Protein 3P5M (pdb70)

Nearest PDB structures (foldseek):
  3p5m-assembly1_F  TM=1.000E+00  e=1.923E-49  Mycobacterium avium 104
  3p5m-assembly1_D  TM=1.001E+00  e=2.045E-49  Mycobacterium avium 104
  3p5m-assembly1_B  TM=1.002E+00  e=8.155E-48  Mycobacterium avium 104
  3p5m-assembly1_E  TM=9.977E-01  e=7.002E-47  Mycobacterium avium 104
  4lk5-assembly1_C  TM=9.796E-01  e=8.839E-30  Mycobacterium avium subsp. paratuberculosis K-10

Structure (mmCIF, N/CA/C/O backbone):
data_3P5M
#
_entry.id   3P5M
#
_cell.length_a   102.730
_cell.length_b   105.180
_cell.length_c   130.980
_cell.angle_alpha   90.000
_cell.angle_beta   90.000
_cell.angle_gamma   90.000
#
_symmetry.space_group_name_H-M   'P 21 21 21'
#
loop_
_entity.id
_entity.type
_entity.pdbx_description
1 polymer 'Enoyl-CoA hydratase/isomerase'
2 non-polymer 1,2-ETHANEDIOL
3 water water
#
loop_
_atom_site.group_PDB
_atom_site.id
_atom_site.type_symbol
_atom_site.label_atom_id
_atom_site.label_alt_id
_atom_site.label_comp_id
_atom_site.label_asym_id
_atom_site.label_entity_id
_atom_site.label_seq_id
_atom_site.pdbx_PDB_ins_code
_atom_site.Cartn_x
_atom_site.Cartn_y
_atom_site.Cartn_z
_atom_site.occupancy
_atom_site.B_iso_or_equiv
_atom_site.auth_seq_id
_atom_site.auth_comp_id
_atom_site.auth_asym_id
_atom_site.auth_atom_id
_atom_site.pdbx_PDB_model_num
ATOM 1 N N . GLY A 1 3 ? -2.940 10.487 44.275 1.00 31.25 -1 GLY A N 1
ATOM 2 C CA . GLY A 1 3 ? -1.552 10.994 44.446 1.00 31.85 -1 GLY A CA 1
ATOM 3 C C . GLY A 1 3 ? -1.122 11.827 43.233 1.00 31.45 -1 GLY A C 1
ATOM 4 O O . GLY A 1 3 ? 0.082 12.028 42.991 1.00 32.47 -1 GLY A O 1
ATOM 5 N N . SER A 1 4 ? -2.092 12.295 42.442 1.00 29.60 0 SER A N 1
ATOM 6 C CA . SER A 1 4 ? -1.740 13.110 41.294 1.00 26.90 0 SER A CA 1
ATOM 7 C C . SER A 1 4 ? -1.412 14.551 41.751 1.00 24.38 0 SER A C 1
ATOM 8 O O . SER A 1 4 ? -1.858 15.001 42.800 1.00 25.09 0 SER A O 1
ATOM 11 N N . MET A 1 5 ? -0.602 15.246 40.975 1.00 21.40 1 MET A N 1
ATOM 12 C CA A MET A 1 5 ? -0.283 16.633 41.249 0.50 20.06 1 MET A CA 1
ATOM 13 C CA B MET A 1 5 ? -0.275 16.631 41.243 0.50 20.11 1 MET A CA 1
ATOM 14 C C . MET A 1 5 ? -0.553 17.411 39.982 1.00 18.45 1 MET A C 1
ATOM 15 O O . MET A 1 5 ? -0.213 16.957 38.877 1.00 16.78 1 MET A O 1
ATOM 24 N N . ASN A 1 6 ? -1.178 18.571 40.147 1.00 16.96 2 ASN A N 1
ATOM 25 C CA . ASN A 1 6 ? -1.584 19.428 39.038 1.00 15.71 2 ASN A CA 1
ATOM 26 C C . ASN A 1 6 ? -2.246 18.661 37.902 1.00 14.03 2 ASN A C 1
ATOM 27 O O . ASN A 1 6 ? -1.966 18.945 36.749 1.00 15.22 2 ASN A O 1
ATOM 32 N N . GLY A 1 7 ? -3.074 17.675 38.227 1.00 13.07 3 GLY A N 1
ATOM 33 C CA . GLY A 1 7 ? -3.811 16.886 37.232 1.00 12.77 3 GLY A CA 1
ATOM 34 C C . GLY A 1 7 ? -3.052 15.769 36.497 1.00 12.30 3 GLY A C 1
ATOM 35 O O . GLY A 1 7 ? -3.536 15.244 35.496 1.00 12.11 3 GLY A O 1
ATOM 36 N N . ILE A 1 8 ? -1.874 15.410 36.983 1.00 11.25 4 ILE A N 1
ATOM 37 C CA . ILE A 1 8 ? -1.065 14.360 36.375 1.00 11.16 4 ILE A CA 1
ATOM 38 C C . ILE A 1 8 ? -0.745 13.283 37.400 1.00 11.93 4 ILE A C 1
ATOM 39 O O . ILE A 1 8 ? -0.175 13.586 38.469 1.00 11.59 4 ILE A O 1
ATOM 44 N N . SER A 1 9 ? -1.093 12.025 37.114 1.00 13.18 5 SER A N 1
ATOM 45 C CA . SER A 1 9 ? -0.542 10.926 37.942 1.00 14.69 5 SER A CA 1
ATOM 46 C C . SER A 1 9 ? 0.558 10.174 37.254 1.00 14.60 5 SER A C 1
ATOM 47 O O . SER A 1 9 ? 0.549 9.990 36.043 1.00 14.76 5 SER A O 1
ATOM 50 N N . VAL A 1 10 ? 1.500 9.710 38.049 1.00 14.42 6 VAL A N 1
ATOM 51 C CA . VAL A 1 10 ? 2.666 9.054 37.527 1.00 15.61 6 VAL A CA 1
ATOM 52 C C . VAL A 1 10 ? 2.945 7.841 38.407 1.00 16.40 6 VAL A C 1
ATOM 53 O O . VAL A 1 10 ? 2.822 7.912 39.636 1.00 15.63 6 VAL A O 1
ATOM 57 N N . GLU A 1 11 ? 3.277 6.711 37.788 1.00 17.09 7 GLU A N 1
ATOM 58 C CA . GLU A 1 11 ? 3.869 5.607 38.552 1.00 17.04 7 GLU A CA 1
ATOM 59 C C . GLU A 1 11 ? 4.881 4.858 37.722 1.00 17.05 7 GLU A C 1
ATOM 60 O O . GLU A 1 11 ? 4.850 4.929 36.490 1.00 16.10 7 GLU A O 1
ATOM 66 N N . HIS A 1 12 ? 5.781 4.153 38.406 1.00 16.69 8 HIS A N 1
ATOM 67 C CA . HIS A 1 12 ? 6.656 3.208 37.748 1.00 17.94 8 HIS A CA 1
ATOM 68 C C . HIS A 1 12 ? 6.041 1.790 37.740 1.00 18.53 8 HIS A C 1
ATOM 69 O O . HIS A 1 12 ? 5.481 1.316 38.730 1.00 19.12 8 HIS A O 1
ATOM 76 N N . ASP A 1 13 ? 6.071 1.162 36.578 1.00 18.27 9 ASP A N 1
ATOM 77 C CA . ASP A 1 13 ? 5.722 -0.235 36.472 1.00 18.47 9 ASP A CA 1
ATOM 78 C C . ASP A 1 13 ? 6.895 -0.913 35.811 1.00 18.13 9 ASP A C 1
ATOM 79 O O . ASP A 1 13 ? 6.958 -0.984 34.576 1.00 16.60 9 ASP A O 1
ATOM 84 N N . GLY A 1 14 ? 7.822 -1.429 36.624 1.00 18.11 10 GLY A N 1
ATOM 85 C CA . GLY A 1 14 ? 9.094 -1.934 36.093 1.00 18.32 10 GLY A CA 1
ATOM 86 C C . GLY A 1 14 ? 9.843 -0.830 35.354 1.00 17.57 10 GLY A C 1
ATOM 87 O O . GLY A 1 14 ? 10.069 0.244 35.914 1.00 17.58 10 GLY A O 1
ATOM 88 N N . ALA A 1 15 ? 10.186 -1.082 34.085 1.00 17.39 11 ALA A N 1
ATOM 89 C CA . ALA A 1 15 ? 10.889 -0.110 33.232 1.00 15.91 11 ALA A CA 1
ATOM 90 C C . ALA A 1 15 ? 10.003 0.941 32.527 1.00 15.07 11 ALA A C 1
ATOM 91 O O . ALA A 1 15 ? 10.498 1.702 31.701 1.00 13.93 11 ALA A O 1
ATOM 93 N N . VAL A 1 16 ? 8.709 0.972 32.842 1.00 14.34 12 VAL A N 1
ATOM 94 C CA . VAL A 1 16 ? 7.797 1.933 32.230 1.00 13.29 12 VAL A CA 1
ATOM 95 C C . VAL A 1 16 ? 7.428 3.067 33.196 1.00 12.88 12 VAL A C 1
ATOM 96 O O . VAL A 1 16 ? 7.041 2.818 34.345 1.00 14.41 12 VAL A O 1
ATOM 100 N N . LEU A 1 17 ? 7.599 4.303 32.751 1.00 11.91 13 LEU A N 1
ATOM 101 C CA . LEU A 1 17 ? 7.036 5.438 33.453 1.00 11.39 13 LEU A CA 1
ATOM 102 C C . LEU A 1 17 ? 5.630 5.650 32.898 1.00 11.10 13 LEU A C 1
ATOM 103 O O . LEU A 1 17 ? 5.479 5.940 31.710 1.00 10.14 13 LEU A O 1
ATOM 108 N N . ARG A 1 18 ? 4.612 5.457 33.742 1.00 10.77 14 ARG A N 1
ATOM 109 C CA . ARG A 1 18 ? 3.215 5.632 33.331 1.00 11.82 14 ARG A CA 1
ATOM 110 C C . ARG A 1 18 ? 2.732 7.022 33.675 1.00 11.79 14 ARG A C 1
ATOM 111 O O . ARG A 1 18 ? 2.562 7.342 34.868 1.00 11.51 14 ARG A O 1
ATOM 119 N N . ILE A 1 19 ? 2.493 7.838 32.652 1.00 10.91 15 ILE A N 1
ATOM 120 C CA . ILE A 1 19 ? 2.082 9.217 32.893 1.00 10.81 15 ILE A CA 1
ATOM 121 C C . ILE A 1 19 ? 0.632 9.283 32.491 1.00 11.40 15 ILE A C 1
ATOM 122 O O . ILE A 1 19 ? 0.276 8.910 31.369 1.00 11.90 15 ILE A O 1
ATOM 127 N N . ARG A 1 20 ? -0.213 9.714 33.422 1.00 11.32 16 ARG A N 1
ATOM 128 C CA . ARG A 1 20 ? -1.630 9.638 33.187 1.00 12.00 16 ARG A CA 1
ATOM 129 C C . ARG A 1 20 ? -2.289 10.994 33.450 1.00 10.77 16 ARG A C 1
ATOM 130 O O . ARG A 1 20 ? -2.137 11.585 34.534 1.00 11.00 16 ARG A O 1
ATOM 138 N N . LEU A 1 21 ? -2.993 11.504 32.458 1.00 9.37 17 LEU A N 1
ATOM 139 C CA . LEU A 1 21 ? -3.766 12.732 32.651 1.00 9.16 17 LEU A CA 1
ATOM 140 C C . LEU A 1 21 ? -4.957 12.361 33.541 1.00 8.53 17 LEU A C 1
ATOM 141 O O . LEU A 1 21 ? -5.668 11.403 33.263 1.00 8.35 17 LEU A O 1
ATOM 146 N N . ASP A 1 22 ? -5.122 13.109 34.625 1.00 9.22 18 ASP A N 1
ATOM 147 C CA . ASP A 1 22 ? -5.962 12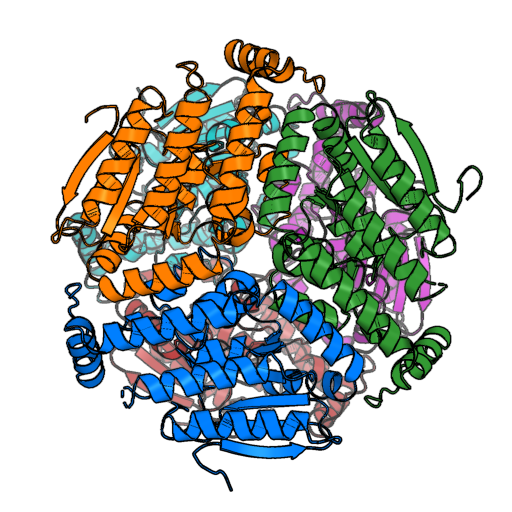.683 35.735 1.00 9.54 18 ASP A CA 1
ATOM 148 C C . ASP A 1 22 ? -6.994 13.760 36.104 1.00 10.32 18 ASP A C 1
ATOM 149 O O . ASP A 1 22 ? -7.229 14.006 37.293 1.00 10.57 18 ASP A O 1
ATOM 154 N N . ARG A 1 23 ? -7.604 14.377 35.081 1.00 8.78 19 ARG A N 1
ATOM 155 C CA . ARG A 1 23 ? -8.798 15.228 35.260 1.00 9.89 19 ARG A CA 1
ATOM 156 C C . ARG A 1 23 ? -9.999 14.656 34.468 1.00 9.49 19 ARG A C 1
ATOM 157 O O . ARG A 1 23 ? -10.586 15.328 33.599 1.00 10.27 19 ARG A O 1
ATOM 165 N N . PRO A 1 24 ? -10.387 13.404 34.768 1.00 9.62 20 PRO A N 1
ATOM 166 C CA . PRO A 1 24 ? -11.569 12.922 34.015 1.00 10.29 20 PRO A CA 1
ATOM 167 C C . PRO A 1 24 ? -12.818 13.783 34.320 1.00 10.52 20 PRO A C 1
ATOM 168 O O . PRO A 1 24 ? -13.687 13.949 33.462 1.00 10.81 20 PRO A O 1
ATOM 172 N N . GLU A 1 25 ? -12.879 14.368 35.508 1.00 11.31 21 GLU A N 1
ATOM 173 C CA . GLU A 1 25 ? -13.995 15.269 35.845 1.00 12.51 21 GLU A CA 1
ATOM 174 C C . GLU A 1 25 ? -14.132 16.457 34.878 1.00 12.12 21 GLU A C 1
ATOM 175 O O . GLU A 1 25 ? -15.188 17.079 34.835 1.00 12.96 21 GLU A O 1
ATOM 181 N N . LYS A 1 26 ? -13.096 16.709 34.070 1.00 11.43 22 LYS A N 1
ATOM 182 C CA . LYS A 1 26 ? -13.129 17.730 33.018 1.00 12.65 22 LYS A CA 1
ATOM 183 C C . LYS A 1 26 ? -12.746 17.163 31.656 1.00 12.11 22 LYS A C 1
ATOM 184 O O . LYS A 1 26 ? -12.262 17.892 30.788 1.00 12.71 22 LYS A O 1
ATOM 190 N N . LEU A 1 27 ? -12.944 15.865 31.468 1.00 11.60 23 LEU A N 1
ATOM 191 C CA . LEU A 1 27 ? -12.561 15.192 30.256 1.00 12.20 23 LEU A CA 1
ATOM 192 C C . LEU A 1 27 ? -11.114 15.421 29.856 1.00 10.51 23 LEU A C 1
ATOM 193 O O . LEU A 1 27 ? -10.799 15.567 28.685 1.00 10.03 23 LEU A O 1
ATOM 198 N N . ASN A 1 28 ? -10.240 15.472 30.842 1.00 9.84 24 ASN A N 1
ATOM 199 C CA . ASN A 1 28 ? -8.805 15.713 30.608 1.00 9.38 24 ASN A CA 1
ATOM 200 C C . ASN A 1 28 ? -8.490 16.873 29.703 1.00 8.96 24 ASN A C 1
ATOM 201 O O . ASN A 1 28 ? -7.536 16.822 28.920 1.00 9.92 24 ASN A O 1
ATOM 206 N N . ALA A 1 29 ? -9.293 17.923 29.835 1.00 9.31 25 ALA A N 1
ATOM 207 C CA . ALA A 1 29 ? -8.893 19.269 29.409 1.00 9.64 25 ALA A CA 1
ATOM 208 C C . ALA A 1 29 ? -7.685 19.681 30.242 1.00 10.13 25 ALA A C 1
ATOM 209 O O . ALA A 1 29 ? -7.598 19.325 31.442 1.00 10.99 25 ALA A O 1
ATOM 211 N N . VAL A 1 30 ? -6.806 20.474 29.639 1.00 10.16 26 VAL A N 1
ATOM 212 C CA . VAL A 1 30 ? -5.554 20.889 30.285 1.00 9.44 26 VAL A CA 1
ATOM 213 C C . VAL A 1 30 ? -5.518 22.408 30.533 1.00 11.28 26 VAL A C 1
ATOM 214 O O . VAL A 1 30 ? -6.026 23.200 29.752 1.00 10.67 26 VAL A O 1
ATOM 218 N N . ASP A 1 31 ? -4.902 22.805 31.632 1.00 12.30 27 ASP A N 1
ATOM 219 C CA . ASP A 1 31 ? -4.535 24.199 31.808 1.00 12.84 27 ASP A CA 1
ATOM 220 C C . ASP A 1 31 ? -3.020 24.282 31.943 1.00 13.00 27 ASP A C 1
ATOM 221 O O . ASP A 1 31 ? -2.301 23.265 31.833 1.00 12.46 27 ASP A O 1
ATOM 226 N N . THR A 1 32 ? -2.532 25.482 32.224 1.00 13.05 28 THR A N 1
ATOM 227 C CA . THR A 1 32 ? -1.096 25.701 32.249 1.00 13.54 28 THR A CA 1
ATOM 228 C C . THR A 1 32 ? -0.357 24.872 33.288 1.00 13.02 28 THR A C 1
ATOM 229 O O . THR A 1 32 ? 0.599 24.178 32.919 1.00 12.95 28 THR A O 1
ATOM 233 N N . PRO A 1 33 ? -0.800 24.910 34.571 1.00 12.79 29 PRO A N 1
ATOM 234 C CA . PRO A 1 33 ? -0.130 24.058 35.558 1.00 12.59 29 PRO A CA 1
ATOM 235 C C . PRO A 1 33 ? -0.041 22.598 35.118 1.00 11.69 29 PRO A C 1
ATOM 236 O O . PRO A 1 33 ? 1.007 21.976 35.293 1.00 12.09 29 PRO A O 1
ATOM 240 N N . MET A 1 34 ? -1.115 22.069 34.530 1.00 10.90 30 MET A N 1
ATOM 241 C CA . MET A 1 34 ? -1.155 20.656 34.111 1.00 10.74 30 MET A CA 1
ATOM 242 C C . MET A 1 34 ? -0.142 20.377 32.989 1.00 10.65 30 MET A C 1
ATOM 243 O O . MET A 1 34 ? 0.565 19.358 33.011 1.00 8.86 30 MET A O 1
ATOM 248 N N . LEU A 1 35 ? -0.056 21.313 32.037 1.00 9.47 31 LEU A N 1
ATOM 249 C CA . LEU A 1 35 ? 0.879 21.202 30.921 1.00 8.84 31 LEU A CA 1
ATOM 250 C C . LEU A 1 35 ? 2.329 21.318 31.402 1.00 9.12 31 LEU A C 1
ATOM 251 O O . LEU A 1 35 ? 3.191 20.568 30.953 1.00 9.17 31 LEU A O 1
ATOM 256 N N . GLU A 1 36 ? 2.579 22.227 32.339 1.00 9.17 32 GLU A N 1
ATOM 257 C CA . GLU A 1 36 ? 3.885 22.343 32.970 1.00 9.48 32 GLU A CA 1
ATOM 258 C C . GLU A 1 36 ? 4.268 21.095 33.759 1.00 9.67 32 GLU A C 1
ATOM 259 O O . GLU A 1 36 ? 5.441 20.664 33.735 1.00 9.09 32 GLU A O 1
ATOM 265 N N . GLU A 1 37 ? 3.289 20.529 34.463 1.00 10.00 33 GLU A N 1
ATOM 266 C CA . GLU A 1 37 ? 3.498 19.308 35.213 1.00 10.63 33 GLU A CA 1
ATOM 267 C C . GLU A 1 37 ? 3.935 18.161 34.294 1.00 11.45 33 GLU A C 1
ATOM 268 O O . GLU A 1 37 ? 4.864 17.433 34.637 1.00 10.55 33 GLU A O 1
ATOM 274 N N . LEU A 1 38 ? 3.286 18.012 33.130 1.00 11.46 34 LEU A N 1
ATOM 275 C CA . LEU A 1 38 ? 3.631 16.936 32.181 1.00 12.53 34 LEU A CA 1
ATOM 276 C C . LEU A 1 38 ? 5.130 16.940 31.821 1.00 11.91 34 LEU A C 1
ATOM 277 O O . LEU A 1 38 ? 5.793 15.902 31.849 1.00 11.41 34 LEU A O 1
ATOM 282 N N . SER A 1 39 ? 5.645 18.113 31.468 1.00 11.29 35 SER A N 1
ATOM 283 C CA . SER A 1 39 ? 7.035 18.240 31.031 1.00 10.77 35 SER A CA 1
ATOM 284 C C . SER A 1 39 ? 8.017 17.857 32.124 1.00 9.75 35 SER A C 1
ATOM 285 O O . SER A 1 39 ? 9.076 17.338 31.828 1.00 9.56 35 SER A O 1
ATOM 288 N N . VAL A 1 40 ? 7.670 18.137 33.376 1.00 9.76 36 VAL A N 1
ATOM 289 C CA . VAL A 1 40 ? 8.493 17.688 34.507 1.00 10.26 36 VAL A CA 1
ATOM 290 C C . VAL A 1 40 ? 8.773 16.186 34.454 1.00 9.80 36 VAL A C 1
ATOM 291 O O . VAL A 1 40 ? 9.927 15.768 34.623 1.00 9.67 36 VAL A O 1
ATOM 295 N N . HIS A 1 41 ? 7.718 15.392 34.213 1.00 9.92 37 HIS A N 1
ATOM 296 C CA . HIS A 1 41 ? 7.841 13.923 34.195 1.00 10.77 37 HIS A CA 1
ATOM 297 C C . HIS A 1 41 ? 8.529 13.337 32.947 1.00 10.63 37 HIS A C 1
ATOM 298 O O . HIS A 1 41 ? 9.135 12.264 33.009 1.00 8.94 37 HIS A O 1
ATOM 305 N N . ILE A 1 42 ? 8.405 14.045 31.819 1.00 10.62 38 ILE A N 1
ATOM 306 C CA . ILE A 1 42 ? 9.217 13.756 30.627 1.00 11.30 38 ILE A CA 1
ATOM 307 C C . ILE A 1 42 ? 10.684 14.011 30.981 1.00 10.43 38 ILE A C 1
ATOM 308 O O . ILE A 1 42 ? 11.563 13.201 30.709 1.00 10.87 38 ILE A O 1
ATOM 313 N N . ARG A 1 43 ? 10.957 15.125 31.633 1.00 11.51 39 ARG A N 1
ATOM 314 C CA . ARG A 1 43 ? 12.348 15.344 32.081 1.00 12.66 39 ARG A CA 1
ATOM 315 C C . ARG A 1 43 ? 12.822 14.288 33.106 1.00 11.99 39 ARG A C 1
ATOM 316 O O . ARG A 1 43 ? 13.964 13.832 33.034 1.00 13.09 39 ARG A O 1
ATOM 324 N N . ASP A 1 44 ? 11.962 13.872 34.030 1.00 12.02 40 ASP A N 1
ATOM 325 C CA . ASP A 1 44 ? 12.344 12.754 34.922 1.00 11.95 40 ASP A CA 1
ATOM 326 C C . ASP A 1 44 ? 12.722 11.498 34.120 1.00 12.61 40 ASP A C 1
ATOM 327 O O . ASP A 1 44 ? 13.718 10.805 34.457 1.00 11.73 40 ASP A O 1
ATOM 332 N N . ALA A 1 45 ? 11.883 11.179 33.112 1.00 11.66 41 ALA A N 1
ATOM 333 C CA . ALA A 1 45 ? 12.113 10.014 32.219 1.00 12.12 41 ALA A CA 1
ATOM 334 C C . ALA A 1 45 ? 13.519 9.994 31.620 1.00 12.39 41 ALA A C 1
ATOM 335 O O . ALA A 1 45 ? 14.149 8.935 31.530 1.00 12.02 41 ALA A O 1
ATOM 337 N N . GLU A 1 46 ? 14.010 11.165 31.207 1.00 13.65 42 GLU A N 1
ATOM 338 C CA . GLU A 1 46 ? 15.339 11.221 30.600 1.00 14.55 42 GLU A CA 1
ATOM 339 C C . GLU A 1 46 ? 16.428 10.889 31.620 1.00 15.65 42 GLU A C 1
ATOM 340 O O . GLU A 1 46 ? 17.399 10.187 31.286 1.00 16.20 42 GLU A O 1
ATOM 346 N N . ALA A 1 47 ? 16.234 11.356 32.860 1.00 15.74 43 ALA A N 1
ATOM 347 C CA . ALA A 1 47 ? 17.233 11.274 33.930 1.00 16.97 43 ALA A CA 1
ATOM 348 C C . ALA A 1 47 ? 17.171 9.932 34.657 1.00 17.11 43 ALA A C 1
ATOM 349 O O . ALA A 1 47 ? 18.083 9.568 35.388 1.00 17.77 43 ALA A O 1
ATOM 351 N N . ASP A 1 48 ? 16.080 9.207 34.487 1.00 16.63 44 ASP A N 1
ATOM 352 C CA . ASP A 1 48 ? 15.864 8.037 35.316 1.00 16.28 44 ASP A CA 1
ATOM 353 C C . ASP A 1 48 ? 16.360 6.790 34.583 1.00 16.35 44 ASP A C 1
ATOM 354 O O . ASP A 1 48 ? 15.742 6.300 33.640 1.00 15.43 44 ASP A O 1
ATOM 359 N N . GLU A 1 49 ? 17.504 6.286 35.030 1.00 16.92 45 GLU A N 1
ATOM 360 C CA . GLU A 1 49 ? 18.150 5.145 34.369 1.00 17.45 45 GLU A CA 1
ATOM 361 C C . GLU A 1 49 ? 17.267 3.887 34.322 1.00 17.46 45 GLU A C 1
ATOM 362 O O . GLU A 1 49 ? 17.453 3.039 33.446 1.00 18.26 45 GLU A O 1
ATOM 364 N N . SER A 1 50 ? 16.297 3.766 35.229 1.00 17.37 46 SER A N 1
ATOM 365 C CA . SER A 1 50 ? 15.421 2.598 35.216 1.00 16.93 46 SER A CA 1
ATOM 366 C C . SER A 1 50 ? 14.294 2.703 34.173 1.00 16.56 46 SER A C 1
ATOM 367 O O . SER A 1 50 ? 13.665 1.690 33.853 1.00 17.22 46 SER A O 1
ATOM 370 N N . VAL A 1 51 ? 14.023 3.920 33.679 1.00 14.16 47 VAL A N 1
ATOM 371 C CA . VAL A 1 51 ? 12.950 4.149 32.712 1.00 12.55 47 VAL A CA 1
ATOM 372 C C . VAL A 1 51 ? 13.442 3.811 31.307 1.00 12.04 47 VAL A C 1
ATOM 373 O O . VAL A 1 51 ? 14.423 4.396 30.835 1.00 10.95 47 VAL A O 1
ATOM 377 N N . ARG A 1 52 ? 12.768 2.844 30.681 1.00 11.23 48 ARG A N 1
ATOM 378 C CA . ARG A 1 52 ? 13.031 2.461 29.301 1.00 11.17 48 ARG A CA 1
ATOM 379 C C . ARG A 1 52 ? 11.925 2.808 28.306 1.00 9.99 48 ARG A C 1
ATOM 380 O O . ARG A 1 52 ? 12.112 2.650 27.095 1.00 8.98 48 ARG A O 1
ATOM 388 N N . ALA A 1 53 ? 10.768 3.245 28.808 1.00 9.61 49 ALA A N 1
ATOM 389 C CA . ALA A 1 53 ? 9.659 3.705 27.946 1.00 9.07 49 ALA A CA 1
ATOM 390 C C . ALA A 1 53 ? 8.689 4.511 28.764 1.00 9.14 49 ALA A C 1
ATOM 391 O O . ALA A 1 53 ? 8.568 4.302 29.976 1.00 8.59 49 ALA A O 1
ATOM 393 N N . VAL A 1 54 ? 7.948 5.381 28.088 1.00 9.05 50 VAL A N 1
ATOM 394 C CA . VAL A 1 54 ? 6.952 6.206 28.759 1.00 8.33 50 VAL A CA 1
ATOM 395 C C . VAL A 1 54 ? 5.605 5.852 28.179 1.00 8.97 50 VAL A C 1
ATOM 396 O O . VAL A 1 54 ? 5.458 5.767 26.953 1.00 7.75 50 VAL A O 1
ATOM 400 N N . LEU A 1 55 ? 4.637 5.590 29.050 1.00 7.89 51 LEU A N 1
ATOM 401 C CA . LEU A 1 55 ? 3.260 5.398 28.620 1.00 8.27 51 LEU A CA 1
ATOM 402 C C . LEU A 1 55 ? 2.531 6.709 28.927 1.00 7.88 51 LEU A C 1
ATOM 403 O O . LEU A 1 55 ? 2.635 7.212 30.054 1.00 9.25 51 LEU A O 1
ATOM 408 N N . LEU A 1 56 ? 1.858 7.285 27.932 1.00 7.65 52 LEU A N 1
ATOM 409 C CA . LEU A 1 56 ? 1.014 8.463 28.143 1.00 8.18 52 LEU A CA 1
ATOM 410 C C . LEU A 1 56 ? -0.428 8.128 27.836 1.00 7.71 52 LEU A C 1
ATOM 411 O O . LEU A 1 56 ? -0.725 7.735 26.703 1.00 8.00 52 LEU A O 1
ATOM 416 N N . THR A 1 57 ? -1.311 8.244 28.833 1.00 8.21 53 THR A N 1
ATOM 417 C CA . THR A 1 57 ? -2.767 8.008 28.642 1.00 8.80 53 THR A CA 1
ATOM 418 C C . THR A 1 57 ? -3.570 9.059 29.423 1.00 9.09 53 THR A C 1
ATOM 419 O O . THR A 1 57 ? -3.007 9.760 30.260 1.00 10.14 53 THR A O 1
ATOM 423 N N . GLY A 1 58 ? -4.885 9.131 29.188 1.00 9.22 54 GLY A N 1
ATOM 424 C CA . GLY A 1 58 ? -5.800 9.867 30.081 1.00 10.30 54 GLY A CA 1
ATOM 425 C C . GLY A 1 58 ? -6.639 8.886 30.870 1.00 11.18 54 GLY A C 1
ATOM 426 O O . GLY A 1 58 ? -7.037 7.864 30.345 1.00 12.33 54 GLY A O 1
ATOM 427 N N . ALA A 1 59 ? -6.895 9.199 32.136 1.00 11.94 55 ALA A N 1
ATOM 428 C CA . ALA A 1 59 ? -7.812 8.434 32.958 1.00 12.53 55 ALA A CA 1
ATOM 429 C C . ALA A 1 59 ? -9.217 8.748 32.503 1.00 13.17 55 ALA A C 1
ATOM 430 O O . ALA A 1 59 ? -9.556 9.925 32.235 1.00 11.63 55 ALA A O 1
ATOM 432 N N . GLY A 1 60 ? -10.018 7.696 32.359 1.00 13.64 56 GLY A N 1
ATOM 433 C CA . GLY A 1 60 ? -11.434 7.881 32.059 1.00 15.35 56 GLY A CA 1
ATOM 434 C C . GLY A 1 60 ? -11.776 7.838 30.577 1.00 15.53 56 GLY A C 1
ATOM 435 O O . GLY A 1 60 ? -11.133 7.120 29.801 1.00 15.93 56 GLY A O 1
ATOM 436 N N . ARG A 1 61 ? -12.771 8.622 30.180 1.00 15.49 57 ARG A N 1
ATOM 437 C CA . ARG A 1 61 ? -13.311 8.515 28.809 1.00 15.96 57 ARG A CA 1
ATOM 438 C C . ARG A 1 61 ? -12.479 9.159 27.709 1.00 14.83 57 ARG A C 1
ATOM 439 O O . ARG A 1 61 ? -12.576 8.754 26.548 1.00 16.73 57 ARG A O 1
ATOM 447 N N . ALA A 1 62 ? -11.688 10.177 28.051 1.00 13.68 58 ALA A N 1
ATOM 448 C CA . ALA A 1 62 ? -10.934 10.921 27.028 1.00 11.57 58 ALA A CA 1
ATOM 449 C C . ALA A 1 62 ? -9.474 10.804 27.266 1.00 10.31 58 ALA A C 1
ATOM 450 O O . ALA A 1 62 ? -9.010 10.820 28.414 1.00 10.93 58 ALA A O 1
ATOM 452 N N . PHE A 1 63 ? -8.716 10.694 26.181 1.00 9.57 59 PHE A N 1
ATOM 453 C CA . PHE A 1 63 ? -7.281 10.843 26.295 1.00 8.20 59 PHE A CA 1
ATOM 454 C C . PHE A 1 63 ? -6.949 12.289 26.739 1.00 8.13 59 PHE A C 1
ATOM 455 O O . PHE A 1 63 ? -6.233 12.495 27.711 1.00 7.82 59 PHE A O 1
ATOM 463 N N . CYS A 1 64 ? -7.438 13.281 26.002 1.00 7.92 60 CYS A N 1
ATOM 464 C CA . CYS A 1 64 ? -7.090 14.705 26.281 1.00 7.85 60 CYS A CA 1
ATOM 465 C C . CYS A 1 64 ? -8.002 15.577 25.432 1.00 8.14 60 CYS A C 1
ATOM 466 O O . CYS A 1 64 ? -7.986 15.473 24.222 1.00 8.01 60 CYS A O 1
ATOM 469 N N . SER A 1 65 ? -8.810 16.436 26.045 1.00 8.71 61 SER A N 1
ATOM 470 C CA A SER A 1 65 ? -9.747 17.223 25.239 0.50 9.81 61 SER A CA 1
ATOM 471 C CA B SER A 1 65 ? -9.760 17.241 25.281 0.50 9.29 61 SER A CA 1
ATOM 472 C C . SER A 1 65 ? -9.247 18.638 24.932 1.00 10.03 61 SER A C 1
ATOM 473 O O . SER A 1 65 ? -10.010 19.503 24.511 1.00 11.13 61 SER A O 1
ATOM 478 N N . GLY A 1 66 ? -7.952 18.847 25.101 1.00 10.21 62 GLY A N 1
ATOM 479 C CA . GLY A 1 66 ? -7.322 20.100 24.752 1.00 13.13 62 GLY A CA 1
ATOM 480 C C . GLY A 1 66 ? -7.487 21.198 25.789 1.00 14.77 62 GLY A C 1
ATOM 481 O O . GLY A 1 66 ? -7.836 20.925 26.948 1.00 14.97 62 GLY A O 1
ATOM 482 N N . GLY A 1 67 ? -7.216 22.426 25.360 1.00 19.73 63 GLY A N 1
ATOM 483 C CA . GLY A 1 67 ? -7.167 23.587 26.234 1.00 22.61 63 GLY A CA 1
ATOM 484 C C . GLY A 1 67 ? -8.530 23.902 26.824 1.00 26.22 63 GLY A C 1
ATOM 485 O O . GLY A 1 67 ? -9.538 23.901 26.115 1.00 26.19 63 GLY A O 1
ATOM 486 N N . ASP A 1 68 ? -8.559 24.098 28.143 1.00 29.47 64 ASP A N 1
ATOM 487 C CA . ASP A 1 68 ? -9.690 24.708 28.832 1.00 33.12 64 ASP A CA 1
ATOM 488 C C . ASP A 1 68 ? -9.777 26.104 28.189 1.00 34.58 64 ASP A C 1
ATOM 489 O O . ASP A 1 68 ? -8.735 26.697 27.872 1.00 35.29 64 ASP A O 1
ATOM 491 N N . LEU A 1 69 ? -10.968 26.623 27.926 1.00 36.89 65 LEU A N 1
ATOM 492 C CA . LEU A 1 69 ? -11.009 27.862 27.142 1.00 37.72 65 LEU A CA 1
ATOM 493 C C . LEU A 1 69 ? -11.713 28.998 27.864 1.00 39.55 65 LEU A C 1
ATOM 494 O O . LEU A 1 69 ? -12.643 29.604 27.322 1.00 41.09 65 LEU A O 1
ATOM 496 N N . ASP A 1 73 ? -4.570 32.822 30.086 1.00 31.26 69 ASP A N 1
ATOM 497 C CA . ASP A 1 73 ? -3.131 32.978 30.006 1.00 30.84 69 ASP A CA 1
ATOM 498 C C . ASP A 1 73 ? -2.665 32.338 28.692 1.00 29.24 69 ASP A C 1
ATOM 499 O O . ASP A 1 73 ? -2.113 31.224 28.664 1.00 28.94 69 ASP A O 1
ATOM 504 N N . THR A 1 74 ? -2.942 33.051 27.596 1.00 27.68 70 THR A N 1
ATOM 505 C CA . THR A 1 74 ? -2.752 32.504 26.250 1.00 25.50 70 THR A CA 1
ATOM 506 C C . THR A 1 74 ? -1.286 32.137 25.988 1.00 24.28 70 THR A C 1
ATOM 507 O O . THR A 1 74 ? -1.006 30.990 25.639 1.00 22.19 70 THR A O 1
ATOM 511 N N . ALA A 1 75 ? -0.380 33.109 26.199 1.00 23.50 71 ALA A N 1
ATOM 512 C CA . ALA A 1 75 ? 1.063 32.918 25.949 1.00 22.71 71 ALA A CA 1
ATOM 513 C C . ALA A 1 75 ? 1.683 31.817 26.816 1.00 21.74 71 ALA A C 1
ATOM 514 O O . ALA A 1 75 ? 2.541 31.082 26.344 1.00 20.40 71 ALA A O 1
ATOM 516 N N . GLY A 1 76 ? 1.248 31.735 28.077 1.00 21.77 72 GLY A N 1
ATOM 517 C CA . GLY A 1 76 ? 1.779 30.755 29.037 1.00 20.74 72 GLY A CA 1
ATOM 518 C C . GLY A 1 76 ? 1.342 29.333 28.694 1.00 19.35 72 GLY A C 1
ATOM 519 O O . GLY A 1 76 ? 2.148 28.411 28.751 1.00 18.90 72 GLY A O 1
ATOM 520 N N . ALA A 1 77 ? 0.050 29.171 28.376 1.00 17.76 73 ALA A N 1
ATOM 521 C CA . ALA A 1 77 ? -0.513 27.920 27.919 1.00 16.78 73 ALA A CA 1
ATOM 522 C C . ALA A 1 77 ? 0.179 27.500 26.622 1.00 15.85 73 ALA A C 1
ATOM 523 O O . ALA A 1 77 ? 0.625 26.355 26.506 1.00 14.80 73 ALA A O 1
ATOM 525 N N . ALA A 1 78 ? 0.299 28.439 25.680 1.00 15.15 74 ALA A N 1
ATOM 526 C CA . ALA A 1 78 ? 0.946 28.175 24.397 1.00 15.60 74 ALA A CA 1
ATOM 527 C C . ALA A 1 78 ? 2.394 27.642 24.579 1.00 15.87 74 ALA A C 1
ATOM 528 O O . ALA A 1 78 ? 2.769 26.612 24.012 1.00 14.95 74 ALA A O 1
ATOM 530 N N . ASP A 1 79 ? 3.184 28.353 25.380 1.00 15.77 75 ASP A N 1
ATOM 531 C CA . ASP A 1 79 ? 4.549 27.963 25.656 1.00 15.71 75 ASP A CA 1
ATOM 532 C C . ASP A 1 79 ? 4.601 26.575 26.308 1.00 15.05 75 ASP A C 1
ATOM 533 O O . ASP A 1 79 ? 5.415 25.738 25.904 1.00 15.02 75 ASP A O 1
ATOM 538 N N . ALA A 1 80 ? 3.733 26.328 27.304 1.00 13.86 76 ALA A N 1
ATOM 539 C CA . ALA A 1 80 ? 3.669 25.010 27.998 1.00 12.59 76 ALA A CA 1
ATOM 540 C C . ALA A 1 80 ? 3.288 23.857 27.069 1.00 11.05 76 ALA A C 1
ATOM 541 O O . ALA A 1 80 ? 3.905 22.752 27.084 1.00 10.32 76 ALA A O 1
ATOM 543 N N . ALA A 1 81 ? 2.290 24.110 26.238 1.00 10.43 77 ALA A N 1
ATOM 544 C CA . ALA A 1 81 ? 1.896 23.136 25.219 1.00 10.28 77 ALA A CA 1
ATOM 545 C C . ALA A 1 81 ? 3.080 22.877 24.252 1.00 10.17 77 ALA A C 1
ATOM 546 O O . ALA A 1 81 ? 3.447 21.717 24.014 1.00 9.24 77 ALA A O 1
ATOM 548 N N . ASN A 1 82 ? 3.687 23.934 23.736 1.00 9.31 78 ASN A N 1
ATOM 549 C CA . ASN A 1 82 ? 4.846 23.753 22.836 1.00 10.37 78 ASN A CA 1
ATOM 550 C C . ASN A 1 82 ? 5.995 22.969 23.483 1.00 9.40 78 ASN A C 1
ATOM 551 O O . ASN A 1 82 ? 6.592 22.106 22.847 1.00 9.63 78 ASN A O 1
ATOM 556 N N . ARG A 1 83 ? 6.269 23.265 24.743 1.00 9.83 79 ARG A N 1
ATOM 557 C CA . ARG A 1 83 ? 7.338 22.594 25.485 1.00 11.06 79 ARG A CA 1
ATOM 558 C C . ARG A 1 83 ? 7.062 21.112 25.771 1.00 10.66 79 ARG A C 1
ATOM 559 O O . ARG A 1 83 ? 7.973 20.308 25.664 1.00 10.30 79 ARG A O 1
ATOM 567 N N . VAL A 1 84 ? 5.824 20.749 26.113 1.00 10.29 80 VAL A N 1
ATOM 568 C CA . VAL A 1 84 ? 5.472 19.333 26.246 1.00 10.87 80 VAL A CA 1
ATOM 569 C C . VAL A 1 84 ? 5.817 18.549 24.967 1.00 10.40 80 VAL A C 1
ATOM 570 O O . VAL A 1 84 ? 6.435 17.488 25.047 1.00 10.08 80 VAL A O 1
ATOM 574 N N . VAL A 1 85 ? 5.395 19.069 23.811 1.00 9.34 81 VAL A N 1
ATOM 575 C CA . VAL A 1 85 ? 5.652 18.408 22.525 1.00 9.28 81 VAL A CA 1
ATOM 576 C C . VAL A 1 85 ? 7.164 18.341 22.222 1.00 9.57 81 VAL A C 1
ATOM 577 O O . VAL A 1 85 ? 7.667 17.326 21.719 1.00 10.46 81 VAL A O 1
ATOM 581 N N . ARG A 1 86 ? 7.885 19.410 22.536 1.00 10.23 82 ARG A N 1
ATOM 582 C CA . ARG A 1 86 ? 9.336 19.416 22.322 1.00 11.84 82 ARG A CA 1
ATOM 583 C C . ARG A 1 86 ? 10.056 18.429 23.248 1.00 10.64 82 ARG A C 1
ATOM 584 O O . ARG A 1 86 ? 10.971 17.784 22.822 1.00 10.26 82 ARG A O 1
ATOM 592 N N . ALA A 1 87 ? 9.597 18.328 24.496 1.00 8.51 83 ALA A N 1
ATOM 593 C CA . ALA A 1 87 ? 10.127 17.385 25.491 1.00 8.82 83 ALA A CA 1
ATOM 594 C C . ALA A 1 87 ? 9.945 15.931 25.033 1.00 8.44 83 ALA A C 1
ATOM 595 O O . ALA A 1 87 ? 10.862 15.122 25.110 1.00 8.45 83 ALA A O 1
ATOM 597 N N . ILE A 1 88 ? 8.741 15.624 24.551 1.00 8.38 84 ILE A N 1
ATOM 598 C CA . ILE A 1 88 ? 8.393 14.249 24.136 1.00 8.46 84 ILE A CA 1
ATOM 599 C C . ILE A 1 88 ? 9.226 13.828 22.939 1.00 8.52 84 ILE A C 1
ATOM 600 O O . ILE A 1 88 ? 9.797 12.715 22.938 1.00 8.54 84 ILE A O 1
ATOM 605 N N . THR A 1 89 ? 9.351 14.728 21.956 1.00 8.88 85 THR A N 1
ATOM 606 C CA . THR A 1 89 ? 9.996 14.357 20.707 1.00 9.48 85 THR A CA 1
ATOM 607 C C . THR A 1 89 ? 11.512 14.304 20.840 1.00 10.07 85 THR A C 1
ATOM 608 O O . THR A 1 89 ? 12.161 13.580 20.083 1.00 10.39 85 THR A O 1
ATOM 612 N N . SER A 1 90 ? 12.055 15.039 21.825 1.00 9.97 86 SER A N 1
ATOM 613 C CA A SER A 1 90 ? 13.500 15.054 22.087 0.70 10.10 86 SER A CA 1
ATOM 614 C CA B SER A 1 90 ? 13.498 15.057 22.099 0.30 9.76 86 SER A CA 1
ATOM 615 C C . SER A 1 90 ? 13.926 14.000 23.135 1.00 10.37 86 SER A C 1
ATOM 616 O O . SER A 1 90 ? 15.101 13.734 23.300 1.00 10.47 86 SER A O 1
ATOM 621 N N . LEU A 1 91 ? 12.964 13.404 23.852 1.00 10.73 87 LEU A N 1
ATOM 622 C CA . LEU A 1 91 ? 13.301 12.372 24.839 1.00 10.10 87 LEU A CA 1
ATOM 623 C C . LEU A 1 91 ? 13.885 11.154 24.106 1.00 10.55 87 LEU A C 1
ATOM 624 O O . LEU A 1 91 ? 13.188 10.569 23.293 1.00 10.01 87 LEU A O 1
ATOM 629 N N . PRO A 1 92 ? 15.142 10.746 24.418 1.00 9.44 88 PRO A N 1
ATOM 630 C CA . PRO A 1 92 ? 15.768 9.616 23.679 1.00 9.70 88 PRO A CA 1
ATOM 631 C C . PRO A 1 92 ? 15.328 8.246 24.142 1.00 9.10 88 PRO A C 1
ATOM 632 O O . PRO A 1 92 ? 16.150 7.318 24.246 1.00 9.32 88 PRO A O 1
ATOM 636 N N . LYS A 1 93 ? 14.036 8.117 24.408 1.00 8.55 89 LYS A N 1
ATOM 637 C CA . LYS A 1 93 ? 13.426 6.880 24.881 1.00 8.55 89 LYS A CA 1
ATOM 638 C C . LYS A 1 93 ? 12.048 6.898 24.267 1.00 8.47 89 LYS A C 1
ATOM 639 O O . LYS A 1 93 ? 11.477 7.973 24.118 1.00 8.42 89 LYS A O 1
ATOM 645 N N . PRO A 1 94 ? 11.497 5.719 23.909 1.00 8.51 90 PRO A N 1
ATOM 646 C CA . PRO A 1 94 ? 10.187 5.738 23.247 1.00 8.49 90 PRO A CA 1
ATOM 647 C C . PRO A 1 94 ? 9.045 6.115 24.197 1.00 8.42 90 PRO A C 1
ATOM 648 O O . PRO A 1 94 ? 9.035 5.727 25.370 1.00 8.44 90 PRO A O 1
ATOM 652 N N . VAL A 1 95 ? 8.111 6.895 23.657 1.00 8.75 91 VAL A N 1
ATOM 653 C CA . VAL A 1 95 ? 6.946 7.337 24.362 1.00 8.32 91 VAL A CA 1
ATOM 654 C C . VAL A 1 95 ? 5.715 6.767 23.599 1.00 8.30 91 VAL A C 1
ATOM 655 O O . VAL A 1 95 ? 5.566 6.994 22.395 1.00 8.97 91 VAL A O 1
ATOM 659 N N . ILE A 1 96 ? 4.865 6.022 24.277 1.00 8.34 92 ILE A N 1
ATOM 660 C CA . ILE A 1 96 ? 3.704 5.420 23.616 1.00 8.34 92 ILE A CA 1
ATOM 661 C C . ILE A 1 96 ? 2.469 6.113 24.181 1.00 8.34 92 ILE A C 1
ATOM 662 O O . ILE A 1 96 ? 2.314 6.262 25.407 1.00 8.39 92 ILE A O 1
ATOM 667 N N . ALA A 1 97 ? 1.617 6.587 23.285 1.00 8.30 93 ALA A N 1
ATOM 668 C CA . ALA A 1 97 ? 0.331 7.180 23.687 1.00 8.32 93 ALA A CA 1
ATOM 669 C C . ALA A 1 97 ? -0.726 6.067 23.591 1.00 8.38 93 ALA A C 1
ATOM 670 O O . ALA A 1 97 ? -0.844 5.395 22.554 1.00 8.37 93 ALA A O 1
ATOM 672 N N . GLY A 1 98 ? -1.408 5.788 24.692 1.00 8.46 94 GLY A N 1
ATOM 673 C CA . GLY A 1 98 ? -2.559 4.878 24.625 1.00 8.54 94 GLY A CA 1
ATOM 674 C C . GLY A 1 98 ? -3.745 5.801 24.464 1.00 8.74 94 GLY A C 1
ATOM 675 O O . GLY A 1 98 ? -4.088 6.469 25.418 1.00 8.58 94 GLY A O 1
ATOM 676 N N . VAL A 1 99 ? -4.307 5.897 23.245 1.00 8.86 95 VAL A N 1
ATOM 677 C CA . VAL A 1 99 ? -5.420 6.817 22.989 1.00 10.13 95 VAL A CA 1
ATOM 678 C C . VAL A 1 99 ? -6.779 6.139 23.034 1.00 12.41 95 VAL A C 1
ATOM 679 O O . VAL A 1 99 ? -7.099 5.292 22.184 1.00 13.05 95 VAL A O 1
ATOM 683 N N . HIS A 1 100 ? -7.562 6.544 24.035 1.00 13.46 96 HIS A N 1
ATOM 684 C CA . HIS A 1 100 ? -8.935 6.089 24.239 1.00 16.40 96 HIS A CA 1
ATOM 685 C C . HIS A 1 100 ? -9.805 7.343 24.139 1.00 15.94 96 HIS A C 1
ATOM 686 O O . HIS A 1 100 ? -9.450 8.387 24.661 1.00 18.12 96 HIS A O 1
ATOM 693 N N . GLY A 1 101 ? -10.934 7.270 23.459 1.00 15.25 97 GLY A N 1
ATOM 694 C CA . GLY A 1 101 ? -11.821 8.415 23.393 1.00 13.06 97 GLY A CA 1
ATOM 695 C C . GLY A 1 101 ? -11.197 9.622 22.696 1.00 11.59 97 GLY A C 1
ATOM 696 O O . GLY A 1 101 ? -10.373 9.466 21.795 1.00 12.42 97 GLY A O 1
ATOM 697 N N . ALA A 1 102 ? -11.563 10.818 23.155 1.00 9.00 98 ALA A N 1
ATOM 698 C CA . ALA A 1 102 ? -11.262 12.061 22.483 1.00 8.73 98 ALA A CA 1
ATOM 699 C C . ALA A 1 102 ? -9.772 12.444 22.558 1.00 8.62 98 ALA A C 1
ATOM 700 O O . ALA A 1 102 ? -9.183 12.429 23.632 1.00 8.64 98 ALA A O 1
ATOM 702 N N . ALA A 1 103 ? -9.180 12.762 21.412 1.00 8.52 99 ALA A N 1
ATOM 703 C CA . ALA A 1 103 ? -7.895 13.465 21.373 1.00 8.44 99 ALA A CA 1
ATOM 704 C C . ALA A 1 103 ? -8.186 14.698 20.536 1.00 8.43 99 ALA A C 1
ATOM 705 O O . ALA A 1 103 ? -8.095 14.670 19.283 1.00 8.38 99 ALA A O 1
ATOM 707 N N . VAL A 1 104 ? -8.435 15.790 21.242 1.00 8.49 100 VAL A N 1
ATOM 708 C CA . VAL A 1 104 ? -9.044 16.956 20.674 1.00 8.53 100 VAL A CA 1
ATOM 709 C C . VAL A 1 104 ? -8.186 18.174 20.952 1.00 8.53 100 VAL A C 1
ATOM 710 O O . VAL A 1 104 ? -7.688 18.341 22.063 1.00 8.56 100 VAL A O 1
ATOM 714 N N . GLY A 1 105 ? -8.026 19.015 19.934 1.00 8.51 101 GLY A N 1
ATOM 715 C CA . GLY A 1 105 ? -7.228 20.228 20.006 1.00 8.53 101 GLY A CA 1
ATOM 716 C C . GLY A 1 105 ? -5.800 19.874 20.358 1.00 8.46 101 GLY A C 1
ATOM 717 O O . GLY A 1 105 ? -5.194 19.024 19.706 1.00 8.38 101 GLY A O 1
ATOM 718 N N . PHE A 1 106 ? -5.247 20.501 21.398 1.00 8.51 102 PHE A N 1
ATOM 719 C CA . PHE A 1 106 ? -3.902 20.093 21.881 1.00 8.47 102 PHE A CA 1
ATOM 720 C C . PHE A 1 106 ? -3.825 18.580 22.244 1.00 8.41 102 PHE A C 1
ATOM 721 O O . PHE A 1 106 ? -2.754 17.926 22.126 1.00 8.35 102 PHE A O 1
ATOM 729 N N . GLY A 1 107 ? -4.951 18.004 22.656 1.00 8.45 103 GLY A N 1
ATOM 730 C CA . GLY A 1 107 ? -5.029 16.535 22.809 1.00 8.41 103 GLY A CA 1
ATOM 731 C C . GLY A 1 107 ? -4.525 15.752 21.594 1.00 8.32 103 GLY A C 1
ATOM 732 O O . GLY A 1 107 ? -3.796 14.763 21.716 1.00 8.28 103 GLY A O 1
ATOM 733 N N . CYS A 1 108 ? -4.942 16.190 20.417 1.00 8.30 104 CYS A N 1
ATOM 734 C CA . CYS A 1 108 ? -4.440 15.621 19.150 1.00 8.24 104 CYS A CA 1
ATOM 735 C C . CYS A 1 108 ? -2.893 15.810 18.980 1.00 8.20 104 CYS A C 1
ATOM 736 O O . CYS A 1 108 ? -2.145 14.825 18.761 1.00 8.16 104 CYS A O 1
ATOM 739 N N . SER A 1 109 ? -2.408 17.046 19.111 1.00 8.22 105 SER A N 1
ATOM 740 C CA . SER A 1 109 ? -0.949 17.312 19.062 1.00 8.21 105 SER A CA 1
ATOM 741 C C . SER A 1 109 ? -0.163 16.485 20.102 1.00 8.19 105 SER A C 1
ATOM 742 O O . SER A 1 109 ? 0.910 15.955 19.786 1.00 8.17 105 SER A O 1
ATOM 745 N N . LEU A 1 110 ? -0.687 16.395 21.330 1.00 8.23 106 LEU A N 1
ATOM 746 C CA . LEU A 1 110 ? -0.110 15.538 22.363 1.00 8.23 106 LEU A CA 1
ATOM 747 C C . LEU A 1 110 ? 0.033 14.060 21.928 1.00 8.19 106 LEU A C 1
ATOM 748 O O . LEU A 1 110 ? 1.117 13.441 22.081 1.00 8.18 106 LEU A O 1
ATOM 753 N N . ALA A 1 111 ? -1.036 13.446 21.419 1.00 8.19 107 ALA A N 1
ATOM 754 C CA . ALA A 1 111 ? -0.895 12.061 20.987 1.00 8.17 107 ALA A CA 1
ATOM 755 C C . ALA A 1 111 ? 0.137 11.975 19.877 1.00 8.13 107 ALA A C 1
ATOM 756 O O . ALA A 1 111 ? 1.022 11.123 19.915 1.00 8.13 107 ALA A O 1
ATOM 758 N N . LEU A 1 112 ? 0.033 12.872 18.894 1.00 8.12 108 LEU A N 1
ATOM 759 C CA . LEU A 1 112 ? 0.849 12.758 17.659 1.00 8.55 108 LEU A CA 1
ATOM 760 C C . LEU A 1 112 ? 2.308 13.092 17.915 1.00 8.74 108 LEU A C 1
ATOM 761 O O . LEU A 1 112 ? 3.175 12.758 17.090 1.00 9.29 108 LEU A O 1
ATOM 766 N N . ALA A 1 113 ? 2.597 13.734 19.060 1.00 8.68 109 ALA A N 1
ATOM 767 C CA . ALA A 1 113 ? 4.006 13.953 19.461 1.00 8.14 109 ALA A CA 1
ATOM 768 C C . ALA A 1 113 ? 4.721 12.627 19.767 1.00 8.40 109 ALA A C 1
ATOM 769 O O . ALA A 1 113 ? 5.949 12.538 19.630 1.00 8.28 109 ALA A O 1
ATOM 771 N N . CYS A 1 114 ? 3.959 11.622 20.221 1.00 8.13 110 CYS A N 1
ATOM 772 C CA . CYS A 1 114 ? 4.528 10.369 20.699 1.00 8.15 110 CYS A CA 1
ATOM 773 C C . CYS A 1 114 ? 5.088 9.503 19.553 1.00 8.16 110 CYS A C 1
ATOM 774 O O . CYS A 1 114 ? 4.744 9.692 18.389 1.00 8.15 110 CYS A O 1
ATOM 777 N N . ASP A 1 115 ? 5.959 8.568 19.890 1.00 8.19 111 ASP A N 1
ATOM 778 C CA . ASP A 1 115 ? 6.622 7.765 18.899 1.00 8.22 111 ASP A CA 1
ATOM 779 C C . ASP A 1 115 ? 5.679 6.706 18.325 1.00 8.24 111 ASP A C 1
ATOM 780 O O . ASP A 1 115 ? 5.778 6.363 17.152 1.00 8.26 111 ASP A O 1
ATOM 785 N N . LEU A 1 116 ? 4.795 6.181 19.168 1.00 8.24 112 LEU A N 1
ATOM 786 C CA . LEU A 1 116 ? 3.778 5.245 18.718 1.00 8.27 112 LEU A CA 1
ATOM 787 C C . LEU A 1 116 ? 2.482 5.694 19.416 1.00 8.25 112 LEU A C 1
ATOM 788 O O . LEU A 1 116 ? 2.519 6.253 20.517 1.00 8.24 112 LEU A O 1
ATOM 793 N N . VAL A 1 117 ? 1.360 5.465 18.750 1.00 8.26 113 VAL A N 1
ATOM 794 C CA . VAL A 1 117 ? 0.043 5.744 19.298 1.00 8.26 113 VAL A CA 1
ATOM 795 C C . VAL A 1 117 ? -0.749 4.459 19.096 1.00 8.34 113 VAL A C 1
ATOM 796 O O . VAL A 1 117 ? -0.805 3.923 17.981 1.00 8.36 113 VAL A O 1
ATOM 800 N N . VAL A 1 118 ? -1.324 3.952 20.174 1.00 8.40 114 VAL A N 1
ATOM 801 C CA . VAL A 1 118 ? -2.154 2.767 20.091 1.00 8.49 114 VAL A CA 1
ATOM 802 C C . VAL A 1 118 ? -3.553 3.292 20.369 1.00 8.59 114 VAL A C 1
ATOM 803 O O . VAL A 1 118 ? -3.846 3.721 21.498 1.00 8.53 114 VAL A O 1
ATOM 807 N N . ALA A 1 119 ? -4.407 3.284 19.344 1.00 8.78 115 ALA A N 1
ATOM 808 C CA . ALA A 1 119 ? -5.722 3.912 19.448 1.00 8.54 115 ALA A CA 1
ATOM 809 C C . ALA A 1 119 ? -6.840 2.874 19.679 1.00 9.24 115 ALA A C 1
ATOM 810 O O . ALA A 1 119 ? -6.895 1.841 19.010 1.00 10.13 115 ALA A O 1
ATOM 812 N N . ALA A 1 120 ? -7.743 3.166 20.611 1.00 9.44 116 ALA A N 1
ATOM 813 C CA . ALA A 1 120 ? -8.874 2.288 20.876 1.00 8.94 116 ALA A CA 1
ATOM 814 C C . ALA A 1 120 ? -9.943 2.495 19.756 1.00 8.89 116 ALA A C 1
ATOM 815 O O . ALA A 1 120 ? -9.966 3.560 19.159 1.00 8.80 116 ALA A O 1
ATOM 817 N N . PRO A 1 121 ? -10.807 1.474 19.473 1.00 9.23 117 PRO A N 1
ATOM 818 C CA . PRO A 1 121 ? -11.715 1.594 18.320 1.00 9.55 117 PRO A CA 1
ATOM 819 C C . PRO A 1 121 ? -12.601 2.851 18.349 1.00 9.44 117 PRO A C 1
ATOM 820 O O . PRO A 1 121 ? -12.942 3.359 17.291 1.00 10.34 117 PRO A O 1
ATOM 824 N N . ALA A 1 122 ? -12.959 3.358 19.526 1.00 9.07 118 ALA A N 1
ATOM 825 C CA . ALA A 1 122 ? -13.902 4.501 19.591 1.00 9.57 118 ALA A CA 1
ATOM 826 C C . ALA A 1 122 ? -13.160 5.830 19.766 1.00 9.85 118 ALA A C 1
ATOM 827 O O . ALA A 1 122 ? -13.789 6.857 19.911 1.00 10.39 118 ALA A O 1
ATOM 829 N N . SER A 1 123 ? -11.830 5.809 19.714 1.00 9.65 119 SER A N 1
ATOM 830 C CA . SER A 1 123 ? -11.074 7.033 19.858 1.00 9.89 119 SER A CA 1
ATOM 831 C C . SER A 1 123 ? -11.218 7.839 18.583 1.00 10.02 119 SER A C 1
ATOM 832 O O . SER A 1 123 ? -11.680 7.321 17.553 1.00 9.82 119 SER A O 1
ATOM 835 N N . TYR A 1 124 ? -10.935 9.132 18.698 1.00 10.49 120 TYR A N 1
ATOM 836 C CA . TYR A 1 124 ? -10.950 10.025 17.575 1.00 9.74 120 TYR A CA 1
ATOM 837 C C . TYR A 1 124 ? -9.967 11.164 17.799 1.00 10.42 120 TYR A C 1
ATOM 838 O O . TYR A 1 124 ? -9.539 11.428 18.951 1.00 10.31 120 TYR A O 1
ATOM 847 N N . PHE A 1 125 ? -9.647 11.830 16.685 1.00 8.87 121 PHE A N 1
ATOM 848 C CA . PHE A 1 125 ? -8.638 12.859 16.598 1.00 9.19 121 PHE A CA 1
ATOM 849 C C . PHE A 1 125 ? -9.231 14.056 15.904 1.00 9.63 121 PHE A C 1
ATOM 850 O O . PHE A 1 125 ? -9.849 13.926 14.811 1.00 9.32 121 PHE A O 1
ATOM 858 N N . GLN A 1 126 ? -9.107 15.218 16.546 1.00 9.01 122 GLN A N 1
ATOM 859 C CA . GLN A 1 126 ? -9.837 16.379 16.044 1.00 9.49 122 GLN A CA 1
ATOM 860 C C . GLN A 1 126 ? -9.165 17.685 16.393 1.00 10.57 122 GLN A C 1
ATOM 861 O O . GLN A 1 126 ? -8.784 17.909 17.546 1.00 10.23 122 GLN A O 1
ATOM 867 N N . LEU A 1 127 ? -9.064 18.553 15.389 1.00 10.06 123 LEU A N 1
ATOM 868 C CA . LEU A 1 127 ? -8.606 19.915 15.590 1.00 11.61 123 LEU A CA 1
ATOM 869 C C . LEU A 1 127 ? -9.842 20.778 15.717 1.00 12.69 123 LEU A C 1
ATOM 870 O O . LEU A 1 127 ? -10.275 21.361 14.733 1.00 13.24 123 LEU A O 1
ATOM 875 N N . ALA A 1 128 ? -10.437 20.841 16.916 1.00 14.19 124 ALA A N 1
ATOM 876 C CA . ALA A 1 128 ? -11.708 21.575 17.103 1.00 15.42 124 ALA A CA 1
ATOM 877 C C . ALA A 1 128 ? -11.498 23.100 17.192 1.00 16.21 124 ALA A C 1
ATOM 878 O O . ALA A 1 128 ? -12.458 23.830 17.402 1.00 16.09 124 ALA A O 1
ATOM 880 N N . PHE A 1 129 ? -10.249 23.546 17.011 1.00 15.99 125 PHE A N 1
ATOM 881 C CA . PHE A 1 129 ? -9.835 24.936 17.274 1.00 17.37 125 PHE A CA 1
ATOM 882 C C . PHE A 1 129 ? -10.695 25.976 16.586 1.00 16.62 125 PHE A C 1
ATOM 883 O O . PHE A 1 129 ? -11.093 26.940 17.213 1.00 16.22 125 PHE A O 1
ATOM 891 N N . THR A 1 130 ? -10.962 25.773 15.297 1.00 17.40 126 THR A N 1
ATOM 892 C CA . THR A 1 130 ? -11.688 26.750 14.511 1.00 18.16 126 THR A CA 1
ATOM 893 C C . THR A 1 130 ? -13.180 26.823 14.860 1.00 19.07 126 THR A C 1
ATOM 894 O O . THR A 1 130 ? -13.855 27.767 14.451 1.00 18.63 126 THR A O 1
ATOM 898 N N . ARG A 1 131 ? -13.694 25.857 15.628 1.00 20.30 127 ARG A N 1
ATOM 899 C CA . ARG A 1 131 ? -15.076 25.947 16.129 1.00 22.12 127 ARG A CA 1
ATOM 900 C C . ARG A 1 131 ? -15.253 27.132 17.083 1.00 22.02 127 ARG A C 1
ATOM 901 O O . ARG A 1 131 ? -16.347 27.679 17.205 1.00 23.47 127 ARG A O 1
ATOM 909 N N . VAL A 1 132 ? -14.168 27.529 17.744 1.00 21.94 128 VAL A N 1
ATOM 910 C CA . VAL A 1 132 ? -14.203 28.641 18.689 1.00 21.10 128 VAL A CA 1
ATOM 911 C C . VAL A 1 132 ? -13.432 29.848 18.119 1.00 20.22 128 VAL A C 1
ATOM 912 O O . VAL A 1 132 ? -13.209 30.825 18.819 1.00 21.10 128 VAL A O 1
ATOM 916 N N . GLY A 1 133 ? -13.017 29.774 16.854 1.00 18.53 129 GLY A N 1
ATOM 917 C CA . GLY A 1 133 ? -12.310 30.877 16.199 1.00 16.39 129 GLY A CA 1
ATOM 918 C C . GLY A 1 133 ? -10.815 30.917 16.492 1.00 16.20 129 GLY A C 1
ATOM 919 O O . GLY A 1 133 ? -10.175 31.970 16.331 1.00 15.77 129 GLY A O 1
ATOM 920 N N . LEU A 1 134 ? -10.263 29.770 16.906 1.00 15.43 130 LEU A N 1
ATOM 921 C CA . LEU A 1 134 ? -8.821 29.625 17.201 1.00 15.08 130 LEU A CA 1
ATOM 922 C C . LEU A 1 134 ? -8.102 28.769 16.153 1.00 14.47 130 LEU A C 1
ATOM 923 O O . LEU A 1 134 ? -8.744 28.223 15.284 1.00 14.34 130 LEU A O 1
ATOM 928 N N . MET A 1 135 ? -6.767 28.669 16.235 1.00 13.71 131 MET A N 1
ATOM 929 C CA . MET A 1 135 ? -5.985 27.970 15.242 1.00 12.67 131 MET A CA 1
ATOM 930 C C . MET A 1 135 ? -5.298 26.771 15.909 1.00 11.98 131 MET A C 1
ATOM 931 O O . MET A 1 135 ? -5.186 26.742 17.109 1.00 11.52 131 MET A O 1
ATOM 936 N N . PRO A 1 136 ? -4.815 25.768 15.122 1.00 12.49 132 PRO A N 1
ATOM 937 C CA . PRO A 1 136 ? -4.118 24.606 15.754 1.00 11.51 132 PRO A CA 1
ATOM 938 C C . PRO A 1 136 ? -2.956 25.050 16.621 1.00 11.18 132 PRO A C 1
ATOM 939 O O . PRO A 1 136 ? -2.352 26.087 16.340 1.00 10.65 132 PRO A O 1
ATOM 943 N N . ASP A 1 137 ? -2.652 24.296 17.681 1.00 11.00 133 ASP A N 1
ATOM 944 C CA . ASP A 1 137 ? -1.494 24.626 18.523 1.00 10.75 133 ASP A CA 1
ATOM 945 C C . ASP A 1 137 ? -0.603 23.433 18.846 1.00 11.09 133 ASP A C 1
ATOM 946 O O . ASP A 1 137 ? -0.784 22.321 18.245 1.00 11.03 133 ASP A O 1
ATOM 951 N N . GLY A 1 138 ? 0.353 23.648 19.770 1.00 9.89 134 GLY A N 1
ATOM 952 C CA . GLY A 1 138 ? 1.328 22.591 20.142 1.00 9.49 134 GLY A CA 1
ATOM 953 C C . GLY A 1 138 ? 2.318 22.119 19.052 1.00 9.47 134 GLY A C 1
ATOM 954 O O . GLY A 1 138 ? 3.143 21.212 19.301 1.00 10.27 134 GLY A O 1
ATOM 955 N N . GLY A 1 139 ? 2.277 22.744 17.871 1.00 8.48 135 GLY A N 1
ATOM 956 C CA . GLY A 1 139 ? 2.997 22.252 16.664 1.00 8.46 135 GLY A CA 1
ATOM 957 C C . GLY A 1 139 ? 2.182 21.316 15.743 1.00 8.39 135 GLY A C 1
ATOM 958 O O . GLY A 1 139 ? 2.738 20.700 14.827 1.00 8.56 135 GLY A O 1
ATOM 959 N N . ALA A 1 140 ? 0.872 21.188 15.973 1.00 8.37 136 ALA A N 1
ATOM 960 C CA . ALA A 1 140 ? 0.010 20.337 15.124 1.00 8.32 136 ALA A CA 1
ATOM 961 C C . ALA A 1 140 ? 0.216 20.633 13.628 1.00 8.36 136 ALA A C 1
ATOM 962 O O . ALA A 1 140 ? 0.161 19.716 12.793 1.00 8.33 136 ALA A O 1
ATOM 964 N N . SER A 1 141 ? 0.436 21.908 13.293 1.00 8.44 137 SER A N 1
ATOM 965 C CA . SER A 1 141 ? 0.538 22.331 11.887 1.00 8.51 137 SER A CA 1
ATOM 966 C C . SER A 1 141 ? 1.788 21.782 11.265 1.00 8.52 137 SER A C 1
ATOM 967 O O . SER A 1 141 ? 1.858 21.622 10.067 1.00 8.72 137 SER A O 1
ATOM 970 N N . ALA A 1 142 ? 2.796 21.513 12.092 1.00 8.50 138 ALA A N 1
ATOM 971 C CA . ALA A 1 142 ? 4.015 20.903 11.646 1.00 8.51 138 ALA A CA 1
ATOM 972 C C . ALA A 1 142 ? 3.964 19.353 11.698 1.00 8.43 138 ALA A C 1
ATOM 973 O O . ALA A 1 142 ? 4.509 18.678 10.808 1.00 8.45 138 ALA A O 1
ATOM 975 N N . LEU A 1 143 ? 3.328 18.802 12.734 1.00 8.35 139 LEU A N 1
ATOM 976 C CA . LEU A 1 143 ? 3.245 17.351 12.928 1.00 8.28 139 LEU A CA 1
ATOM 977 C C . LEU A 1 143 ? 2.298 16.699 11.911 1.00 8.27 139 LEU A C 1
ATOM 978 O O . LEU A 1 143 ? 2.659 15.706 11.287 1.00 8.55 139 LEU A O 1
ATOM 983 N N . LEU A 1 144 ? 1.090 17.248 11.740 1.00 8.27 140 LEU A N 1
ATOM 984 C CA . LEU A 1 144 ? 0.137 16.570 10.839 1.00 8.28 140 LEU A CA 1
ATOM 985 C C . LEU A 1 144 ? 0.595 16.377 9.374 1.00 8.34 140 LEU A C 1
ATOM 986 O O . LEU A 1 144 ? 0.420 15.292 8.839 1.00 8.34 140 LEU A O 1
ATOM 991 N N . PRO A 1 145 ? 1.203 17.405 8.727 1.00 8.41 141 PRO A N 1
ATOM 992 C CA . PRO A 1 145 ? 1.509 17.154 7.309 1.00 8.59 141 PRO A CA 1
ATOM 993 C C . PRO A 1 145 ? 2.462 15.986 7.040 1.00 8.59 141 PRO A C 1
ATOM 994 O O . PRO A 1 145 ? 2.286 15.308 6.030 1.00 8.56 141 PRO A O 1
ATOM 998 N N . LEU A 1 146 ? 3.419 15.752 7.942 1.00 8.54 142 LEU A N 1
ATOM 999 C CA . LEU A 1 146 ? 4.384 14.649 7.783 1.00 10.29 142 LEU A CA 1
ATOM 1000 C C . LEU A 1 146 ? 3.795 13.308 8.251 1.00 9.47 142 LEU A C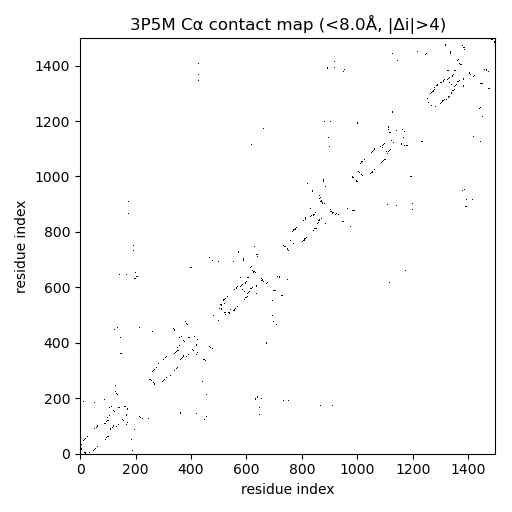 1
ATOM 1001 O O . LEU A 1 146 ? 4.490 12.290 8.269 1.00 9.87 142 LEU A O 1
ATOM 1006 N N . LEU A 1 147 ? 2.550 13.356 8.694 1.00 9.09 143 LEU A N 1
ATOM 1007 C CA . LEU A 1 147 ? 1.750 12.147 8.933 1.00 9.13 143 LEU A CA 1
ATOM 1008 C C . LEU A 1 147 ? 0.826 11.860 7.767 1.00 8.95 143 LEU A C 1
ATOM 1009 O O . LEU A 1 147 ? 0.889 10.796 7.174 1.00 8.63 143 LEU A O 1
ATOM 1014 N N . ILE A 1 148 ? -0.025 12.824 7.436 1.00 8.48 144 ILE A N 1
ATOM 1015 C CA . ILE A 1 148 ? -1.165 12.543 6.602 1.00 8.67 144 ILE A CA 1
ATOM 1016 C C . ILE A 1 148 ? -1.209 13.393 5.356 1.00 8.80 144 ILE A C 1
ATOM 1017 O O . ILE A 1 148 ? -2.138 13.261 4.574 1.00 9.66 144 ILE A O 1
ATOM 1022 N N . GLY A 1 149 ? -0.226 14.273 5.199 1.00 8.80 145 GLY A N 1
ATOM 1023 C CA . GLY A 1 149 ? -0.087 15.158 4.019 1.00 8.65 145 GLY A CA 1
ATOM 1024 C C . GLY A 1 149 ? -0.772 16.496 4.266 1.00 8.64 145 GLY A C 1
ATOM 1025 O O . GLY A 1 149 ? -1.616 16.598 5.138 1.00 8.56 145 GLY A O 1
ATOM 1026 N N . ARG A 1 150 ? -0.446 17.495 3.455 1.00 8.74 146 ARG A N 1
ATOM 1027 C CA . ARG A 1 150 ? -0.984 18.835 3.585 1.00 9.08 146 ARG A CA 1
ATOM 1028 C C . ARG A 1 150 ? -2.509 18.940 3.360 1.00 9.50 146 ARG A C 1
ATOM 1029 O O . ARG A 1 150 ? -3.211 19.670 4.092 1.00 9.42 146 ARG A O 1
ATOM 1037 N N . ALA A 1 151 ? -3.034 18.218 2.378 1.00 9.85 147 ALA A N 1
ATOM 1038 C CA . ALA A 1 151 ? -4.468 18.355 2.044 1.00 10.19 147 ALA A CA 1
ATOM 1039 C C . ALA A 1 151 ? -5.383 17.886 3.180 1.00 10.31 147 ALA A C 1
ATOM 1040 O O . ALA A 1 151 ? -6.312 18.610 3.578 1.00 11.51 147 ALA A O 1
ATOM 1042 N N . ARG A 1 152 ? -5.122 16.704 3.730 1.00 10.34 148 ARG A N 1
ATOM 1043 C CA . ARG A 1 152 ? -5.908 16.244 4.868 1.00 9.94 148 ARG A CA 1
ATOM 1044 C C . ARG A 1 152 ? -5.688 17.075 6.117 1.00 10.22 148 ARG A C 1
ATOM 1045 O O . ARG A 1 152 ? -6.590 17.212 6.961 1.00 8.49 148 ARG A O 1
ATOM 1053 N N . THR A 1 153 ? -4.493 17.660 6.231 1.00 9.86 149 THR A N 1
ATOM 1054 C CA . THR A 1 153 ? -4.253 18.535 7.379 1.00 9.57 149 THR A CA 1
ATOM 1055 C C . THR A 1 153 ? -5.101 19.813 7.237 1.00 9.71 149 THR A C 1
ATOM 1056 O O . THR A 1 153 ? -5.751 20.248 8.204 1.00 9.97 149 THR A O 1
ATOM 1060 N N . SER A 1 154 ? -5.091 20.412 6.042 1.00 9.36 150 SER A N 1
ATOM 1061 C CA A SER A 1 154 ? -5.919 21.586 5.768 0.70 9.88 150 SER A CA 1
ATOM 1062 C CA B SER A 1 154 ? -5.899 21.577 5.775 0.30 8.93 150 SER A CA 1
ATOM 1063 C C . SER A 1 154 ? -7.373 21.302 6.073 1.00 9.96 150 SER A C 1
ATOM 1064 O O . SER A 1 154 ? -8.043 22.119 6.712 1.00 9.59 150 SER A O 1
ATOM 1069 N N . ARG A 1 155 ? -7.884 20.154 5.591 1.00 9.85 151 ARG A N 1
ATOM 1070 C CA . ARG A 1 155 ? -9.252 19.820 5.885 1.00 10.14 151 ARG A CA 1
ATOM 1071 C C . ARG A 1 155 ? -9.544 19.639 7.397 1.00 10.12 151 ARG A C 1
ATOM 1072 O O . ARG A 1 155 ? -10.515 20.200 7.891 1.00 10.35 151 ARG A O 1
ATOM 1080 N N . MET A 1 156 ? -8.743 18.847 8.118 1.00 9.23 152 MET A N 1
ATOM 1081 C CA . MET A 1 156 ? -8.917 18.732 9.588 1.00 9.09 152 MET A CA 1
ATOM 1082 C C . MET A 1 156 ? -9.005 20.084 10.281 1.00 9.11 152 MET A C 1
ATOM 1083 O O . MET A 1 156 ? -9.892 20.297 11.127 1.00 8.61 152 MET A O 1
ATOM 1088 N N . ALA A 1 157 ? -8.057 20.962 9.947 1.00 8.55 153 ALA A N 1
ATOM 1089 C CA . ALA A 1 157 ? -7.941 22.261 10.630 1.00 9.88 153 ALA A CA 1
ATOM 1090 C C . ALA A 1 157 ? -9.081 23.205 10.246 1.00 10.30 153 ALA A C 1
ATOM 1091 O O . ALA A 1 157 ? -9.592 23.921 11.092 1.00 10.08 153 ALA A O 1
ATOM 1093 N N . MET A 1 158 ? -9.479 23.189 8.979 1.00 10.16 154 MET A N 1
ATOM 1094 C CA . MET A 1 158 ? -10.479 24.134 8.536 1.00 13.08 154 MET A CA 1
ATOM 1095 C C . MET A 1 158 ? -11.926 23.686 8.793 1.00 13.08 154 MET A C 1
ATOM 1096 O O . MET A 1 158 ? -12.794 24.528 9.004 1.00 14.92 154 MET A O 1
ATOM 1101 N N . THR A 1 159 ? -12.186 22.384 8.800 1.00 13.28 155 THR A N 1
ATOM 1102 C CA . THR A 1 159 ? -13.553 21.901 9.007 1.00 14.36 155 THR A CA 1
ATOM 1103 C C . THR A 1 159 ? -13.780 21.417 10.434 1.00 14.28 155 THR A C 1
ATOM 1104 O O . THR A 1 159 ? -14.932 21.217 10.841 1.00 14.29 155 THR A O 1
ATOM 1108 N N . ALA A 1 160 ? -12.683 21.203 11.165 1.00 13.43 156 ALA A N 1
ATOM 1109 C CA . ALA A 1 160 ? -12.730 20.730 12.554 1.00 13.24 156 ALA A CA 1
ATOM 1110 C C . ALA A 1 160 ? -13.521 19.412 12.731 1.00 12.47 156 ALA A C 1
ATOM 1111 O O . ALA A 1 160 ? -14.182 19.215 13.728 1.00 12.61 156 ALA A O 1
ATOM 1113 N N . GLU A 1 161 ? -13.406 18.503 11.773 1.00 12.44 157 GLU A N 1
ATOM 1114 C CA . GLU A 1 161 ? -14.125 17.228 11.802 1.00 12.84 157 GLU A CA 1
ATOM 1115 C C . GLU A 1 161 ? -13.429 16.195 12.680 1.00 11.87 157 GLU A C 1
ATOM 1116 O O . GLU A 1 161 ? -12.185 16.198 12.812 1.00 11.69 157 GLU A O 1
ATOM 1122 N N . LYS A 1 162 ? -14.217 15.325 13.293 1.00 10.22 158 LYS A N 1
ATOM 1123 C CA . LYS A 1 162 ? -13.645 14.235 14.074 1.00 11.39 158 LYS A CA 1
ATOM 1124 C C . LYS A 1 162 ? -13.081 13.210 13.090 1.00 10.70 158 LYS A C 1
ATOM 1125 O O . LYS A 1 162 ? -13.738 12.818 12.125 1.00 10.99 158 LYS A O 1
ATOM 1131 N N . ILE A 1 163 ? -11.847 12.816 13.298 1.00 10.17 159 ILE A N 1
ATOM 1132 C CA . ILE A 1 163 ? -11.295 11.734 12.501 1.00 8.48 159 ILE A CA 1
ATOM 1133 C C . ILE A 1 163 ? -11.304 10.491 13.395 1.00 8.50 159 ILE A C 1
ATOM 1134 O O . ILE A 1 163 ? -10.713 10.505 14.466 1.00 8.47 159 ILE A O 1
ATOM 1139 N N . SER A 1 164 ? -11.993 9.436 12.967 1.00 8.58 160 SER A N 1
ATOM 1140 C CA . SER A 1 164 ? -12.061 8.189 13.710 1.00 8.62 160 SER A CA 1
ATOM 1141 C C . SER A 1 164 ? -10.684 7.523 13.801 1.00 8.56 160 SER A C 1
ATOM 1142 O O . SER A 1 164 ? -9.799 7.766 12.975 1.00 8.50 160 SER A O 1
ATOM 1145 N N . ALA A 1 165 ? -10.514 6.674 14.807 1.00 8.59 161 ALA A N 1
ATOM 1146 C CA . ALA A 1 165 ? -9.306 5.830 14.919 1.00 8.56 161 ALA A CA 1
ATOM 1147 C C . ALA A 1 165 ? -9.049 5.067 13.636 1.00 8.59 161 ALA A C 1
ATOM 1148 O O . ALA A 1 165 ? -7.934 5.045 13.155 1.00 8.67 161 ALA A O 1
ATOM 1150 N N . ALA A 1 166 ? -10.078 4.450 13.059 1.00 9.54 162 ALA A N 1
ATOM 1151 C CA . ALA A 1 166 ? -9.893 3.658 11.830 1.00 9.49 162 ALA A CA 1
ATOM 1152 C C . ALA A 1 166 ? -9.368 4.475 10.658 1.00 10.45 162 ALA A C 1
ATOM 1153 O O . ALA A 1 166 ? -8.469 4.036 9.919 1.00 10.06 162 ALA A O 1
ATOM 1155 N N . THR A 1 167 ? -9.946 5.652 10.474 1.00 9.89 163 THR A N 1
ATOM 1156 C CA . THR A 1 167 ? -9.522 6.544 9.407 1.00 9.96 163 THR A CA 1
ATOM 1157 C C . THR A 1 167 ? -8.096 7.077 9.659 1.00 8.95 163 THR A C 1
ATOM 1158 O O . THR A 1 167 ? -7.252 7.105 8.750 1.00 9.80 163 THR A O 1
ATOM 1162 N N . ALA A 1 168 ? -7.849 7.535 10.877 1.00 8.46 164 ALA A N 1
ATOM 1163 C CA . ALA A 1 168 ? -6.536 8.030 11.257 1.00 8.38 164 ALA A CA 1
ATOM 1164 C C . ALA A 1 168 ? -5.466 6.951 10.988 1.00 8.40 164 ALA A C 1
ATOM 1165 O O . ALA A 1 168 ? -4.377 7.241 10.455 1.00 8.38 164 ALA A O 1
ATOM 1167 N N . PHE A 1 169 ? -5.759 5.711 11.357 1.00 8.45 165 PHE A N 1
ATOM 1168 C CA . PHE A 1 169 ? -4.885 4.587 11.010 1.00 8.50 165 PHE A CA 1
ATOM 1169 C C . PHE A 1 169 ? -4.659 4.414 9.499 1.00 8.56 165 PHE A C 1
ATOM 1170 O O . PHE A 1 169 ? -3.508 4.213 9.035 1.00 8.57 165 PHE A O 1
ATOM 1178 N N . GLU A 1 170 ? -5.769 4.432 8.738 1.00 8.62 166 GLU A N 1
ATOM 1179 C CA . GLU A 1 170 ? -5.683 4.258 7.261 1.00 8.70 166 GLU A CA 1
ATOM 1180 C C . GLU A 1 170 ? -4.878 5.380 6.586 1.00 8.65 166 GLU A C 1
ATOM 1181 O O . GLU A 1 170 ? -4.168 5.161 5.581 1.00 8.72 166 GLU A O 1
ATOM 1183 N N . TRP A 1 171 ? -4.944 6.574 7.161 1.00 8.56 167 TRP A N 1
ATOM 1184 C CA . TRP A 1 171 ? -4.242 7.735 6.606 1.00 8.53 167 TRP A CA 1
ATOM 1185 C C . TRP A 1 171 ? -2.746 7.791 6.953 1.00 8.94 167 TRP A C 1
ATOM 1186 O O . TRP A 1 171 ? -2.028 8.638 6.458 1.00 9.59 167 TRP A O 1
ATOM 1197 N N . GLY A 1 172 ? -2.305 6.977 7.891 1.00 8.99 168 GLY A N 1
ATOM 1198 C CA . GLY A 1 172 ? -0.919 7.054 8.345 1.00 8.45 168 GLY A CA 1
ATOM 1199 C C . GLY A 1 172 ? -0.716 7.991 9.519 1.00 8.36 168 GLY A C 1
ATOM 1200 O O . GLY A 1 172 ? 0.419 8.345 9.805 1.00 8.34 168 GLY A O 1
ATOM 1201 N N . MET A 1 173 ? -1.800 8.409 10.190 1.00 8.31 169 MET A N 1
ATOM 1202 C CA . MET A 1 173 ? -1.710 9.398 11.284 1.00 8.25 169 MET A CA 1
ATOM 1203 C C . MET A 1 173 ? -1.122 8.797 12.548 1.00 8.22 169 MET A C 1
ATOM 1204 O O . MET A 1 173 ? -0.421 9.471 13.314 1.00 8.18 169 MET A O 1
ATOM 1209 N N . ILE A 1 174 ? -1.385 7.507 12.728 1.00 8.26 170 ILE A N 1
ATOM 1210 C CA . ILE A 1 174 ? -1.090 6.800 13.960 1.00 8.25 170 ILE A CA 1
ATOM 1211 C C . ILE A 1 174 ? -0.547 5.383 13.646 1.00 8.32 170 ILE A C 1
ATOM 1212 O O . ILE A 1 174 ? -0.922 4.757 12.637 1.00 8.38 170 ILE A O 1
ATOM 1217 N N . SER A 1 175 ? 0.339 4.885 14.511 1.00 8.32 171 SER A N 1
ATOM 1218 C CA . SER A 1 175 ? 1.034 3.641 14.242 1.00 8.39 171 SER A CA 1
ATOM 1219 C C . SER A 1 175 ? 0.211 2.399 14.416 1.00 8.47 171 SER A C 1
ATOM 1220 O O . SER A 1 175 ? 0.458 1.397 13.719 1.00 8.61 171 SER A O 1
ATOM 1223 N N . HIS A 1 176 ? -0.725 2.433 15.367 1.00 8.46 172 HIS A N 1
ATOM 1224 C CA . HIS A 1 176 ? -1.466 1.232 15.764 1.00 8.60 172 HIS A CA 1
ATOM 1225 C C . HIS A 1 176 ? -2.950 1.492 15.986 1.00 8.84 172 HIS A C 1
ATOM 1226 O O . HIS A 1 176 ? -3.362 2.523 16.576 1.00 8.60 172 HIS A O 1
ATOM 1233 N N . ILE A 1 177 ? -3.735 0.507 15.583 1.00 9.57 173 ILE A N 1
ATOM 1234 C CA . ILE A 1 177 ? -5.161 0.523 15.852 1.00 10.00 173 ILE A CA 1
ATOM 1235 C C . ILE A 1 177 ? -5.577 -0.763 16.557 1.00 10.42 173 ILE A C 1
ATOM 1236 O O . ILE A 1 177 ? -4.972 -1.791 16.363 1.00 10.91 173 ILE A O 1
ATOM 1241 N N . THR A 1 178 ? -6.606 -0.697 17.389 1.00 12.02 174 THR A N 1
ATOM 1242 C CA . THR A 1 178 ? -7.076 -1.895 18.092 1.00 12.24 174 THR A CA 1
ATOM 1243 C C . THR A 1 178 ? -8.537 -2.119 17.752 1.00 13.15 174 THR A C 1
ATOM 1244 O O . THR A 1 178 ? -9.258 -1.183 17.340 1.00 13.18 174 THR A O 1
ATOM 1248 N N . SER A 1 179 ? -8.996 -3.355 17.868 1.00 13.79 175 SER A N 1
ATOM 1249 C CA . SER A 1 179 ? -10.425 -3.578 17.596 1.00 14.47 175 SER A CA 1
ATOM 1250 C C . SER A 1 179 ? -11.095 -4.412 18.650 1.00 14.06 175 SER A C 1
ATOM 1251 O O . SER A 1 179 ? -10.419 -4.900 19.559 1.00 13.80 175 SER A O 1
ATOM 1254 N N . ALA A 1 180 ? -12.421 -4.539 18.548 1.00 13.79 176 ALA A N 1
ATOM 1255 C CA . ALA A 1 180 ? -13.221 -5.296 19.500 1.00 14.03 176 ALA A CA 1
ATOM 1256 C C . ALA A 1 180 ? -12.889 -4.806 20.906 1.00 13.96 176 ALA A C 1
ATOM 1257 O O . ALA A 1 180 ? -12.787 -3.619 21.108 1.00 13.75 176 ALA A O 1
ATOM 1259 N N . ASP A 1 181 ? -12.701 -5.740 21.842 1.00 14.44 177 ASP A N 1
ATOM 1260 C CA . ASP A 1 181 ? -12.357 -5.464 23.229 1.00 15.38 177 ASP A CA 1
ATOM 1261 C C . ASP A 1 181 ? -10.861 -5.639 23.558 1.00 15.41 177 ASP A C 1
ATOM 1262 O O . ASP A 1 181 ? -10.496 -5.937 24.695 1.00 15.91 177 ASP A O 1
ATOM 1267 N N . GLU A 1 182 ? -10.009 -5.460 22.556 1.00 15.29 178 GLU A N 1
ATOM 1268 C CA . GLU A 1 182 ? -8.577 -5.773 22.654 1.00 15.78 178 GLU A CA 1
ATOM 1269 C C . GLU A 1 182 ? -7.654 -4.597 22.981 1.00 14.78 178 GLU A C 1
ATOM 1270 O O . GLU A 1 182 ? -6.454 -4.785 23.176 1.00 15.89 178 GLU A O 1
ATOM 1276 N N . TYR A 1 183 ? -8.203 -3.395 23.031 1.00 13.29 179 TYR A N 1
ATOM 1277 C CA . TYR A 1 183 ? -7.395 -2.190 23.252 1.00 12.95 179 TYR A CA 1
ATOM 1278 C C . TYR A 1 183 ? -6.339 -2.330 24.373 1.00 12.63 179 TYR A C 1
ATOM 1279 O O . TYR A 1 183 ? -5.163 -2.155 24.128 1.00 10.70 179 TYR A O 1
ATOM 1288 N N . GLU A 1 184 ? -6.785 -2.646 25.588 1.00 13.81 180 GLU A N 1
ATOM 1289 C CA . GLU A 1 184 ? -5.860 -2.817 26.751 1.00 15.39 180 GLU A CA 1
ATOM 1290 C C . GLU A 1 184 ? -4.777 -3.870 26.548 1.00 15.13 180 GLU A C 1
ATOM 1291 O O . GLU A 1 184 ? -3.645 -3.658 26.935 1.00 14.30 180 GLU A O 1
ATOM 1297 N N . SER A 1 185 ? -5.137 -5.007 25.960 1.00 15.68 181 SER A N 1
ATOM 1298 C CA . SER A 1 185 ? -4.182 -6.079 25.757 1.00 17.18 181 SER A CA 1
ATOM 1299 C C . SER A 1 185 ? -3.119 -5.768 24.731 1.00 16.99 181 SER A C 1
ATOM 1300 O O . SER A 1 185 ? -1.970 -6.139 24.917 1.00 17.24 181 SER A O 1
ATOM 1303 N N . VAL A 1 186 ? -3.507 -5.121 23.633 1.00 16.32 182 VAL A N 1
ATOM 1304 C CA . VAL A 1 186 ? -2.538 -4.717 22.611 1.00 15.10 182 VAL A CA 1
ATOM 1305 C C . VAL A 1 186 ? -1.641 -3.623 23.200 1.00 14.41 182 VAL A C 1
ATOM 1306 O O . VAL A 1 186 ? -0.397 -3.674 23.103 1.00 14.84 182 VAL A O 1
ATOM 1310 N N . LEU A 1 187 ? -2.241 -2.654 23.833 1.00 12.73 183 LEU A N 1
ATOM 1311 C CA . LEU A 1 187 ? -1.450 -1.613 24.465 1.00 12.84 183 LEU A CA 1
ATOM 1312 C C . LEU A 1 187 ? -0.404 -2.233 25.426 1.00 12.14 183 LEU A C 1
ATOM 1313 O O . LEU A 1 187 ? 0.775 -1.877 25.390 1.00 10.82 183 LEU A O 1
ATOM 1318 N N . THR A 1 188 ? -0.871 -3.181 26.238 1.00 12.74 184 THR A N 1
ATOM 1319 C CA . THR A 1 188 ? 0.020 -3.900 27.156 1.00 14.04 184 THR A CA 1
ATOM 1320 C C . THR A 1 188 ? 1.114 -4.618 26.389 1.00 13.98 184 THR A C 1
ATOM 1321 O O . THR A 1 188 ? 2.282 -4.517 26.750 1.00 15.80 184 THR A O 1
ATOM 1325 N N . ASP A 1 189 ? 0.756 -5.286 25.304 1.00 14.56 185 ASP A N 1
ATOM 1326 C CA A ASP A 1 189 ? 1.733 -6.006 24.477 0.50 14.96 185 ASP A CA 1
ATOM 1327 C CA B ASP A 1 189 ? 1.749 -6.013 24.489 0.50 14.51 185 ASP A CA 1
ATOM 1328 C C . ASP A 1 189 ? 2.796 -5.074 23.877 1.00 14.60 185 ASP A C 1
ATOM 1329 O O . ASP A 1 189 ? 4.005 -5.383 23.876 1.00 14.02 185 ASP A O 1
ATOM 1338 N N . VAL A 1 190 ? 2.346 -3.949 23.325 1.00 13.41 186 VAL A N 1
ATOM 1339 C CA . VAL A 1 190 ? 3.282 -3.003 22.683 1.00 12.79 186 VAL A CA 1
ATOM 1340 C C . VAL A 1 190 ? 4.231 -2.437 23.733 1.00 12.70 186 VAL A C 1
ATOM 1341 O O . VAL A 1 190 ? 5.425 -2.349 23.497 1.00 14.75 186 VAL A O 1
ATOM 1345 N N . LEU A 1 191 ? 3.700 -2.130 24.913 1.00 12.81 187 LEU A N 1
ATOM 1346 C CA A LEU A 1 191 ? 4.482 -1.581 26.033 0.50 12.49 187 LEU A CA 1
ATOM 1347 C CA B LEU A 1 191 ? 4.487 -1.559 25.997 0.50 12.58 187 LEU A CA 1
ATOM 1348 C C . LEU A 1 191 ? 5.561 -2.518 26.514 1.00 12.90 187 LEU A C 1
ATOM 1349 O O . LEU A 1 191 ? 6.714 -2.105 26.688 1.00 13.42 187 LEU A O 1
ATOM 1358 N N . ARG A 1 192 ? 5.176 -3.784 26.739 1.00 13.57 188 ARG A N 1
ATOM 1359 C CA . ARG A 1 192 ? 6.079 -4.836 27.209 1.00 14.21 188 ARG A CA 1
ATOM 1360 C C . ARG A 1 192 ? 7.210 -5.035 26.194 1.00 14.09 188 ARG A C 1
ATOM 1361 O O . ARG A 1 192 ? 8.378 -5.089 26.548 1.00 14.19 188 ARG A O 1
ATOM 1363 N N . SER A 1 193 ? 6.843 -5.106 24.927 1.00 13.85 189 SER A N 1
ATOM 1364 C CA . SER A 1 193 ? 7.809 -5.258 23.857 1.00 13.58 189 SER A CA 1
ATOM 1365 C C . SER A 1 193 ? 8.811 -4.084 23.748 1.00 12.89 189 SER A C 1
ATOM 1366 O O . SER A 1 193 ? 10.049 -4.290 23.770 1.00 13.41 189 SER A O 1
ATOM 1369 N N . VAL A 1 194 ? 8.301 -2.861 23.668 1.00 11.68 190 VAL A N 1
ATOM 1370 C CA . VAL A 1 194 ? 9.183 -1.708 23.510 1.00 10.78 190 VAL A CA 1
ATOM 1371 C C . VAL A 1 194 ? 10.045 -1.450 24.786 1.00 10.82 190 VAL A C 1
ATOM 1372 O O . VAL A 1 194 ? 11.259 -1.174 24.674 1.00 10.79 190 VAL A O 1
ATOM 1376 N N . SER A 1 195 ? 9.446 -1.618 25.973 1.00 9.20 191 SER A N 1
ATOM 1377 C CA . SER A 1 195 ? 10.193 -1.419 27.224 1.00 9.24 191 SER A CA 1
ATOM 1378 C C . SER A 1 195 ? 11.245 -2.514 27.523 1.00 10.13 191 SER A C 1
ATOM 1379 O O . SER A 1 195 ? 12.131 -2.287 28.355 1.00 10.85 191 SER A O 1
ATOM 1382 N N . GLY A 1 196 ? 11.158 -3.673 26.862 1.00 9.71 192 GLY A N 1
ATOM 1383 C CA . GLY A 1 196 ? 12.215 -4.709 26.960 1.00 10.07 192 GLY A CA 1
ATOM 1384 C C . GLY A 1 196 ? 13.142 -4.680 25.752 1.00 11.73 192 GLY A C 1
ATOM 1385 O O . GLY A 1 196 ? 14.037 -5.545 25.615 1.00 11.89 192 GLY A O 1
ATOM 1386 N N . GLY A 1 197 ? 12.942 -3.662 24.892 1.00 11.41 193 GLY A N 1
ATOM 1387 C CA . GLY A 1 197 ? 13.692 -3.501 23.667 1.00 10.82 193 GLY A CA 1
ATOM 1388 C C . GLY A 1 197 ? 15.018 -2.773 23.868 1.00 10.44 193 GLY A C 1
ATOM 1389 O O . GLY A 1 197 ? 15.366 -2.424 25.005 1.00 12.14 193 GLY A O 1
ATOM 1390 N N . PRO A 1 198 ? 15.758 -2.535 22.774 1.00 9.93 194 PRO A N 1
ATOM 1391 C CA . PRO A 1 198 ? 17.084 -1.915 22.754 1.00 10.08 194 PRO A CA 1
ATOM 1392 C C . PRO A 1 198 ? 16.986 -0.386 22.867 1.00 10.19 194 PRO A C 1
ATOM 1393 O O . PRO A 1 198 ? 17.166 0.353 21.869 1.00 9.60 194 PRO A O 1
ATOM 1397 N N . THR A 1 199 ? 16.704 0.056 24.091 1.00 9.33 195 THR A N 1
ATOM 1398 C CA . THR A 1 199 ? 16.458 1.449 24.402 1.00 9.52 195 THR A CA 1
ATOM 1399 C C . THR A 1 199 ? 17.433 2.447 23.761 1.00 10.34 195 THR A C 1
ATOM 1400 O O . THR A 1 199 ? 17.010 3.479 23.232 1.00 10.28 195 THR A O 1
ATOM 1404 N N . LEU A 1 200 ? 18.721 2.136 23.764 1.00 10.38 196 LEU A N 1
ATOM 1405 C CA . LEU A 1 200 ? 19.674 3.068 23.150 1.00 10.58 196 LEU A CA 1
ATOM 1406 C C . LEU A 1 200 ? 19.477 3.112 21.653 1.00 10.66 196 LEU A C 1
ATOM 1407 O O . LEU A 1 200 ? 19.588 4.185 21.074 1.00 9.69 196 LEU A O 1
ATOM 1412 N N . ALA A 1 201 ? 19.173 1.969 21.024 1.00 9.75 197 ALA A N 1
ATOM 1413 C CA . ALA A 1 201 ? 18.954 1.998 19.566 1.00 9.51 197 ALA A CA 1
ATOM 1414 C C . ALA A 1 201 ? 17.678 2.801 19.272 1.00 9.38 197 ALA A C 1
ATOM 1415 O O . ALA A 1 201 ? 17.623 3.508 18.274 1.00 9.92 197 ALA A O 1
ATOM 1417 N N . PHE A 1 202 ? 16.686 2.736 20.169 1.00 8.90 198 PHE A N 1
ATOM 1418 C CA . PHE A 1 202 ? 15.449 3.517 20.018 1.00 8.77 198 PHE A CA 1
ATOM 1419 C C . PHE A 1 202 ? 15.745 5.012 20.147 1.00 8.73 198 PHE A C 1
ATOM 1420 O O . PHE A 1 202 ? 15.213 5.827 19.410 1.00 9.22 198 PHE A O 1
ATOM 1428 N N . GLY A 1 203 ? 16.579 5.404 21.090 1.00 9.35 199 GLY A N 1
ATOM 1429 C CA . GLY A 1 203 ? 16.912 6.836 21.199 1.00 9.22 199 GLY A CA 1
ATOM 1430 C C . GLY A 1 203 ? 17.575 7.450 19.972 1.00 9.35 199 GLY A C 1
ATOM 1431 O O . GLY A 1 203 ? 17.278 8.585 19.582 1.00 8.76 199 GLY A O 1
ATOM 1432 N N . TRP A 1 204 ? 18.527 6.712 19.396 1.00 10.29 200 TRP A N 1
ATOM 1433 C CA . TRP A 1 204 ? 19.198 7.093 18.143 1.00 9.52 200 TRP A CA 1
ATOM 1434 C C . TRP A 1 204 ? 18.244 7.136 16.943 1.00 9.36 200 TRP A C 1
ATOM 1435 O O . TRP A 1 204 ? 18.194 8.142 16.187 1.00 9.72 200 TRP A O 1
ATOM 1446 N N . THR A 1 205 ? 17.468 6.068 16.776 1.00 9.68 201 THR A N 1
ATOM 1447 C CA . THR A 1 205 ? 16.409 6.060 15.780 1.00 9.58 201 THR A CA 1
ATOM 1448 C C . THR A 1 205 ? 15.552 7.363 15.861 1.00 9.56 201 THR A C 1
ATOM 1449 O O . THR A 1 205 ? 15.315 8.028 14.839 1.00 8.77 201 THR A O 1
ATOM 1453 N N . LYS A 1 206 ? 15.101 7.711 17.074 1.00 9.38 202 LYS A N 1
ATOM 1454 C CA . LYS A 1 206 ? 14.228 8.891 17.292 1.00 10.12 202 LYS A CA 1
ATOM 1455 C C . LYS A 1 206 ? 14.939 10.152 16.851 1.00 10.26 202 LYS A C 1
ATOM 1456 O O . LYS A 1 206 ? 14.342 11.071 16.281 1.00 10.28 202 LYS A O 1
ATOM 1462 N N . ARG A 1 207 ? 16.225 10.213 17.184 1.00 11.03 203 ARG A N 1
ATOM 1463 C CA . ARG A 1 207 ? 17.038 11.354 16.842 1.00 11.57 203 ARG A CA 1
ATOM 1464 C C . ARG A 1 207 ? 17.158 11.529 15.318 1.00 10.94 203 ARG A C 1
ATOM 1465 O O . ARG A 1 207 ? 17.020 12.663 14.788 1.00 10.90 203 ARG A O 1
ATOM 1473 N N . ALA A 1 208 ? 17.390 10.421 14.613 1.00 9.90 204 ALA A N 1
ATOM 1474 C CA . ALA A 1 208 ? 17.508 10.458 13.150 1.00 10.32 204 ALA A CA 1
ATOM 1475 C C . ALA A 1 208 ? 16.182 10.865 12.545 1.00 10.13 204 ALA A C 1
ATOM 1476 O O . ALA A 1 208 ? 16.132 11.697 11.650 1.00 9.69 204 ALA A O 1
ATOM 1478 N N . LEU A 1 209 ? 15.100 10.275 13.057 1.00 10.19 205 LEU A N 1
ATOM 1479 C CA . LEU A 1 209 ? 13.748 10.566 12.557 1.00 10.36 205 LEU A CA 1
ATOM 1480 C C . LEU A 1 209 ? 13.328 12.009 12.893 1.00 9.69 205 LEU A C 1
ATOM 1481 O O . LEU A 1 209 ? 12.645 12.680 12.101 1.00 9.99 205 LEU A O 1
ATOM 1486 N N . ALA A 1 210 ? 13.751 12.510 14.056 1.00 9.55 206 ALA A N 1
ATOM 1487 C CA . ALA A 1 210 ? 13.415 13.875 14.449 1.00 8.98 206 ALA A CA 1
ATOM 1488 C C . ALA A 1 210 ? 14.056 14.864 13.468 1.00 8.96 206 ALA A C 1
ATOM 1489 O O . ALA A 1 210 ? 13.409 15.798 13.038 1.00 8.34 206 ALA A O 1
ATOM 1491 N N . ALA A 1 211 ? 15.322 14.635 13.112 1.00 9.90 207 ALA A N 1
ATOM 1492 C CA . ALA A 1 211 ? 16.039 15.481 12.150 1.00 10.72 207 ALA A CA 1
ATOM 1493 C C . ALA A 1 211 ? 15.396 15.407 10.763 1.00 10.72 207 ALA A C 1
ATOM 1494 O O . ALA A 1 211 ? 15.369 16.395 10.023 1.00 10.22 207 ALA A O 1
ATOM 1496 N N . ALA A 1 212 ? 14.820 14.255 10.435 1.00 10.26 208 ALA A N 1
ATOM 1497 C CA . ALA A 1 212 ? 14.192 14.067 9.119 1.00 10.17 208 ALA A CA 1
ATOM 1498 C C . ALA A 1 212 ? 12.830 14.751 9.019 1.00 10.44 208 ALA A C 1
ATOM 1499 O O . ALA A 1 212 ? 12.406 15.120 7.918 1.00 11.46 208 ALA A O 1
ATOM 1501 N N . THR A 1 213 ? 12.145 14.913 10.153 1.00 8.55 209 THR A N 1
ATOM 1502 C CA . THR A 1 213 ? 10.738 15.284 10.134 1.00 8.77 209 THR A CA 1
ATOM 1503 C C . THR A 1 213 ? 10.387 16.528 10.941 1.00 9.72 209 THR A C 1
ATOM 1504 O O . THR A 1 213 ? 9.366 17.154 10.676 1.00 9.74 209 THR A O 1
ATOM 1508 N N . LEU A 1 214 ? 11.231 16.908 11.902 1.00 9.95 210 LEU A N 1
ATOM 1509 C CA . LEU A 1 214 ? 10.799 17.958 12.820 1.00 10.72 210 LEU A CA 1
ATOM 1510 C C . LEU A 1 214 ? 11.566 19.273 12.673 1.00 10.97 210 LEU A C 1
ATOM 1511 O O . LEU A 1 214 ? 11.459 20.133 13.546 1.00 9.62 210 LEU A O 1
ATOM 1516 N N . ALA A 1 215 ? 12.272 19.453 11.557 1.00 11.51 211 ALA A N 1
ATOM 1517 C CA . ALA A 1 215 ? 13.058 20.672 11.376 1.00 12.44 211 ALA A CA 1
ATOM 1518 C C . ALA A 1 215 ? 12.196 21.947 11.501 1.00 12.74 211 ALA A C 1
ATOM 1519 O O . ALA A 1 215 ? 12.676 22.975 11.965 1.00 12.60 211 ALA A O 1
ATOM 1521 N N . GLU A 1 216 ? 10.920 21.884 11.109 1.00 12.65 212 GLU A N 1
ATOM 1522 C CA . GLU A 1 216 ? 10.070 23.070 11.151 1.00 13.18 212 GLU A CA 1
ATOM 1523 C C . GLU A 1 216 ? 9.210 23.158 12.428 1.00 13.40 212 GLU A C 1
ATOM 1524 O O . GLU A 1 216 ? 8.378 24.078 12.558 1.00 14.31 212 GLU A O 1
ATOM 1530 N N . LEU A 1 217 ? 9.373 22.203 13.351 1.00 12.48 213 LEU A N 1
ATOM 1531 C CA . LEU A 1 217 ? 8.485 22.115 14.524 1.00 12.74 213 LEU A CA 1
ATOM 1532 C C . LEU A 1 217 ? 8.518 23.406 15.369 1.00 11.49 213 LEU A C 1
ATOM 1533 O O . LEU A 1 217 ? 7.505 23.993 15.660 1.00 9.83 213 LEU A O 1
ATOM 1538 N N . GLU A 1 218 ? 9.712 23.807 15.766 1.00 12.68 214 GLU A N 1
ATOM 1539 C CA . GLU A 1 218 ? 9.922 25.022 16.541 1.00 14.82 214 GLU A CA 1
ATOM 1540 C C . GLU A 1 218 ? 9.486 26.329 15.819 1.00 13.47 214 GLU A C 1
ATOM 1541 O O . GLU A 1 218 ? 8.791 27.126 16.406 1.00 13.57 214 GLU A O 1
ATOM 1547 N N . PRO A 1 219 ? 9.939 26.563 14.569 1.00 14.13 215 PRO A N 1
ATOM 1548 C CA . PRO A 1 219 ? 9.498 27.768 13.840 1.00 13.71 215 PRO A CA 1
ATOM 1549 C C . PRO A 1 219 ? 7.969 27.817 13.723 1.00 11.89 215 PRO A C 1
ATOM 1550 O O . PRO A 1 219 ? 7.370 28.863 13.879 1.00 12.52 215 PRO A O 1
ATOM 1554 N N . VAL A 1 220 ? 7.350 26.678 13.427 1.00 10.19 216 VAL A N 1
ATOM 1555 C CA . VAL A 1 220 ? 5.895 26.573 13.305 1.00 7.61 216 VAL A CA 1
ATOM 1556 C C . VAL A 1 220 ? 5.188 26.822 14.632 1.00 7.56 216 VAL A C 1
ATOM 1557 O O . VAL A 1 220 ? 4.143 27.504 14.687 1.00 7.48 216 VAL A O 1
ATOM 1561 N N . GLN A 1 221 ? 5.750 26.288 15.710 1.00 7.92 217 GLN A N 1
ATOM 1562 C CA . GLN A 1 221 ? 5.170 26.494 17.057 1.00 7.74 217 GLN A CA 1
ATOM 1563 C C . GLN A 1 221 ? 5.218 27.994 17.403 1.00 8.17 217 GLN A C 1
ATOM 1564 O O . GLN A 1 221 ? 4.295 28.499 18.035 1.00 9.30 217 GLN A O 1
ATOM 1570 N N . ALA A 1 222 ? 6.305 28.690 17.027 1.00 9.00 218 ALA A N 1
ATOM 1571 C CA . ALA A 1 222 ? 6.389 30.142 17.245 1.00 9.52 218 ALA A CA 1
ATOM 1572 C C . ALA A 1 222 ? 5.255 30.881 16.481 1.00 10.08 218 ALA A C 1
ATOM 1573 O O . ALA A 1 222 ? 4.552 31.723 17.070 1.00 11.05 218 ALA A O 1
ATOM 1575 N N . ILE A 1 223 ? 5.057 30.552 15.194 1.00 8.95 219 ILE A N 1
ATOM 1576 C CA . ILE A 1 223 ? 3.926 31.108 14.426 1.00 8.30 219 ILE A CA 1
ATOM 1577 C C . ILE A 1 223 ? 2.569 30.857 15.069 1.00 8.48 219 ILE A C 1
ATOM 1578 O O . ILE A 1 223 ? 1.738 31.776 15.156 1.00 9.59 219 ILE A O 1
ATOM 1583 N N . GLU A 1 224 ? 2.338 29.638 15.543 1.00 7.78 220 GLU A N 1
ATOM 1584 C CA . GLU A 1 224 ? 1.063 29.283 16.206 1.00 7.89 220 GLU A CA 1
ATOM 1585 C C . GLU A 1 224 ? 0.839 30.053 17.489 1.00 8.54 220 GLU A C 1
ATOM 1586 O O . GLU A 1 224 ? -0.281 30.508 17.741 1.00 10.14 220 GLU A O 1
ATOM 1592 N N . ALA A 1 225 ? 1.880 30.217 18.306 1.00 9.34 221 ALA A N 1
ATOM 1593 C CA . ALA A 1 225 ? 1.728 30.983 19.566 1.00 10.15 221 ALA A CA 1
ATOM 1594 C C . ALA A 1 225 ? 1.417 32.438 19.231 1.00 11.21 221 ALA A C 1
ATOM 1595 O O . ALA A 1 225 ? 0.515 33.034 19.837 1.00 10.77 221 ALA A O 1
ATOM 1597 N N . GLU A 1 226 ? 2.135 32.988 18.247 1.00 11.43 222 GLU A N 1
ATOM 1598 C CA . GLU A 1 226 ? 1.874 34.370 17.812 1.00 13.41 222 GLU A CA 1
ATOM 1599 C C . GLU A 1 226 ? 0.436 34.522 17.296 1.00 13.22 222 GLU A C 1
ATOM 1600 O O . GLU A 1 226 ? -0.271 35.477 17.655 1.00 13.28 222 GLU A O 1
ATOM 1606 N N . GLY A 1 227 ? -0.013 33.581 16.466 1.00 12.28 223 GLY A N 1
ATOM 1607 C CA . GLY A 1 227 ? -1.403 33.639 15.961 1.00 12.10 223 GLY A CA 1
ATOM 1608 C C . GLY A 1 227 ? -2.500 33.488 16.996 1.00 12.04 223 GLY A C 1
ATOM 1609 O O . GLY A 1 227 ? -3.507 34.210 16.976 1.00 12.65 223 GLY A O 1
ATOM 1610 N N . GLN A 1 228 ? -2.332 32.531 17.897 1.00 12.51 224 GLN A N 1
ATOM 1611 C CA . GLN A 1 228 ? -3.281 32.370 18.973 1.00 12.98 224 GLN A CA 1
ATOM 1612 C C . GLN A 1 228 ? -3.399 33.644 19.799 1.00 13.77 224 GLN A C 1
ATOM 1613 O O . GLN A 1 228 ? -4.484 34.018 20.250 1.00 13.60 224 GLN A O 1
ATOM 1619 N N . LEU A 1 229 ? -2.269 34.302 20.009 1.00 15.39 225 LEU A N 1
ATOM 1620 C CA . LEU A 1 229 ? -2.283 35.563 20.728 1.00 17.46 225 LEU A CA 1
ATOM 1621 C C . LEU A 1 229 ? -3.057 36.629 19.928 1.00 17.59 225 LEU A C 1
ATOM 1622 O O . LEU A 1 229 ? -3.872 37.342 20.504 1.00 17.78 225 LEU A O 1
ATOM 1627 N N . ALA A 1 230 ? -2.835 36.697 18.607 1.00 16.88 226 ALA A N 1
ATOM 1628 C CA . ALA A 1 230 ? -3.668 37.556 17.746 1.00 16.80 226 ALA A CA 1
ATOM 1629 C C . ALA A 1 230 ? -5.138 37.153 17.839 1.00 16.34 226 ALA A C 1
ATOM 1630 O O . ALA A 1 230 ? -5.999 37.989 18.067 1.00 16.83 226 ALA A O 1
ATOM 1632 N N . LEU A 1 231 ? -5.426 35.862 17.728 1.00 15.48 227 LEU A N 1
ATOM 1633 C CA . LEU A 1 231 ? -6.806 35.421 17.555 1.00 15.07 227 LEU A CA 1
ATOM 1634 C C . LEU A 1 231 ? -7.682 35.544 18.819 1.00 15.91 227 LEU A C 1
ATOM 1635 O O . LEU A 1 231 ? -8.902 35.716 18.721 1.00 15.57 227 LEU A O 1
ATOM 1640 N N . VAL A 1 232 ? -7.083 35.453 19.999 1.00 16.51 228 VAL A N 1
ATOM 1641 C CA . VAL A 1 232 ? -7.891 35.649 21.209 1.00 18.34 228 VAL A CA 1
ATOM 1642 C C . VAL A 1 232 ? -8.359 37.101 21.316 1.00 19.20 228 VAL A C 1
ATOM 1643 O O . VAL A 1 232 ? -9.188 37.392 22.145 1.00 20.37 228 VAL A O 1
ATOM 1647 N N . GLU A 1 233 ? -7.827 37.996 20.480 1.00 19.41 229 GLU A N 1
ATOM 1648 C CA . GLU A 1 233 ? -8.188 39.406 20.538 1.00 20.07 229 GLU A CA 1
ATOM 1649 C C . GLU A 1 233 ? -9.343 39.705 19.603 1.00 20.04 229 GLU A C 1
ATOM 1650 O O . GLU A 1 233 ? -9.841 40.844 19.596 1.00 19.78 229 GLU A O 1
ATOM 1656 N N . THR A 1 234 ? -9.748 38.707 18.799 1.00 18.80 230 THR A N 1
ATOM 1657 C CA . THR A 1 234 ? -10.701 38.954 17.718 1.00 18.13 230 THR A CA 1
ATOM 1658 C C . THR A 1 234 ? -12.129 38.772 18.186 1.00 18.91 230 THR A C 1
ATOM 1659 O O . THR A 1 234 ? -12.409 38.055 19.157 1.00 18.81 230 THR A O 1
ATOM 1663 N N . ALA A 1 235 ? -13.039 39.393 17.448 1.00 19.66 231 ALA A N 1
ATOM 1664 C CA . ALA A 1 235 ? -14.449 39.314 17.773 1.00 20.18 231 ALA A CA 1
ATOM 1665 C C . ALA A 1 235 ? -14.962 37.900 17.449 1.00 19.67 231 ALA A C 1
ATOM 1666 O O . ALA A 1 235 ? -15.904 37.391 18.065 1.00 20.33 231 ALA A O 1
ATOM 1668 N N . ASP A 1 236 ? -14.337 37.260 16.470 1.00 19.24 232 ASP A N 1
ATOM 1669 C CA . ASP A 1 236 ? -14.698 35.907 16.172 1.00 18.93 232 ASP A CA 1
ATOM 1670 C C . ASP A 1 236 ? -14.402 34.983 17.345 1.00 18.54 232 ASP A C 1
ATOM 1671 O O . ASP A 1 236 ? -15.195 34.096 17.603 1.00 17.95 232 ASP A O 1
ATOM 1676 N N . PHE A 1 237 ? -13.270 35.164 18.042 1.00 18.71 233 PHE A N 1
ATOM 1677 C CA . PHE A 1 237 ? -12.970 34.319 19.221 1.00 20.47 233 PHE A CA 1
ATOM 1678 C C . PHE A 1 237 ? -14.022 34.559 20.306 1.00 21.43 233 PHE A C 1
ATOM 1679 O O . PHE A 1 237 ? -14.500 33.614 20.904 1.00 21.47 233 PHE A O 1
ATOM 1687 N N . ARG A 1 238 ? -14.357 35.830 20.536 1.00 22.88 234 ARG A N 1
ATOM 1688 C CA . ARG A 1 238 ? -15.382 36.234 21.501 1.00 24.95 234 ARG A CA 1
ATOM 1689 C C . ARG A 1 238 ? -16.724 35.544 21.219 1.00 24.94 234 ARG A C 1
ATOM 1690 O O . ARG A 1 238 ? -17.307 34.925 22.095 1.00 25.11 234 ARG A O 1
ATOM 1698 N N . GLU A 1 239 ? -17.200 35.655 19.990 1.00 24.51 235 GLU A N 1
ATOM 1699 C CA . GLU A 1 239 ? -18.367 34.905 19.567 1.00 24.13 235 GLU A CA 1
ATOM 1700 C C . GLU A 1 239 ? -18.163 33.386 19.732 1.00 24.22 235 GLU A C 1
ATOM 1701 O O . GLU A 1 239 ? -19.024 32.702 20.265 1.00 24.61 235 GLU A O 1
ATOM 1707 N N . GLY A 1 240 ? -17.018 32.864 19.302 1.00 24.45 236 GLY A N 1
ATOM 1708 C CA . GLY A 1 240 ? -16.731 31.422 19.407 1.00 25.74 236 GLY A CA 1
ATOM 1709 C C . GLY A 1 240 ? -16.844 30.873 20.829 1.00 27.39 236 GLY A C 1
ATOM 1710 O O . GLY A 1 240 ? -17.569 29.896 21.083 1.00 27.59 236 GLY A O 1
ATOM 1711 N N . ALA A 1 241 ? -16.135 31.509 21.756 1.00 28.69 237 ALA A N 1
ATOM 1712 C CA . ALA A 1 241 ? -16.205 31.151 23.172 1.00 30.69 237 ALA A CA 1
ATOM 1713 C C . ALA A 1 241 ? -17.629 31.311 23.712 1.00 32.38 237 ALA A C 1
ATOM 1714 O O . ALA A 1 241 ? -18.139 30.433 24.412 1.00 32.88 237 ALA A O 1
ATOM 1716 N N . ARG A 1 242 ? -18.263 32.441 23.392 1.00 33.46 238 ARG A N 1
ATOM 1717 C CA . ARG A 1 242 ? -19.641 32.695 23.826 1.00 35.60 238 ARG A CA 1
ATOM 1718 C C . ARG A 1 242 ? -20.587 31.615 23.277 1.00 35.92 238 ARG A C 1
ATOM 1719 O O . ARG A 1 242 ? -21.363 31.034 24.035 1.00 36.28 238 ARG A O 1
ATOM 1727 N N . ALA A 1 243 ? -20.486 31.337 21.974 1.00 35.98 239 ALA A N 1
ATOM 1728 C CA . ALA A 1 243 ? -21.329 30.340 21.314 1.00 36.98 239 ALA A CA 1
ATOM 1729 C C . ALA A 1 243 ? -21.148 28.937 21.881 1.00 37.81 239 ALA A C 1
ATOM 1730 O O . ALA A 1 243 ? -22.114 28.168 21.923 1.00 38.35 239 ALA A O 1
ATOM 1732 N N . PHE A 1 244 ? -19.912 28.632 22.309 1.00 38.37 240 PHE A N 1
ATOM 1733 C CA . PHE A 1 244 ? -19.530 27.347 22.928 1.00 39.10 240 PHE A CA 1
ATOM 1734 C C . PHE A 1 244 ? -20.258 27.198 24.254 1.00 40.43 240 PHE A C 1
ATOM 1735 O O . PHE A 1 244 ? -20.942 26.199 24.477 1.00 40.79 240 PHE A O 1
ATOM 1743 N N . ARG A 1 245 ? -20.121 28.207 25.115 1.00 41.53 241 ARG A N 1
ATOM 1744 C CA . ARG A 1 245 ? -20.758 28.195 26.450 1.00 43.14 241 ARG A CA 1
ATOM 1745 C C . ARG A 1 245 ? -22.287 28.223 26.401 1.00 43.43 241 ARG A C 1
ATOM 1746 O O . ARG A 1 245 ? -22.943 27.603 27.224 1.00 44.08 241 ARG A O 1
ATOM 1754 N N . GLU A 1 246 ? -22.839 28.929 25.418 1.00 42.95 242 GLU A N 1
ATOM 1755 C CA . GLU A 1 246 ? -24.285 29.039 25.257 1.00 42.85 242 GLU A CA 1
ATOM 1756 C C . GLU A 1 246 ? -24.876 27.849 24.476 1.00 42.32 242 GLU A C 1
ATOM 1757 O O . GLU A 1 246 ? -26.060 27.838 24.149 1.00 42.83 242 GLU A O 1
ATOM 1763 N N . ARG A 1 247 ? -24.045 26.835 24.224 1.00 41.41 243 ARG A N 1
ATOM 1764 C CA . ARG A 1 247 ? -24.435 25.624 23.494 1.00 40.43 243 ARG A CA 1
ATOM 1765 C C . ARG A 1 247 ? -25.229 25.982 22.230 1.00 39.92 243 ARG A C 1
ATOM 1766 O O . ARG A 1 247 ? -26.417 25.653 22.109 1.00 40.53 243 ARG A O 1
ATOM 1768 N N . ARG A 1 248 ? -24.566 26.687 21.310 1.00 37.77 244 ARG A N 1
ATOM 1769 C CA . ARG A 1 248 ? -25.171 27.116 20.040 1.00 36.10 244 ARG A CA 1
ATOM 1770 C C . ARG A 1 248 ? -24.109 27.237 18.935 1.00 34.78 244 ARG A C 1
ATOM 1771 O O . ARG A 1 248 ? -22.920 26.985 19.151 1.00 33.47 244 ARG A O 1
ATOM 1779 N N . THR A 1 249 ? -24.554 27.632 17.747 1.00 33.72 245 THR A N 1
ATOM 1780 C CA . THR A 1 249 ? -23.665 27.744 16.615 1.00 32.35 245 THR A CA 1
ATOM 1781 C C . THR A 1 249 ? -23.086 29.142 16.568 1.00 30.80 245 THR A C 1
ATOM 1782 O O . THR A 1 249 ? -23.834 30.116 16.617 1.00 31.22 245 THR A O 1
ATOM 1786 N N . PRO A 1 250 ? -21.748 29.248 16.460 1.00 29.52 246 PRO A N 1
ATOM 1787 C CA . PRO A 1 250 ? -21.151 30.578 16.346 1.00 27.71 246 PRO A CA 1
ATOM 1788 C C . PRO A 1 250 ? -21.586 31.244 15.053 1.00 26.84 246 PRO A C 1
ATOM 1789 O O . PRO A 1 250 ? -21.919 30.539 14.088 1.00 26.74 246 PRO A O 1
ATOM 1793 N N . ASN A 1 251 ? -21.611 32.581 15.045 1.00 25.73 247 ASN A N 1
ATOM 1794 C CA . ASN A 1 251 ? -21.825 33.372 13.817 1.00 24.89 247 ASN A CA 1
ATOM 1795 C C . ASN A 1 251 ? -20.562 34.175 13.514 1.00 23.30 247 ASN A C 1
ATOM 1796 O O . ASN A 1 251 ? -20.451 35.336 13.895 1.00 23.38 247 ASN A O 1
ATOM 1798 N N . PHE A 1 252 ? -19.606 33.541 12.835 1.00 21.46 248 PHE A N 1
ATOM 1799 C CA . PHE A 1 252 ? -18.312 34.175 12.597 1.00 19.88 248 PHE A CA 1
ATOM 1800 C C . PHE A 1 252 ? -18.436 35.209 11.481 1.00 20.18 248 PHE A C 1
ATOM 1801 O O . PHE A 1 252 ? -19.264 35.062 10.587 1.00 20.02 248 PHE A O 1
ATOM 1809 N N . ARG A 1 253 ? -17.596 36.239 11.530 1.00 20.34 249 ARG A N 1
ATOM 1810 C CA . ARG A 1 253 ? -17.642 37.340 10.566 1.00 19.64 249 ARG A CA 1
ATOM 1811 C C . ARG A 1 253 ? -16.269 37.613 9.948 1.00 19.24 249 ARG A C 1
ATOM 1812 O O . ARG A 1 253 ? -16.142 38.447 9.041 1.00 19.84 249 ARG A O 1
ATOM 1814 N N . GLY A 1 254 ? -15.237 36.904 10.412 1.00 18.44 250 GLY A N 1
ATOM 1815 C CA . GLY A 1 254 ? -13.898 37.127 9.909 1.00 17.71 250 GLY A CA 1
ATOM 1816 C C . GLY A 1 254 ? -13.283 38.416 10.448 1.00 18.77 250 GLY A C 1
ATOM 1817 O O . GLY A 1 254 ? -12.559 39.104 9.733 1.00 17.63 250 GLY A O 1
ATOM 1818 N N . HIS A 1 255 ? -13.568 38.743 11.711 1.00 19.79 251 HIS A N 1
ATOM 1819 C CA . HIS A 1 255 ? -12.927 39.878 12.394 1.00 21.08 251 HIS A CA 1
ATOM 1820 C C . HIS A 1 255 ? -12.851 39.589 13.877 1.00 21.11 251 HIS A C 1
ATOM 1821 O O . HIS A 1 255 ? -13.324 38.530 14.290 1.00 20.18 251 HIS A O 1
ATOM 1829 N N . SER B 1 4 ? -15.307 38.125 -19.168 1.00 50.12 0 SER B N 1
ATOM 1830 C CA . SER B 1 4 ? -13.925 37.645 -18.861 1.00 46.76 0 SER B CA 1
ATOM 1831 C C . SER B 1 4 ? -12.861 38.538 -19.512 1.00 47.39 0 SER B C 1
ATOM 1832 O O . SER B 1 4 ? -13.071 39.049 -20.610 1.00 50.94 0 SER B O 1
ATOM 1835 N N . MET B 1 5 ? -11.739 38.743 -18.823 1.00 44.60 1 MET B N 1
ATOM 1836 C CA . MET B 1 5 ? -10.596 39.429 -19.413 1.00 44.96 1 MET B CA 1
ATOM 1837 C C . MET B 1 5 ? -9.389 38.500 -19.370 1.00 40.90 1 MET B C 1
ATOM 1838 O O . MET B 1 5 ? -9.050 37.969 -18.311 1.00 38.30 1 MET B O 1
ATOM 1840 N N . ASN B 1 6 ? -8.749 38.326 -20.527 1.00 40.63 2 ASN B N 1
ATOM 1841 C CA . ASN B 1 6 ? -7.597 37.412 -20.700 1.00 37.36 2 ASN B CA 1
ATOM 1842 C C . ASN B 1 6 ? -7.908 35.964 -20.294 1.00 34.19 2 ASN B C 1
ATOM 1843 O O . ASN B 1 6 ? -7.062 35.273 -19.712 1.00 31.98 2 ASN B O 1
ATOM 1848 N N . GLY B 1 7 ? -9.128 35.522 -20.604 1.00 34.34 3 GLY B N 1
ATOM 1849 C CA . GLY B 1 7 ? -9.581 34.178 -20.288 1.00 32.77 3 GLY B CA 1
ATOM 1850 C C . GLY B 1 7 ? -9.929 33.896 -18.830 1.00 31.84 3 GLY B C 1
ATOM 1851 O O . GLY B 1 7 ? -9.972 32.734 -18.425 1.00 31.26 3 GLY B O 1
ATOM 1852 N N . ILE B 1 8 ? -10.174 34.937 -18.035 1.00 32.79 4 ILE B N 1
ATOM 1853 C CA . ILE B 1 8 ? -10.576 34.778 -16.632 1.00 32.17 4 ILE B CA 1
ATOM 1854 C C . ILE B 1 8 ? -11.891 35.524 -16.301 1.00 34.61 4 ILE B C 1
ATOM 1855 O O . ILE B 1 8 ? -11.977 36.746 -16.484 1.00 36.85 4 ILE B O 1
ATOM 1860 N N . SER B 1 9 ? -12.903 34.795 -15.818 1.00 34.30 5 SER B N 1
ATOM 1861 C CA . SER B 1 9 ? -14.137 35.409 -15.311 1.00 36.84 5 SER B CA 1
ATOM 1862 C C . SER B 1 9 ? -14.034 35.567 -13.815 1.00 35.41 5 SER B C 1
ATOM 1863 O O . SER B 1 9 ? -13.503 34.711 -13.123 1.00 33.45 5 SER B O 1
ATOM 1866 N N . VAL B 1 10 ? -14.550 36.673 -13.319 1.00 37.28 6 VAL B N 1
ATOM 1867 C CA . VAL B 1 10 ? -14.479 36.976 -11.913 1.00 36.84 6 VAL B CA 1
ATOM 1868 C C . VAL B 1 10 ? -15.824 37.551 -11.514 1.00 38.92 6 VAL B C 1
ATOM 1869 O O . VAL B 1 10 ? -16.305 38.515 -12.127 1.00 40.86 6 VAL B O 1
ATOM 1873 N N . GLU B 1 11 ? -16.425 36.937 -10.497 1.00 37.65 7 GLU B N 1
ATOM 1874 C CA . GLU B 1 11 ? -17.738 37.325 -9.996 1.00 39.48 7 GLU B CA 1
ATOM 1875 C C . GLU B 1 11 ? -17.790 37.279 -8.460 1.00 37.57 7 GLU B C 1
ATOM 1876 O O . GLU B 1 11 ? -17.232 36.373 -7.843 1.00 34.92 7 GLU B O 1
ATOM 1882 N N . HIS B 1 12 ? -18.452 38.266 -7.854 1.00 39.00 8 HIS B N 1
ATOM 1883 C CA . HIS B 1 12 ? -18.760 38.223 -6.423 1.00 38.05 8 HIS B CA 1
ATOM 1884 C C . HIS B 1 12 ? -20.105 37.581 -6.190 1.00 38.94 8 HIS B C 1
ATOM 1885 O O . HIS B 1 12 ? -21.078 37.867 -6.915 1.00 42.21 8 HIS B O 1
ATOM 1892 N N . ASP B 1 13 ? -20.136 36.714 -5.179 1.00 36.47 9 ASP B N 1
ATOM 1893 C CA . ASP B 1 13 ? -21.290 35.911 -4.797 1.00 37.06 9 ASP B CA 1
ATOM 1894 C C . ASP B 1 13 ? -21.262 35.873 -3.271 1.00 34.87 9 ASP B C 1
ATOM 1895 O O . ASP B 1 13 ? -20.785 34.914 -2.685 1.00 33.97 9 ASP B O 1
ATOM 1900 N N . GLY B 1 14 ? -21.758 36.929 -2.636 1.00 35.07 10 GLY B N 1
ATOM 1901 C CA . GLY B 1 14 ? -21.778 37.035 -1.177 1.00 33.12 10 GLY B CA 1
ATOM 1902 C C . GLY B 1 14 ? -20.355 37.226 -0.682 1.00 30.67 10 GLY B C 1
ATOM 1903 O O . GLY B 1 14 ? -19.629 38.084 -1.174 1.00 30.62 10 GLY B O 1
ATOM 1904 N N . ALA B 1 15 ? -19.937 36.392 0.258 1.00 28.24 11 ALA B N 1
ATOM 1905 C CA . ALA B 1 15 ? -18.578 36.478 0.768 1.00 26.19 11 ALA B CA 1
ATOM 1906 C C . ALA B 1 15 ? -17.568 35.653 -0.035 1.00 23.66 11 ALA B C 1
ATOM 1907 O O . ALA B 1 15 ? -16.401 35.539 0.353 1.00 23.85 11 ALA B O 1
ATOM 1909 N N . VAL B 1 16 ? -17.995 35.111 -1.171 1.00 20.65 12 VAL B N 1
ATOM 1910 C CA . VAL B 1 16 ? -17.117 34.296 -2.009 1.00 18.25 12 VAL B CA 1
ATOM 1911 C C . VAL B 1 16 ? -16.699 35.040 -3.269 1.00 19.13 12 VAL B C 1
ATOM 1912 O O . VAL B 1 16 ? -17.558 35.605 -3.969 1.00 20.26 12 VAL B O 1
ATOM 1916 N N . LEU B 1 17 ? -15.394 35.021 -3.571 1.00 16.92 13 LEU B N 1
ATOM 1917 C CA . LEU B 1 17 ? -14.906 35.506 -4.856 1.00 17.18 13 LEU B CA 1
ATOM 1918 C C . LEU B 1 17 ? -14.824 34.298 -5.782 1.00 16.29 13 LEU B C 1
ATOM 1919 O O . LEU B 1 17 ? -14.035 33.383 -5.520 1.00 14.79 13 LEU B O 1
ATOM 1924 N N . ARG B 1 18 ? -15.613 34.305 -6.856 1.00 15.69 14 ARG B N 1
ATOM 1925 C CA . ARG B 1 18 ? -15.544 33.222 -7.851 1.00 16.23 14 ARG B CA 1
ATOM 1926 C C . ARG B 1 18 ? -14.642 33.586 -9.030 1.00 16.12 14 ARG B C 1
ATOM 1927 O O . ARG B 1 18 ? -14.914 34.520 -9.783 1.00 16.56 14 ARG B O 1
ATOM 1935 N N . ILE B 1 19 ? -13.581 32.815 -9.188 1.00 15.45 15 ILE B N 1
ATOM 1936 C CA . ILE B 1 19 ? -12.671 32.991 -10.289 1.00 15.99 15 ILE B CA 1
ATOM 1937 C C . ILE B 1 19 ? -12.868 31.754 -11.163 1.00 16.26 15 ILE B C 1
ATOM 1938 O O . ILE B 1 19 ? -12.636 30.631 -10.706 1.00 15.53 15 ILE B O 1
ATOM 1943 N N . ARG B 1 20 ? -13.342 31.972 -12.389 1.00 17.07 16 ARG B N 1
ATOM 1944 C CA . ARG B 1 20 ? -13.535 30.904 -13.358 1.00 17.78 16 ARG B CA 1
ATOM 1945 C C . ARG B 1 20 ? -12.537 31.076 -14.484 1.00 18.89 16 ARG B C 1
ATOM 1946 O O . ARG B 1 20 ? -12.446 32.155 -15.082 1.00 19.51 16 ARG B O 1
ATOM 1948 N N . LEU B 1 21 ? -11.764 30.017 -14.738 1.00 19.26 17 LEU B N 1
ATOM 1949 C CA . LEU B 1 21 ? -10.915 29.947 -15.932 1.00 20.60 17 LEU B CA 1
ATOM 1950 C C . LEU B 1 21 ? -11.905 29.837 -17.078 1.00 21.58 17 LEU B C 1
ATOM 1951 O O . LEU B 1 21 ? -12.848 29.056 -17.006 1.00 21.27 17 LEU B O 1
ATOM 1956 N N . ASP B 1 22 ? -11.735 30.664 -18.104 1.00 23.55 18 ASP B N 1
ATOM 1957 C CA . ASP B 1 22 ? -12.810 30.855 -19.100 1.00 25.26 18 ASP B CA 1
ATOM 1958 C C . ASP B 1 22 ? -12.255 30.828 -20.541 1.00 25.72 18 ASP B C 1
ATOM 1959 O O . ASP B 1 22 ? -12.527 31.721 -21.341 1.00 26.74 18 ASP B O 1
ATOM 1964 N N . ARG B 1 23 ? -11.450 29.823 -20.850 1.00 24.70 19 ARG B N 1
ATOM 1965 C CA . ARG B 1 23 ? -11.136 29.542 -22.222 1.00 25.15 19 ARG B CA 1
ATOM 1966 C C . ARG B 1 23 ? -11.612 28.124 -22.522 1.00 25.50 19 ARG B C 1
ATOM 1967 O O . ARG B 1 23 ? -10.800 27.264 -22.822 1.00 25.30 19 ARG B O 1
ATOM 1969 N N . PRO B 1 24 ? -12.940 27.876 -22.458 1.00 26.56 20 PRO B N 1
ATOM 1970 C CA . PRO B 1 24 ? -13.429 26.493 -22.614 1.00 27.60 20 PRO B CA 1
ATOM 1971 C C . PRO B 1 24 ? -13.157 25.869 -24.000 1.00 29.30 20 PRO B C 1
ATOM 1972 O O . PRO B 1 24 ? -13.068 24.634 -24.123 1.00 29.63 20 PRO B O 1
ATOM 1976 N N . GLU B 1 25 ? -12.983 26.715 -25.014 1.00 30.64 21 GLU B N 1
ATOM 1977 C CA . GLU B 1 25 ? -12.645 26.271 -26.362 1.00 32.07 21 GLU B CA 1
ATOM 1978 C C . GLU B 1 25 ? -11.249 25.663 -26.466 1.00 31.02 21 GLU B C 1
ATOM 1979 O O . GLU B 1 25 ? -10.970 24.962 -27.437 1.00 32.15 21 GLU B O 1
ATOM 1985 N N . LYS B 1 26 ? -10.362 25.956 -25.510 1.00 29.16 22 LYS B N 1
ATOM 1986 C CA . LYS B 1 26 ? -9.072 25.242 -25.441 1.00 27.48 22 LYS B CA 1
ATOM 1987 C C . LYS B 1 26 ? -8.927 24.437 -24.144 1.00 26.34 22 LYS B C 1
ATOM 1988 O O . LYS B 1 26 ? -7.815 24.140 -23.698 1.00 25.36 22 LYS B O 1
ATOM 1990 N N . LEU B 1 27 ? -10.059 24.059 -23.559 1.00 25.36 23 LEU B N 1
ATOM 1991 C CA . LEU B 1 27 ? -10.078 23.306 -22.298 1.00 24.85 23 LEU B CA 1
ATOM 1992 C C . LEU B 1 27 ? -9.291 24.055 -21.221 1.00 23.66 23 LEU B C 1
ATOM 1993 O O . LEU B 1 27 ? -8.609 23.454 -20.390 1.00 22.67 23 LEU B O 1
ATOM 1998 N N . ASN B 1 28 ? -9.396 25.379 -21.254 1.00 23.20 24 ASN B N 1
ATOM 1999 C CA . ASN B 1 28 ? -8.734 26.221 -20.268 1.00 22.70 24 ASN B CA 1
ATOM 2000 C C . ASN B 1 28 ? -7.228 26.021 -20.197 1.00 22.75 24 ASN B C 1
ATOM 2001 O O . ASN B 1 28 ? -6.622 26.255 -19.142 1.00 23.31 24 ASN B O 1
ATOM 2006 N N . ALA B 1 29 ? -6.635 25.571 -21.301 1.00 23.19 25 ALA B N 1
ATOM 2007 C CA . ALA B 1 29 ? -5.185 25.612 -21.466 1.00 22.88 25 ALA B CA 1
ATOM 2008 C C . ALA B 1 29 ? -4.797 27.067 -21.244 1.00 23.07 25 ALA B C 1
ATOM 2009 O O . ALA B 1 29 ? -5.533 27.964 -21.649 1.00 23.59 25 ALA B O 1
ATOM 2011 N N . VAL B 1 30 ? -3.682 27.291 -20.552 1.00 22.93 26 VAL B N 1
ATOM 2012 C CA . VAL B 1 30 ? -3.290 28.623 -20.105 1.00 23.49 26 VAL B CA 1
ATOM 2013 C C . VAL B 1 30 ? -2.069 29.209 -20.861 1.00 25.43 26 VAL B C 1
ATOM 2014 O O . VAL B 1 30 ? -1.146 28.478 -21.318 1.00 26.43 26 VAL B O 1
ATOM 2018 N N . ASP B 1 31 ? -2.079 30.529 -20.982 1.00 26.23 27 ASP B N 1
ATOM 2019 C CA . ASP B 1 31 ? -0.920 31.275 -21.457 1.00 27.81 27 ASP B CA 1
ATOM 2020 C C . ASP B 1 31 ? -0.565 32.388 -20.480 1.00 28.21 27 ASP B C 1
ATOM 2021 O O . ASP B 1 31 ? -1.236 32.573 -19.471 1.00 27.89 27 ASP B O 1
ATOM 2026 N N . THR B 1 32 ? 0.497 33.124 -20.776 1.00 29.27 28 THR B N 1
ATOM 2027 C CA . THR B 1 32 ? 0.989 34.135 -19.842 1.00 29.74 28 THR B CA 1
ATOM 2028 C C . THR B 1 32 ? -0.027 35.219 -19.484 1.00 30.01 28 THR B C 1
ATOM 2029 O O . THR B 1 32 ? -0.222 35.458 -18.306 1.00 29.94 28 THR B O 1
ATOM 2033 N N . PRO B 1 33 ? -0.652 35.889 -20.486 1.00 31.04 29 PRO B N 1
ATOM 2034 C CA . PRO B 1 33 ? -1.698 36.857 -20.113 1.00 31.09 29 PRO B CA 1
ATOM 2035 C C . PRO B 1 33 ? -2.701 36.253 -19.130 1.00 29.48 29 PRO B C 1
ATOM 2036 O O . PRO B 1 33 ? -3.013 36.865 -18.112 1.00 29.57 29 PRO B O 1
ATOM 2040 N N . MET B 1 34 ? -3.185 35.051 -19.435 1.00 28.23 30 MET B N 1
ATOM 2041 C CA . MET B 1 34 ? -4.206 34.400 -18.616 1.00 26.98 30 MET B CA 1
ATOM 2042 C C . MET B 1 34 ? -3.726 34.181 -17.184 1.00 26.58 30 MET B C 1
ATOM 2043 O O . MET B 1 34 ? -4.474 34.429 -16.223 1.00 25.98 30 MET B O 1
ATOM 2048 N N . LEU B 1 35 ? -2.473 33.741 -17.048 1.00 26.44 31 LEU B N 1
ATOM 2049 C CA . LEU B 1 35 ? -1.893 33.486 -15.720 1.00 26.49 31 LEU B CA 1
ATOM 2050 C C . LEU B 1 35 ? -1.714 34.763 -14.908 1.00 27.73 31 LEU B C 1
ATOM 2051 O O . LEU B 1 35 ? -2.072 34.803 -13.729 1.00 27.15 31 LEU B O 1
ATOM 2056 N N . GLU B 1 36 ? -1.159 35.792 -15.546 1.00 29.44 32 GLU B N 1
ATOM 2057 C CA . GLU B 1 36 ? -0.962 37.097 -14.903 1.00 31.88 32 GLU B CA 1
ATOM 2058 C C . GLU B 1 36 ? -2.273 37.702 -14.438 1.00 31.25 32 GLU B C 1
ATOM 2059 O O . GLU B 1 36 ? -2.355 38.236 -13.340 1.00 31.43 32 GLU B O 1
ATOM 2065 N N . GLU B 1 37 ? -3.288 37.608 -15.287 1.00 31.38 33 GLU B N 1
ATOM 2066 C CA . GLU B 1 37 ? -4.639 38.010 -14.937 1.00 31.97 33 GLU B CA 1
ATOM 2067 C C . GLU B 1 37 ? -5.155 37.291 -13.680 1.00 30.80 33 GLU B C 1
ATOM 2068 O O . GLU B 1 37 ? -5.620 37.925 -12.732 1.00 31.25 33 GLU B O 1
ATOM 2074 N N . LEU B 1 38 ? -5.057 35.967 -13.692 1.00 29.45 34 LEU B N 1
ATOM 2075 C CA . LEU B 1 38 ? -5.475 35.143 -12.584 1.00 28.21 34 LEU B CA 1
ATOM 2076 C C . LEU B 1 38 ? -4.826 35.607 -11.270 1.00 28.60 34 LEU B C 1
ATOM 2077 O O . LEU B 1 38 ? -5.484 35.743 -10.235 1.00 26.87 34 LEU B O 1
ATOM 2082 N N . SER B 1 39 ? -3.518 35.831 -11.338 1.00 30.05 35 SER B N 1
ATOM 2083 C CA . SER B 1 39 ? -2.692 36.110 -10.168 1.00 31.07 35 SER B CA 1
ATOM 2084 C C . SER B 1 39 ? -3.094 37.406 -9.409 1.00 32.75 35 SER B C 1
ATOM 2085 O O . SER B 1 39 ? -3.017 37.441 -8.165 1.00 32.14 35 SER B O 1
ATOM 2088 N N . VAL B 1 40 ? -3.518 38.445 -10.138 1.00 33.63 36 VAL B N 1
ATOM 2089 C CA . VAL B 1 40 ? -3.853 39.711 -9.489 1.00 36.44 36 VAL B CA 1
ATOM 2090 C C . VAL B 1 40 ? -5.213 39.609 -8.805 1.00 36.63 36 VAL B C 1
ATOM 2091 O O . VAL B 1 40 ? -5.393 40.131 -7.693 1.00 37.71 36 VAL B O 1
ATOM 2095 N N . HIS B 1 41 ? -6.151 38.934 -9.475 1.00 35.58 37 HIS B N 1
ATOM 2096 C CA . HIS B 1 41 ? -7.444 38.643 -8.892 1.00 34.88 37 HIS B CA 1
ATOM 2097 C C . HIS B 1 41 ? -7.322 37.838 -7.615 1.00 32.77 37 HIS B C 1
ATOM 2098 O O . HIS B 1 41 ? -8.133 38.001 -6.720 1.00 31.85 37 HIS B O 1
ATOM 2105 N N . ILE B 1 42 ? -6.292 37.003 -7.510 1.00 32.10 38 ILE B N 1
ATOM 2106 C CA . ILE B 1 42 ? -6.056 36.270 -6.261 1.00 31.52 38 ILE B CA 1
ATOM 2107 C C . ILE B 1 42 ? -5.536 37.175 -5.137 1.00 32.61 38 ILE B C 1
ATOM 2108 O O . ILE B 1 42 ? -6.042 37.143 -4.011 1.00 32.62 38 ILE B O 1
ATOM 2113 N N . ARG B 1 43 ? -4.519 37.971 -5.427 1.00 33.62 39 ARG B N 1
ATOM 2114 C CA . ARG B 1 43 ? -3.927 38.781 -4.368 1.00 34.45 39 ARG B CA 1
ATOM 2115 C C . ARG B 1 43 ? -4.858 39.922 -3.966 1.00 35.02 39 ARG B C 1
ATOM 2116 O O . ARG B 1 43 ? -4.933 40.253 -2.780 1.00 35.59 39 ARG B O 1
ATOM 2124 N N . ASP B 1 44 ? -5.570 40.488 -4.949 1.00 34.52 40 ASP B N 1
ATOM 2125 C CA . ASP B 1 44 ? -6.669 41.431 -4.728 1.00 34.54 40 ASP B CA 1
ATOM 2126 C C . ASP B 1 44 ? -7.854 40.943 -3.847 1.00 32.76 40 ASP B C 1
ATOM 2127 O O . ASP B 1 44 ? -8.758 41.734 -3.513 1.00 33.25 40 ASP B O 1
ATOM 2132 N N . ALA B 1 45 ? -7.887 39.654 -3.508 1.00 29.71 41 ALA B N 1
ATOM 2133 C CA . ALA B 1 45 ? -8.904 39.150 -2.592 1.00 28.34 41 ALA B CA 1
ATOM 2134 C C . ALA B 1 45 ? -8.463 39.429 -1.159 1.00 28.46 41 ALA B C 1
ATOM 2135 O O . ALA B 1 45 ? -9.295 39.513 -0.250 1.00 27.18 41 ALA B O 1
ATOM 2137 N N . GLU B 1 46 ? -7.145 39.602 -0.964 1.00 29.33 42 GLU B N 1
ATOM 2138 C CA . GLU B 1 46 ? -6.588 39.934 0.360 1.00 30.20 42 GLU B CA 1
ATOM 2139 C C . GLU B 1 46 ? -7.159 41.264 0.801 1.00 31.85 42 GLU B C 1
ATOM 2140 O O . GLU B 1 46 ? -7.669 41.382 1.922 1.00 32.99 42 GLU B O 1
ATOM 2142 N N . ALA B 1 47 ? -7.094 42.229 -0.121 1.00 33.16 43 ALA B N 1
ATOM 2143 C CA . ALA B 1 47 ? -7.584 43.614 0.026 1.00 35.15 43 ALA B CA 1
ATOM 2144 C C . ALA B 1 47 ? -9.091 43.748 0.285 1.00 34.04 43 ALA B C 1
ATOM 2145 O O . ALA B 1 47 ? -9.526 44.710 0.941 1.00 34.32 43 ALA B O 1
ATOM 2147 N N . ASP B 1 48 ? -9.864 42.789 -0.233 1.00 31.56 44 ASP B N 1
ATOM 2148 C CA . ASP B 1 48 ? -11.296 42.933 -0.325 1.00 30.63 44 ASP B CA 1
ATOM 2149 C C . ASP B 1 48 ? -11.971 42.411 0.920 1.00 29.68 44 ASP B C 1
ATOM 2150 O O . ASP B 1 48 ? -12.092 41.204 1.118 1.00 27.43 44 ASP B O 1
ATOM 2155 N N . GLU B 1 49 ? -12.435 43.334 1.753 1.00 30.64 45 GLU B N 1
ATOM 2156 C CA . GLU B 1 49 ? -13.067 42.959 3.013 1.00 29.83 45 GLU B CA 1
ATOM 2157 C C . GLU B 1 49 ? -14.343 42.126 2.837 1.00 28.86 45 GLU B C 1
ATOM 2158 O O . GLU B 1 49 ? -14.771 41.435 3.775 1.00 28.84 45 GLU B O 1
ATOM 2160 N N . SER B 1 50 ? -14.967 42.191 1.660 1.00 24.24 46 SER B N 1
ATOM 2161 C CA . SER B 1 50 ? -16.203 41.411 1.423 1.00 23.52 46 SER B CA 1
ATOM 2162 C C . SER B 1 50 ? -15.881 39.929 1.127 1.00 22.42 46 SER B C 1
ATOM 2163 O O . SER B 1 50 ? -16.731 39.059 1.304 1.00 22.27 46 SER B O 1
ATOM 2166 N N . VAL B 1 51 ? -14.647 39.670 0.689 1.00 20.88 47 VAL B N 1
ATOM 2167 C CA . VAL B 1 51 ? -14.212 38.335 0.271 1.00 19.47 47 VAL B CA 1
ATOM 2168 C C . VAL B 1 51 ? -13.666 37.557 1.473 1.00 18.61 47 VAL B C 1
ATOM 2169 O O . VAL B 1 51 ? -12.651 37.940 2.086 1.00 18.04 47 VAL B O 1
ATOM 2173 N N . ARG B 1 52 ? -14.372 36.492 1.821 1.00 17.38 48 ARG B N 1
ATOM 2174 C CA . ARG B 1 52 ? -13.930 35.588 2.884 1.00 17.18 48 ARG B CA 1
ATOM 2175 C C . ARG B 1 52 ? -13.430 34.216 2.383 1.00 16.02 48 ARG B C 1
ATOM 2176 O O . ARG B 1 52 ? -12.943 33.408 3.160 1.00 16.94 48 ARG B O 1
ATOM 2184 N N . ALA B 1 53 ? -13.614 33.932 1.105 1.00 15.64 49 ALA B N 1
ATOM 2185 C CA . ALA B 1 53 ? -13.147 32.679 0.506 1.00 14.73 49 ALA B CA 1
ATOM 2186 C C . ALA B 1 53 ? -13.088 32.880 -0.986 1.00 14.39 49 ALA B C 1
ATOM 2187 O O . ALA B 1 53 ? -13.834 33.670 -1.529 1.00 14.19 49 ALA B O 1
ATOM 2189 N N . VAL B 1 54 ? -12.177 32.168 -1.642 1.00 14.39 50 VAL B N 1
ATOM 2190 C CA . VAL B 1 54 ? -12.040 32.233 -3.084 1.00 14.29 50 VAL B CA 1
ATOM 2191 C C . VAL B 1 54 ? -12.405 30.853 -3.649 1.00 14.85 50 VAL B C 1
ATOM 2192 O O . VAL B 1 54 ? -11.959 29.843 -3.117 1.00 13.42 50 VAL B O 1
ATOM 2196 N N . LEU B 1 55 ? -13.235 30.827 -4.702 1.00 15.06 51 LEU B N 1
ATOM 2197 C CA . LEU B 1 55 ? -13.571 29.590 -5.397 1.00 14.41 51 LEU B CA 1
ATOM 2198 C C . LEU B 1 55 ? -12.917 29.643 -6.746 1.00 14.91 51 LEU B C 1
ATOM 2199 O O . LEU B 1 55 ? -13.069 30.631 -7.475 1.00 16.51 51 LEU B O 1
ATOM 2204 N N . LEU B 1 56 ? -12.191 28.584 -7.075 1.00 14.22 52 LEU B N 1
ATOM 2205 C CA . LEU B 1 56 ? -11.529 28.425 -8.354 1.00 14.23 52 LEU B CA 1
ATOM 2206 C C . LEU B 1 56 ? -12.152 27.289 -9.152 1.00 13.60 52 LEU B C 1
ATOM 2207 O O . LEU B 1 56 ? -12.167 26.155 -8.707 1.00 12.97 52 LEU B O 1
ATOM 2212 N N . THR B 1 57 ? -12.668 27.595 -10.335 1.00 14.30 53 THR B N 1
ATOM 2213 C CA . THR B 1 57 ? -13.286 26.578 -11.181 1.00 15.39 53 THR B CA 1
ATOM 2214 C C . THR B 1 57 ? -12.938 26.845 -12.643 1.00 15.88 53 THR B C 1
ATOM 2215 O O . THR B 1 57 ? -12.343 27.880 -12.972 1.00 17.07 53 THR B O 1
ATOM 2219 N N . GLY B 1 58 ? -13.369 25.938 -13.510 1.00 14.31 54 GLY B N 1
ATOM 2220 C CA . GLY B 1 58 ? -13.168 26.094 -14.926 1.00 15.53 54 GLY B CA 1
ATOM 2221 C C . GLY B 1 58 ? -14.440 25.939 -15.730 1.00 16.34 54 GLY B C 1
ATOM 2222 O O . GLY B 1 58 ? -15.202 24.957 -15.541 1.00 15.57 54 GLY B O 1
ATOM 2223 N N . ALA B 1 59 ? -14.658 26.882 -16.644 1.00 17.19 55 ALA B N 1
ATOM 2224 C CA . ALA B 1 59 ? -15.798 26.794 -17.579 1.00 18.88 55 ALA B CA 1
ATOM 2225 C C . ALA B 1 59 ? -15.609 25.636 -18.588 1.00 19.13 55 ALA B C 1
ATOM 2226 O O . ALA B 1 59 ? -14.472 25.268 -18.912 1.00 19.53 55 ALA B O 1
ATOM 2228 N N . GLY B 1 60 ? -16.697 25.021 -19.044 1.00 19.49 56 GLY B N 1
ATOM 2229 C CA . GLY B 1 60 ? -16.589 23.983 -20.098 1.00 19.27 56 GLY B CA 1
ATOM 2230 C C . GLY B 1 60 ? -16.277 22.576 -19.598 1.00 18.98 56 GLY B C 1
ATOM 2231 O O . GLY B 1 60 ? -16.592 22.233 -18.470 1.00 19.93 56 GLY B O 1
ATOM 2232 N N . ARG B 1 61 ? -15.622 21.762 -20.418 1.00 18.83 57 ARG B N 1
ATOM 2233 C CA . ARG B 1 61 ? -15.440 20.334 -20.108 1.00 18.11 57 ARG B CA 1
ATOM 2234 C C . ARG B 1 61 ? -14.316 20.000 -19.096 1.00 17.98 57 ARG B C 1
ATOM 2235 O O . ARG B 1 61 ? -14.323 18.937 -18.482 1.00 17.84 57 ARG B O 1
ATOM 2237 N N . ALA B 1 62 ? -13.356 20.910 -18.936 1.00 17.51 58 ALA B N 1
ATOM 2238 C CA . ALA B 1 62 ? -12.162 20.634 -18.152 1.00 16.57 58 ALA B CA 1
ATOM 2239 C C . ALA B 1 62 ? -11.892 21.742 -17.141 1.00 15.76 58 ALA B C 1
ATOM 2240 O O . ALA B 1 62 ? -12.149 22.906 -17.422 1.00 16.46 58 ALA B O 1
ATOM 2242 N N . PHE B 1 63 ? -11.369 21.380 -15.967 1.00 14.55 59 PHE B N 1
ATOM 2243 C CA . PHE B 1 63 ? -10.883 22.363 -15.007 1.00 13.96 59 PHE B CA 1
ATOM 2244 C C . PHE B 1 63 ? -9.767 23.203 -15.677 1.00 13.59 59 PHE B C 1
ATOM 2245 O O . PHE B 1 63 ? -9.889 24.430 -15.807 1.00 13.45 59 PHE B O 1
ATOM 2253 N N . CYS B 1 64 ? -8.694 22.531 -16.101 1.00 13.29 60 CYS B N 1
ATOM 2254 C CA . CYS B 1 64 ? -7.550 23.191 -16.726 1.00 13.04 60 CYS B CA 1
ATOM 2255 C C . CYS B 1 64 ? -6.655 22.132 -17.335 1.00 14.47 60 CYS B C 1
ATOM 2256 O O . CYS B 1 64 ? -6.156 21.228 -16.634 1.00 14.09 60 CYS B O 1
ATOM 2259 N N . SER B 1 65 ? -6.446 22.234 -18.640 1.00 15.57 61 SER B N 1
ATOM 2260 C CA . SER B 1 65 ? -5.562 21.314 -19.338 1.00 18.02 61 SER B CA 1
ATOM 2261 C C . SER B 1 65 ? -4.066 21.746 -19.278 1.00 17.69 61 SER B C 1
ATOM 2262 O O . SER B 1 65 ? -3.196 21.102 -19.858 1.00 17.71 61 SER B O 1
ATOM 2265 N N . GLY B 1 66 ? -3.769 22.809 -18.534 1.00 17.84 62 GLY B N 1
ATOM 2266 C CA . GLY B 1 66 ? -2.375 23.258 -18.356 1.00 19.19 62 GLY B CA 1
ATOM 2267 C C . GLY B 1 66 ? -1.813 24.210 -19.397 1.00 20.07 62 GLY B C 1
ATOM 2268 O O . GLY B 1 66 ? -2.546 24.857 -20.122 1.00 19.78 62 GLY B O 1
ATOM 2269 N N . GLY B 1 67 ? -0.493 24.303 -19.439 1.00 21.91 63 GLY B N 1
ATOM 2270 C CA . GLY B 1 67 ? 0.212 25.172 -20.375 1.00 24.24 63 GLY B CA 1
ATOM 2271 C C . GLY B 1 67 ? -0.191 24.948 -21.821 1.00 26.30 63 GLY B C 1
ATOM 2272 O O . GLY B 1 67 ? -0.206 23.819 -22.320 1.00 25.82 63 GLY B O 1
ATOM 2273 N N . ASP B 1 68 ? -0.540 26.052 -22.466 1.00 28.64 64 ASP B N 1
ATOM 2274 C CA . ASP B 1 68 ? -0.937 26.123 -23.875 1.00 31.73 64 ASP B CA 1
ATOM 2275 C C . ASP B 1 68 ? 0.015 25.455 -24.906 1.00 32.58 64 ASP B C 1
ATOM 2276 O O . ASP B 1 68 ? -0.444 24.857 -25.877 1.00 33.58 64 ASP B O 1
ATOM 2281 N N . LEU B 1 69 ? 1.322 25.587 -24.690 1.00 33.10 65 LEU B N 1
ATOM 2282 C CA . LEU B 1 69 ? 2.357 25.216 -25.675 1.00 34.40 65 LEU B CA 1
ATOM 2283 C C . LEU B 1 69 ? 2.400 26.141 -26.937 1.00 35.12 65 LEU B C 1
ATOM 2284 O O . LEU B 1 69 ? 3.054 25.838 -27.948 1.00 34.51 65 LEU B O 1
ATOM 2289 N N . THR B 1 70 ? 1.722 27.280 -26.829 1.00 35.75 66 THR B N 1
ATOM 2290 C CA . THR B 1 70 ? 1.797 28.377 -27.797 1.00 36.83 66 THR B CA 1
ATOM 2291 C C . THR B 1 70 ? 2.579 29.549 -27.177 1.00 37.13 66 THR B C 1
ATOM 2292 O O . THR B 1 70 ? 2.952 29.504 -26.021 1.00 37.64 66 THR B O 1
ATOM 2296 N N . GLY B 1 71 ? 2.842 30.600 -27.935 1.00 38.14 67 GLY B N 1
ATOM 2297 C CA . GLY B 1 71 ? 3.406 31.813 -27.335 1.00 38.09 67 GLY B CA 1
ATOM 2298 C C . GLY B 1 71 ? 4.915 31.918 -27.301 1.00 38.06 67 GLY B C 1
ATOM 2299 O O . GLY B 1 71 ? 5.447 33.038 -27.396 1.00 38.54 67 GLY B O 1
ATOM 2300 N N . GLY B 1 72 ? 5.607 30.779 -27.154 1.00 37.61 68 GLY B N 1
ATOM 2301 C CA . GLY B 1 72 ? 7.088 30.753 -27.112 1.00 36.97 68 GLY B CA 1
ATOM 2302 C C . GLY B 1 72 ? 7.708 31.534 -25.958 1.00 36.39 68 GLY B C 1
ATOM 2303 O O . GLY B 1 72 ? 8.911 31.808 -25.934 1.00 36.64 68 GLY B O 1
ATOM 2304 N N . ASP B 1 73 ? 6.871 31.863 -24.986 1.00 35.30 69 ASP B N 1
ATOM 2305 C CA . ASP B 1 73 ? 7.259 32.672 -23.850 1.00 34.77 69 ASP B CA 1
ATOM 2306 C C . ASP B 1 73 ? 7.621 31.739 -22.661 1.00 32.94 69 ASP B C 1
ATOM 2307 O O . ASP B 1 73 ? 6.918 31.742 -21.647 1.00 33.01 69 ASP B O 1
ATOM 2312 N N . THR B 1 74 ? 8.684 30.934 -22.779 1.00 30.69 70 THR B N 1
ATOM 2313 C CA . THR B 1 74 ? 8.881 29.815 -21.825 1.00 28.45 70 THR B CA 1
ATOM 2314 C C . THR B 1 74 ? 9.180 30.281 -20.412 1.00 26.79 70 THR B C 1
ATOM 2315 O O . THR B 1 74 ? 8.543 29.813 -19.460 1.00 26.05 70 THR B O 1
ATOM 2319 N N . ALA B 1 75 ? 10.139 31.199 -20.282 1.00 25.14 71 ALA B N 1
ATOM 2320 C CA . ALA B 1 75 ? 10.546 31.714 -18.968 1.00 23.59 71 ALA B CA 1
ATOM 2321 C C . ALA B 1 75 ? 9.430 32.554 -18.401 1.00 22.83 71 ALA B C 1
ATOM 2322 O O . ALA B 1 75 ? 9.149 32.491 -17.203 1.00 22.03 71 ALA B O 1
ATOM 2324 N N . GLY B 1 76 ? 8.792 33.335 -19.281 1.00 22.35 72 GLY B N 1
ATOM 2325 C CA . GLY B 1 76 ? 7.624 34.156 -18.927 1.00 21.51 72 GLY B CA 1
ATOM 2326 C C . GLY B 1 76 ? 6.453 33.367 -18.352 1.00 20.78 72 GLY B C 1
ATOM 2327 O O . GLY B 1 76 ? 5.893 33.738 -17.336 1.00 20.06 72 GLY B O 1
ATOM 2328 N N . ALA B 1 77 ? 6.074 32.290 -19.031 1.00 20.43 73 ALA B N 1
ATOM 2329 C CA . ALA B 1 77 ? 4.958 31.439 -18.614 1.00 20.25 73 ALA B CA 1
ATOM 2330 C C . ALA B 1 77 ? 5.293 30.754 -17.291 1.00 19.39 73 ALA B C 1
ATOM 2331 O O . ALA B 1 77 ? 4.464 30.692 -16.394 1.00 20.51 73 ALA B O 1
ATOM 2333 N N . ALA B 1 78 ? 6.523 30.263 -17.188 1.00 18.50 74 ALA B N 1
ATOM 2334 C CA . ALA B 1 78 ? 6.990 29.513 -16.034 1.00 18.18 74 ALA B CA 1
ATOM 2335 C C . ALA B 1 78 ? 6.926 30.417 -14.812 1.00 17.20 74 ALA B C 1
ATOM 2336 O O . ALA B 1 78 ? 6.397 30.023 -13.754 1.00 16.36 74 ALA B O 1
ATOM 2338 N N . ASP B 1 79 ? 7.431 31.644 -14.976 1.00 17.45 75 ASP B N 1
ATOM 2339 C CA . ASP B 1 79 ? 7.364 32.670 -13.910 1.00 17.59 75 ASP B CA 1
ATOM 2340 C C . ASP B 1 79 ? 5.926 33.013 -13.492 1.00 17.06 75 ASP B C 1
ATOM 2341 O O . ASP B 1 79 ? 5.612 33.070 -12.288 1.00 16.41 75 ASP B O 1
ATOM 2346 N N . ALA B 1 80 ? 5.058 33.261 -14.469 1.00 16.44 76 ALA B N 1
ATOM 2347 C CA . ALA B 1 80 ? 3.664 33.610 -14.143 1.00 15.88 76 ALA B CA 1
ATOM 2348 C C . ALA B 1 80 ? 2.937 32.458 -13.402 1.00 15.75 76 ALA B C 1
ATOM 2349 O O . ALA B 1 80 ? 2.254 32.679 -12.355 1.00 15.60 76 ALA B O 1
ATOM 2351 N N . ALA B 1 81 ? 3.110 31.235 -13.922 1.00 15.19 77 ALA B N 1
ATOM 2352 C CA . ALA B 1 81 ? 2.556 30.000 -13.312 1.00 14.76 77 ALA B CA 1
ATOM 2353 C C . ALA B 1 81 ? 3.063 29.804 -11.894 1.00 14.51 77 ALA B C 1
ATOM 2354 O O . ALA B 1 81 ? 2.292 29.484 -10.983 1.00 14.33 77 ALA B O 1
ATOM 2356 N N . ASN B 1 82 ? 4.360 30.028 -11.701 1.00 13.99 78 ASN B N 1
ATOM 2357 C CA . ASN B 1 82 ? 4.936 30.017 -10.362 1.00 13.91 78 ASN B CA 1
ATOM 2358 C C . ASN B 1 82 ? 4.289 31.026 -9.425 1.00 14.12 78 ASN B C 1
ATOM 2359 O O . ASN B 1 82 ? 3.959 30.698 -8.265 1.00 13.59 78 ASN B O 1
ATOM 2364 N N . ARG B 1 83 ? 4.067 32.247 -9.921 1.00 14.68 79 ARG B N 1
ATOM 2365 C CA . ARG B 1 83 ? 3.495 33.288 -9.067 1.00 15.08 79 ARG B CA 1
ATOM 2366 C C . ARG B 1 83 ? 2.026 33.034 -8.745 1.00 14.48 79 ARG B C 1
ATOM 2367 O O . ARG B 1 83 ? 1.571 33.424 -7.680 1.00 14.38 79 ARG B O 1
ATOM 2375 N N . VAL B 1 84 ? 1.284 32.369 -9.643 1.00 13.94 80 VAL B N 1
ATOM 2376 C CA . VAL B 1 84 ? -0.119 32.006 -9.352 1.00 13.44 80 VAL B CA 1
ATOM 2377 C C . VAL B 1 84 ? -0.147 31.090 -8.136 1.00 13.47 80 VAL B C 1
ATOM 2378 O O . VAL B 1 84 ? -0.879 31.322 -7.177 1.00 13.43 80 VAL B O 1
ATOM 2382 N N . VAL B 1 85 ? 0.704 30.072 -8.163 1.00 13.44 81 VAL B N 1
ATOM 2383 C CA . VAL B 1 85 ? 0.748 29.091 -7.078 1.00 13.48 81 VAL B CA 1
ATOM 2384 C C . VAL B 1 85 ? 1.163 29.753 -5.751 1.00 13.46 81 VAL B C 1
ATOM 2385 O O . VAL B 1 85 ? 0.569 29.497 -4.712 1.00 14.83 81 VAL B O 1
ATOM 2389 N N . ARG B 1 86 ? 2.180 30.594 -5.799 1.00 13.70 82 ARG B N 1
ATOM 2390 C CA . ARG B 1 86 ? 2.610 31.301 -4.606 1.00 14.64 82 ARG B CA 1
ATOM 2391 C C . ARG B 1 86 ? 1.519 32.212 -4.041 1.00 13.50 82 ARG B C 1
ATOM 2392 O O . ARG B 1 86 ? 1.295 32.191 -2.847 1.00 14.57 82 ARG B O 1
ATOM 2400 N N . ALA B 1 87 ? 0.843 32.969 -4.898 1.00 12.95 83 ALA B N 1
ATOM 2401 C CA . ALA B 1 87 ? -0.289 33.820 -4.484 1.00 12.39 83 ALA B CA 1
ATOM 2402 C C . ALA B 1 87 ? -1.446 33.071 -3.798 1.00 12.34 83 ALA B C 1
ATOM 2403 O O . ALA B 1 87 ? -2.021 33.550 -2.796 1.00 13.16 83 ALA B O 1
ATOM 2405 N N . ILE B 1 88 ? -1.818 31.910 -4.330 1.00 11.36 84 ILE B N 1
ATOM 2406 C CA . ILE B 1 88 ? -2.847 31.102 -3.672 1.00 11.94 84 ILE B CA 1
ATOM 2407 C C . ILE B 1 88 ? -2.360 30.612 -2.290 1.00 11.21 84 ILE B C 1
ATOM 2408 O O . ILE B 1 88 ? -3.071 30.731 -1.308 1.00 10.42 84 ILE B O 1
ATOM 2413 N N . THR B 1 89 ? -1.160 30.061 -2.211 1.00 10.92 85 THR B N 1
ATOM 2414 C CA . THR B 1 89 ? -0.686 29.532 -0.915 1.00 12.77 85 THR B CA 1
ATOM 2415 C C . THR B 1 89 ? -0.463 30.655 0.125 1.00 12.94 85 THR B C 1
ATOM 2416 O O . THR B 1 89 ? -0.522 30.417 1.347 1.00 13.42 85 THR B O 1
ATOM 2420 N N . SER B 1 90 ? -0.245 31.874 -0.370 1.00 12.94 86 SER B N 1
ATOM 2421 C CA . SER B 1 90 ? 0.113 32.991 0.472 1.00 13.33 86 SER B CA 1
ATOM 2422 C C . SER B 1 90 ? -1.081 33.882 0.831 1.00 13.64 86 SER B C 1
ATOM 2423 O O . SER B 1 90 ? -1.018 34.580 1.841 1.00 13.88 86 SER B O 1
ATOM 2426 N N . LEU B 1 91 ? -2.163 33.855 0.033 1.00 12.88 87 LEU B N 1
ATOM 2427 C CA . LEU B 1 91 ? -3.395 34.573 0.403 1.00 12.21 87 LEU B CA 1
ATOM 2428 C C . LEU B 1 91 ? -3.865 34.153 1.784 1.00 12.41 87 LEU B C 1
ATOM 2429 O O . LEU B 1 91 ? -4.073 32.950 2.001 1.00 10.91 87 LEU B O 1
ATOM 2434 N N . PRO B 1 92 ? -4.080 35.135 2.711 1.00 12.97 88 PRO B N 1
ATOM 2435 C CA . PRO B 1 92 ? -4.532 34.737 4.065 1.00 13.26 88 PRO B CA 1
ATOM 2436 C C . PRO B 1 92 ? -6.045 34.462 4.144 1.00 13.11 88 PRO B C 1
ATOM 2437 O O . PRO B 1 92 ? -6.719 34.781 5.146 1.00 13.42 88 PRO B O 1
ATOM 2441 N N . LYS B 1 93 ? -6.547 33.814 3.106 1.00 12.68 89 LYS B N 1
ATOM 2442 C CA . LYS B 1 93 ? -7.952 33.444 3.008 1.00 12.68 89 LYS B CA 1
ATOM 2443 C C . LYS B 1 93 ? -8.073 32.111 2.300 1.00 11.72 89 LYS B C 1
ATOM 2444 O O . LYS B 1 93 ? -7.249 31.786 1.424 1.00 12.34 89 LYS B O 1
ATOM 2450 N N . PRO B 1 94 ? -9.060 31.308 2.693 1.00 11.10 90 PRO B N 1
ATOM 2451 C CA . PRO B 1 94 ? -9.181 29.984 2.093 1.00 11.04 90 PRO B CA 1
ATOM 2452 C C . PRO B 1 94 ? -9.519 30.033 0.595 1.00 11.08 90 PRO B C 1
ATOM 2453 O O . PRO B 1 94 ? -10.322 30.867 0.161 1.00 10.87 90 PRO B O 1
ATOM 2457 N N . VAL B 1 95 ? -8.857 29.168 -0.176 1.00 10.48 91 VAL B N 1
ATOM 2458 C CA . VAL B 1 95 ? -9.027 29.098 -1.637 1.00 10.45 91 VAL B CA 1
ATOM 2459 C C . VAL B 1 95 ? -9.475 27.661 -1.910 1.00 10.85 91 VAL B C 1
ATOM 2460 O O . VAL B 1 95 ? -8.775 26.707 -1.511 1.00 9.13 91 VAL B O 1
ATOM 2464 N N . ILE B 1 96 ? -10.638 27.518 -2.552 1.00 11.16 92 ILE B N 1
ATOM 2465 C CA . ILE B 1 96 ? -11.182 26.210 -2.880 1.00 11.75 92 ILE B CA 1
ATOM 2466 C C . ILE B 1 96 ? -11.191 25.970 -4.375 1.00 11.86 92 ILE B C 1
ATOM 2467 O O . ILE B 1 96 ? -11.724 26.776 -5.139 1.00 12.29 92 ILE B O 1
ATOM 2472 N N . ALA B 1 97 ? -10.588 24.853 -4.789 1.00 11.03 93 ALA B N 1
ATOM 2473 C CA . ALA B 1 97 ? -10.701 24.396 -6.166 1.00 10.56 93 ALA B CA 1
ATOM 2474 C C . ALA B 1 97 ? -11.899 23.434 -6.314 1.00 10.54 93 ALA B C 1
ATOM 2475 O O . ALA B 1 97 ? -11.961 22.420 -5.651 1.00 9.49 93 ALA B O 1
ATOM 2477 N N . GLY B 1 98 ? -12.870 23.774 -7.160 1.00 9.67 94 GLY B N 1
ATOM 2478 C CA . GLY B 1 98 ? -13.889 22.806 -7.522 1.00 10.07 94 GLY B CA 1
ATOM 2479 C C . GLY B 1 98 ? -13.413 22.245 -8.840 1.00 10.33 94 GLY B C 1
ATOM 2480 O O . GLY B 1 98 ? -13.395 22.940 -9.842 1.00 10.88 94 GLY B O 1
ATOM 2481 N N . VAL B 1 99 ? -12.976 21.004 -8.841 1.00 10.45 95 VAL B N 1
ATOM 2482 C CA . VAL B 1 99 ? -12.358 20.411 -10.032 1.00 10.90 95 VAL B CA 1
ATOM 2483 C C . VAL B 1 99 ? -13.297 19.386 -10.693 1.00 11.97 95 VAL B C 1
ATOM 2484 O O . VAL B 1 99 ? -13.606 18.323 -10.121 1.00 10.42 95 VAL B O 1
ATOM 2488 N N . HIS B 1 100 ? -13.733 19.696 -11.908 1.00 11.90 96 HIS B N 1
ATOM 2489 C CA . HIS B 1 100 ? -14.464 18.703 -12.699 1.00 13.33 96 HIS B CA 1
ATOM 2490 C C . HIS B 1 100 ? -13.571 18.432 -13.914 1.00 13.52 96 HIS B C 1
ATOM 2491 O O . HIS B 1 100 ? -12.730 19.257 -14.274 1.00 15.38 96 HIS B O 1
ATOM 2498 N N . GLY B 1 101 ? -13.705 17.275 -14.542 1.00 13.05 97 GLY B N 1
ATOM 2499 C CA . GLY B 1 101 ? -12.879 16.974 -15.703 1.00 12.50 97 GLY B CA 1
ATOM 2500 C C . GLY B 1 101 ? -11.376 17.045 -15.477 1.00 12.32 97 GLY B C 1
ATOM 2501 O O . GLY B 1 101 ? -10.876 16.857 -14.340 1.00 11.89 97 GLY B O 1
ATOM 2502 N N . ALA B 1 102 ? -10.656 17.351 -16.560 1.00 12.03 98 ALA B N 1
ATOM 2503 C CA . ALA B 1 102 ? -9.188 17.296 -16.566 1.00 10.74 98 ALA B CA 1
ATOM 2504 C C . ALA B 1 102 ? -8.544 18.423 -15.761 1.00 10.26 98 ALA B C 1
ATOM 2505 O O . ALA B 1 102 ? -8.908 19.592 -15.923 1.00 11.10 98 ALA B O 1
ATOM 2507 N N . ALA B 1 103 ? -7.601 18.051 -14.894 1.00 9.20 99 ALA B N 1
ATOM 2508 C CA . ALA B 1 103 ? -6.625 18.990 -14.255 1.00 8.56 99 ALA B CA 1
ATOM 2509 C C . ALA B 1 103 ? -5.259 18.433 -14.616 1.00 8.55 99 ALA B C 1
ATOM 2510 O O . ALA B 1 103 ? -4.803 17.515 -13.985 1.00 8.45 99 ALA B O 1
ATOM 2512 N N . VAL B 1 104 ? -4.644 18.978 -15.665 1.00 8.70 100 VAL B N 1
ATOM 2513 C CA . VAL B 1 104 ? -3.505 18.390 -16.356 1.00 10.02 100 VAL B CA 1
ATOM 2514 C C . VAL B 1 104 ? -2.364 19.400 -16.395 1.00 10.98 100 VAL B C 1
ATOM 2515 O O . VAL B 1 104 ? -2.580 20.599 -16.628 1.00 9.80 100 VAL B O 1
ATOM 2519 N N . GLY B 1 105 ? -1.149 18.898 -16.193 1.00 11.32 101 GLY B N 1
ATOM 2520 C CA . GLY B 1 105 ? 0.026 19.760 -16.226 1.00 12.32 101 GLY B CA 1
ATOM 2521 C C . GLY B 1 105 ? -0.083 20.814 -15.154 1.00 11.53 101 GLY B C 1
ATOM 2522 O O . GLY B 1 105 ? -0.359 20.480 -13.999 1.00 12.40 101 GLY B O 1
ATOM 2523 N N . PHE B 1 106 ? 0.113 22.077 -15.524 1.00 10.96 102 PHE B N 1
ATOM 2524 C CA . PHE B 1 106 ? -0.131 23.183 -14.573 1.00 10.44 102 PHE B CA 1
ATOM 2525 C C . PHE B 1 106 ? -1.558 23.220 -13.977 1.00 9.80 102 PHE B C 1
ATOM 2526 O O . PHE B 1 106 ? -1.762 23.775 -12.900 1.00 9.31 102 PHE B O 1
ATOM 2534 N N . GLY B 1 107 ? -2.544 22.668 -14.677 1.00 9.79 103 GLY B N 1
ATOM 2535 C CA . GLY B 1 107 ? -3.903 22.535 -14.103 1.00 9.39 103 GLY B CA 1
ATOM 2536 C C . GLY B 1 107 ? -3.932 21.699 -12.832 1.00 8.80 103 GLY B C 1
ATOM 2537 O O . GLY B 1 107 ? -4.740 21.935 -11.927 1.00 8.44 103 GLY B O 1
ATOM 2538 N N . CYS B 1 108 ? -3.058 20.710 -12.765 1.00 9.25 104 CYS B N 1
ATOM 2539 C CA . CYS B 1 108 ? -2.901 19.934 -11.555 1.00 9.57 104 CYS B CA 1
ATOM 2540 C C . CYS B 1 108 ? -2.232 20.780 -10.463 1.00 10.03 104 CYS B C 1
ATOM 2541 O O . CYS B 1 108 ? -2.739 20.898 -9.330 1.00 9.14 104 CYS B O 1
ATOM 2544 N N . SER B 1 109 ? -1.087 21.374 -10.796 1.00 9.68 105 SER B N 1
ATOM 2545 C CA . SER B 1 109 ? -0.388 22.253 -9.874 1.00 9.87 105 SER B CA 1
ATOM 2546 C C . SER B 1 109 ? -1.360 23.288 -9.258 1.00 10.48 105 SER B C 1
ATOM 2547 O O . SER B 1 109 ? -1.344 23.509 -8.039 1.00 8.79 105 SER B O 1
ATOM 2550 N N . LEU B 1 110 ? -2.196 23.901 -10.111 1.00 9.66 106 LEU B N 1
ATOM 2551 C CA . LEU B 1 110 ? -3.154 24.946 -9.716 1.00 10.18 106 LEU B CA 1
ATOM 2552 C C . LEU B 1 110 ? -4.162 24.468 -8.643 1.00 10.05 106 LEU B C 1
ATOM 2553 O O . LEU B 1 110 ? -4.368 25.127 -7.596 1.00 9.93 106 LEU B O 1
ATOM 2558 N N . ALA B 1 111 ? -4.826 23.359 -8.944 1.00 9.63 107 ALA B N 1
ATOM 2559 C CA . ALA B 1 111 ? -5.818 22.772 -8.039 1.00 9.88 107 ALA B CA 1
ATOM 2560 C C . ALA B 1 111 ? -5.114 22.462 -6.719 1.00 10.42 107 ALA B C 1
ATOM 2561 O O . ALA B 1 111 ? -5.595 22.815 -5.645 1.00 10.56 107 ALA B O 1
ATOM 2563 N N . LEU B 1 112 ? -3.943 21.846 -6.797 1.00 10.79 108 LEU B N 1
ATOM 2564 C CA . LEU B 1 112 ? -3.252 21.377 -5.573 1.00 12.21 108 LEU B CA 1
ATOM 2565 C C . LEU B 1 112 ? -2.603 22.480 -4.732 1.00 12.11 108 LEU B C 1
ATOM 2566 O O . LEU B 1 112 ? -2.326 22.295 -3.540 1.00 15.05 108 LEU B O 1
ATOM 2571 N N . ALA B 1 113 ? -2.406 23.652 -5.303 1.00 11.30 109 ALA B N 1
ATOM 2572 C CA . ALA B 1 113 ? -1.994 24.803 -4.508 1.00 10.29 109 ALA B CA 1
ATOM 2573 C C . ALA B 1 113 ? -3.117 25.286 -3.558 1.00 10.12 109 ALA B C 1
ATOM 2574 O O . ALA B 1 113 ? -2.847 25.912 -2.524 1.00 8.71 109 ALA B O 1
ATOM 2576 N N . CYS B 1 114 ? -4.366 24.962 -3.884 1.00 9.74 110 CYS B N 1
ATOM 2577 C CA . CYS B 1 114 ? -5.499 25.439 -3.088 1.00 10.57 110 CYS B CA 1
ATOM 2578 C C . CYS B 1 114 ? -5.574 24.753 -1.725 1.00 10.42 110 CYS B C 1
ATOM 2579 O O . CYS B 1 114 ? -5.043 23.662 -1.532 1.00 8.51 110 CYS B O 1
ATOM 2582 N N . ASP B 1 115 ? -6.235 25.404 -0.784 1.00 9.59 111 ASP B N 1
ATOM 2583 C CA . ASP B 1 115 ? -6.423 24.828 0.552 1.00 10.09 111 ASP B CA 1
ATOM 2584 C C . ASP B 1 115 ? -7.325 23.609 0.625 1.00 9.66 111 ASP B C 1
ATOM 2585 O O . ASP B 1 115 ? -7.068 22.713 1.390 1.00 10.57 111 ASP B O 1
ATOM 2590 N N . LEU B 1 116 ? -8.378 23.587 -0.171 1.00 9.41 112 LEU B N 1
ATOM 2591 C CA . LEU B 1 116 ? -9.287 22.453 -0.231 1.00 8.71 112 LEU B CA 1
ATOM 2592 C C . LEU B 1 116 ? -9.558 22.244 -1.692 1.00 8.63 112 LEU B C 1
ATOM 2593 O O . LEU B 1 116 ? -9.571 23.213 -2.446 1.00 10.26 112 LEU B O 1
ATOM 2598 N N . VAL B 1 117 ? -9.727 20.992 -2.106 1.00 8.72 113 VAL B N 1
ATOM 2599 C CA . VAL B 1 117 ? -10.088 20.659 -3.500 1.00 8.17 113 VAL B CA 1
ATOM 2600 C C . VAL B 1 117 ? -11.309 19.762 -3.423 1.00 8.21 113 VAL B C 1
ATOM 2601 O O . VAL B 1 117 ? -11.300 18.772 -2.687 1.00 9.17 113 VAL B O 1
ATOM 2605 N N . VAL B 1 118 ? -12.357 20.128 -4.154 1.00 8.29 114 VAL B N 1
ATOM 2606 C CA . VAL B 1 118 ? -13.591 19.338 -4.228 1.00 8.36 114 VAL B CA 1
ATOM 2607 C C . VAL B 1 118 ? -13.673 18.787 -5.650 1.00 8.37 114 VAL B C 1
ATOM 2608 O O . VAL B 1 118 ? -13.852 19.536 -6.629 1.00 8.44 114 VAL B O 1
ATOM 2612 N N . ALA B 1 119 ? -13.480 17.488 -5.762 1.00 8.33 115 ALA B N 1
ATOM 2613 C CA . ALA B 1 119 ? -13.302 16.858 -7.059 1.00 8.34 115 ALA B CA 1
ATOM 2614 C C . ALA B 1 119 ? -14.577 16.131 -7.474 1.00 8.43 115 ALA B C 1
ATOM 2615 O O . ALA B 1 119 ? -15.158 15.383 -6.675 1.00 8.44 115 ALA B O 1
ATOM 2617 N N . ALA B 1 120 ? -15.005 16.382 -8.718 1.00 8.52 116 ALA B N 1
ATOM 2618 C CA . ALA B 1 120 ? -16.126 15.667 -9.335 1.00 8.63 116 ALA B CA 1
ATOM 2619 C C . ALA B 1 120 ? -15.697 14.238 -9.614 1.00 8.59 116 ALA B C 1
ATOM 2620 O O . ALA B 1 120 ? -14.478 14.001 -9.864 1.00 9.86 116 ALA B O 1
ATOM 2622 N N . PRO B 1 121 ? -16.657 13.288 -9.613 1.00 8.66 117 PRO B N 1
ATOM 2623 C CA . PRO B 1 121 ? -16.373 11.828 -9.776 1.00 8.64 117 PRO B CA 1
ATOM 2624 C C . PRO B 1 121 ? -15.575 11.469 -11.016 1.00 8.91 117 PRO B C 1
ATOM 2625 O O . PRO B 1 121 ? -14.651 10.614 -10.947 1.00 8.93 117 PRO B O 1
ATOM 2629 N N . ALA B 1 122 ? -15.890 12.122 -12.128 1.00 9.27 118 ALA B N 1
ATOM 2630 C CA . ALA B 1 122 ? -15.170 11.861 -13.379 1.00 9.82 118 ALA B CA 1
ATOM 2631 C C . ALA B 1 122 ? -13.923 12.749 -13.535 1.00 10.03 118 ALA B C 1
ATOM 2632 O O . ALA B 1 122 ? -13.294 12.776 -14.615 1.00 10.41 118 ALA B O 1
ATOM 2634 N N . SER B 1 123 ? -13.549 13.470 -12.480 1.00 9.85 119 SER B N 1
ATOM 2635 C CA . SER B 1 123 ? -12.365 14.368 -12.590 1.00 9.32 119 SER B CA 1
ATOM 2636 C C . SER B 1 123 ? -11.071 13.560 -12.453 1.00 9.00 119 SER B C 1
ATOM 2637 O O . SER B 1 123 ? -11.123 12.405 -12.043 1.00 8.86 119 SER B O 1
ATOM 2640 N N . TYR B 1 124 ? -9.953 14.108 -12.939 1.00 8.45 120 TYR B N 1
ATOM 2641 C CA . TYR B 1 124 ? -8.641 13.458 -12.786 1.00 8.77 120 TYR B CA 1
ATOM 2642 C C . TYR B 1 124 ? -7.477 14.447 -12.805 1.00 9.10 120 TYR B C 1
ATOM 2643 O O . TYR B 1 124 ? -7.606 15.597 -13.272 1.00 8.82 120 TYR B O 1
ATOM 2652 N N . PHE B 1 125 ? -6.335 13.955 -12.329 1.00 10.09 121 PHE B N 1
ATOM 2653 C CA . PHE B 1 125 ? -5.140 14.759 -12.061 1.00 10.27 121 PHE B CA 1
ATOM 2654 C C . PHE B 1 125 ? -4.012 14.053 -12.775 1.00 11.21 121 PHE B C 1
ATOM 2655 O O . PHE B 1 125 ? -3.856 12.824 -12.670 1.00 11.78 121 PHE B O 1
ATOM 2663 N N . GLN B 1 126 ? -3.239 14.802 -13.555 1.00 10.66 122 GLN B N 1
ATOM 2664 C CA . GLN B 1 126 ? -2.287 14.149 -14.413 1.00 10.90 122 GLN B CA 1
ATOM 2665 C C . GLN B 1 126 ? -1.135 15.091 -14.760 1.00 10.96 122 GLN B C 1
ATOM 2666 O O . GLN B 1 126 ? -1.359 16.228 -15.154 1.00 11.33 122 GLN B O 1
ATOM 2672 N N . LEU B 1 127 ? 0.083 14.585 -14.617 1.00 10.85 123 LEU B N 1
ATOM 2673 C CA . LEU B 1 127 ? 1.289 15.316 -15.050 1.00 11.87 123 LEU B CA 1
ATOM 2674 C C . LEU B 1 127 ? 1.634 14.811 -16.455 1.00 12.90 123 LEU B C 1
ATOM 2675 O O . LEU B 1 127 ? 2.501 13.941 -16.639 1.00 12.11 123 LEU B O 1
ATOM 2680 N N . ALA B 1 128 ? 0.907 15.314 -17.447 1.00 14.04 124 ALA B N 1
ATOM 2681 C CA . ALA B 1 128 ? 1.122 14.834 -18.811 1.00 16.80 124 ALA B CA 1
ATOM 2682 C C . ALA B 1 128 ? 2.356 15.446 -19.474 1.00 18.40 124 ALA B C 1
ATOM 2683 O O . ALA B 1 128 ? 2.623 15.157 -20.628 1.00 21.01 124 ALA B O 1
ATOM 2685 N N . PHE B 1 129 ? 3.125 16.256 -18.760 1.00 19.45 125 PHE B N 1
ATOM 2686 C CA . PHE B 1 129 ? 4.197 16.997 -19.414 1.00 20.97 125 PHE B CA 1
ATOM 2687 C C . PHE B 1 129 ? 5.159 16.072 -20.159 1.00 20.48 125 PHE B C 1
ATOM 2688 O O . PHE B 1 129 ? 5.534 16.362 -21.296 1.00 20.25 125 PHE B O 1
ATOM 2696 N N . THR B 1 130 ? 5.562 14.961 -19.524 1.00 20.52 126 THR B N 1
ATOM 2697 C CA . THR B 1 130 ? 6.589 14.086 -20.106 1.00 19.96 126 THR B CA 1
ATOM 2698 C C . THR B 1 130 ? 6.191 13.485 -21.428 1.00 20.07 126 THR B C 1
ATOM 2699 O O . THR B 1 130 ? 7.065 13.033 -22.178 1.00 20.83 126 THR B O 1
ATOM 2703 N N . ARG B 1 131 ? 4.897 13.489 -21.757 1.00 19.90 127 ARG B N 1
ATOM 2704 C CA . ARG B 1 131 ? 4.471 12.911 -23.050 1.00 20.11 127 ARG B CA 1
ATOM 2705 C C . ARG B 1 131 ? 4.874 13.793 -24.240 1.00 19.75 127 ARG B C 1
ATOM 2706 O O . ARG B 1 131 ? 4.826 13.359 -25.397 1.00 20.89 127 ARG B O 1
ATOM 2708 N N . VAL B 1 132 ? 5.269 15.030 -23.958 1.00 18.13 128 VAL B N 1
ATOM 2709 C CA . VAL B 1 132 ? 5.888 15.890 -24.977 1.00 17.97 128 VAL B CA 1
ATOM 2710 C C . VAL B 1 132 ? 7.340 16.200 -24.640 1.00 16.79 128 VAL B C 1
ATOM 2711 O O . VAL B 1 132 ? 7.946 17.040 -25.294 1.00 16.89 128 VAL B O 1
ATOM 2715 N N . GLY B 1 133 ? 7.876 15.546 -23.603 1.00 15.75 129 GLY B N 1
ATOM 2716 C CA . GLY B 1 133 ? 9.286 15.683 -23.243 1.00 15.23 129 GLY B CA 1
ATOM 2717 C C . GLY B 1 133 ? 9.604 16.841 -22.315 1.00 15.02 129 GLY B C 1
ATOM 2718 O O . GLY B 1 133 ? 10.762 17.269 -22.225 1.00 14.21 129 GLY B O 1
ATOM 2719 N N . LEU B 1 134 ? 8.578 17.339 -21.626 1.00 14.56 130 LEU B N 1
ATOM 2720 C CA . LEU B 1 134 ? 8.726 18.424 -20.662 1.00 14.96 130 LEU B CA 1
ATOM 2721 C C . LEU B 1 134 ? 8.522 17.886 -19.241 1.00 14.81 130 LEU B C 1
ATOM 2722 O O . LEU B 1 134 ? 8.102 16.754 -19.063 1.00 15.49 130 LEU B O 1
ATOM 2727 N N . MET B 1 135 ? 8.816 18.712 -18.246 1.00 14.04 131 MET B N 1
ATOM 2728 C CA . MET B 1 135 ? 8.834 18.303 -16.847 1.00 13.27 131 MET B CA 1
ATOM 2729 C C . MET B 1 135 ? 7.731 19.058 -16.097 1.00 12.68 131 MET B C 1
ATOM 2730 O O . MET B 1 135 ? 7.139 19.997 -16.664 1.00 13.09 131 MET B O 1
ATOM 2735 N N . PRO B 1 136 ? 7.433 18.650 -14.833 1.00 12.62 132 PRO B N 1
ATOM 2736 C CA . PRO B 1 136 ? 6.351 19.301 -14.078 1.00 12.93 132 PRO B CA 1
ATOM 2737 C C . PRO B 1 136 ? 6.699 20.769 -13.845 1.00 14.00 132 PRO B C 1
ATOM 2738 O O . PRO B 1 136 ? 7.879 21.114 -13.841 1.00 12.25 132 PRO B O 1
ATOM 2742 N N . ASP B 1 137 ? 5.677 21.617 -13.703 1.00 13.99 133 ASP B N 1
ATOM 2743 C CA . ASP B 1 137 ? 5.873 23.056 -13.413 1.00 14.36 133 ASP B CA 1
ATOM 2744 C C . ASP B 1 137 ? 4.898 23.579 -12.339 1.00 13.77 133 ASP B C 1
ATOM 2745 O O . ASP B 1 137 ? 4.125 22.804 -11.744 1.00 13.81 133 ASP B O 1
ATOM 2750 N N . GLY B 1 138 ? 4.929 24.895 -12.104 1.00 12.68 134 GLY B N 1
ATOM 2751 C CA . GLY B 1 138 ? 4.081 25.510 -11.094 1.00 9.76 134 GLY B CA 1
ATOM 2752 C C . GLY B 1 138 ? 4.614 25.298 -9.699 1.00 9.17 134 GLY B C 1
ATOM 2753 O O . GLY B 1 138 ? 4.141 25.930 -8.765 1.00 9.83 134 GLY B O 1
ATOM 2754 N N . GLY B 1 139 ? 5.611 24.430 -9.554 1.00 8.49 135 GLY B N 1
ATOM 2755 C CA . GLY B 1 139 ? 6.064 23.964 -8.259 1.00 8.40 135 GLY B CA 1
ATOM 2756 C C . GLY B 1 139 ? 5.326 22.671 -7.862 1.00 8.29 135 GLY B C 1
ATOM 2757 O O . GLY B 1 139 ? 5.362 22.282 -6.700 1.00 8.22 135 GLY B O 1
ATOM 2758 N N . ALA B 1 140 ? 4.674 22.001 -8.818 1.00 8.29 136 ALA B N 1
ATOM 2759 C CA . ALA B 1 140 ? 4.156 20.634 -8.600 1.00 8.92 136 ALA B CA 1
ATOM 2760 C C . ALA B 1 140 ? 5.164 19.692 -7.886 1.00 9.70 136 ALA B C 1
ATOM 2761 O O . ALA B 1 140 ? 4.774 18.857 -7.043 1.00 8.43 136 ALA B O 1
ATOM 2763 N N . SER B 1 141 ? 6.458 19.827 -8.197 1.00 9.72 137 SER B N 1
ATOM 2764 C CA . SER B 1 141 ? 7.441 18.858 -7.653 1.00 10.85 137 SER B CA 1
ATOM 2765 C C . SER B 1 141 ? 7.591 19.007 -6.142 1.00 10.99 137 SER B C 1
ATOM 2766 O O . SER B 1 141 ? 7.924 18.055 -5.467 1.00 12.17 137 SER B O 1
ATOM 2769 N N . ALA B 1 142 ? 7.349 20.207 -5.625 1.00 11.14 138 ALA B N 1
ATOM 2770 C CA . ALA B 1 142 ? 7.361 20.442 -4.171 1.00 10.76 138 ALA B CA 1
ATOM 2771 C C . ALA B 1 142 ? 6.004 20.202 -3.553 1.00 10.42 138 ALA B C 1
ATOM 2772 O O . ALA B 1 142 ? 5.945 19.739 -2.414 1.00 11.09 138 ALA B O 1
ATOM 2774 N N . LEU B 1 143 ? 4.917 20.490 -4.275 1.00 9.51 139 LEU B N 1
ATOM 2775 C CA . LEU B 1 143 ? 3.564 20.305 -3.712 1.00 8.99 139 LEU B CA 1
ATOM 2776 C C . LEU B 1 143 ? 3.207 18.837 -3.536 1.00 8.30 139 LEU B C 1
ATOM 2777 O O . LEU B 1 143 ? 2.849 18.409 -2.452 1.00 8.21 139 LEU B O 1
ATOM 2782 N N . LEU B 1 144 ? 3.317 18.073 -4.605 1.00 7.99 140 LEU B N 1
ATOM 2783 C CA . LEU B 1 144 ? 2.929 16.660 -4.587 1.00 8.16 140 LEU B CA 1
ATOM 2784 C C . LEU B 1 144 ? 3.550 15.746 -3.486 1.00 8.04 140 LEU B C 1
ATOM 2785 O O . LEU B 1 144 ? 2.821 14.982 -2.830 1.00 8.64 140 LEU B O 1
ATOM 2790 N N . PRO B 1 145 ? 4.867 15.819 -3.241 1.00 8.52 141 PRO B N 1
ATOM 2791 C CA . PRO B 1 145 ? 5.376 14.886 -2.215 1.00 8.07 141 PRO B CA 1
ATOM 2792 C C . PRO B 1 145 ? 4.791 15.079 -0.798 1.00 8.71 141 PRO B C 1
ATOM 2793 O O . PRO B 1 145 ? 4.673 14.103 -0.039 1.00 8.65 141 PRO B O 1
ATOM 2797 N N . LEU B 1 146 ? 4.425 16.313 -0.447 1.00 9.11 142 LEU B N 1
ATOM 2798 C CA . LEU B 1 146 ? 3.816 16.588 0.863 1.00 10.62 142 LEU B CA 1
ATOM 2799 C C . LEU B 1 146 ? 2.324 16.260 0.834 1.00 10.16 142 LEU B C 1
ATOM 2800 O O . LEU B 1 146 ? 1.616 16.490 1.798 1.00 10.11 142 LEU B O 1
ATOM 2805 N N . LEU B 1 147 ? 1.837 15.756 -0.295 1.00 9.91 143 LEU B N 1
ATOM 2806 C CA . LEU B 1 147 ? 0.437 15.322 -0.393 1.00 9.18 143 LEU B CA 1
ATOM 2807 C C . LEU B 1 147 ? 0.340 13.802 -0.421 1.00 9.98 143 LEU B C 1
ATOM 2808 O O . LEU B 1 147 ? -0.442 13.214 0.353 1.00 10.78 143 LEU B O 1
ATOM 2813 N N . ILE B 1 148 ? 1.156 13.175 -1.288 1.00 8.65 144 ILE B N 1
ATOM 2814 C CA . ILE B 1 148 ? 1.070 11.746 -1.631 1.00 8.02 144 ILE B CA 1
ATOM 2815 C C . ILE B 1 148 ? 2.401 10.979 -1.429 1.00 8.09 144 ILE B C 1
ATOM 2816 O O . ILE B 1 148 ? 2.462 9.789 -1.704 1.00 8.14 144 ILE B O 1
ATOM 2821 N N . GLY B 1 149 ? 3.458 11.653 -0.964 1.00 8.10 145 GLY B N 1
ATOM 2822 C CA . GLY B 1 149 ? 4.759 10.993 -0.802 1.00 8.19 145 GLY B CA 1
ATOM 2823 C C . GLY B 1 149 ? 5.552 10.981 -2.109 1.00 8.90 145 GLY B C 1
ATOM 2824 O O . GLY B 1 149 ? 5.011 11.200 -3.226 1.00 8.16 145 GLY B O 1
ATOM 2825 N N . ARG B 1 150 ? 6.854 10.781 -1.979 1.00 9.68 146 ARG B N 1
ATOM 2826 C CA . ARG B 1 150 ? 7.752 10.857 -3.149 1.00 10.58 146 ARG B CA 1
ATOM 2827 C C . ARG B 1 150 ? 7.537 9.751 -4.200 1.00 10.48 146 ARG B C 1
ATOM 2828 O O . ARG B 1 150 ? 7.725 9.994 -5.394 1.00 10.25 146 ARG B O 1
ATOM 2836 N N . ALA B 1 151 ? 7.160 8.534 -3.773 1.00 10.50 147 ALA B N 1
ATOM 2837 C CA . ALA B 1 151 ? 7.066 7.423 -4.736 1.00 8.84 147 ALA B CA 1
ATOM 2838 C C . ALA B 1 151 ? 5.910 7.612 -5.702 1.00 8.80 147 ALA B C 1
ATOM 2839 O O . ALA B 1 151 ? 6.052 7.370 -6.911 1.00 8.45 147 ALA B O 1
ATOM 2841 N N . ARG B 1 152 ? 4.764 8.039 -5.174 1.00 8.30 148 ARG B N 1
ATOM 2842 C CA . ARG B 1 152 ? 3.595 8.214 -6.017 1.00 8.25 148 ARG B CA 1
ATOM 2843 C C . ARG B 1 152 ? 3.788 9.446 -6.905 1.00 8.49 148 ARG B C 1
ATOM 2844 O O . ARG B 1 152 ? 3.282 9.483 -8.009 1.00 8.55 148 ARG B O 1
ATOM 2852 N N . THR B 1 153 ? 4.539 10.446 -6.418 1.00 8.86 149 THR B N 1
ATOM 2853 C CA . THR B 1 153 ? 4.946 11.591 -7.251 1.00 8.20 149 THR B CA 1
ATOM 2854 C C . THR B 1 153 ? 5.827 11.231 -8.440 1.00 8.30 149 THR B C 1
ATOM 2855 O O . THR B 1 153 ? 5.525 11.639 -9.543 1.00 8.49 149 THR B O 1
ATOM 2859 N N . SER B 1 154 ? 6.920 10.499 -8.197 1.00 8.38 150 SER B N 1
ATOM 2860 C CA A SER B 1 154 ? 7.818 10.018 -9.261 0.70 8.50 150 SER B CA 1
ATOM 2861 C CA B SER B 1 154 ? 7.819 10.010 -9.230 0.30 8.50 150 SER B CA 1
ATOM 2862 C C . SER B 1 154 ? 7.034 9.283 -10.317 1.00 8.53 150 SER B C 1
ATOM 2863 O O . SER B 1 154 ? 7.258 9.495 -11.494 1.00 8.60 150 SER B O 1
ATOM 2868 N N . ARG B 1 155 ? 6.133 8.406 -9.892 1.00 8.49 151 ARG B N 1
ATOM 2869 C CA . ARG B 1 155 ? 5.290 7.706 -10.825 1.00 8.52 151 ARG B CA 1
ATOM 2870 C C . ARG B 1 155 ? 4.440 8.676 -11.661 1.00 8.67 151 ARG B C 1
ATOM 2871 O O . ARG B 1 155 ? 4.526 8.643 -12.893 1.00 8.90 151 ARG B O 1
ATOM 2879 N N . MET B 1 156 ? 3.665 9.552 -11.005 1.00 8.37 152 MET B N 1
ATOM 2880 C CA . MET B 1 156 ? 2.859 10.526 -11.742 1.00 9.35 152 MET B CA 1
ATOM 2881 C C . MET B 1 156 ? 3.697 11.238 -12.807 1.00 10.14 152 MET B C 1
ATOM 2882 O O . MET B 1 156 ? 3.272 11.366 -13.948 1.00 9.50 152 MET B O 1
ATOM 2887 N N . ALA B 1 157 ? 4.898 11.663 -12.417 1.00 11.05 153 ALA B N 1
ATOM 2888 C CA . ALA B 1 157 ? 5.716 12.501 -13.289 1.00 12.55 153 ALA B CA 1
ATOM 2889 C C . ALA B 1 157 ? 6.370 11.670 -14.378 1.00 13.09 153 ALA B C 1
ATOM 2890 O O . ALA B 1 157 ? 6.385 12.080 -15.515 1.00 13.76 153 ALA B O 1
ATOM 2892 N N . MET B 1 158 ? 6.884 10.503 -14.028 1.00 13.69 154 MET B N 1
ATOM 2893 C CA . MET B 1 158 ? 7.563 9.664 -15.001 1.00 14.82 154 MET B CA 1
ATOM 2894 C C . MET B 1 158 ? 6.657 8.861 -15.941 1.00 14.30 154 MET B C 1
ATOM 2895 O O . MET B 1 158 ? 7.060 8.597 -17.085 1.00 14.38 154 MET B O 1
ATOM 2900 N N . THR B 1 159 ? 5.455 8.492 -15.503 1.00 13.55 155 THR B N 1
ATOM 2901 C CA . THR B 1 159 ? 4.569 7.679 -16.374 1.00 13.67 155 THR B CA 1
ATOM 2902 C C . THR B 1 159 ? 3.473 8.485 -17.066 1.00 13.15 155 THR B C 1
ATOM 2903 O O . THR B 1 159 ? 2.806 7.997 -18.006 1.00 13.02 155 THR B O 1
ATOM 2907 N N . ALA B 1 160 ? 3.261 9.709 -16.591 1.00 12.89 156 ALA B N 1
ATOM 2908 C CA . ALA B 1 160 ? 2.186 10.569 -17.098 1.00 12.95 156 ALA B CA 1
ATOM 2909 C C . ALA B 1 160 ? 0.751 9.940 -17.002 1.00 12.95 156 ALA B C 1
ATOM 2910 O O . ALA B 1 160 ? -0.127 10.274 -17.791 1.00 12.94 156 ALA B O 1
ATOM 2912 N N . GLU B 1 161 ? 0.522 9.054 -16.028 1.00 12.41 157 GLU B N 1
ATOM 2913 C CA . GLU B 1 161 ? -0.782 8.374 -15.899 1.00 13.07 157 GLU B CA 1
ATOM 2914 C C . GLU B 1 161 ? -1.803 9.323 -15.325 1.00 12.06 157 GLU B C 1
ATOM 2915 O O . GLU B 1 161 ? -1.454 10.208 -14.526 1.00 11.35 157 GLU B O 1
ATOM 2921 N N . LYS B 1 162 ? -3.058 9.139 -15.730 1.00 10.94 158 LYS B N 1
ATOM 2922 C CA . LYS B 1 162 ? -4.182 9.859 -15.156 1.00 9.83 158 LYS B CA 1
ATOM 2923 C C . LYS B 1 162 ? -4.464 9.261 -13.783 1.00 9.76 158 LYS B C 1
ATOM 2924 O O . LYS B 1 162 ? -4.537 8.038 -13.637 1.00 8.53 158 LYS B O 1
ATOM 2930 N N . ILE B 1 163 ? -4.620 10.129 -12.778 1.00 8.32 159 ILE B N 1
ATOM 2931 C CA . ILE B 1 163 ? -5.057 9.683 -11.460 1.00 8.25 159 ILE B CA 1
ATOM 2932 C C . ILE B 1 163 ? -6.501 10.097 -11.246 1.00 8.25 159 ILE B C 1
ATOM 2933 O O . ILE B 1 163 ? -6.810 11.296 -11.228 1.00 8.23 159 ILE B O 1
ATOM 2938 N N . SER B 1 164 ? -7.374 9.120 -11.030 1.00 8.28 160 SER B N 1
ATOM 2939 C CA . SER B 1 164 ? -8.804 9.371 -10.873 1.00 8.47 160 SER B CA 1
ATOM 2940 C C . SER B 1 164 ? -9.068 10.217 -9.647 1.00 8.23 160 SER B C 1
ATOM 2941 O O . SER B 1 164 ? -8.246 10.257 -8.715 1.00 8.17 160 SER B O 1
ATOM 2944 N N . ALA B 1 165 ? -10.195 10.910 -9.642 1.00 8.26 161 ALA B N 1
ATOM 2945 C CA . ALA B 1 165 ? -10.582 11.626 -8.420 1.00 8.35 161 ALA B CA 1
ATOM 2946 C C . ALA B 1 165 ? -10.583 10.691 -7.211 1.00 8.20 161 ALA B C 1
ATOM 2947 O O . ALA B 1 165 ? -10.072 11.056 -6.188 1.00 8.67 161 ALA B O 1
ATOM 2949 N N . ALA B 1 166 ? -11.135 9.495 -7.354 1.00 8.26 162 ALA B N 1
ATOM 2950 C CA . ALA B 1 166 ? -11.231 8.511 -6.257 1.00 8.45 162 ALA B CA 1
ATOM 2951 C C . ALA B 1 166 ? -9.839 8.135 -5.706 1.00 9.35 162 ALA B C 1
ATOM 2952 O O . ALA B 1 166 ? -9.637 8.132 -4.511 1.00 9.88 162 ALA B O 1
ATOM 2954 N N . THR B 1 167 ? -8.902 7.816 -6.605 1.00 9.30 163 THR B N 1
ATOM 2955 C CA . THR B 1 167 ? -7.526 7.478 -6.245 1.00 9.23 163 THR B CA 1
ATOM 2956 C C . THR B 1 167 ? -6.803 8.658 -5.587 1.00 8.88 163 THR B C 1
ATOM 2957 O O . THR B 1 167 ? -6.161 8.467 -4.560 1.00 8.10 163 THR B O 1
ATOM 2961 N N . ALA B 1 168 ? -6.955 9.869 -6.159 1.00 8.17 164 ALA B N 1
ATOM 2962 C CA . ALA B 1 168 ? -6.387 11.078 -5.582 1.00 8.38 164 ALA B CA 1
ATOM 2963 C C . ALA B 1 168 ? -6.873 11.254 -4.162 1.00 8.69 164 ALA B C 1
ATOM 2964 O O . ALA B 1 168 ? -6.075 11.538 -3.273 1.00 8.27 164 ALA B O 1
ATOM 2966 N N . PHE B 1 169 ? -8.171 11.089 -3.939 1.00 9.33 165 PHE B N 1
ATOM 2967 C CA . PHE B 1 169 ? -8.676 11.142 -2.557 1.00 10.58 165 PHE B CA 1
ATOM 2968 C C . PHE B 1 169 ? -8.062 10.111 -1.570 1.00 10.95 165 PHE B C 1
ATOM 2969 O O . PHE B 1 169 ? -7.739 10.453 -0.393 1.00 11.09 165 PHE B O 1
ATOM 2977 N N . GLU B 1 170 ? -7.947 8.856 -2.013 1.00 10.85 166 GLU B N 1
ATOM 2978 C CA . GLU B 1 170 ? -7.404 7.784 -1.164 1.00 11.26 166 GLU B CA 1
ATOM 2979 C C . GLU B 1 170 ? -5.951 8.062 -0.747 1.00 10.42 166 GLU B C 1
ATOM 2980 O O . GLU B 1 170 ? -5.524 7.735 0.387 1.00 9.12 166 GLU B O 1
ATOM 2986 N N . TRP B 1 171 ? -5.209 8.633 -1.702 1.00 8.85 167 TRP B N 1
ATOM 2987 C CA . TRP B 1 171 ? -3.817 8.985 -1.566 1.00 8.09 167 TRP B CA 1
ATOM 2988 C C . TRP B 1 171 ? -3.611 10.191 -0.685 1.00 8.05 167 TRP B C 1
ATOM 2989 O O . TRP B 1 171 ? -2.489 10.436 -0.286 1.00 8.06 167 TRP B O 1
ATOM 3000 N N . GLY B 1 172 ? -4.656 10.995 -0.465 1.00 8.16 168 GLY B N 1
ATOM 3001 C CA . GLY B 1 172 ? -4.506 12.264 0.315 1.00 8.02 168 GLY B CA 1
ATOM 3002 C C . GLY B 1 172 ? -4.016 13.432 -0.529 1.00 9.44 168 GLY B C 1
ATOM 3003 O O . GLY B 1 172 ? -3.513 14.454 0.019 1.00 7.95 168 GLY B O 1
ATOM 3004 N N . MET B 1 173 ? -4.192 13.311 -1.872 1.00 9.04 169 MET B N 1
ATOM 3005 C CA . MET B 1 173 ? -3.833 14.395 -2.783 1.00 8.59 169 MET B CA 1
ATOM 3006 C C . MET B 1 173 ? -4.771 15.574 -2.638 1.00 8.34 169 MET B C 1
ATOM 3007 O O . MET B 1 173 ? -4.368 16.714 -2.755 1.00 8.41 169 MET B O 1
ATOM 3012 N N . ILE B 1 174 ? -6.042 15.272 -2.420 1.00 8.27 170 ILE B N 1
ATOM 3013 C CA . ILE B 1 174 ? -7.102 16.259 -2.415 1.00 7.96 170 ILE B CA 1
ATOM 3014 C C . ILE B 1 174 ? -7.929 16.114 -1.143 1.00 8.01 170 ILE B C 1
ATOM 3015 O O . ILE B 1 174 ? -8.057 15.003 -0.616 1.00 8.20 170 ILE B O 1
ATOM 3020 N N . SER B 1 175 ? -8.506 17.212 -0.666 1.00 8.04 171 SER B N 1
ATOM 3021 C CA . SER B 1 175 ? -9.248 17.177 0.593 1.00 8.10 171 SER B CA 1
ATOM 3022 C C . SER B 1 175 ? -10.649 16.544 0.489 1.00 8.17 171 SER B C 1
ATOM 3023 O O . SER B 1 175 ? -11.083 15.903 1.421 1.00 8.22 171 SER B O 1
ATOM 3026 N N . HIS B 1 176 ? -11.308 16.689 -0.664 1.00 8.17 172 HIS B N 1
ATOM 3027 C CA . HIS B 1 176 ? -12.725 16.270 -0.840 1.00 8.26 172 HIS B CA 1
ATOM 3028 C C . HIS B 1 176 ? -13.007 15.490 -2.086 1.00 8.48 172 HIS B C 1
ATOM 3029 O O . HIS B 1 176 ? -12.534 15.839 -3.200 1.00 8.32 172 HIS B O 1
ATOM 3036 N N . ILE B 1 177 ? -13.800 14.440 -1.897 1.00 8.31 173 ILE B N 1
ATOM 3037 C CA . ILE B 1 177 ? -14.319 13.697 -3.002 1.00 8.85 173 ILE B CA 1
ATOM 3038 C C . ILE B 1 177 ? -15.860 13.791 -3.033 1.00 9.82 173 ILE B C 1
ATOM 3039 O O . ILE B 1 177 ? -16.521 13.850 -1.980 1.00 9.32 173 ILE B O 1
ATOM 3044 N N . THR B 1 178 ? -16.426 13.829 -4.244 1.00 10.31 174 THR B N 1
ATOM 3045 C CA . THR B 1 178 ? -17.858 13.730 -4.413 1.00 9.78 174 THR B CA 1
ATOM 3046 C C . THR B 1 178 ? -18.195 12.530 -5.318 1.00 10.88 174 THR B C 1
ATOM 3047 O O . THR B 1 178 ? -17.327 12.006 -6.038 1.00 9.45 174 THR B O 1
ATOM 3051 N N . SER B 1 179 ? -19.455 12.085 -5.247 1.00 11.36 175 SER B N 1
ATOM 3052 C CA . SER B 1 179 ? -19.933 10.967 -6.052 1.00 13.06 175 SER B CA 1
ATOM 3053 C C . SER B 1 179 ? -21.383 11.129 -6.552 1.00 13.69 175 SER B C 1
ATOM 3054 O O . SER B 1 179 ? -22.108 12.058 -6.139 1.00 14.04 175 SER B O 1
ATOM 3057 N N . ALA B 1 180 ? -21.811 10.261 -7.471 1.00 13.82 176 ALA B N 1
ATOM 3058 C CA . ALA B 1 180 ? -23.153 10.377 -7.995 1.00 13.05 176 ALA B CA 1
ATOM 3059 C C . ALA B 1 180 ? -23.314 11.766 -8.633 1.00 12.56 176 ALA B C 1
ATOM 3060 O O . ALA B 1 180 ? -22.382 12.260 -9.247 1.00 11.77 176 ALA B O 1
ATOM 3062 N N . ASP B 1 181 ? -24.497 12.368 -8.509 1.00 13.05 177 ASP B N 1
ATOM 3063 C CA . ASP B 1 181 ? -24.767 13.675 -9.061 1.00 13.27 177 ASP B CA 1
ATOM 3064 C C . ASP B 1 181 ? -24.526 14.776 -8.027 1.00 14.04 177 ASP B C 1
ATOM 3065 O O . ASP B 1 181 ? -25.073 15.860 -8.154 1.00 13.69 177 ASP B O 1
ATOM 3070 N N . GLU B 1 182 ? -23.700 14.488 -7.016 1.00 14.40 178 GLU B N 1
ATOM 3071 C CA . GLU B 1 182 ? -23.605 15.347 -5.830 1.00 14.11 178 GLU B CA 1
ATOM 3072 C C . GLU B 1 182 ? -22.523 16.433 -5.820 1.00 13.88 178 GLU B C 1
ATOM 3073 O O . GLU B 1 182 ? -22.399 17.181 -4.829 1.00 13.52 178 GLU B O 1
ATOM 3079 N N . TYR B 1 183 ? -21.758 16.530 -6.906 1.00 13.40 179 TYR B N 1
ATOM 3080 C CA . TYR B 1 183 ? -20.583 17.381 -6.943 1.00 12.95 179 TYR B CA 1
ATOM 3081 C C . TYR B 1 183 ? -20.917 18.852 -6.627 1.00 13.27 179 TYR B C 1
ATOM 3082 O O . TYR B 1 183 ? -20.277 19.472 -5.758 1.00 11.26 179 TYR B O 1
ATOM 3091 N N . GLU B 1 184 ? -21.893 19.395 -7.362 1.00 13.19 180 GLU B N 1
ATOM 3092 C CA . GLU B 1 184 ? -22.281 20.796 -7.267 1.00 15.15 180 GLU B CA 1
ATOM 3093 C C . GLU B 1 184 ? -22.784 21.121 -5.864 1.00 15.21 180 GLU B C 1
ATOM 3094 O O . GLU B 1 184 ? -22.409 22.148 -5.279 1.00 14.81 180 GLU B O 1
ATOM 3100 N N . SER B 1 185 ? -23.623 20.232 -5.331 1.00 15.56 181 SER B N 1
ATOM 3101 C CA A SER B 1 185 ? -24.248 20.448 -4.032 0.70 16.29 181 SER B CA 1
ATOM 3102 C CA B SER B 1 185 ? -24.250 20.452 -4.032 0.30 15.74 181 SER B CA 1
ATOM 3103 C C . SER B 1 185 ? -23.210 20.394 -2.920 1.00 16.08 181 SER B C 1
ATOM 3104 O O . SER B 1 185 ? -23.244 21.222 -1.991 1.00 16.29 181 SER B O 1
ATOM 3109 N N . VAL B 1 186 ? -22.274 19.448 -3.033 1.00 14.34 182 VAL B N 1
ATOM 3110 C CA . VAL B 1 186 ? -21.186 19.328 -2.051 1.00 13.75 182 VAL B CA 1
ATOM 3111 C C . VAL B 1 186 ? -20.256 20.542 -2.102 1.00 13.76 182 VAL B C 1
ATOM 3112 O O . VAL B 1 186 ? -19.988 21.136 -1.082 1.00 13.90 182 VAL B O 1
ATOM 3116 N N . LEU B 1 187 ? -19.866 20.938 -3.299 1.00 12.98 183 LEU B N 1
ATOM 3117 C CA . LEU B 1 187 ? -19.116 22.137 -3.531 1.00 12.92 183 LEU B CA 1
ATOM 3118 C C . LEU B 1 187 ? -19.790 23.359 -2.866 1.00 12.40 183 LEU B C 1
ATOM 3119 O O . LEU B 1 187 ? -19.138 24.100 -2.115 1.00 10.71 183 LEU B O 1
ATOM 3124 N N . THR B 1 188 ? -21.103 23.503 -3.104 1.00 13.03 184 THR B N 1
ATOM 3125 C CA . THR B 1 188 ? -21.898 24.580 -2.489 1.00 13.56 184 THR B CA 1
ATOM 3126 C C . THR B 1 188 ? -21.826 24.474 -0.967 1.00 13.42 184 THR B C 1
ATOM 3127 O O . THR B 1 188 ? -21.587 25.483 -0.288 1.00 12.97 184 THR B O 1
ATOM 3131 N N . ASP B 1 189 ? -22.020 23.263 -0.438 1.00 13.57 185 ASP B N 1
ATOM 3132 C CA . ASP B 1 189 ? -21.989 23.074 1.013 1.00 13.56 185 ASP B CA 1
ATOM 3133 C C . ASP B 1 189 ? -20.668 23.531 1.585 1.00 13.20 185 ASP B C 1
ATOM 3134 O O . ASP B 1 189 ? -20.658 24.306 2.526 1.00 13.04 185 ASP B O 1
ATOM 3139 N N . VAL B 1 190 ? -19.557 23.064 1.002 1.00 12.11 186 VAL B N 1
ATOM 3140 C CA . VAL B 1 190 ? -18.212 23.409 1.495 1.00 11.87 186 VAL B CA 1
ATOM 3141 C C . VAL B 1 190 ? -17.934 24.933 1.346 1.00 12.35 186 VAL B C 1
ATOM 3142 O O . VAL B 1 190 ? -17.428 25.574 2.257 1.00 11.43 186 VAL B O 1
ATOM 3146 N N . LEU B 1 191 ? -18.268 25.509 0.195 1.00 12.31 187 LEU B N 1
ATOM 3147 C CA . LEU B 1 191 ? -18.057 26.930 0.000 1.00 13.93 187 LEU B CA 1
ATOM 3148 C C . LEU B 1 191 ? -18.884 27.745 1.020 1.00 14.99 187 LEU B C 1
ATOM 3149 O O . LEU B 1 191 ? -18.344 28.643 1.698 1.00 15.20 187 LEU B O 1
ATOM 3154 N N . ARG B 1 192 ? -20.168 27.428 1.160 1.00 14.06 188 ARG B N 1
ATOM 3155 C CA . ARG B 1 192 ? -20.970 28.101 2.177 1.00 15.61 188 ARG B CA 1
ATOM 3156 C C . ARG B 1 192 ? -20.299 28.051 3.557 1.00 14.82 188 ARG B C 1
ATOM 3157 O O . ARG B 1 192 ? -20.158 29.079 4.218 1.00 14.96 188 ARG B O 1
ATOM 3165 N N . SER B 1 193 ? -19.922 26.867 3.999 1.00 14.17 189 SER B N 1
ATOM 3166 C CA . SER B 1 193 ? -19.417 26.708 5.349 1.00 15.48 189 SER B CA 1
ATOM 3167 C C . SER B 1 193 ? -18.058 27.421 5.625 1.00 15.40 189 SER B C 1
ATOM 3168 O O . SER B 1 193 ? -17.883 28.115 6.640 1.00 14.99 189 SER B O 1
ATOM 3171 N N . VAL B 1 194 ? -17.116 27.238 4.714 1.00 15.37 190 VAL B N 1
ATOM 3172 C CA . VAL B 1 194 ? -15.817 27.916 4.734 1.00 16.04 190 VAL B CA 1
ATOM 3173 C C . VAL B 1 194 ? -15.927 29.475 4.679 1.00 16.23 190 VAL B C 1
ATOM 3174 O O . VAL B 1 194 ? -15.372 30.160 5.532 1.00 16.20 190 VAL B O 1
ATOM 3178 N N . SER B 1 195 ? -16.680 30.004 3.708 1.00 16.56 191 SER B N 1
ATOM 3179 C CA . SER B 1 195 ? -16.946 31.448 3.590 1.00 16.58 191 SER B CA 1
ATOM 3180 C C . SER B 1 195 ? -17.722 32.025 4.788 1.00 17.28 191 SER B C 1
ATOM 3181 O O . SER B 1 195 ? -17.751 33.230 4.961 1.00 17.58 191 SER B O 1
ATOM 3184 N N . GLY B 1 196 ? -18.333 31.163 5.611 1.00 16.89 192 GLY B N 1
ATOM 3185 C CA . GLY B 1 196 ? -18.991 31.598 6.842 1.00 17.14 192 GLY B CA 1
ATOM 3186 C C . GLY B 1 196 ? -18.154 31.322 8.092 1.00 17.52 192 GLY B C 1
ATOM 3187 O O . GLY B 1 196 ? -18.566 31.628 9.239 1.00 17.92 192 GLY B O 1
ATOM 3188 N N . GLY B 1 197 ? -16.968 30.763 7.867 1.00 16.79 193 GLY B N 1
ATOM 3189 C CA . GLY B 1 197 ? -16.020 30.444 8.932 1.00 16.45 193 GLY B CA 1
ATOM 3190 C C . GLY B 1 197 ? -15.149 31.572 9.483 1.00 15.89 193 GLY B C 1
ATOM 3191 O O . GLY B 1 197 ? -15.196 32.717 9.030 1.00 16.24 193 GLY B O 1
ATOM 3192 N N . PRO B 1 198 ? -14.372 31.257 10.517 1.00 15.80 194 PRO B N 1
ATOM 3193 C CA . PRO B 1 198 ? -13.476 32.212 11.163 1.00 15.43 194 PRO B CA 1
ATOM 3194 C C . PRO B 1 198 ? -12.269 32.591 10.291 1.00 14.25 194 PRO B C 1
ATOM 3195 O O . PRO B 1 198 ? -11.174 32.092 10.491 1.00 13.82 194 PRO B O 1
ATOM 3199 N N . THR B 1 199 ? -12.481 33.510 9.365 1.00 13.64 195 THR B N 1
ATOM 3200 C CA . THR B 1 199 ? -11.521 33.805 8.308 1.00 14.07 195 THR B CA 1
ATOM 3201 C C . THR B 1 199 ? -10.108 34.148 8.785 1.00 13.69 195 THR B C 1
ATOM 3202 O O . THR B 1 199 ? -9.132 33.755 8.148 1.00 12.94 195 THR B O 1
ATOM 3206 N N . LEU B 1 200 ? -10.009 34.861 9.907 1.00 12.97 196 LEU B N 1
ATOM 3207 C CA . LEU B 1 200 ? -8.714 35.244 10.453 1.00 13.32 196 LEU B CA 1
ATOM 3208 C C . LEU B 1 200 ? -7.985 34.019 10.986 1.00 12.06 196 LEU B C 1
ATOM 3209 O O . LEU B 1 200 ? -6.765 33.896 10.796 1.00 10.76 196 LEU B O 1
ATOM 3214 N N . ALA B 1 201 ? -8.740 33.138 11.647 1.00 10.50 197 ALA B N 1
ATOM 3215 C CA . ALA B 1 201 ? -8.211 31.850 12.094 1.00 11.58 197 ALA B CA 1
ATOM 3216 C C . ALA B 1 201 ? -7.704 30.987 10.951 1.00 11.03 197 ALA B C 1
ATOM 3217 O O . ALA B 1 201 ? -6.659 30.359 11.096 1.00 11.97 197 ALA B O 1
ATOM 3219 N N . PHE B 1 202 ? -8.470 30.949 9.848 1.00 11.23 198 PHE B N 1
ATOM 3220 C CA . PHE B 1 202 ? -8.085 30.267 8.619 1.00 10.92 198 PHE B CA 1
ATOM 3221 C C . PHE B 1 202 ? -6.784 30.833 8.059 1.00 11.17 198 PHE B C 1
ATOM 3222 O O . PHE B 1 202 ? -5.913 30.077 7.644 1.00 10.82 198 PHE B O 1
ATOM 3230 N N . GLY B 1 203 ? -6.650 32.162 8.045 1.00 11.63 199 GLY B N 1
ATOM 3231 C CA . GLY B 1 203 ? -5.422 32.796 7.549 1.00 11.60 199 GLY B CA 1
ATOM 3232 C C . GLY B 1 203 ? -4.189 32.470 8.395 1.00 11.82 199 GLY B C 1
ATOM 3233 O O . GLY B 1 203 ? -3.114 32.220 7.859 1.00 12.18 199 GLY B O 1
ATOM 3234 N N . TRP B 1 204 ? -4.335 32.487 9.714 1.00 11.67 200 TRP B N 1
ATOM 3235 C CA . TRP B 1 204 ? -3.255 32.045 10.595 1.00 11.88 200 TRP B CA 1
ATOM 3236 C C . TRP B 1 204 ? -2.902 30.564 10.463 1.00 11.59 200 TRP B C 1
ATOM 3237 O O . TRP B 1 204 ? -1.703 30.218 10.392 1.00 13.19 200 TRP B O 1
ATOM 3248 N N . THR B 1 205 ? -3.911 29.699 10.439 1.00 11.12 201 THR B N 1
ATOM 3249 C CA . THR B 1 205 ? -3.733 28.278 10.106 1.00 11.29 201 THR B CA 1
ATOM 3250 C C . THR B 1 205 ? -2.963 28.088 8.789 1.00 11.09 201 THR B C 1
ATOM 3251 O O . THR B 1 205 ? -2.026 27.286 8.739 1.00 11.03 201 THR B O 1
ATOM 3255 N N . LYS B 1 206 ? -3.336 28.822 7.728 1.00 11.42 202 LYS B N 1
ATOM 3256 C CA . LYS B 1 206 ? -2.578 28.723 6.457 1.00 11.22 202 LYS B CA 1
ATOM 3257 C C . LYS B 1 206 ? -1.119 29.140 6.590 1.00 11.32 202 LYS B C 1
ATOM 3258 O O . LYS B 1 206 ? -0.234 28.509 5.962 1.00 10.21 202 LYS B O 1
ATOM 3264 N N . ARG B 1 207 ? -0.855 30.216 7.354 1.00 10.85 203 ARG B N 1
ATOM 3265 C CA . ARG B 1 207 ? 0.539 30.624 7.534 1.00 11.60 203 ARG B CA 1
ATOM 3266 C C . ARG B 1 207 ? 1.355 29.552 8.253 1.00 11.13 203 ARG B C 1
ATOM 3267 O O . ARG B 1 207 ? 2.513 29.317 7.883 1.00 12.81 203 ARG B O 1
ATOM 3269 N N . ALA B 1 208 ? 0.785 28.920 9.276 1.00 10.49 204 ALA B N 1
ATOM 3270 C CA . ALA B 1 208 ? 1.524 27.894 10.019 1.00 11.04 204 ALA B CA 1
ATOM 3271 C C . ALA B 1 208 ? 1.771 26.688 9.125 1.00 10.33 204 ALA B C 1
ATOM 3272 O O . ALA B 1 208 ? 2.859 26.115 9.106 1.00 9.84 204 ALA B O 1
ATOM 3274 N N . LEU B 1 209 ? 0.744 26.319 8.369 1.00 11.10 205 LEU B N 1
ATOM 3275 C CA . LEU B 1 209 ? 0.811 25.179 7.488 1.00 11.29 205 LEU B CA 1
ATOM 3276 C C . LEU B 1 209 ? 1.773 25.390 6.294 1.00 10.51 205 LEU B C 1
ATOM 3277 O O . LEU B 1 209 ? 2.497 24.466 5.908 1.00 10.68 205 LEU B O 1
ATOM 3282 N N . ALA B 1 210 ? 1.810 26.606 5.742 1.00 10.22 206 ALA B N 1
ATOM 3283 C CA . ALA B 1 210 ? 2.799 26.953 4.711 1.00 10.10 206 ALA B CA 1
ATOM 3284 C C . ALA B 1 210 ? 4.228 26.876 5.240 1.00 10.49 206 ALA B C 1
ATOM 3285 O O . ALA B 1 210 ? 5.133 26.375 4.545 1.00 8.47 206 ALA B O 1
ATOM 3287 N N . ALA B 1 211 ? 4.441 27.384 6.468 1.00 10.19 207 ALA B N 1
ATOM 3288 C CA . ALA B 1 211 ? 5.770 27.288 7.099 1.00 10.40 207 ALA B CA 1
ATOM 3289 C C . ALA B 1 211 ? 6.226 25.837 7.265 1.00 10.08 207 ALA B C 1
ATOM 3290 O O . ALA B 1 211 ? 7.422 25.530 7.234 1.00 10.49 207 ALA B O 1
ATOM 3292 N N . ALA B 1 212 ? 5.268 24.954 7.484 1.00 9.95 208 ALA B N 1
ATOM 3293 C CA . ALA B 1 212 ? 5.579 23.552 7.719 1.00 10.89 208 ALA B CA 1
ATOM 3294 C C . ALA B 1 212 ? 5.798 22.775 6.421 1.00 10.87 208 ALA B C 1
ATOM 3295 O O . ALA B 1 212 ? 6.404 21.735 6.446 1.00 12.45 208 ALA B O 1
ATOM 3297 N N . THR B 1 213 ? 5.262 23.232 5.292 1.00 11.04 209 THR B N 1
ATOM 3298 C CA . THR B 1 213 ? 5.198 22.353 4.107 1.00 9.61 209 THR B CA 1
ATOM 3299 C C . THR B 1 213 ? 5.786 22.993 2.853 1.00 10.63 209 THR B C 1
ATOM 3300 O O . THR B 1 213 ? 6.077 22.292 1.884 1.00 9.20 209 THR B O 1
ATOM 3304 N N . LEU B 1 214 ? 5.934 24.324 2.858 1.00 11.47 210 LEU B N 1
ATOM 3305 C CA . LEU B 1 214 ? 6.386 25.000 1.651 1.00 12.58 210 LEU B CA 1
ATOM 3306 C C . LEU B 1 214 ? 7.809 25.551 1.691 1.00 12.99 210 LEU B C 1
ATOM 3307 O O . LEU B 1 214 ? 8.165 26.414 0.878 1.00 13.33 210 LEU B O 1
ATOM 3312 N N . ALA B 1 215 ? 8.654 25.034 2.578 1.00 13.67 211 ALA B N 1
ATOM 3313 C CA . ALA B 1 215 ? 9.996 25.593 2.667 1.00 14.91 211 ALA B CA 1
ATOM 3314 C C . ALA B 1 215 ? 10.745 25.465 1.328 1.00 15.38 211 ALA B C 1
ATOM 3315 O O . ALA B 1 215 ? 11.521 26.345 0.979 1.00 16.02 211 ALA B O 1
ATOM 3317 N N . GLU B 1 216 ? 10.488 24.403 0.565 1.00 14.74 212 GLU B N 1
ATOM 3318 C CA . GLU B 1 216 ? 11.208 24.224 -0.699 1.00 14.75 212 GLU B CA 1
ATOM 3319 C C . GLU B 1 216 ? 10.441 24.733 -1.923 1.00 14.37 212 GLU B C 1
ATOM 3320 O O . GLU B 1 216 ? 10.923 24.546 -3.041 1.00 13.94 212 GLU B O 1
ATOM 3326 N N . LEU B 1 217 ? 9.251 25.331 -1.745 1.00 12.93 213 LEU B N 1
ATOM 3327 C CA . LEU B 1 217 ? 8.477 25.760 -2.918 1.00 12.99 213 LEU B CA 1
ATOM 3328 C C . LEU B 1 217 ? 9.310 26.644 -3.851 1.00 13.33 213 LEU B C 1
ATOM 3329 O O . LEU B 1 217 ? 9.426 26.357 -5.029 1.00 14.27 213 LEU B O 1
ATOM 3334 N N . GLU B 1 218 ? 9.891 27.718 -3.327 1.00 14.20 214 GLU B N 1
ATOM 3335 C CA . GLU B 1 218 ? 10.664 28.627 -4.183 1.00 15.63 214 GLU B CA 1
ATOM 3336 C C . GLU B 1 218 ? 11.876 27.957 -4.869 1.00 14.71 214 GLU B C 1
ATOM 3337 O O . GLU B 1 218 ? 11.974 28.018 -6.104 1.00 14.45 214 GLU B O 1
ATOM 3343 N N . PRO B 1 219 ? 12.809 27.333 -4.091 1.00 14.41 215 PRO B N 1
ATOM 3344 C CA . PRO B 1 219 ? 13.946 26.703 -4.795 1.00 14.40 215 PRO B CA 1
ATOM 3345 C C . PRO B 1 219 ? 13.496 25.656 -5.846 1.00 13.32 215 PRO B C 1
ATOM 3346 O O . PRO B 1 219 ? 14.125 25.523 -6.908 1.00 13.41 215 PRO B O 1
ATOM 3350 N N . VAL B 1 220 ? 12.425 24.917 -5.552 1.00 11.98 216 VAL B N 1
ATOM 3351 C CA . VAL B 1 220 ? 11.954 23.905 -6.486 1.00 11.68 216 VAL B CA 1
ATOM 3352 C C . VAL B 1 220 ? 11.371 24.558 -7.749 1.00 11.55 216 VAL B C 1
ATOM 3353 O O . VAL B 1 220 ? 11.615 24.078 -8.847 1.00 10.84 216 VAL B O 1
ATOM 3357 N N . GLN B 1 221 ? 10.624 25.653 -7.579 1.00 12.49 217 GLN B N 1
ATOM 3358 C CA . GLN B 1 221 ? 10.072 26.395 -8.729 1.00 12.90 217 GLN B CA 1
ATOM 3359 C C . GLN B 1 221 ? 11.198 26.925 -9.639 1.00 13.05 217 GLN B C 1
ATOM 3360 O O . GLN B 1 221 ? 11.096 26.833 -10.848 1.00 13.24 217 GLN B O 1
ATOM 3366 N N . ALA B 1 222 ? 12.274 27.432 -9.041 1.00 13.38 218 ALA B N 1
ATOM 3367 C CA . ALA B 1 222 ? 13.457 27.864 -9.793 1.00 14.00 218 ALA B CA 1
ATOM 3368 C C . ALA B 1 222 ? 14.155 26.729 -10.568 1.00 13.73 218 ALA B C 1
ATOM 3369 O O . ALA B 1 222 ? 14.662 26.932 -11.666 1.00 13.29 218 ALA B O 1
ATOM 3371 N N . ILE B 1 223 ? 14.203 25.542 -9.978 1.00 13.91 219 ILE B N 1
ATOM 3372 C CA . ILE B 1 223 ? 14.729 24.390 -10.672 1.00 13.13 219 ILE B CA 1
ATOM 3373 C C . ILE B 1 223 ? 13.832 23.996 -11.838 1.00 13.21 219 ILE B C 1
ATOM 3374 O O . ILE B 1 223 ? 14.349 23.698 -12.905 1.00 13.72 219 ILE B O 1
ATOM 3379 N N . GLU B 1 224 ? 12.509 24.000 -11.638 1.00 12.66 220 GLU B N 1
ATOM 3380 C CA . GLU B 1 224 ? 11.569 23.632 -12.707 1.00 12.34 220 GLU B CA 1
ATOM 3381 C C . GLU B 1 224 ? 11.638 24.625 -13.862 1.00 12.67 220 GLU B C 1
ATOM 3382 O O . GLU B 1 224 ? 11.558 24.224 -15.007 1.00 12.78 220 GLU B O 1
ATOM 3388 N N . ALA B 1 225 ? 11.741 25.922 -13.539 1.00 12.81 221 ALA B N 1
ATOM 3389 C CA . ALA B 1 225 ? 11.858 26.979 -14.541 1.00 13.41 221 ALA B CA 1
ATOM 3390 C C . ALA B 1 225 ? 13.159 26.844 -15.338 1.00 14.02 221 ALA B C 1
ATOM 3391 O O . ALA B 1 225 ? 13.149 26.973 -16.561 1.00 13.93 221 ALA B O 1
ATOM 3393 N N . GLU B 1 226 ? 14.276 26.560 -14.668 1.00 14.62 222 GLU B N 1
ATOM 3394 C CA . GLU B 1 226 ? 15.534 26.298 -15.422 1.00 16.03 222 GLU B CA 1
ATOM 3395 C C . GLU B 1 226 ? 15.450 25.041 -16.299 1.00 16.02 222 GLU B C 1
ATOM 3396 O O . GLU B 1 226 ? 15.932 25.033 -17.443 1.00 15.03 222 GLU B O 1
ATOM 3402 N N . GLY B 1 227 ? 14.887 23.967 -15.726 1.00 15.15 223 GLY B N 1
ATOM 3403 C CA . GLY B 1 227 ? 14.700 22.724 -16.438 1.00 15.19 223 GLY B CA 1
ATOM 3404 C C . GLY B 1 227 ? 13.811 22.861 -17.667 1.00 15.53 223 GLY B C 1
ATOM 3405 O O . GLY B 1 227 ? 14.160 22.362 -18.741 1.00 16.09 223 GLY B O 1
ATOM 3406 N N . GLN B 1 228 ? 12.677 23.547 -17.529 1.00 15.13 224 GLN B N 1
ATOM 3407 C CA . GLN B 1 228 ? 11.790 23.727 -18.682 1.00 15.14 224 GLN B CA 1
ATOM 3408 C C . GLN B 1 228 ? 12.478 24.510 -19.800 1.00 14.82 224 GLN B C 1
ATOM 3409 O O . GLN B 1 228 ? 12.346 24.166 -20.956 1.00 13.50 224 GLN B O 1
ATOM 3415 N N . LEU B 1 229 ? 13.223 25.558 -19.434 1.00 16.01 225 LEU B N 1
ATOM 3416 C CA . LEU B 1 229 ? 14.065 26.296 -20.385 1.00 16.60 225 LEU B CA 1
ATOM 3417 C C . LEU B 1 229 ? 15.035 25.417 -21.149 1.00 15.83 225 LEU B C 1
ATOM 3418 O O . LEU B 1 229 ? 15.211 25.579 -22.350 1.00 15.69 225 LEU B O 1
ATOM 3423 N N . ALA B 1 230 ? 15.688 24.495 -20.452 1.00 15.20 226 ALA B N 1
ATOM 3424 C CA . ALA B 1 230 ? 16.600 23.580 -21.119 1.00 14.82 226 ALA B CA 1
ATOM 3425 C C . ALA B 1 230 ? 15.835 22.552 -21.961 1.00 14.39 226 ALA B C 1
ATOM 3426 O O . ALA B 1 230 ? 16.271 22.173 -23.055 1.00 14.20 226 ALA B O 1
ATOM 3428 N N . LEU B 1 231 ? 14.681 22.103 -21.455 1.00 13.81 227 LEU B N 1
ATOM 3429 C CA . LEU B 1 231 ? 13.934 21.015 -22.115 1.00 12.93 227 LEU B CA 1
ATOM 3430 C C . LEU B 1 231 ? 13.301 21.414 -23.442 1.00 12.94 227 LEU B C 1
ATOM 3431 O O . LEU B 1 231 ? 13.287 20.614 -24.365 1.00 11.96 227 LEU B O 1
ATOM 3436 N N . VAL B 1 232 ? 12.843 22.657 -23.569 1.00 13.90 228 VAL B N 1
ATOM 3437 C CA . VAL B 1 232 ? 12.300 23.125 -24.871 1.00 14.88 228 VAL B CA 1
ATOM 3438 C C . VAL B 1 232 ? 13.356 23.173 -26.028 1.00 16.14 228 VAL B C 1
ATOM 3439 O O . VAL B 1 232 ? 12.989 23.140 -27.213 1.00 16.87 228 VAL B O 1
ATOM 3443 N N . GLU B 1 233 ? 14.644 23.252 -25.686 1.00 16.12 229 GLU B N 1
ATOM 3444 C CA . GLU B 1 233 ? 15.709 23.202 -26.686 1.00 16.68 229 GLU B CA 1
ATOM 3445 C C . GLU B 1 233 ? 16.058 21.791 -27.170 1.00 16.07 229 GLU B C 1
ATOM 3446 O O . GLU B 1 233 ? 16.875 21.653 -28.083 1.00 15.67 229 GLU B O 1
ATOM 3452 N N . THR B 1 234 ? 15.480 20.755 -26.545 1.00 15.12 230 THR B N 1
ATOM 3453 C CA . THR B 1 234 ? 15.910 19.364 -26.764 1.00 14.45 230 THR B CA 1
ATOM 3454 C C . THR B 1 234 ? 15.276 18.755 -28.037 1.00 14.88 230 THR B C 1
ATOM 3455 O O . THR B 1 234 ? 14.208 19.205 -28.470 1.00 13.11 230 THR B O 1
ATOM 3459 N N . ALA B 1 235 ? 15.927 17.736 -28.609 1.00 14.04 231 ALA B N 1
ATOM 3460 C CA . ALA B 1 235 ? 15.335 16.997 -29.742 1.00 14.68 231 ALA B CA 1
ATOM 3461 C C . ALA B 1 235 ? 14.056 16.315 -29.301 1.00 14.29 231 ALA B C 1
ATOM 3462 O O . ALA B 1 235 ? 13.080 16.230 -30.080 1.00 13.75 231 ALA B O 1
ATOM 3464 N N . ASP B 1 236 ? 14.043 15.847 -28.048 1.00 13.75 232 ASP B N 1
ATOM 3465 C CA . ASP B 1 236 ? 12.860 15.170 -27.521 1.00 13.73 232 ASP B CA 1
ATOM 3466 C C . ASP B 1 236 ? 11.616 16.024 -27.462 1.00 14.47 232 ASP B C 1
ATOM 3467 O O . ASP B 1 236 ? 10.538 15.552 -27.779 1.00 15.09 232 ASP B O 1
ATOM 3472 N N . PHE B 1 237 ? 11.759 17.286 -27.085 1.00 15.15 233 PHE B N 1
ATOM 3473 C CA . PHE B 1 237 ? 10.640 18.199 -27.145 1.00 16.48 233 PHE B CA 1
ATOM 3474 C C . PHE B 1 237 ? 10.155 18.456 -28.588 1.00 17.48 233 PHE B C 1
ATOM 3475 O O . PHE B 1 237 ? 8.958 18.363 -28.878 1.00 15.86 233 PHE B O 1
ATOM 3483 N N . ARG B 1 238 ? 11.074 18.796 -29.491 1.00 18.94 234 ARG B N 1
ATOM 3484 C CA . ARG B 1 238 ? 10.681 18.954 -30.906 1.00 20.18 234 ARG B CA 1
ATOM 3485 C C . ARG B 1 238 ? 9.871 17.725 -31.349 1.00 20.47 234 ARG B C 1
ATOM 3486 O O . ARG B 1 238 ? 8.805 17.878 -31.938 1.00 20.99 234 ARG B O 1
ATOM 3488 N N . GLU B 1 239 ? 10.361 16.519 -31.038 1.00 20.35 235 GLU B N 1
ATOM 3489 C CA . GLU B 1 239 ? 9.667 15.270 -31.395 1.00 21.47 235 GLU B CA 1
ATOM 3490 C C . GLU B 1 239 ? 8.335 15.099 -30.617 1.00 22.15 235 GLU B C 1
ATOM 3491 O O . GLU B 1 239 ? 7.316 14.683 -31.192 1.00 21.67 235 GLU B O 1
ATOM 3497 N N . GLY B 1 240 ? 8.350 15.442 -29.332 1.00 21.91 236 GLY B N 1
ATOM 3498 C CA . GLY B 1 240 ? 7.147 15.370 -28.523 1.00 23.59 236 GLY B CA 1
ATOM 3499 C C . GLY B 1 240 ? 6.069 16.280 -29.079 1.00 24.79 236 GLY B C 1
ATOM 3500 O O . GLY B 1 240 ? 4.930 15.865 -29.281 1.00 25.02 236 GLY B O 1
ATOM 3501 N N . ALA B 1 241 ? 6.440 17.527 -29.339 1.00 26.34 237 ALA B N 1
ATOM 3502 C CA . ALA B 1 241 ? 5.502 18.500 -29.876 1.00 28.08 237 ALA B CA 1
ATOM 3503 C C . ALA B 1 241 ? 4.980 18.025 -31.233 1.00 29.81 237 ALA B C 1
ATOM 3504 O O . ALA B 1 241 ? 3.769 18.104 -31.483 1.00 30.58 237 ALA B O 1
ATOM 3506 N N . ARG B 1 242 ? 5.882 17.500 -32.077 1.00 30.65 238 ARG B N 1
ATOM 3507 C CA . ARG B 1 242 ? 5.523 17.046 -33.424 1.00 32.64 238 ARG B CA 1
ATOM 3508 C C . ARG B 1 242 ? 4.551 15.865 -33.324 1.00 34.04 238 ARG B C 1
ATOM 3509 O O . ARG B 1 242 ? 3.504 15.852 -34.007 1.00 34.57 238 ARG B O 1
ATOM 3511 N N . ALA B 1 243 ? 4.858 14.917 -32.429 1.00 34.50 239 ALA B N 1
ATOM 3512 C CA . ALA B 1 243 ? 3.972 13.765 -32.194 1.00 35.60 239 ALA B CA 1
ATOM 3513 C C . ALA B 1 243 ? 2.577 14.142 -31.656 1.00 36.52 239 ALA B C 1
ATOM 3514 O O . ALA B 1 243 ? 1.576 13.633 -32.136 1.00 37.30 239 ALA B O 1
ATOM 3516 N N . PHE B 1 244 ? 2.506 15.039 -30.680 1.00 37.10 240 PHE B N 1
ATOM 3517 C CA . PHE B 1 244 ? 1.216 15.538 -30.211 1.00 38.75 240 PHE B CA 1
ATOM 3518 C C . PHE B 1 244 ? 0.428 16.154 -31.375 1.00 39.79 240 PHE B C 1
ATOM 3519 O O . PHE B 1 244 ? -0.741 15.841 -31.553 1.00 40.74 240 PHE B O 1
ATOM 3527 N N . ARG B 1 245 ? 1.097 16.999 -32.164 1.00 40.05 241 ARG B N 1
ATOM 3528 C CA . ARG B 1 245 ? 0.537 17.661 -33.345 1.00 40.93 241 ARG B CA 1
ATOM 3529 C C . ARG B 1 245 ? -0.026 16.680 -34.364 1.00 41.55 241 ARG B C 1
ATOM 3530 O O . ARG B 1 245 ? -1.136 16.881 -34.888 1.00 42.75 241 ARG B O 1
ATOM 3538 N N . GLU B 1 246 ? 0.742 15.630 -34.639 1.00 40.97 242 GLU B N 1
ATOM 3539 C CA . GLU B 1 246 ? 0.380 14.620 -35.634 1.00 41.70 242 GLU B CA 1
ATOM 3540 C C . GLU B 1 246 ? -0.360 13.434 -35.022 1.00 42.11 242 GLU B C 1
ATOM 3541 O O . GLU B 1 246 ? -0.449 12.371 -35.647 1.00 42.51 242 GLU B O 1
ATOM 3547 N N . ARG B 1 247 ? -0.884 13.626 -33.807 1.00 41.78 243 ARG B N 1
ATOM 3548 C CA . ARG B 1 247 ? -1.562 12.570 -33.031 1.00 42.13 243 ARG B CA 1
ATOM 3549 C C . ARG B 1 247 ? -0.977 11.159 -33.260 1.00 41.59 243 ARG B C 1
ATOM 3550 O O . ARG B 1 247 ? -1.630 10.276 -33.814 1.00 43.21 243 ARG B O 1
ATOM 3552 N N . ARG B 1 248 ? 0.270 10.972 -32.846 1.00 40.07 244 ARG B N 1
ATOM 3553 C CA . ARG B 1 248 ? 0.946 9.675 -32.909 1.00 38.80 244 ARG B CA 1
ATOM 3554 C C . ARG B 1 248 ? 1.868 9.534 -31.694 1.00 37.33 244 ARG B C 1
ATOM 3555 O O . ARG B 1 248 ? 1.999 10.457 -30.884 1.00 36.93 244 ARG B O 1
ATOM 3563 N N . THR B 1 249 ? 2.533 8.389 -31.591 1.00 36.11 245 THR B N 1
ATOM 3564 C CA . THR B 1 249 ? 3.419 8.115 -30.470 1.00 33.92 245 THR B CA 1
ATOM 3565 C C . THR B 1 249 ? 4.817 8.723 -30.715 1.00 32.12 245 THR B C 1
ATOM 3566 O O . THR B 1 249 ? 5.423 8.478 -31.764 1.00 31.62 245 THR B O 1
ATOM 3570 N N . PRO B 1 250 ? 5.327 9.497 -29.731 1.00 29.69 246 PRO B N 1
ATOM 3571 C CA . PRO B 1 250 ? 6.665 10.048 -29.862 1.00 28.43 246 PRO B CA 1
ATOM 3572 C C . PRO B 1 250 ? 7.746 8.970 -29.755 1.00 27.15 246 PRO B C 1
ATOM 3573 O O . PRO B 1 250 ? 7.551 7.906 -29.199 1.00 27.65 246 PRO B O 1
ATOM 3577 N N . ASN B 1 251 ? 8.881 9.285 -30.321 1.00 26.38 247 ASN B N 1
ATOM 3578 C CA . ASN B 1 251 ? 10.007 8.403 -30.411 1.00 25.11 247 ASN B CA 1
ATOM 3579 C C . ASN B 1 251 ? 11.162 9.087 -29.665 1.00 22.80 247 ASN B C 1
ATOM 3580 O O . ASN B 1 251 ? 12.047 9.675 -30.295 1.00 20.96 247 ASN B O 1
ATOM 3585 N N . PHE B 1 252 ? 11.157 9.035 -28.336 1.00 19.84 248 PHE B N 1
ATOM 3586 C CA . PHE B 1 252 ? 12.169 9.791 -27.587 1.00 17.75 248 PHE B CA 1
ATOM 3587 C C . PHE B 1 252 ? 13.557 9.167 -27.701 1.00 17.36 248 PHE B C 1
ATOM 3588 O O . PHE B 1 252 ? 13.675 7.948 -27.836 1.00 17.82 248 PHE B O 1
ATOM 3596 N N . ARG B 1 253 ? 14.599 10.001 -27.647 1.00 17.29 249 ARG B N 1
ATOM 3597 C CA . ARG B 1 253 ? 15.977 9.540 -27.807 1.00 17.45 249 ARG B CA 1
ATOM 3598 C C . ARG B 1 253 ? 16.849 9.871 -26.606 1.00 17.87 249 ARG B C 1
ATOM 3599 O O . ARG B 1 253 ? 17.975 9.411 -26.512 1.00 18.19 249 ARG B O 1
ATOM 3601 N N . GLY B 1 254 ? 16.318 10.669 -25.682 1.00 17.63 250 GLY B N 1
ATOM 3602 C CA . GLY B 1 254 ? 17.088 11.163 -24.554 1.00 17.19 250 GLY B CA 1
ATOM 3603 C C . GLY B 1 254 ? 18.029 12.307 -24.922 1.00 17.53 250 GLY B C 1
ATOM 3604 O O . GLY B 1 254 ? 19.051 12.505 -24.246 1.00 16.11 250 GLY B O 1
ATOM 3605 N N . HIS B 1 255 ? 17.704 13.045 -25.991 1.00 17.06 251 HIS B N 1
ATOM 3606 C CA . HIS B 1 255 ? 18.525 14.193 -26.412 1.00 18.55 251 HIS B CA 1
ATOM 3607 C C . HIS B 1 255 ? 17.586 15.369 -26.730 1.00 18.15 251 HIS B C 1
ATOM 3608 O O . HIS B 1 255 ? 18.035 16.473 -27.117 1.00 18.22 251 HIS B O 1
ATOM 3616 N N . GLY C 1 1 ? 29.099 -14.030 -7.251 1.00 23.53 -3 GLY C N 1
ATOM 3617 C CA . GLY C 1 1 ? 28.883 -14.994 -8.383 1.00 23.77 -3 GLY C CA 1
ATOM 3618 C C . GLY C 1 1 ? 29.985 -14.943 -9.436 1.00 23.81 -3 GLY C C 1
ATOM 3619 O O . GLY C 1 1 ? 30.751 -13.987 -9.473 1.00 23.95 -3 GLY C O 1
ATOM 3620 N N . PRO C 1 2 ? 30.082 -15.983 -10.296 1.00 24.61 -2 PRO C N 1
ATOM 3621 C CA . PRO C 1 2 ? 31.090 -15.980 -11.382 1.00 26.12 -2 PRO C CA 1
ATOM 3622 C C . PRO C 1 2 ? 30.838 -14.844 -12.367 1.00 27.01 -2 PRO C C 1
ATOM 3623 O O . PRO C 1 2 ? 29.680 -14.598 -12.743 1.00 26.92 -2 PRO C O 1
ATOM 3627 N N . GLY C 1 3 ? 31.896 -14.120 -12.724 1.00 28.30 -1 GLY C N 1
ATOM 3628 C CA . GLY C 1 3 ? 31.797 -13.000 -13.680 1.00 30.15 -1 GLY C CA 1
ATOM 3629 C C . GLY C 1 3 ? 31.448 -11.654 -13.061 1.00 29.96 -1 GLY C C 1
ATOM 3630 O O . GLY C 1 3 ? 31.474 -10.606 -13.723 1.00 31.38 -1 GLY C O 1
ATOM 3631 N N . SER C 1 4 ? 31.096 -11.675 -11.791 1.00 29.51 0 SER C N 1
ATOM 3632 C CA A SER C 1 4 ? 30.775 -10.441 -11.111 0.70 29.45 0 SER C CA 1
ATOM 3633 C CA B SER C 1 4 ? 30.772 -10.456 -11.068 0.30 28.92 0 SER C CA 1
ATOM 3634 C C . SER C 1 4 ? 32.002 -9.968 -10.316 1.00 29.71 0 SER C C 1
ATOM 3635 O O . SER C 1 4 ? 32.796 -10.783 -9.795 1.00 30.50 0 SER C O 1
ATOM 3640 N N . MET C 1 5 ? 32.174 -8.654 -10.267 1.00 29.56 1 MET C N 1
ATOM 3641 C CA . MET C 1 5 ? 33.263 -8.057 -9.525 1.00 29.47 1 MET C CA 1
ATOM 3642 C C . MET C 1 5 ? 32.683 -7.517 -8.226 1.00 27.45 1 MET C C 1
ATOM 3643 O O . MET C 1 5 ? 31.729 -6.719 -8.251 1.00 27.09 1 MET C O 1
ATOM 3648 N N . ASN C 1 6 ? 33.250 -7.957 -7.106 1.00 25.53 2 ASN C N 1
ATOM 3649 C CA . ASN C 1 6 ? 32.829 -7.519 -5.783 1.00 24.53 2 ASN C CA 1
ATOM 3650 C C . ASN C 1 6 ? 31.306 -7.718 -5.596 1.00 23.56 2 ASN C C 1
ATOM 3651 O O . ASN C 1 6 ? 30.614 -6.830 -5.090 1.00 22.63 2 ASN C O 1
ATOM 3656 N N . GLY C 1 7 ? 30.794 -8.869 -6.041 1.00 22.91 3 GLY C N 1
ATOM 3657 C CA . GLY C 1 7 ? 29.390 -9.238 -5.828 1.00 21.95 3 GLY C CA 1
ATOM 3658 C C . GLY C 1 7 ? 28.362 -8.424 -6.604 1.00 21.18 3 GLY C C 1
ATOM 3659 O O . GLY C 1 7 ? 27.168 -8.463 -6.282 1.00 21.02 3 GLY C O 1
ATOM 3660 N N . ILE C 1 8 ? 28.811 -7.696 -7.626 1.00 20.51 4 ILE C N 1
ATOM 3661 C CA . ILE C 1 8 ? 27.895 -6.911 -8.448 1.00 19.44 4 ILE C CA 1
ATOM 3662 C C . ILE C 1 8 ? 28.047 -7.374 -9.892 1.00 20.56 4 ILE C C 1
ATOM 3663 O O . ILE C 1 8 ? 29.167 -7.461 -10.393 1.00 21.61 4 ILE C O 1
ATOM 3668 N N . SER C 1 9 ? 26.922 -7.688 -10.528 1.00 20.17 5 SER C N 1
ATOM 3669 C CA . SER C 1 9 ? 26.886 -8.031 -11.949 1.00 21.89 5 SER C CA 1
ATOM 3670 C C . SER C 1 9 ? 26.284 -6.900 -12.757 1.00 21.41 5 SER C C 1
ATOM 3671 O O . SER C 1 9 ? 25.212 -6.405 -12.432 1.00 20.81 5 SER C O 1
ATOM 3674 N N . VAL C 1 10 ? 26.972 -6.536 -13.830 1.00 22.27 6 VAL C N 1
ATOM 3675 C CA . VAL C 1 10 ? 26.600 -5.417 -14.662 1.00 23.63 6 VAL C CA 1
ATOM 3676 C C . VAL C 1 10 ? 26.578 -5.871 -16.129 1.00 25.40 6 VAL C C 1
ATOM 3677 O O . VAL C 1 10 ? 27.536 -6.476 -16.605 1.00 25.81 6 VAL C O 1
ATOM 3681 N N . GLU C 1 11 ? 25.488 -5.588 -16.835 1.00 25.81 7 GLU C N 1
ATOM 3682 C CA . GLU C 1 11 ? 25.466 -5.741 -18.293 1.00 27.55 7 GLU C CA 1
ATOM 3683 C C . GLU C 1 11 ? 24.595 -4.658 -18.909 1.00 26.64 7 GLU C C 1
ATOM 3684 O O . GLU C 1 11 ? 23.761 -4.049 -18.229 1.00 23.96 7 GLU C O 1
ATOM 3690 N N . HIS C 1 12 ? 24.839 -4.402 -20.191 1.00 27.22 8 HIS C N 1
ATOM 3691 C CA . HIS C 1 12 ? 24.014 -3.501 -20.987 1.00 27.41 8 HIS C CA 1
ATOM 3692 C C . HIS C 1 12 ? 23.003 -4.290 -21.811 1.00 28.05 8 HIS C C 1
ATOM 3693 O O . HIS C 1 12 ? 23.378 -5.194 -22.563 1.00 29.17 8 HIS C O 1
ATOM 3700 N N . ASP C 1 13 ? 21.729 -3.937 -21.686 1.00 26.75 9 ASP C N 1
ATOM 3701 C CA . ASP C 1 13 ? 20.688 -4.539 -22.508 1.00 26.79 9 ASP C CA 1
ATOM 3702 C C . ASP C 1 13 ? 20.035 -3.394 -23.282 1.00 25.94 9 ASP C C 1
ATOM 3703 O O . ASP C 1 13 ? 19.039 -2.829 -22.838 1.00 24.60 9 ASP C O 1
ATOM 3708 N N . GLY C 1 14 ? 20.626 -3.049 -24.432 1.00 26.16 10 GLY C N 1
ATOM 3709 C CA . GLY C 1 14 ? 20.213 -1.875 -25.219 1.00 24.71 10 GLY C CA 1
ATOM 3710 C C . GLY C 1 14 ? 20.412 -0.599 -24.413 1.00 22.68 10 GLY C C 1
ATOM 3711 O O . GLY C 1 14 ? 21.534 -0.307 -23.985 1.00 22.30 10 GLY C O 1
ATOM 3712 N N . ALA C 1 15 ? 19.328 0.139 -24.156 1.00 20.88 11 ALA C N 1
ATOM 3713 C CA . ALA C 1 15 ? 19.428 1.404 -23.409 1.00 19.08 11 ALA C CA 1
ATOM 3714 C C . ALA C 1 15 ? 19.410 1.229 -21.864 1.00 18.13 11 ALA C C 1
ATOM 3715 O O . ALA C 1 15 ? 19.329 2.215 -21.115 1.00 17.98 11 ALA C O 1
ATOM 3717 N N . VAL C 1 16 ? 19.472 -0.014 -21.395 1.00 17.52 12 VAL C N 1
ATOM 3718 C CA . VAL C 1 16 ? 19.330 -0.310 -19.965 1.00 16.45 12 VAL C CA 1
ATOM 3719 C C . VAL C 1 16 ? 20.652 -0.769 -19.374 1.00 16.90 12 VAL C C 1
ATOM 3720 O O . VAL C 1 16 ? 21.300 -1.669 -19.917 1.00 18.74 12 VAL C O 1
ATOM 3724 N N . LEU C 1 17 ? 21.093 -0.131 -18.295 1.00 16.03 13 LEU C N 1
ATOM 3725 C CA . LEU C 1 17 ? 22.211 -0.673 -17.518 1.00 15.27 13 LEU C CA 1
ATOM 3726 C C . LEU C 1 17 ? 21.575 -1.605 -16.509 1.00 14.41 13 LEU C C 1
ATOM 3727 O O . LEU C 1 17 ? 20.850 -1.138 -15.613 1.00 13.26 13 LEU C O 1
ATOM 3732 N N . ARG C 1 18 ? 21.812 -2.906 -16.664 1.00 13.47 14 ARG C N 1
ATOM 3733 C CA . ARG C 1 18 ? 21.280 -3.917 -15.726 1.00 13.80 14 ARG C CA 1
ATOM 3734 C C . ARG C 1 18 ? 22.297 -4.159 -14.635 1.00 13.45 14 ARG C C 1
ATOM 3735 O O . ARG C 1 18 ? 23.357 -4.770 -14.882 1.00 13.04 14 ARG C O 1
ATOM 3743 N N . ILE C 1 19 ? 21.984 -3.681 -13.433 1.00 12.74 15 ILE C N 1
ATOM 3744 C CA . ILE C 1 19 ? 22.862 -3.909 -12.287 1.00 12.40 15 ILE C CA 1
ATOM 3745 C C . ILE C 1 19 ? 22.182 -4.977 -11.389 1.00 12.59 15 ILE C C 1
ATOM 3746 O O . ILE C 1 19 ? 21.010 -4.808 -10.994 1.00 12.59 15 ILE C O 1
ATOM 3751 N N . ARG C 1 20 ? 22.874 -6.084 -11.117 1.00 12.42 16 ARG C N 1
ATOM 3752 C CA . ARG C 1 20 ? 22.269 -7.131 -10.291 1.00 13.06 16 ARG C CA 1
ATOM 3753 C C . ARG C 1 20 ? 23.118 -7.444 -9.051 1.00 12.82 16 ARG C C 1
ATOM 3754 O O . ARG C 1 20 ? 24.288 -7.791 -9.196 1.00 13.42 16 ARG C O 1
ATOM 3762 N N . LEU C 1 21 ? 22.550 -7.323 -7.851 1.00 11.56 17 LEU C N 1
ATOM 3763 C CA . LEU C 1 21 ? 23.275 -7.745 -6.655 1.00 11.90 17 LEU C CA 1
ATOM 3764 C C . LEU C 1 21 ? 23.500 -9.251 -6.799 1.00 12.55 17 LEU C C 1
ATOM 3765 O O . LEU C 1 21 ? 22.588 -9.988 -7.157 1.00 10.88 17 LEU C O 1
ATOM 3770 N N . ASP C 1 22 ? 24.729 -9.692 -6.574 1.00 13.56 18 ASP C N 1
ATOM 3771 C CA . ASP C 1 22 ? 25.081 -11.046 -6.969 1.00 14.61 18 ASP C CA 1
ATOM 3772 C C . ASP C 1 22 ? 25.910 -11.769 -5.892 1.00 15.27 18 ASP C C 1
ATOM 3773 O O . ASP C 1 22 ? 27.027 -12.230 -6.157 1.00 15.78 18 ASP C O 1
ATOM 3778 N N . ARG C 1 23 ? 25.365 -11.849 -4.679 1.00 15.18 19 ARG C N 1
ATOM 3779 C CA . ARG C 1 23 ? 25.827 -12.811 -3.666 1.00 17.13 19 ARG C CA 1
ATOM 3780 C C . ARG C 1 23 ? 24.611 -13.598 -3.163 1.00 16.71 19 ARG C C 1
ATOM 3781 O O . ARG C 1 23 ? 24.224 -13.488 -1.980 1.00 16.54 19 ARG C O 1
ATOM 3789 N N . PRO C 1 24 ? 23.952 -14.337 -4.084 1.00 16.39 20 PRO C N 1
ATOM 3790 C CA . PRO C 1 24 ? 22.735 -15.070 -3.691 1.00 16.35 20 PRO C CA 1
ATOM 3791 C C . PRO C 1 24 ? 22.907 -15.978 -2.460 1.00 17.21 20 PRO C C 1
ATOM 3792 O O . PRO C 1 24 ? 21.938 -16.236 -1.742 1.00 16.54 20 PRO C O 1
ATOM 3796 N N . GLU C 1 25 ? 24.131 -16.452 -2.229 1.00 17.29 21 GLU C N 1
ATOM 3797 C CA . GLU C 1 25 ? 24.377 -17.409 -1.155 1.00 18.89 21 GLU C CA 1
ATOM 3798 C C . GLU C 1 25 ? 24.276 -16.739 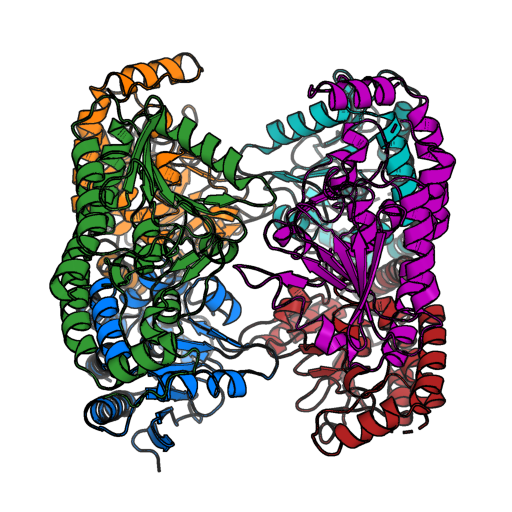0.219 1.00 18.73 21 GLU C C 1
ATOM 3799 O O . GLU C 1 25 ? 24.063 -17.424 1.206 1.00 19.79 21 GLU C O 1
ATOM 3805 N N . LYS C 1 26 ? 24.429 -15.407 0.258 1.00 17.86 22 LYS C N 1
ATOM 3806 C CA . LYS C 1 26 ? 24.273 -14.613 1.483 1.00 17.84 22 LYS C CA 1
ATOM 3807 C C . LYS C 1 26 ? 23.014 -13.716 1.385 1.00 18.12 22 LYS C C 1
ATOM 3808 O O . LYS C 1 26 ? 22.884 -12.705 2.096 1.00 17.52 22 LYS C O 1
ATOM 3810 N N . LEU C 1 27 ? 22.085 -14.114 0.504 1.00 17.45 23 LEU C N 1
ATOM 3811 C CA . LEU C 1 27 ? 20.855 -13.345 0.201 1.00 17.21 23 LEU C CA 1
ATOM 3812 C C . LEU C 1 27 ? 21.182 -11.902 -0.097 1.00 16.09 23 LEU C C 1
ATOM 3813 O O . LEU C 1 27 ? 20.456 -10.996 0.288 1.00 15.75 23 LEU C O 1
ATOM 3818 N N . ASN C 1 28 ? 22.303 -11.720 -0.791 1.00 15.68 24 ASN C N 1
ATOM 3819 C CA . ASN C 1 28 ? 22.766 -10.420 -1.249 1.00 15.84 24 ASN C CA 1
ATOM 3820 C C . ASN C 1 28 ? 23.082 -9.443 -0.120 1.00 16.96 24 ASN C C 1
ATOM 3821 O O . ASN C 1 28 ? 22.942 -8.226 -0.304 1.00 17.98 24 ASN C O 1
ATOM 3826 N N . ALA C 1 29 ? 23.510 -9.958 1.039 1.00 17.16 25 ALA C N 1
ATOM 3827 C CA . ALA C 1 29 ? 24.026 -9.093 2.102 1.00 17.70 25 ALA C CA 1
ATOM 3828 C C . ALA C 1 29 ? 25.196 -8.292 1.559 1.00 18.16 25 ALA C C 1
ATOM 3829 O O . ALA C 1 29 ? 25.985 -8.778 0.722 1.00 17.75 25 ALA C O 1
ATOM 3831 N N . VAL C 1 30 ? 25.321 -7.053 2.001 1.00 18.75 26 VAL C N 1
ATOM 3832 C CA . VAL C 1 30 ? 26.337 -6.196 1.415 1.00 18.85 26 VAL C CA 1
ATOM 3833 C C . VAL C 1 30 ? 27.562 -5.977 2.335 1.00 20.34 26 VAL C C 1
ATOM 3834 O O . VAL C 1 30 ? 27.440 -5.984 3.565 1.00 20.54 26 VAL C O 1
ATOM 3838 N N . ASP C 1 31 ? 28.734 -5.810 1.734 1.00 20.69 27 ASP C N 1
ATOM 3839 C CA . ASP C 1 31 ? 29.886 -5.301 2.482 1.00 22.50 27 ASP C CA 1
ATOM 3840 C C . ASP C 1 31 ? 30.453 -4.090 1.770 1.00 22.58 27 ASP C C 1
ATOM 3841 O O . ASP C 1 31 ? 29.928 -3.684 0.726 1.00 21.39 27 ASP C O 1
ATOM 3846 N N . THR C 1 32 ? 31.534 -3.535 2.318 1.00 23.53 28 THR C N 1
ATOM 3847 C CA . THR C 1 32 ? 32.075 -2.264 1.835 1.00 23.63 28 THR C CA 1
ATOM 3848 C C . THR C 1 32 ? 32.437 -2.295 0.347 1.00 23.27 28 THR C C 1
ATOM 3849 O O . THR C 1 32 ? 31.890 -1.513 -0.418 1.00 23.55 28 THR C O 1
ATOM 3853 N N . PRO C 1 33 ? 33.308 -3.220 -0.081 1.00 23.16 29 PRO C N 1
ATOM 3854 C CA . PRO C 1 33 ? 33.688 -3.221 -1.503 1.00 22.96 29 PRO C CA 1
ATOM 3855 C C . PRO C 1 33 ? 32.500 -3.437 -2.471 1.00 21.69 29 PRO C C 1
ATOM 3856 O O . PRO C 1 33 ? 32.511 -2.905 -3.575 1.00 22.29 29 PRO C O 1
ATOM 3860 N N . MET C 1 34 ? 31.499 -4.207 -2.061 1.00 19.77 30 MET C N 1
ATOM 3861 C CA . MET C 1 34 ? 30.295 -4.403 -2.880 1.00 19.01 30 MET C CA 1
ATOM 3862 C C . MET C 1 34 ? 29.495 -3.102 -3.059 1.00 18.75 30 MET C C 1
ATOM 3863 O O . MET C 1 34 ? 29.000 -2.795 -4.157 1.00 18.06 30 MET C O 1
ATOM 3868 N N . LEU C 1 35 ? 29.361 -2.363 -1.962 1.00 18.79 31 LEU C N 1
ATOM 3869 C CA . LEU C 1 35 ? 28.758 -1.061 -1.969 1.00 18.98 31 LEU C CA 1
ATOM 3870 C C . LEU C 1 35 ? 29.563 -0.098 -2.838 1.00 20.18 31 LEU C C 1
ATOM 3871 O O . LEU C 1 35 ? 28.988 0.589 -3.685 1.00 20.13 31 LEU C O 1
ATOM 3876 N N . GLU C 1 36 ? 30.888 -0.073 -2.678 1.00 21.31 32 GLU C N 1
ATOM 3877 C CA . GLU C 1 36 ? 31.723 0.834 -3.469 1.00 22.61 32 GLU C CA 1
ATOM 3878 C C . GLU C 1 36 ? 31.567 0.470 -4.947 1.00 21.72 32 GLU C C 1
ATOM 3879 O O . GLU C 1 36 ? 31.424 1.335 -5.796 1.00 21.72 32 GLU C O 1
ATOM 3885 N N . GLU C 1 37 ? 31.579 -0.826 -5.246 1.00 21.37 33 GLU C N 1
ATOM 3886 C CA . GLU C 1 37 ? 31.455 -1.296 -6.619 1.00 21.30 33 GLU C CA 1
ATOM 3887 C C . GLU C 1 37 ? 30.116 -0.842 -7.216 1.00 20.15 33 GLU C C 1
ATOM 3888 O O . GLU C 1 37 ? 30.059 -0.341 -8.348 1.00 19.62 33 GLU C O 1
ATOM 3894 N N . LEU C 1 38 ? 29.047 -0.998 -6.435 1.00 19.15 34 LEU C N 1
ATOM 3895 C CA . LEU C 1 38 ? 27.710 -0.589 -6.860 1.00 18.57 34 LEU C CA 1
ATOM 3896 C C . LEU C 1 38 ? 27.678 0.913 -7.223 1.00 19.00 34 LEU C C 1
ATOM 3897 O O . LEU C 1 38 ? 27.189 1.309 -8.282 1.00 19.35 34 LEU C O 1
ATOM 3902 N N . SER C 1 39 ? 28.215 1.754 -6.359 1.00 19.70 35 SER C N 1
ATOM 3903 C CA . SER C 1 39 ? 28.083 3.189 -6.585 1.00 20.75 35 SER C CA 1
ATOM 3904 C C . SER C 1 39 ? 28.889 3.664 -7.794 1.00 21.70 35 SER C C 1
ATOM 3905 O O . SER C 1 39 ? 28.466 4.593 -8.471 1.00 20.89 35 SER C O 1
ATOM 3908 N N . VAL C 1 40 ? 30.013 2.986 -8.087 1.00 22.89 36 VAL C N 1
ATOM 3909 C CA . VAL C 1 40 ? 30.799 3.275 -9.291 1.00 24.70 36 VAL C CA 1
ATOM 3910 C C . VAL C 1 40 ? 29.965 3.100 -10.550 1.00 23.91 36 VAL C C 1
ATOM 3911 O O . VAL C 1 40 ? 29.963 3.972 -11.427 1.00 24.46 36 VAL C O 1
ATOM 3915 N N . HIS C 1 41 ? 29.260 1.975 -10.638 1.00 22.66 37 HIS C N 1
ATOM 3916 C CA . HIS C 1 41 ? 28.441 1.698 -11.809 1.00 21.95 37 HIS C CA 1
ATOM 3917 C C . HIS C 1 41 ? 27.253 2.659 -11.885 1.00 21.20 37 HIS C C 1
ATOM 3918 O O . HIS C 1 41 ? 26.840 3.059 -12.985 1.00 20.72 37 HIS C O 1
ATOM 3925 N N . ILE C 1 42 ? 26.713 3.039 -10.722 1.00 20.12 38 ILE C N 1
ATOM 3926 C CA . ILE C 1 42 ? 25.631 3.994 -10.692 1.00 19.48 38 ILE C CA 1
ATOM 3927 C C . ILE C 1 42 ? 26.151 5.350 -11.168 1.00 20.61 38 ILE C C 1
ATOM 3928 O O . ILE C 1 42 ? 25.542 5.979 -12.020 1.00 19.59 38 ILE C O 1
ATOM 3933 N N . ARG C 1 43 ? 27.279 5.801 -10.620 1.00 21.37 39 ARG C N 1
ATOM 3934 C CA . ARG C 1 43 ? 27.817 7.091 -11.035 1.00 23.50 39 ARG C CA 1
ATOM 3935 C C . ARG C 1 43 ? 28.173 7.125 -12.524 1.00 23.64 39 ARG C C 1
ATOM 3936 O O . ARG C 1 43 ? 27.846 8.081 -13.227 1.00 24.12 39 ARG C O 1
ATOM 3944 N N . ASP C 1 44 ? 28.796 6.054 -12.998 1.00 24.27 40 ASP C N 1
ATOM 3945 C CA . ASP C 1 44 ? 29.301 5.967 -14.361 1.00 24.61 40 ASP C CA 1
ATOM 3946 C C . ASP C 1 44 ? 28.197 5.871 -15.432 1.00 23.96 40 ASP C C 1
ATOM 3947 O O . ASP C 1 44 ? 28.440 6.088 -16.622 1.00 24.39 40 ASP C O 1
ATOM 3952 N N . ALA C 1 45 ? 26.985 5.546 -14.997 1.00 21.82 41 ALA C N 1
ATOM 3953 C CA . ALA C 1 45 ? 25.804 5.587 -15.858 1.00 21.28 41 ALA C CA 1
ATOM 3954 C C . ALA C 1 45 ? 25.507 6.974 -16.417 1.00 21.11 41 ALA C C 1
ATOM 3955 O O . ALA C 1 45 ? 24.905 7.086 -17.490 1.00 20.20 41 ALA C O 1
ATOM 3957 N N . GLU C 1 46 ? 25.903 8.025 -15.696 1.00 21.91 42 GLU C N 1
ATOM 3958 C CA . GLU C 1 46 ? 25.566 9.386 -16.106 1.00 23.59 42 GLU C CA 1
ATOM 3959 C C . GLU C 1 46 ? 26.268 9.738 -17.423 1.00 24.94 42 GLU C C 1
ATOM 3960 O O . GLU C 1 46 ? 25.614 10.125 -18.402 1.00 25.13 42 GLU C O 1
ATOM 3966 N N . ALA C 1 47 ? 27.593 9.562 -17.441 1.00 26.31 43 ALA C N 1
ATOM 3967 C CA . ALA C 1 47 ? 28.433 9.879 -18.609 1.00 27.28 43 ALA C CA 1
ATOM 3968 C C . ALA C 1 47 ? 28.280 8.840 -19.746 1.00 27.47 43 ALA C C 1
ATOM 3969 O O . ALA C 1 47 ? 28.767 9.058 -20.855 1.00 28.79 43 ALA C O 1
ATOM 3971 N N . ASP C 1 48 ? 27.622 7.715 -19.467 1.00 25.62 44 ASP C N 1
ATOM 3972 C CA . ASP C 1 48 ? 27.440 6.678 -20.487 1.00 25.14 44 ASP C CA 1
ATOM 3973 C C . ASP C 1 48 ? 26.200 6.981 -21.329 1.00 24.52 44 ASP C C 1
ATOM 3974 O O . ASP C 1 48 ? 25.079 6.786 -20.889 1.00 21.61 44 ASP C O 1
ATOM 3979 N N . GLU C 1 49 ? 26.429 7.425 -22.560 1.00 24.94 45 GLU C N 1
ATOM 3980 C CA . GLU C 1 49 ? 25.354 7.959 -23.384 1.00 25.78 45 GLU C CA 1
ATOM 3981 C C . GLU C 1 49 ? 24.436 6.905 -23.987 1.00 24.20 45 GLU C C 1
ATOM 3982 O O . GLU C 1 49 ? 23.387 7.252 -24.531 1.00 24.67 45 GLU C O 1
ATOM 3988 N N . SER C 1 50 ? 24.831 5.640 -23.921 1.00 20.48 46 SER C N 1
ATOM 3989 C CA . SER C 1 50 ? 23.949 4.562 -24.335 1.00 19.06 46 SER C CA 1
ATOM 3990 C C . SER C 1 50 ? 22.947 4.217 -23.222 1.00 17.50 46 SER C C 1
ATOM 3991 O O . SER C 1 50 ? 21.960 3.529 -23.474 1.00 17.81 46 SER C O 1
ATOM 3994 N N . VAL C 1 51 ? 23.190 4.677 -21.997 1.00 16.17 47 VAL C N 1
ATOM 3995 C CA . VAL C 1 51 ? 22.319 4.296 -20.859 1.00 14.95 47 VAL C CA 1
ATOM 3996 C C . VAL C 1 51 ? 21.201 5.294 -20.698 1.00 15.07 47 VAL C C 1
ATOM 3997 O O . VAL C 1 51 ? 21.459 6.467 -20.451 1.00 16.24 47 VAL C O 1
ATOM 4001 N N . ARG C 1 52 ? 19.967 4.831 -20.836 1.00 14.74 48 ARG C N 1
ATOM 4002 C CA . ARG C 1 52 ? 18.791 5.679 -20.568 1.00 15.01 48 ARG C CA 1
ATOM 4003 C C . ARG C 1 52 ? 17.998 5.292 -19.322 1.00 13.91 48 ARG C C 1
ATOM 4004 O O . ARG C 1 52 ? 17.175 6.069 -18.845 1.00 13.04 48 ARG C O 1
ATOM 4012 N N . ALA C 1 53 ? 18.245 4.091 -18.822 1.00 12.97 49 ALA C N 1
ATOM 4013 C CA . ALA C 1 53 ? 17.678 3.681 -17.528 1.00 13.79 49 ALA C CA 1
ATOM 4014 C C . ALA C 1 53 ? 18.592 2.640 -16.871 1.00 13.20 49 ALA C C 1
ATOM 4015 O O . ALA C 1 53 ? 19.318 1.910 -17.550 1.00 13.18 49 ALA C O 1
ATOM 4017 N N . VAL C 1 54 ? 18.554 2.608 -15.547 1.00 13.09 50 VAL C N 1
ATOM 4018 C CA . VAL C 1 54 ? 19.269 1.627 -14.749 1.00 12.81 50 VAL C CA 1
ATOM 4019 C C . VAL C 1 54 ? 18.209 0.678 -14.156 1.00 12.73 50 VAL C C 1
ATOM 4020 O O . VAL C 1 54 ? 17.199 1.143 -13.616 1.00 12.32 50 VAL C O 1
ATOM 4024 N N . LEU C 1 55 ? 18.444 -0.632 -14.280 1.00 12.86 51 LEU C N 1
ATOM 4025 C CA . LEU C 1 55 ? 17.625 -1.634 -13.612 1.00 13.15 51 LEU C CA 1
ATOM 4026 C C . LEU C 1 55 ? 18.466 -2.218 -12.482 1.00 13.53 51 LEU C C 1
ATOM 4027 O O . LEU C 1 55 ? 19.553 -2.729 -12.722 1.00 15.48 51 LEU C O 1
ATOM 4032 N N . LEU C 1 56 ? 17.980 -2.091 -11.251 1.00 12.56 52 LEU C N 1
ATOM 4033 C CA . LEU C 1 56 ? 18.593 -2.730 -10.105 1.00 12.19 52 LEU C CA 1
ATOM 4034 C C . LEU C 1 56 ? 17.757 -3.926 -9.637 1.00 11.48 52 LEU C C 1
ATOM 4035 O O . LEU C 1 56 ? 16.588 -3.759 -9.308 1.00 12.35 52 LEU C O 1
ATOM 4040 N N . THR C 1 57 ? 18.350 -5.120 -9.596 1.00 11.10 53 THR C N 1
ATOM 4041 C CA . THR C 1 57 ? 17.671 -6.309 -9.024 1.00 11.06 53 THR C CA 1
ATOM 4042 C C . THR C 1 57 ? 18.697 -7.072 -8.168 1.00 12.04 53 THR C C 1
ATOM 4043 O O . THR C 1 57 ? 19.837 -6.605 -8.000 1.00 11.77 53 THR C O 1
ATOM 4047 N N . GLY C 1 58 ? 18.288 -8.221 -7.615 1.00 11.92 54 GLY C N 1
ATOM 4048 C CA . GLY C 1 58 ? 19.200 -9.092 -6.890 1.00 12.14 54 GLY C CA 1
ATOM 4049 C C . GLY C 1 58 ? 19.023 -10.529 -7.370 1.00 13.07 54 GLY C C 1
ATOM 4050 O O . GLY C 1 58 ? 17.891 -10.968 -7.654 1.00 11.71 54 GLY C O 1
ATOM 4051 N N . ALA C 1 59 ? 20.129 -11.266 -7.450 1.00 12.60 55 ALA C N 1
ATOM 4052 C CA . ALA C 1 59 ? 20.062 -12.688 -7.772 1.00 14.02 55 ALA C CA 1
ATOM 4053 C C . ALA C 1 59 ? 19.652 -13.516 -6.548 1.00 13.91 55 ALA C C 1
ATOM 4054 O O . ALA C 1 59 ? 19.815 -13.077 -5.400 1.00 14.12 55 ALA C O 1
ATOM 4056 N N . GLY C 1 60 ? 19.098 -14.705 -6.797 1.00 14.25 56 GLY C N 1
ATOM 4057 C CA . GLY C 1 60 ? 18.738 -15.634 -5.709 1.00 13.31 56 GLY C CA 1
ATOM 4058 C C . GLY C 1 60 ? 17.359 -15.331 -5.129 1.00 13.16 56 GLY C C 1
ATOM 4059 O O . GLY C 1 60 ? 16.488 -14.759 -5.794 1.00 10.79 56 GLY C O 1
ATOM 4060 N N . ARG C 1 61 ? 17.181 -15.709 -3.871 1.00 13.93 57 ARG C N 1
ATOM 4061 C CA . ARG C 1 61 ? 15.882 -15.679 -3.215 1.00 15.53 57 ARG C CA 1
ATOM 4062 C C . ARG C 1 61 ? 15.420 -14.282 -2.754 1.00 14.75 57 ARG C C 1
ATOM 4063 O O . ARG C 1 61 ? 14.264 -14.103 -2.409 1.00 14.47 57 ARG C O 1
ATOM 4071 N N . ALA C 1 62 ? 16.342 -13.317 -2.686 1.00 14.52 58 ALA C N 1
ATOM 4072 C CA . ALA C 1 62 ? 16.063 -12.007 -2.087 1.00 13.11 58 ALA C CA 1
ATOM 4073 C C . ALA C 1 62 ? 16.689 -10.863 -2.878 1.00 12.21 58 ALA C C 1
ATOM 4074 O O . ALA C 1 62 ? 17.799 -10.962 -3.387 1.00 12.52 58 ALA C O 1
ATOM 4076 N N . PHE C 1 63 ? 15.971 -9.755 -2.946 1.00 11.31 59 PHE C N 1
ATOM 4077 C CA . PHE C 1 63 ? 16.526 -8.518 -3.428 1.00 9.63 59 PHE C CA 1
ATOM 4078 C C . PHE C 1 63 ? 17.831 -8.200 -2.683 1.00 10.57 59 PHE C C 1
ATOM 4079 O O . PHE C 1 63 ? 18.888 -8.183 -3.295 1.00 10.45 59 PHE C O 1
ATOM 4087 N N . CYS C 1 64 ? 17.752 -8.001 -1.363 1.00 10.37 60 CYS C N 1
ATOM 4088 C CA . CYS C 1 64 ? 18.915 -7.592 -0.545 1.00 10.48 60 CYS C CA 1
ATOM 4089 C C . CYS C 1 64 ? 18.589 -7.677 0.948 1.00 11.51 60 CYS C C 1
ATOM 4090 O O . CYS C 1 64 ? 17.634 -7.064 1.430 1.00 10.45 60 CYS C O 1
ATOM 4093 N N . SER C 1 65 ? 19.377 -8.456 1.675 1.00 11.98 61 SER C N 1
ATOM 4094 C CA A SER C 1 65 ? 19.108 -8.693 3.092 0.70 12.79 61 SER C CA 1
ATOM 4095 C CA B SER C 1 65 ? 19.135 -8.714 3.091 0.30 12.42 61 SER C CA 1
ATOM 4096 C C . SER C 1 65 ? 19.775 -7.685 4.023 1.00 13.32 61 SER C C 1
ATOM 4097 O O . SER C 1 65 ? 19.587 -7.747 5.232 1.00 12.92 61 SER C O 1
ATOM 4102 N N . GLY C 1 66 ? 20.533 -6.742 3.454 1.00 13.26 62 GLY C N 1
ATOM 4103 C CA . GLY C 1 66 ? 21.124 -5.668 4.231 1.00 15.13 62 GLY C CA 1
ATOM 4104 C C . GLY C 1 66 ? 22.609 -5.839 4.513 1.00 16.45 62 GLY C C 1
ATOM 4105 O O . GLY C 1 66 ? 23.273 -6.575 3.828 1.00 16.60 62 GLY C O 1
ATOM 4106 N N . GLY C 1 67 ? 23.126 -5.115 5.503 1.00 18.56 63 GLY C N 1
ATOM 4107 C CA . GLY C 1 67 ? 24.552 -5.186 5.873 1.00 19.62 63 GLY C CA 1
ATOM 4108 C C . GLY C 1 67 ? 24.915 -6.491 6.567 1.00 20.71 63 GLY C C 1
ATOM 4109 O O . GLY C 1 67 ? 24.071 -7.129 7.171 1.00 20.26 63 GLY C O 1
ATOM 4110 N N . ASP C 1 68 ? 26.189 -6.874 6.460 1.00 23.05 64 ASP C N 1
ATOM 4111 C CA . ASP C 1 68 ? 26.776 -8.079 7.083 1.00 24.27 64 ASP C CA 1
ATOM 4112 C C . ASP C 1 68 ? 26.289 -8.388 8.507 1.00 24.83 64 ASP C C 1
ATOM 4113 O O . ASP C 1 68 ? 26.904 -7.970 9.491 1.00 26.05 64 ASP C O 1
ATOM 4115 N N . ASP C 1 73 ? 33.457 -3.446 10.071 1.00 36.43 69 ASP C N 1
ATOM 4116 C CA . ASP C 1 73 ? 33.837 -2.169 9.479 1.00 36.67 69 ASP C CA 1
ATOM 4117 C C . ASP C 1 73 ? 32.691 -1.137 9.502 1.00 35.60 69 ASP C C 1
ATOM 4118 O O . ASP C 1 73 ? 32.228 -0.690 8.443 1.00 35.07 69 ASP C O 1
ATOM 4123 N N . THR C 1 74 ? 32.236 -0.755 10.697 1.00 34.77 70 THR C N 1
ATOM 4124 C CA . THR C 1 74 ? 31.019 0.079 10.827 1.00 33.48 70 THR C CA 1
ATOM 4125 C C . THR C 1 74 ? 31.076 1.428 10.080 1.00 32.73 70 THR C C 1
ATOM 4126 O O . THR C 1 74 ? 30.249 1.664 9.191 1.00 31.48 70 THR C O 1
ATOM 4130 N N . ALA C 1 75 ? 32.037 2.286 10.447 1.00 31.38 71 ALA C N 1
ATOM 4131 C CA . ALA C 1 75 ? 32.258 3.564 9.772 1.00 30.21 71 ALA C CA 1
ATOM 4132 C C . ALA C 1 75 ? 32.334 3.382 8.233 1.00 29.12 71 ALA C C 1
ATOM 4133 O O . ALA C 1 75 ? 31.640 4.083 7.484 1.00 27.63 71 ALA C O 1
ATOM 4135 N N . GLY C 1 76 ? 33.185 2.447 7.786 1.00 27.95 72 GLY C N 1
ATOM 4136 C CA . GLY C 1 76 ? 33.387 2.185 6.343 1.00 26.20 72 GLY C CA 1
ATOM 4137 C C . GLY C 1 76 ? 32.113 1.799 5.577 1.00 24.50 72 GLY C C 1
ATOM 4138 O O . GLY C 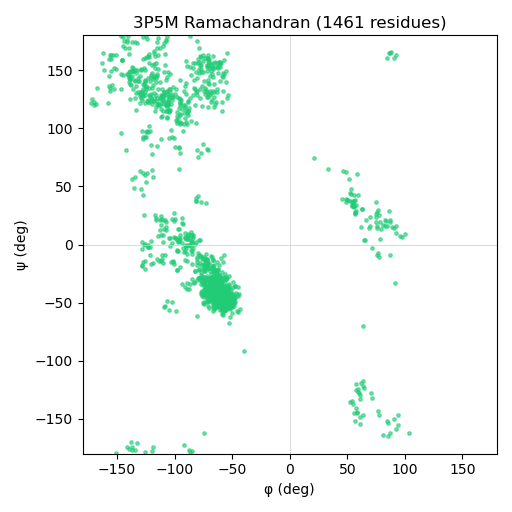1 76 ? 31.779 2.416 4.563 1.00 22.96 72 GLY C O 1
ATOM 4139 N N . ALA C 1 77 ? 31.421 0.760 6.048 1.00 23.60 73 ALA C N 1
ATOM 4140 C CA . ALA C 1 77 ? 30.238 0.236 5.337 1.00 22.89 73 ALA C CA 1
ATOM 4141 C C . ALA C 1 77 ? 29.091 1.249 5.360 1.00 21.83 73 ALA C C 1
ATOM 4142 O O . ALA C 1 77 ? 28.361 1.392 4.388 1.00 20.55 73 ALA C O 1
ATOM 4144 N N . ALA C 1 78 ? 28.965 1.954 6.481 1.00 21.64 74 ALA C N 1
ATOM 4145 C CA . ALA C 1 78 ? 27.927 2.955 6.655 1.00 21.58 74 ALA C CA 1
ATOM 4146 C C . ALA C 1 78 ? 28.131 4.040 5.614 1.00 21.45 74 ALA C C 1
ATOM 4147 O O . ALA C 1 78 ? 27.173 4.462 4.979 1.00 20.97 74 ALA C O 1
ATOM 4149 N N . ASP C 1 79 ? 29.384 4.463 5.445 1.00 21.93 75 ASP C N 1
ATOM 4150 C CA . ASP C 1 79 ? 29.743 5.539 4.513 1.00 22.22 75 ASP C CA 1
ATOM 4151 C C . ASP C 1 79 ? 29.476 5.094 3.084 1.00 20.02 75 ASP C C 1
ATOM 4152 O O . ASP C 1 79 ? 28.898 5.838 2.307 1.00 19.30 75 ASP C O 1
ATOM 4157 N N . ALA C 1 80 ? 29.844 3.861 2.766 1.00 18.02 76 ALA C N 1
ATOM 4158 C CA . ALA C 1 80 ? 29.680 3.354 1.420 1.00 17.63 76 ALA C CA 1
ATOM 4159 C C . ALA C 1 80 ? 28.197 3.212 1.064 1.00 16.92 76 ALA C C 1
ATOM 4160 O O . ALA C 1 80 ? 27.783 3.610 -0.035 1.00 17.18 76 ALA C O 1
ATOM 4162 N N . ALA C 1 81 ? 27.405 2.693 1.991 1.00 15.91 77 ALA C N 1
ATOM 4163 C CA . ALA C 1 81 ? 25.943 2.604 1.805 1.00 16.10 77 ALA C CA 1
ATOM 4164 C C . ALA C 1 81 ? 25.327 3.969 1.575 1.00 15.88 77 ALA C C 1
ATOM 4165 O O . ALA C 1 81 ? 24.549 4.166 0.626 1.00 17.21 77 ALA C O 1
ATOM 4167 N N . ASN C 1 82 ? 25.698 4.935 2.410 1.00 15.40 78 ASN C N 1
ATOM 4168 C CA . ASN C 1 82 ? 25.151 6.286 2.294 1.00 15.05 78 ASN C CA 1
ATOM 4169 C C . ASN C 1 82 ? 25.466 6.839 0.931 1.00 14.93 78 ASN C C 1
ATOM 4170 O O . ASN C 1 82 ? 24.625 7.520 0.311 1.00 14.90 78 ASN C O 1
ATOM 4175 N N . ARG C 1 83 ? 26.677 6.525 0.453 1.00 14.60 79 ARG C N 1
ATOM 4176 C CA . ARG C 1 83 ? 27.108 6.974 -0.872 1.00 14.62 79 ARG C CA 1
ATOM 4177 C C . ARG C 1 83 ? 26.338 6.357 -2.027 1.00 12.67 79 ARG C C 1
ATOM 4178 O O . ARG C 1 83 ? 26.066 7.037 -2.990 1.00 12.90 79 ARG C O 1
ATOM 4186 N N . VAL C 1 84 ? 25.997 5.071 -1.932 1.00 12.16 80 VAL C N 1
ATOM 4187 C CA . VAL C 1 84 ? 25.154 4.425 -2.932 1.00 10.67 80 VAL C CA 1
ATOM 4188 C C . VAL C 1 84 ? 23.788 5.131 -3.027 1.00 10.70 80 VAL C C 1
ATOM 4189 O O . VAL C 1 84 ? 23.289 5.416 -4.127 1.00 10.50 80 VAL C O 1
ATOM 4193 N N . VAL C 1 85 ? 23.162 5.398 -1.884 1.00 10.71 81 VAL C N 1
ATOM 4194 C CA . VAL C 1 85 ? 21.854 6.050 -1.891 1.00 11.25 81 VAL C CA 1
ATOM 4195 C C . VAL C 1 85 ? 21.954 7.421 -2.586 1.00 11.95 81 VAL C C 1
ATOM 4196 O O . VAL C 1 85 ? 21.203 7.705 -3.507 1.00 12.82 81 VAL C O 1
ATOM 4200 N N . ARG C 1 86 ? 22.955 8.208 -2.207 1.00 12.86 82 ARG C N 1
ATOM 4201 C CA . ARG C 1 86 ? 23.259 9.489 -2.847 1.00 14.42 82 ARG C CA 1
ATOM 4202 C C . ARG C 1 86 ? 23.550 9.410 -4.329 1.00 14.05 82 ARG C C 1
ATOM 4203 O O . ARG C 1 86 ? 23.110 10.282 -5.103 1.00 14.11 82 ARG C O 1
ATOM 4211 N N . ALA C 1 87 ? 24.274 8.370 -4.736 1.00 13.46 83 ALA C N 1
ATOM 4212 C CA . ALA C 1 87 ? 24.539 8.199 -6.166 1.00 12.67 83 ALA C CA 1
ATOM 4213 C C . ALA C 1 87 ? 23.213 7.924 -6.922 1.00 11.76 83 ALA C C 1
ATOM 4214 O O . ALA C 1 87 ? 23.009 8.438 -8.012 1.00 11.77 83 ALA C O 1
ATOM 4216 N N . ILE C 1 88 ? 22.312 7.123 -6.333 1.00 10.16 84 ILE C N 1
ATOM 4217 C CA . ILE C 1 88 ? 21.078 6.753 -7.050 1.00 9.12 84 ILE C CA 1
ATOM 4218 C C . ILE C 1 88 ? 20.194 8.022 -7.200 1.00 9.39 84 ILE C C 1
ATOM 4219 O O . ILE C 1 88 ? 19.692 8.324 -8.292 1.00 8.52 84 ILE C O 1
ATOM 4224 N N . THR C 1 89 ? 20.053 8.776 -6.103 1.00 8.53 85 THR C N 1
ATOM 4225 C CA . THR C 1 89 ? 19.149 9.918 -6.096 1.00 8.87 85 THR C CA 1
ATOM 4226 C C . THR C 1 89 ? 19.689 11.127 -6.876 1.00 9.55 85 THR C C 1
ATOM 4227 O O . THR C 1 89 ? 18.911 11.994 -7.283 1.00 9.12 85 THR C O 1
ATOM 4231 N N . SER C 1 90 ? 21.013 11.184 -7.077 1.00 10.13 86 SER C N 1
ATOM 4232 C CA A SER C 1 90 ? 21.590 12.312 -7.812 0.70 10.54 86 SER C CA 1
ATOM 4233 C CA B SER C 1 90 ? 21.661 12.289 -7.794 0.30 10.45 86 SER C CA 1
ATOM 4234 C C . SER C 1 90 ? 21.821 11.985 -9.281 1.00 11.30 86 SER C C 1
ATOM 4235 O O . SER C 1 90 ? 22.113 12.861 -10.067 1.00 11.81 86 SER C O 1
ATOM 4240 N N . LEU C 1 91 ? 21.635 10.723 -9.662 1.00 11.89 87 LEU C N 1
ATOM 4241 C CA . LEU C 1 91 ? 21.818 10.304 -11.052 1.00 12.87 87 LEU C CA 1
ATOM 4242 C C . LEU C 1 91 ? 20.678 10.858 -11.937 1.00 12.88 87 LEU C C 1
ATOM 4243 O O . LEU C 1 91 ? 19.487 10.491 -11.731 1.00 12.39 87 LEU C O 1
ATOM 4248 N N . PRO C 1 92 ? 21.031 11.704 -12.939 1.00 12.81 88 PRO C N 1
ATOM 4249 C CA . PRO C 1 92 ? 19.960 12.349 -13.741 1.00 13.08 88 PRO C CA 1
ATOM 4250 C C . PRO C 1 92 ? 19.335 11.412 -14.777 1.00 12.22 88 PRO C C 1
ATOM 4251 O O . PRO C 1 92 ? 19.016 11.841 -15.896 1.00 13.90 88 PRO C O 1
ATOM 4255 N N . LYS C 1 93 ? 19.208 10.136 -14.401 1.00 12.54 89 LYS C N 1
ATOM 4256 C CA . LYS C 1 93 ? 18.493 9.091 -15.162 1.00 11.68 89 LYS C CA 1
ATOM 4257 C C . LYS C 1 93 ? 17.618 8.239 -14.209 1.00 10.47 89 LYS C C 1
ATOM 4258 O O . LYS C 1 93 ? 17.939 8.099 -13.054 1.00 11.10 89 LYS C O 1
ATOM 4264 N N . PRO C 1 94 ? 16.503 7.665 -14.698 1.00 10.10 90 PRO C N 1
ATOM 4265 C CA . PRO C 1 94 ? 15.635 6.832 -13.902 1.00 9.64 90 PRO C CA 1
ATOM 4266 C C . PRO C 1 94 ? 16.303 5.521 -13.546 1.00 9.38 90 PRO C C 1
ATOM 4267 O O . PRO C 1 94 ? 16.896 4.870 -14.414 1.00 8.81 90 PRO C O 1
ATOM 4271 N N . VAL C 1 95 ? 16.205 5.191 -12.261 1.00 8.78 91 VAL C N 1
ATOM 4272 C CA . VAL C 1 95 ? 16.675 3.965 -11.690 1.00 9.30 91 VAL C CA 1
ATOM 4273 C C . VAL C 1 95 ? 15.428 3.230 -11.194 1.00 9.25 91 VAL C C 1
ATOM 4274 O O . VAL C 1 95 ? 14.662 3.750 -10.380 1.00 8.88 91 VAL C O 1
ATOM 4278 N N . ILE C 1 96 ? 15.209 2.026 -11.712 1.00 10.25 92 ILE C N 1
ATOM 4279 C CA . ILE C 1 96 ? 14.074 1.199 -11.283 1.00 9.30 92 ILE C CA 1
ATOM 4280 C C . ILE C 1 96 ? 14.559 -0.006 -10.475 1.00 9.69 92 ILE C C 1
ATOM 4281 O O . ILE C 1 96 ? 15.368 -0.771 -10.978 1.00 10.22 92 ILE C O 1
ATOM 4286 N N . ALA C 1 97 ? 14.078 -0.174 -9.238 1.00 8.74 93 ALA C N 1
ATOM 4287 C CA . ALA C 1 97 ? 14.371 -1.404 -8.471 1.00 8.51 93 ALA C CA 1
ATOM 4288 C C . ALA C 1 97 ? 13.332 -2.489 -8.820 1.00 8.46 93 ALA C C 1
ATOM 4289 O O . ALA C 1 97 ? 12.137 -2.235 -8.705 1.00 8.02 93 ALA C O 1
ATOM 4291 N N . GLY C 1 98 ? 13.775 -3.688 -9.232 1.00 8.15 94 GLY C N 1
ATOM 4292 C CA . GLY C 1 98 ? 12.833 -4.794 -9.291 1.00 8.19 94 GLY C CA 1
ATOM 4293 C C . GLY C 1 98 ? 13.029 -5.580 -8.015 1.00 8.65 94 GLY C C 1
ATOM 4294 O O . GLY C 1 98 ? 14.097 -6.206 -7.826 1.00 8.26 94 GLY C O 1
ATOM 4295 N N . VAL C 1 99 ? 12.044 -5.530 -7.116 1.00 8.14 95 VAL C N 1
ATOM 4296 C CA . VAL C 1 99 ? 12.217 -6.162 -5.821 1.00 9.14 95 VAL C CA 1
ATOM 4297 C C . VAL C 1 99 ? 11.396 -7.431 -5.722 1.00 10.08 95 VAL C C 1
ATOM 4298 O O . VAL C 1 99 ? 10.167 -7.381 -5.832 1.00 9.53 95 VAL C O 1
ATOM 4302 N N . HIS C 1 100 ? 12.090 -8.555 -5.541 1.00 10.46 96 HIS C N 1
ATOM 4303 C CA . HIS C 1 100 ? 11.469 -9.839 -5.260 1.00 12.00 96 HIS C CA 1
ATOM 4304 C C . HIS C 1 100 ? 11.968 -10.279 -3.872 1.00 12.18 96 HIS C C 1
ATOM 4305 O O . HIS C 1 100 ? 13.046 -9.864 -3.439 1.00 13.88 96 HIS C O 1
ATOM 4312 N N . GLY C 1 101 ? 11.223 -11.110 -3.167 1.00 12.55 97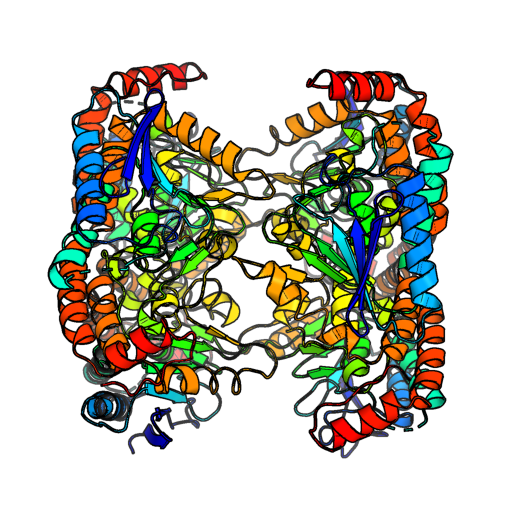 GLY C N 1
ATOM 4313 C CA . GLY C 1 101 ? 11.658 -11.576 -1.842 1.00 11.79 97 GLY C CA 1
ATOM 4314 C C . GLY C 1 101 ? 11.964 -10.415 -0.870 1.00 12.47 97 GLY C C 1
ATOM 4315 O O . GLY C 1 101 ? 11.364 -9.331 -0.959 1.00 12.81 97 GLY C O 1
ATOM 4316 N N . ALA C 1 102 ? 12.963 -10.623 -0.021 1.00 10.30 98 ALA C N 1
ATOM 4317 C CA . ALA C 1 102 ? 13.300 -9.729 1.069 1.00 9.40 98 ALA C CA 1
ATOM 4318 C C . ALA C 1 102 ? 14.075 -8.437 0.711 1.00 8.94 98 ALA C C 1
ATOM 4319 O O . ALA C 1 102 ? 15.055 -8.455 -0.046 1.00 8.40 98 ALA C O 1
ATOM 4321 N N . ALA C 1 103 ? 13.622 -7.319 1.257 1.00 8.28 99 ALA C N 1
ATOM 4322 C CA . ALA C 1 103 ? 14.367 -6.061 1.136 1.00 8.66 99 ALA C CA 1
ATOM 4323 C C . ALA C 1 103 ? 14.502 -5.544 2.550 1.00 8.44 99 ALA C C 1
ATOM 4324 O O . ALA C 1 103 ? 13.584 -4.936 3.090 1.00 8.48 99 ALA C O 1
ATOM 4326 N N . VAL C 1 104 ? 15.649 -5.809 3.155 1.00 8.96 100 VAL C N 1
ATOM 4327 C CA . VAL C 1 104 ? 15.759 -5.727 4.619 1.00 9.47 100 VAL C CA 1
ATOM 4328 C C . VAL C 1 104 ? 16.938 -4.828 4.994 1.00 10.28 100 VAL C C 1
ATOM 4329 O O . VAL C 1 104 ? 17.985 -4.883 4.344 1.00 11.18 100 VAL C O 1
ATOM 4333 N N . GLY C 1 105 ? 16.751 -3.973 5.998 1.00 10.07 101 GLY C N 1
ATOM 4334 C CA . GLY C 1 105 ? 17.787 -3.055 6.435 1.00 9.77 101 GLY C CA 1
ATOM 4335 C C . GLY C 1 105 ? 18.214 -2.186 5.259 1.00 10.71 101 GLY C C 1
ATOM 4336 O O . GLY C 1 105 ? 17.366 -1.538 4.611 1.00 9.55 101 GLY C O 1
ATOM 4337 N N . PHE C 1 106 ? 19.515 -2.182 4.964 1.00 10.28 102 PHE C N 1
ATOM 4338 C CA . PHE C 1 106 ? 19.982 -1.387 3.864 1.00 10.75 102 PHE C CA 1
ATOM 4339 C C . PHE C 1 106 ? 19.318 -1.796 2.540 1.00 11.10 102 PHE C C 1
ATOM 4340 O O . PHE C 1 106 ? 19.149 -0.967 1.651 1.00 11.76 102 PHE C O 1
ATOM 4348 N N . GLY C 1 107 ? 18.940 -3.072 2.422 1.00 11.31 103 GLY C N 1
ATOM 4349 C CA . GLY C 1 107 ? 18.182 -3.572 1.250 1.00 9.54 103 GLY C CA 1
ATOM 4350 C C . GLY C 1 107 ? 16.910 -2.774 1.032 1.00 9.42 103 GLY C C 1
ATOM 4351 O O . GLY C 1 107 ? 16.518 -2.492 -0.115 1.00 8.14 103 GLY C O 1
ATOM 4352 N N . CYS C 1 108 ? 16.245 -2.427 2.133 1.00 8.14 104 CYS C N 1
ATOM 4353 C CA . CYS C 1 108 ? 15.097 -1.552 2.074 1.00 8.05 104 CYS C CA 1
ATOM 4354 C C . CYS C 1 108 ? 15.509 -0.132 1.641 1.00 8.56 104 CYS C C 1
ATOM 4355 O O . CYS C 1 108 ? 14.943 0.401 0.705 1.00 9.78 104 CYS C O 1
ATOM 4358 N N . SER C 1 109 ? 16.492 0.486 2.300 1.00 8.74 105 SER C N 1
ATOM 4359 C CA . SER C 1 109 ? 16.953 1.838 1.904 1.00 8.78 105 SER C CA 1
ATOM 4360 C C . SER C 1 109 ? 17.334 1.888 0.444 1.00 8.32 105 SER C C 1
ATOM 4361 O O . SER C 1 109 ? 17.063 2.872 -0.253 1.00 8.06 105 SER C O 1
ATOM 4364 N N . LEU C 1 110 ? 17.937 0.797 -0.024 1.00 8.65 106 LEU C N 1
ATOM 4365 C CA . LEU C 1 110 ? 18.438 0.719 -1.376 1.00 8.54 106 LEU C CA 1
ATOM 4366 C C . LEU C 1 110 ? 17.302 0.780 -2.405 1.00 8.51 106 LEU C C 1
ATOM 4367 O O . LEU C 1 110 ? 17.383 1.538 -3.385 1.00 8.37 106 LEU C O 1
ATOM 4372 N N . ALA C 1 111 ? 16.294 -0.067 -2.225 1.00 8.14 107 ALA C N 1
ATOM 4373 C CA . ALA C 1 111 ? 15.105 -0.037 -3.091 1.00 9.00 107 ALA C CA 1
ATOM 4374 C C . ALA C 1 111 ? 14.509 1.371 -3.096 1.00 9.39 107 ALA C C 1
ATOM 4375 O O . ALA C 1 111 ? 14.210 1.927 -4.155 1.00 7.87 107 ALA C O 1
ATOM 4377 N N . LEU C 1 112 ? 14.340 1.938 -1.894 1.00 10.37 108 LEU C N 1
ATOM 4378 C CA . LEU C 1 112 ? 13.576 3.200 -1.753 1.00 10.30 108 LEU C CA 1
ATOM 4379 C C . LEU C 1 112 ? 14.336 4.409 -2.242 1.00 11.28 108 LEU C C 1
ATOM 4380 O O . LEU C 1 112 ? 13.740 5.436 -2.514 1.00 12.98 108 LEU C O 1
ATOM 4385 N N . ALA C 1 113 ? 15.649 4.298 -2.380 1.00 11.15 109 ALA C N 1
ATOM 4386 C CA . ALA C 1 113 ? 16.390 5.370 -3.015 1.00 11.66 109 ALA C CA 1
ATOM 4387 C C . ALA C 1 113 ? 16.005 5.496 -4.492 1.00 11.83 109 ALA C C 1
ATOM 4388 O O . ALA C 1 113 ? 16.200 6.561 -5.084 1.00 10.68 109 ALA C O 1
ATOM 4390 N N . CYS C 1 114 ? 15.435 4.424 -5.081 1.00 11.53 110 CYS C N 1
ATOM 4391 C CA . CYS C 1 114 ? 15.214 4.378 -6.528 1.00 11.31 110 CYS C CA 1
ATOM 4392 C C . CYS C 1 114 ? 13.998 5.204 -6.939 1.00 11.88 110 CYS C C 1
ATOM 4393 O O . CYS C 1 114 ? 13.141 5.492 -6.112 1.00 13.06 110 CYS C O 1
ATOM 4396 N N . ASP C 1 115 ? 13.893 5.556 -8.218 1.00 10.82 111 ASP C N 1
ATOM 4397 C CA . ASP C 1 115 ? 12.788 6.402 -8.637 1.00 10.42 111 ASP C CA 1
ATOM 4398 C C . ASP C 1 115 ? 11.458 5.662 -8.665 1.00 10.30 111 ASP C C 1
ATOM 4399 O O . ASP C 1 115 ? 10.425 6.232 -8.315 1.00 10.85 111 ASP C O 1
ATOM 4404 N N . LEU C 1 116 ? 11.494 4.404 -9.096 1.00 9.80 112 LEU C N 1
ATOM 4405 C CA . LEU C 1 116 ? 10.332 3.540 -9.196 1.00 9.30 112 LEU C CA 1
ATOM 4406 C C . LEU C 1 116 ? 10.734 2.177 -8.617 1.00 9.58 112 LEU C C 1
ATOM 4407 O O . LEU C 1 116 ? 11.837 1.745 -8.812 1.00 9.53 112 LEU C O 1
ATOM 4412 N N . VAL C 1 117 ? 9.836 1.525 -7.893 1.00 8.79 113 VAL C N 1
ATOM 4413 C CA . VAL C 1 117 ? 10.092 0.187 -7.368 1.00 7.89 113 VAL C CA 1
ATOM 4414 C C . VAL C 1 117 ? 8.971 -0.703 -7.890 1.00 7.94 113 VAL C C 1
ATOM 4415 O O . VAL C 1 117 ? 7.800 -0.396 -7.675 1.00 7.95 113 VAL C O 1
ATOM 4419 N N . VAL C 1 118 ? 9.330 -1.796 -8.566 1.00 8.00 114 VAL C N 1
ATOM 4420 C CA . VAL C 1 118 ? 8.345 -2.786 -9.001 1.00 8.09 114 VAL C CA 1
ATOM 4421 C C . VAL C 1 118 ? 8.500 -3.984 -8.054 1.00 8.11 114 VAL C C 1
ATOM 4422 O O . VAL C 1 118 ? 9.558 -4.626 -8.022 1.00 9.05 114 VAL C O 1
ATOM 4426 N N . ALA C 1 119 ? 7.464 -4.247 -7.265 1.00 8.12 115 ALA C N 1
ATOM 4427 C CA . ALA C 1 119 ? 7.514 -5.238 -6.205 1.00 8.15 115 ALA C CA 1
ATOM 4428 C C . ALA C 1 119 ? 6.736 -6.498 -6.584 1.00 8.29 115 ALA C C 1
ATOM 4429 O O . ALA C 1 119 ? 5.544 -6.423 -6.978 1.00 8.36 115 ALA C O 1
ATOM 4431 N N . ALA C 1 120 ? 7.401 -7.651 -6.475 1.00 8.36 116 ALA C N 1
ATOM 4432 C CA . ALA C 1 120 ? 6.755 -8.952 -6.661 1.00 8.52 116 ALA C CA 1
ATOM 4433 C C . ALA C 1 120 ? 5.762 -9.200 -5.509 1.00 8.57 116 ALA C C 1
ATOM 4434 O O . ALA C 1 120 ? 5.943 -8.656 -4.405 1.00 8.47 116 ALA C O 1
ATOM 4436 N N . PRO C 1 121 ? 4.699 -9.997 -5.762 1.00 8.73 117 PRO C N 1
ATOM 4437 C CA . PRO C 1 121 ? 3.683 -10.228 -4.740 1.00 8.80 117 PRO C CA 1
ATOM 4438 C C . PRO C 1 121 ? 4.212 -10.715 -3.379 1.00 8.79 117 PRO C C 1
ATOM 4439 O O . PRO C 1 121 ? 3.664 -10.298 -2.323 1.00 8.77 117 PRO C O 1
ATOM 4443 N N . ALA C 1 122 ? 5.260 -11.542 -3.375 1.00 8.83 118 ALA C N 1
ATOM 4444 C CA . ALA C 1 122 ? 5.774 -12.059 -2.095 1.00 8.85 118 ALA C CA 1
ATOM 4445 C C . ALA C 1 122 ? 6.959 -11.258 -1.505 1.00 8.69 118 ALA C C 1
ATOM 4446 O O . ALA C 1 122 ? 7.599 -11.683 -0.515 1.00 8.72 118 ALA C O 1
ATOM 4448 N N . SER C 1 123 ? 7.268 -10.121 -2.111 1.00 8.54 119 SER C N 1
ATOM 4449 C CA . SER C 1 123 ? 8.397 -9.334 -1.675 1.00 8.42 119 SER C CA 1
ATOM 4450 C C . SER C 1 123 ? 7.969 -8.631 -0.369 1.00 8.37 119 SER C C 1
ATOM 4451 O O . SER C 1 123 ? 6.785 -8.618 -0.047 1.00 8.41 119 SER C O 1
ATOM 4454 N N . TYR C 1 124 ? 8.927 -8.128 0.399 1.00 8.31 120 TYR C N 1
ATOM 4455 C CA . TYR C 1 124 ? 8.592 -7.338 1.595 1.00 8.27 120 TYR C CA 1
ATOM 4456 C C . TYR C 1 124 ? 9.714 -6.391 1.948 1.00 8.47 120 TYR C C 1
ATOM 4457 O O . TYR C 1 124 ? 10.875 -6.587 1.489 1.00 8.42 120 TYR C O 1
ATOM 4466 N N . PHE C 1 125 ? 9.363 -5.406 2.788 1.00 8.14 121 PHE C N 1
ATOM 4467 C CA . PHE C 1 125 ? 10.244 -4.317 3.199 1.00 8.08 121 PHE C CA 1
ATOM 4468 C C . PHE C 1 125 ? 10.288 -4.310 4.729 1.00 8.15 121 PHE C C 1
ATOM 4469 O O . PHE C 1 125 ? 9.273 -4.473 5.396 1.00 8.20 121 PHE C O 1
ATOM 4477 N N . GLN C 1 126 ? 11.487 -4.192 5.289 1.00 8.45 122 GLN C N 1
ATOM 4478 C CA . GLN C 1 126 ? 11.631 -4.367 6.746 1.00 8.65 122 GLN C CA 1
ATOM 4479 C C . GLN C 1 126 ? 12.868 -3.654 7.254 1.00 8.76 122 GLN C C 1
ATOM 4480 O O . GLN C 1 126 ? 13.939 -3.771 6.637 1.00 8.31 122 GLN C O 1
ATOM 4486 N N . LEU C 1 127 ? 12.727 -2.920 8.361 1.00 8.73 123 LEU C N 1
ATOM 4487 C CA . LEU C 1 127 ? 13.890 -2.388 9.083 1.00 9.54 123 LEU C CA 1
ATOM 4488 C C . LEU C 1 127 ? 14.118 -3.315 10.279 1.00 10.77 123 LEU C C 1
ATOM 4489 O O . LEU C 1 127 ? 13.511 -3.114 11.310 1.00 11.64 123 LEU C O 1
ATOM 4494 N N . ALA C 1 128 ? 14.964 -4.337 10.103 1.00 11.29 124 ALA C N 1
ATOM 4495 C CA . ALA C 1 128 ? 15.206 -5.384 11.100 1.00 13.60 124 ALA C CA 1
ATOM 4496 C C . ALA C 1 128 ? 16.310 -4.978 12.073 1.00 14.96 124 ALA C C 1
ATOM 4497 O O . ALA C 1 128 ? 16.652 -5.748 12.956 1.00 15.09 124 ALA C O 1
ATOM 4499 N N . PHE C 1 129 ? 16.870 -3.787 11.876 1.00 15.73 125 PHE C N 1
ATOM 4500 C CA . PHE C 1 129 ? 18.003 -3.298 12.673 1.00 17.60 125 PHE C CA 1
ATOM 4501 C C . PHE C 1 129 ? 17.802 -3.468 14.151 1.00 18.02 125 PHE C C 1
ATOM 4502 O O . PHE C 1 129 ? 18.674 -4.032 14.835 1.00 18.06 125 PHE C O 1
ATOM 4510 N N . THR C 1 130 ? 16.649 -3.017 14.650 1.00 17.29 126 THR C N 1
ATOM 4511 C CA . THR C 1 130 ? 16.431 -3.029 16.095 1.00 17.81 126 THR C CA 1
ATOM 4512 C C . THR C 1 130 ? 16.425 -4.415 16.678 1.00 18.26 126 THR C C 1
ATOM 4513 O O . THR C 1 130 ? 16.660 -4.578 17.856 1.00 17.64 126 THR C O 1
ATOM 4517 N N . ARG C 1 131 ? 16.148 -5.423 15.846 1.00 18.61 127 ARG C N 1
ATOM 4518 C CA . ARG C 1 131 ? 16.184 -6.818 16.309 1.00 18.38 127 ARG C CA 1
ATOM 4519 C C . ARG C 1 131 ? 17.603 -7.249 16.784 1.00 18.22 127 ARG C C 1
ATOM 4520 O O . ARG C 1 131 ? 17.726 -8.170 17.604 1.00 18.55 127 ARG C O 1
ATOM 4522 N N . VAL C 1 132 ? 18.654 -6.590 16.269 1.00 17.29 128 VAL C N 1
ATOM 4523 C CA . VAL C 1 132 ? 20.038 -6.781 16.750 1.00 17.50 128 VAL C CA 1
ATOM 4524 C C . VAL C 1 132 ? 20.601 -5.606 17.567 1.00 16.70 128 VAL C C 1
ATOM 4525 O O . VAL C 1 132 ? 21.819 -5.516 17.780 1.00 16.43 128 VAL C O 1
ATOM 4529 N N . GLY C 1 133 ? 19.712 -4.711 18.004 1.00 15.46 129 GLY C N 1
ATOM 4530 C CA . GLY C 1 133 ? 20.082 -3.542 18.801 1.00 14.54 129 GLY C CA 1
ATOM 4531 C C . GLY C 1 133 ? 20.742 -2.428 18.007 1.00 13.65 129 GLY C C 1
ATOM 4532 O O . GLY C 1 133 ? 21.481 -1.651 18.564 1.00 14.47 129 GLY C O 1
ATOM 4533 N N . LEU C 1 134 ? 20.423 -2.326 16.717 1.00 12.91 130 LEU C N 1
ATOM 4534 C CA . LEU C 1 134 ? 20.999 -1.299 15.842 1.00 13.01 130 LEU C CA 1
ATOM 4535 C C . LEU C 1 134 ? 19.914 -0.326 15.360 1.00 11.98 130 LEU C C 1
ATOM 4536 O O . LEU C 1 134 ? 18.765 -0.484 15.730 1.00 12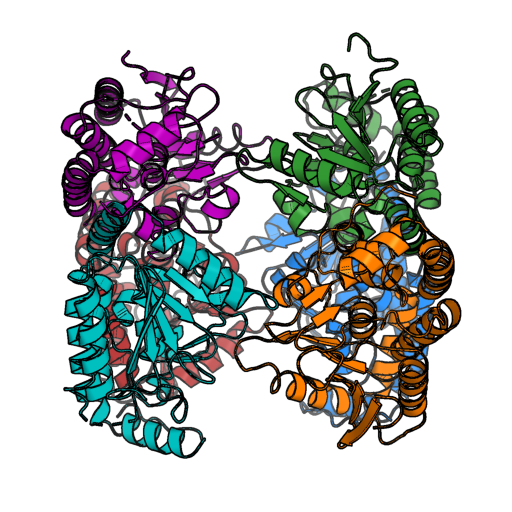.54 130 LEU C O 1
ATOM 4541 N N . MET C 1 135 ? 20.307 0.691 14.588 1.00 11.78 131 MET C N 1
ATOM 4542 C CA . MET C 1 135 ? 19.399 1.706 14.073 1.00 12.49 131 MET C CA 1
ATOM 4543 C C . MET C 1 135 ? 19.369 1.680 12.545 1.00 12.23 131 MET C C 1
ATOM 4544 O O . MET C 1 135 ? 20.251 1.069 11.945 1.00 12.55 131 MET C O 1
ATOM 4549 N N . PRO C 1 136 ? 18.355 2.323 11.915 1.00 12.00 132 PRO C N 1
ATOM 4550 C CA . PRO C 1 136 ? 18.289 2.314 10.457 1.00 12.19 132 PRO C CA 1
ATOM 4551 C C . PRO C 1 136 ? 19.497 2.969 9.814 1.00 13.34 132 PRO C C 1
ATOM 4552 O O . PRO C 1 136 ? 20.132 3.835 10.425 1.00 14.35 132 PRO C O 1
ATOM 4556 N N . ASP C 1 137 ? 19.804 2.577 8.576 1.00 13.71 133 ASP C N 1
ATOM 4557 C CA . ASP C 1 137 ? 20.965 3.131 7.895 1.00 13.63 133 ASP C CA 1
ATOM 4558 C C . ASP C 1 137 ? 20.638 3.523 6.455 1.00 12.97 133 ASP C C 1
ATOM 4559 O O . ASP C 1 137 ? 19.489 3.415 6.014 1.00 11.96 133 ASP C O 1
ATOM 4564 N N . GLY C 1 138 ? 21.646 3.974 5.715 1.00 12.75 134 GLY C N 1
ATOM 4565 C CA . GLY C 1 138 ? 21.461 4.292 4.300 1.00 11.59 134 GLY C CA 1
ATOM 4566 C C . GLY C 1 138 ? 20.742 5.605 4.060 1.00 12.27 134 GLY C C 1
ATOM 4567 O O . GLY C 1 138 ? 20.644 6.050 2.909 1.00 12.79 134 GLY C O 1
ATOM 4568 N N . GLY C 1 139 ? 20.230 6.238 5.123 1.00 11.56 135 GLY C N 1
ATOM 4569 C CA . GLY C 1 139 ? 19.258 7.340 4.933 1.00 11.28 135 GLY C CA 1
ATOM 4570 C C . GLY C 1 139 ? 17.779 6.959 5.057 1.00 10.79 135 GLY C C 1
ATOM 4571 O O . GLY C 1 139 ? 16.887 7.782 4.815 1.00 10.47 135 GLY C O 1
ATOM 4572 N N . ALA C 1 140 ? 17.508 5.716 5.448 1.00 10.30 136 ALA C N 1
ATOM 4573 C CA . ALA C 1 140 ? 16.139 5.240 5.570 1.00 9.47 136 ALA C CA 1
ATOM 4574 C C . ALA C 1 140 ? 15.336 6.197 6.451 1.00 9.41 136 ALA C C 1
ATOM 4575 O O . ALA C 1 140 ? 14.165 6.445 6.174 1.00 8.84 136 ALA C O 1
ATOM 4577 N N . SER C 1 141 ? 15.964 6.726 7.510 1.00 8.82 137 SER C N 1
ATOM 4578 C CA . SER C 1 141 ? 15.249 7.639 8.449 1.00 9.56 137 SER C CA 1
ATOM 4579 C C . SER C 1 141 ? 14.725 8.893 7.757 1.00 9.32 137 SER C C 1
ATOM 4580 O O . SER C 1 141 ? 13.727 9.467 8.206 1.00 9.47 137 SER C O 1
ATOM 4583 N N . ALA C 1 142 ? 15.388 9.305 6.666 1.00 9.74 138 ALA C N 1
ATOM 4584 C CA . ALA C 1 142 ? 14.919 10.427 5.830 1.00 9.91 138 ALA C CA 1
ATOM 4585 C C . ALA C 1 142 ? 14.045 10.011 4.619 1.00 9.76 138 ALA C C 1
ATOM 4586 O O . ALA C 1 142 ? 13.119 10.743 4.210 1.00 10.64 138 ALA C O 1
ATOM 4588 N N . LEU C 1 143 ? 14.343 8.855 4.036 1.00 8.91 139 LEU C N 1
ATOM 4589 C CA . LEU C 1 143 ? 13.619 8.408 2.847 1.00 8.28 139 LEU C CA 1
ATOM 4590 C C . LEU C 1 143 ? 12.195 8.026 3.228 1.00 8.43 139 LEU C C 1
ATOM 4591 O O . LEU C 1 143 ? 11.238 8.465 2.583 1.00 8.17 139 LEU C O 1
ATOM 4596 N N . LEU C 1 144 ? 12.060 7.231 4.283 1.00 8.07 140 LEU C N 1
ATOM 4597 C CA . LEU C 1 144 ? 10.758 6.655 4.605 1.00 8.03 140 LEU C CA 1
ATOM 4598 C C . LEU C 1 144 ? 9.659 7.665 4.970 1.00 8.08 140 LEU C C 1
ATOM 4599 O O . LEU C 1 144 ? 8.532 7.513 4.460 1.00 8.04 140 LEU C O 1
ATOM 4604 N N . PRO C 1 145 ? 9.966 8.703 5.787 1.00 8.18 141 PRO C N 1
ATOM 4605 C CA . PRO C 1 145 ? 8.841 9.570 6.140 1.00 8.24 141 PRO C CA 1
ATOM 4606 C C . PRO C 1 145 ? 8.253 10.373 4.992 1.00 8.22 141 PRO C C 1
ATOM 4607 O O . PRO C 1 145 ? 7.119 10.807 5.074 1.00 8.26 141 PRO C O 1
ATOM 4611 N N . LEU C 1 146 ? 9.032 10.587 3.944 1.00 8.75 142 LEU C N 1
ATOM 4612 C CA . LEU C 1 146 ? 8.557 11.325 2.777 1.00 9.23 142 LEU C CA 1
ATOM 4613 C C . LEU C 1 146 ? 7.845 10.356 1.830 1.00 8.82 142 LEU C C 1
ATOM 4614 O O . LEU C 1 146 ? 7.334 10.763 0.799 1.00 9.89 142 LEU C O 1
ATOM 4619 N N . LEU C 1 147 ? 7.812 9.080 2.209 1.00 8.31 143 LEU C N 1
ATOM 4620 C CA . LEU C 1 147 ? 7.045 8.056 1.483 1.00 8.83 143 LEU C CA 1
ATOM 4621 C C . LEU C 1 147 ? 5.747 7.699 2.180 1.00 9.05 143 LEU C C 1
ATOM 4622 O O . LEU C 1 147 ? 4.660 7.723 1.545 1.00 9.58 143 LEU C O 1
ATOM 4627 N N . ILE C 1 148 ? 5.845 7.425 3.489 1.00 8.20 144 ILE C N 1
ATOM 4628 C CA . ILE C 1 148 ? 4.736 6.816 4.241 1.00 8.09 144 ILE C CA 1
ATOM 4629 C C . ILE C 1 148 ? 4.353 7.557 5.507 1.00 8.45 144 ILE C C 1
ATOM 4630 O O . ILE C 1 148 ? 3.496 7.089 6.267 1.00 8.26 144 ILE C O 1
ATOM 4635 N N . GLY C 1 149 ? 5.038 8.679 5.758 1.00 8.44 145 GLY C N 1
ATOM 4636 C CA . GLY C 1 149 ? 4.792 9.481 6.966 1.00 8.54 145 GLY C CA 1
ATOM 4637 C C . GLY C 1 149 ? 5.584 9.000 8.175 1.00 8.38 145 GLY C C 1
ATOM 4638 O O . GLY C 1 149 ? 6.122 7.882 8.202 1.00 8.37 145 GLY C O 1
ATOM 4639 N N . ARG C 1 150 ? 5.641 9.854 9.188 1.00 8.51 146 ARG C N 1
ATOM 4640 C CA . ARG C 1 150 ? 6.426 9.610 10.392 1.00 8.58 146 ARG C CA 1
ATOM 4641 C C . ARG C 1 150 ? 5.919 8.448 11.254 1.00 8.63 146 ARG C C 1
ATOM 4642 O O . ARG C 1 150 ? 6.706 7.676 11.798 1.00 8.60 146 ARG C O 1
ATOM 4650 N N . ALA C 1 151 ? 4.609 8.332 11.402 1.00 8.65 147 ALA C N 1
ATOM 4651 C CA . ALA C 1 151 ? 4.082 7.332 12.326 1.00 8.72 147 ALA C CA 1
ATOM 4652 C C . ALA C 1 151 ? 4.346 5.916 11.817 1.00 8.62 147 ALA C C 1
ATOM 4653 O O . ALA C 1 151 ? 4.792 5.070 12.586 1.00 8.66 147 ALA C O 1
ATOM 4655 N N . ARG C 1 152 ? 4.107 5.654 10.532 1.00 8.50 148 ARG C N 1
ATOM 4656 C CA . ARG C 1 152 ? 4.416 4.316 10.018 1.00 8.42 148 ARG C CA 1
ATOM 4657 C C . ARG C 1 152 ? 5.926 4.032 9.923 1.00 8.36 148 ARG C C 1
ATOM 4658 O O . ARG C 1 152 ? 6.372 2.887 10.023 1.00 8.35 148 ARG C O 1
ATOM 4666 N N . THR C 1 153 ? 6.717 5.077 9.720 1.00 8.33 149 THR C N 1
ATOM 4667 C CA . THR C 1 153 ? 8.172 4.922 9.714 1.00 8.31 149 THR C CA 1
ATOM 4668 C C . THR C 1 153 ? 8.617 4.547 11.107 1.00 8.43 149 THR C C 1
ATOM 4669 O O . THR C 1 153 ? 9.425 3.634 11.302 1.00 8.44 149 THR C O 1
ATOM 4673 N N . SER C 1 154 ? 8.095 5.277 12.081 1.00 8.54 150 SER C N 1
ATOM 4674 C CA . SER C 1 154 ? 8.450 5.051 13.477 1.00 9.33 150 SER C CA 1
ATOM 4675 C C . SER C 1 154 ? 8.110 3.592 13.872 1.00 9.50 150 SER C C 1
ATOM 4676 O O . SER C 1 154 ? 8.912 2.871 14.518 1.00 9.49 150 SER C O 1
ATOM 4679 N N . ARG C 1 155 ? 6.947 3.133 13.416 1.00 9.93 151 ARG C N 1
ATOM 4680 C CA . ARG C 1 155 ? 6.564 1.738 13.629 1.00 10.47 151 ARG C CA 1
ATOM 4681 C C . ARG C 1 155 ? 7.530 0.740 12.948 1.00 10.22 151 ARG C C 1
ATOM 4682 O O . ARG C 1 155 ? 8.032 -0.185 13.602 1.00 10.48 151 ARG C O 1
ATOM 4690 N N . MET C 1 156 ? 7.787 0.917 11.653 1.00 9.23 152 MET C N 1
ATOM 4691 C CA . MET C 1 156 ? 8.773 0.060 11.012 1.00 8.99 152 MET C CA 1
ATOM 4692 C C . MET C 1 156 ? 10.056 -0.022 11.836 1.00 9.09 152 MET C C 1
ATOM 4693 O O . MET C 1 156 ? 10.526 -1.113 12.063 1.00 9.02 152 MET C O 1
ATOM 4698 N N . ALA C 1 157 ? 10.599 1.128 12.263 1.00 8.54 153 ALA C N 1
ATOM 4699 C CA . ALA C 1 157 ? 11.902 1.199 12.937 1.00 9.91 153 ALA C CA 1
ATOM 4700 C C . ALA C 1 157 ? 11.899 0.543 14.308 1.00 11.29 153 ALA C C 1
ATOM 4701 O O . ALA C 1 157 ? 12.817 -0.223 14.633 1.00 11.87 153 ALA C O 1
ATOM 4703 N N . MET C 1 158 ? 10.860 0.820 15.090 1.00 10.97 154 MET C N 1
ATOM 4704 C CA . MET C 1 158 ? 10.812 0.380 16.466 1.00 13.21 154 MET C CA 1
ATOM 4705 C C . MET C 1 158 ? 10.332 -1.050 16.641 1.00 13.93 154 MET C C 1
ATOM 4706 O O . MET C 1 158 ? 10.834 -1.754 17.531 1.00 14.30 154 MET C O 1
ATOM 4711 N N . THR C 1 159 ? 9.437 -1.515 15.754 1.00 14.52 155 THR C N 1
ATOM 4712 C CA . THR C 1 159 ? 8.906 -2.887 15.841 1.00 13.45 155 THR C CA 1
ATOM 4713 C C . THR C 1 159 ? 9.614 -3.922 14.977 1.00 13.22 155 THR C C 1
ATOM 4714 O O . THR C 1 159 ? 9.492 -5.118 15.246 1.00 12.41 155 THR C O 1
ATOM 4718 N N . ALA C 1 160 ? 10.355 -3.466 13.960 1.00 12.98 156 ALA C N 1
ATOM 4719 C CA . ALA C 1 160 ? 11.072 -4.339 13.008 1.00 12.00 156 ALA C CA 1
ATOM 4720 C C . ALA C 1 160 ? 10.167 -5.319 12.291 1.00 11.42 156 ALA C C 1
ATOM 4721 O O . ALA C 1 160 ? 10.595 -6.412 11.968 1.00 11.03 156 ALA C O 1
ATOM 4723 N N . GLU C 1 161 ? 8.925 -4.926 12.010 1.00 10.16 157 GLU C N 1
ATOM 4724 C CA . GLU C 1 161 ? 7.978 -5.831 11.356 1.00 9.87 157 GLU C CA 1
ATOM 4725 C C . GLU C 1 161 ? 8.148 -5.821 9.861 1.00 9.64 157 GLU C C 1
ATOM 4726 O O . GLU C 1 161 ? 8.508 -4.804 9.275 1.00 9.04 157 GLU C O 1
ATOM 4732 N N . LYS C 1 162 ? 7.798 -6.941 9.225 1.00 9.84 158 LYS C N 1
ATOM 4733 C CA . LYS C 1 162 ? 7.804 -7.002 7.753 1.00 9.00 158 LYS C CA 1
ATOM 4734 C C . LYS C 1 162 ? 6.590 -6.275 7.200 1.00 9.09 158 LYS C C 1
ATOM 4735 O O . LYS C 1 162 ? 5.468 -6.446 7.689 1.00 8.85 158 LYS C O 1
ATOM 4741 N N . ILE C 1 163 ? 6.809 -5.482 6.155 1.00 8.37 159 ILE C N 1
ATOM 4742 C CA . ILE C 1 163 ? 5.725 -4.846 5.462 1.00 8.32 159 ILE C CA 1
ATOM 4743 C C . ILE C 1 163 ? 5.640 -5.532 4.113 1.00 8.31 159 ILE C C 1
ATOM 4744 O O . ILE C 1 163 ? 6.569 -5.453 3.306 1.00 8.23 159 ILE C O 1
ATOM 4749 N N . SER C 1 164 ? 4.539 -6.224 3.868 1.00 8.41 160 SER C N 1
ATOM 4750 C CA . SER C 1 164 ? 4.299 -6.835 2.551 1.00 8.43 160 SER C CA 1
ATOM 4751 C C . SER C 1 164 ? 4.323 -5.834 1.387 1.00 8.32 160 SER C C 1
ATOM 4752 O O . SER C 1 164 ? 4.149 -4.618 1.561 1.00 8.24 160 SER C O 1
ATOM 4755 N N . ALA C 1 165 ? 4.553 -6.340 0.189 1.00 8.32 161 ALA C N 1
ATOM 4756 C CA . ALA C 1 165 ? 4.526 -5.514 -1.013 1.00 8.25 161 ALA C CA 1
ATOM 4757 C C . ALA C 1 165 ? 3.171 -4.800 -1.143 1.00 8.66 161 ALA C C 1
ATOM 4758 O O . ALA C 1 165 ? 3.119 -3.581 -1.424 1.00 8.54 161 ALA C O 1
ATOM 4760 N N . ALA C 1 166 ? 2.092 -5.538 -0.879 1.00 8.54 162 ALA C N 1
ATOM 4761 C CA . ALA C 1 166 ? 0.752 -4.964 -0.981 1.00 9.58 162 ALA C CA 1
ATOM 4762 C C . ALA C 1 166 ? 0.592 -3.794 -0.012 1.00 9.43 162 ALA C C 1
ATOM 4763 O O . ALA C 1 166 ? 0.131 -2.720 -0.413 1.00 9.72 162 ALA C O 1
ATOM 4765 N N . THR C 1 167 ? 1.000 -3.986 1.237 1.00 8.86 163 THR C N 1
ATOM 4766 C CA . THR C 1 167 ? 0.910 -2.905 2.221 1.00 9.25 163 THR C CA 1
ATOM 4767 C C . THR C 1 167 ? 1.828 -1.712 1.828 1.00 8.51 163 THR C C 1
ATOM 4768 O O . THR C 1 167 ? 1.397 -0.554 1.886 1.00 8.25 163 THR C O 1
ATOM 4772 N N . ALA C 1 168 ? 3.068 -2.014 1.400 1.00 8.17 164 ALA C N 1
ATOM 4773 C CA . ALA C 1 168 ? 4.018 -0.969 1.012 1.00 8.05 164 ALA C CA 1
ATOM 4774 C C . ALA C 1 168 ? 3.392 -0.113 -0.107 1.00 8.84 164 ALA C C 1
ATOM 4775 O O . ALA C 1 168 ? 3.461 1.117 -0.076 1.00 8.01 164 ALA C O 1
ATOM 4777 N N . PHE C 1 169 ? 2.785 -0.776 -1.093 1.00 9.88 165 PHE C N 1
ATOM 4778 C CA . PHE C 1 169 ? 2.061 -0.056 -2.159 1.00 10.58 165 PHE C CA 1
ATOM 4779 C C . PHE C 1 169 ? 0.891 0.758 -1.611 1.00 10.98 165 PHE C C 1
ATOM 4780 O O . PHE C 1 169 ? 0.713 1.901 -2.023 1.00 9.59 165 PHE C O 1
ATOM 4788 N N . GLU C 1 170 ? 0.107 0.210 -0.678 1.00 11.48 166 GLU C N 1
ATOM 4789 C CA . GLU C 1 170 ? -1.059 0.965 -0.182 1.00 12.42 166 GLU C CA 1
ATOM 4790 C C . GLU C 1 170 ? -0.645 2.249 0.582 1.00 11.60 166 GLU C C 1
ATOM 4791 O O . GLU C 1 170 ? -1.353 3.267 0.556 1.00 10.46 166 GLU C O 1
ATOM 4797 N N . TRP C 1 171 ? 0.491 2.162 1.264 1.00 10.19 167 TRP C N 1
ATOM 4798 C CA . TRP C 1 171 ? 1.078 3.255 2.035 1.00 9.77 167 TRP C CA 1
ATOM 4799 C C . TRP C 1 171 ? 1.803 4.304 1.167 1.00 10.28 167 TRP C C 1
ATOM 4800 O O . TRP C 1 171 ? 2.216 5.324 1.687 1.00 11.19 167 TRP C O 1
ATOM 4811 N N . GLY C 1 172 ? 2.005 4.036 -0.126 1.00 9.30 168 GLY C N 1
ATOM 4812 C CA . GLY C 1 172 ? 2.773 4.936 -0.958 1.00 8.82 168 GLY C CA 1
ATOM 4813 C C . GLY C 1 172 ? 4.267 4.808 -0.759 1.00 9.05 168 GLY C C 1
ATOM 4814 O O . GLY C 1 172 ? 5.011 5.735 -1.105 1.00 8.51 168 GLY C O 1
ATOM 4815 N N . MET C 1 173 ? 4.719 3.676 -0.195 1.00 7.92 169 MET C N 1
ATOM 4816 C CA . MET C 1 173 ? 6.156 3.411 -0.068 1.00 7.86 169 MET C CA 1
ATOM 4817 C C . MET C 1 173 ? 6.863 3.199 -1.414 1.00 7.82 169 MET C C 1
ATOM 4818 O O . MET C 1 173 ? 8.061 3.523 -1.566 1.00 7.79 169 MET C O 1
ATOM 4823 N N . ILE C 1 174 ? 6.149 2.554 -2.336 1.00 7.84 170 ILE C N 1
ATOM 4824 C CA . ILE C 1 174 ? 6.714 2.087 -3.581 1.00 7.83 170 ILE C CA 1
ATOM 4825 C C . ILE C 1 174 ? 5.755 2.417 -4.712 1.00 7.89 170 ILE C C 1
ATOM 4826 O O . ILE C 1 174 ? 4.552 2.436 -4.482 1.00 7.94 170 ILE C O 1
ATOM 4831 N N . SER C 1 175 ? 6.288 2.658 -5.921 1.00 7.89 171 SER C N 1
ATOM 4832 C CA . SER C 1 175 ? 5.479 3.110 -7.030 1.00 7.96 171 SER C CA 1
ATOM 4833 C C . SER C 1 175 ? 4.587 2.020 -7.635 1.00 8.04 171 SER C C 1
ATOM 4834 O O . SER C 1 175 ? 3.467 2.323 -8.018 1.00 8.12 171 SER C O 1
ATOM 4837 N N . HIS C 1 176 ? 5.075 0.773 -7.724 1.00 8.03 172 HIS C N 1
ATOM 4838 C CA . HIS C 1 176 ? 4.355 -0.280 -8.463 1.00 8.14 172 HIS C CA 1
ATOM 4839 C C . HIS C 1 176 ? 4.230 -1.541 -7.652 1.00 8.30 172 HIS C C 1
ATOM 4840 O O . HIS C 1 176 ? 5.183 -1.957 -6.985 1.00 9.65 172 HIS C O 1
ATOM 4847 N N . ILE C 1 177 ? 3.062 -2.176 -7.756 1.00 8.98 173 ILE C N 1
ATOM 4848 C CA . ILE C 1 177 ? 2.839 -3.487 -7.165 1.00 10.33 173 ILE C CA 1
ATOM 4849 C C . ILE C 1 177 ? 2.564 -4.455 -8.300 1.00 10.36 173 ILE C C 1
ATOM 4850 O O . ILE C 1 177 ? 2.067 -4.049 -9.347 1.00 9.22 173 ILE C O 1
ATOM 4855 N N . THR C 1 178 ? 2.893 -5.722 -8.110 1.00 9.11 174 THR C N 1
ATOM 4856 C CA . THR C 1 178 ? 2.462 -6.728 -9.076 1.00 9.51 174 THR C CA 1
ATOM 4857 C C . THR C 1 178 ? 1.763 -7.845 -8.332 1.00 9.90 174 THR C C 1
ATOM 4858 O O . THR C 1 178 ? 1.970 -8.027 -7.107 1.00 9.83 174 THR C O 1
ATOM 4862 N N . SER C 1 179 ? 0.970 -8.599 -9.091 1.00 10.37 175 SER C N 1
ATOM 4863 C CA A SER C 1 179 ? 0.154 -9.679 -8.556 0.70 10.26 175 SER C CA 1
ATOM 4864 C CA B SER C 1 179 ? 0.124 -9.675 -8.577 0.30 9.94 175 SER C CA 1
ATOM 4865 C C . SER C 1 179 ? 0.286 -10.928 -9.434 1.00 10.68 175 SER C C 1
ATOM 4866 O O . SER C 1 179 ? 0.826 -10.862 -10.550 1.00 10.54 175 SER C O 1
ATOM 4871 N N . ALA C 1 180 ? -0.197 -12.072 -8.933 1.00 11.47 176 ALA C N 1
ATOM 4872 C CA . ALA C 1 180 ? -0.176 -13.348 -9.684 1.00 11.93 176 ALA C CA 1
ATOM 4873 C C . ALA C 1 180 ? 1.224 -13.696 -10.164 1.00 12.14 176 ALA C C 1
ATOM 4874 O O . ALA C 1 180 ? 2.169 -13.559 -9.399 1.00 10.89 176 ALA C O 1
ATOM 4876 N N . ASP C 1 181 ? 1.348 -14.122 -11.430 1.00 12.93 177 ASP C N 1
ATOM 4877 C CA . ASP C 1 181 ? 2.640 -14.478 -12.040 1.00 14.17 177 ASP C CA 1
ATOM 4878 C C . ASP C 1 181 ? 3.170 -13.372 -12.959 1.00 14.06 177 ASP C C 1
ATOM 4879 O O . ASP C 1 181 ? 3.986 -13.619 -13.835 1.00 14.25 177 ASP C O 1
ATOM 4884 N N . GLU C 1 182 ? 2.694 -12.156 -12.747 1.00 13.23 178 GLU C N 1
ATOM 4885 C CA . GLU C 1 182 ? 3.005 -11.057 -13.622 1.00 13.48 178 GLU C CA 1
ATOM 4886 C C . GLU C 1 182 ? 4.240 -10.225 -13.250 1.00 12.75 178 GLU C C 1
ATOM 4887 O O . GLU C 1 182 ? 4.632 -9.375 -14.020 1.00 13.04 178 GLU C O 1
ATOM 4893 N N . TYR C 1 183 ? 4.882 -10.476 -12.118 1.00 12.64 179 TYR C N 1
ATOM 4894 C CA . TYR C 1 183 ? 6.040 -9.632 -11.721 1.00 12.88 179 TYR C CA 1
ATOM 4895 C C . TYR C 1 183 ? 6.988 -9.336 -12.884 1.00 13.87 179 TYR C C 1
ATOM 4896 O O . TYR C 1 183 ? 7.255 -8.153 -13.188 1.00 13.71 179 TYR C O 1
ATOM 4905 N N . GLU C 1 184 ? 7.470 -10.403 -13.528 1.00 14.37 180 GLU C N 1
ATOM 4906 C CA . GLU C 1 184 ? 8.480 -10.287 -14.583 1.00 15.56 180 GLU C CA 1
ATOM 4907 C C . GLU C 1 184 ? 7.989 -9.451 -15.784 1.00 15.24 180 GLU C C 1
ATOM 4908 O O . GLU C 1 184 ? 8.709 -8.563 -16.258 1.00 14.79 180 GLU C O 1
ATOM 4914 N N . SER C 1 185 ? 6.764 -9.684 -16.245 1.00 14.95 181 SER C N 1
ATOM 4915 C CA . SER C 1 185 ? 6.303 -8.974 -17.433 1.00 15.36 181 SER C CA 1
ATOM 4916 C C . SER C 1 185 ? 6.041 -7.507 -17.166 1.00 14.71 181 SER C C 1
ATOM 4917 O O . SER C 1 185 ? 6.415 -6.669 -17.990 1.00 14.09 181 SER C O 1
ATOM 4920 N N . VAL C 1 186 ? 5.458 -7.195 -16.002 1.00 13.91 182 VAL C N 1
ATOM 4921 C CA . VAL C 1 186 ? 5.243 -5.810 -15.604 1.00 13.60 182 VAL C CA 1
ATOM 4922 C C . VAL C 1 186 ? 6.586 -5.098 -15.444 1.00 14.03 182 VAL C C 1
ATOM 4923 O O . VAL C 1 186 ? 6.747 -3.979 -15.904 1.00 13.85 182 VAL C O 1
ATOM 4927 N N . LEU C 1 187 ? 7.562 -5.772 -14.854 1.00 14.07 183 LEU C N 1
ATOM 4928 C CA . LEU C 1 187 ? 8.886 -5.175 -14.660 1.00 13.99 183 LEU C CA 1
ATOM 4929 C C . LEU C 1 187 ? 9.425 -4.870 -16.055 1.00 13.64 183 LEU C C 1
ATOM 4930 O O . LEU C 1 187 ? 9.902 -3.748 -16.293 1.00 13.22 183 LEU C O 1
ATOM 4935 N N . THR C 1 188 ? 9.269 -5.833 -16.964 1.00 13.45 184 THR C N 1
ATOM 4936 C CA . THR C 1 188 ? 9.750 -5.644 -18.333 1.00 14.28 184 THR C CA 1
ATOM 4937 C C . THR C 1 188 ? 9.025 -4.484 -19.017 1.00 13.93 184 THR C C 1
ATOM 4938 O O . THR C 1 188 ? 9.661 -3.629 -19.627 1.00 14.23 184 THR C O 1
ATOM 4942 N N . ASP C 1 189 ? 7.710 -4.439 -18.898 1.00 14.37 185 ASP C N 1
ATOM 4943 C CA . ASP C 1 189 ? 6.932 -3.366 -19.475 1.00 14.82 185 ASP C CA 1
ATOM 4944 C C . ASP C 1 189 ? 7.385 -1.996 -18.944 1.00 14.29 185 ASP C C 1
ATOM 4945 O O . ASP C 1 189 ? 7.585 -1.075 -19.731 1.00 14.42 185 ASP C O 1
ATOM 4950 N N . VAL C 1 190 ? 7.512 -1.860 -17.617 1.00 13.16 186 VAL C N 1
ATOM 4951 C CA . VAL C 1 190 ? 7.856 -0.564 -17.028 1.00 12.64 186 VAL C CA 1
ATOM 4952 C C . VAL C 1 190 ? 9.247 -0.181 -17.535 1.00 12.99 186 VAL C C 1
ATOM 4953 O O . VAL C 1 190 ? 9.475 0.956 -17.950 1.00 13.21 186 VAL C O 1
ATOM 4957 N N . LEU C 1 191 ? 10.170 -1.135 -17.514 1.00 13.15 187 LEU C N 1
ATOM 4958 C CA . LEU C 1 191 ? 11.527 -0.858 -17.955 1.00 14.32 187 LEU C CA 1
ATOM 4959 C C . LEU C 1 191 ? 11.621 -0.401 -19.430 1.00 14.36 187 LEU C C 1
ATOM 4960 O O . LEU C 1 191 ? 12.310 0.571 -19.743 1.00 14.51 187 LEU C O 1
ATOM 4965 N N . ARG C 1 192 ? 10.903 -1.074 -20.317 1.00 14.55 188 ARG C N 1
ATOM 4966 C CA . ARG C 1 192 ? 10.968 -0.767 -21.749 1.00 14.91 188 ARG C CA 1
ATOM 4967 C C . ARG C 1 192 ? 10.390 0.622 -21.973 1.00 15.75 188 ARG C C 1
ATOM 4968 O O . ARG C 1 192 ? 10.910 1.425 -22.752 1.00 15.66 188 ARG C O 1
ATOM 4970 N N . SER C 1 193 ? 9.326 0.925 -21.236 1.00 15.10 189 SER C N 1
ATOM 4971 C CA . SER C 1 193 ? 8.632 2.194 -21.410 1.00 15.50 189 SER C CA 1
ATOM 4972 C C . SER C 1 193 ? 9.465 3.398 -20.889 1.00 15.26 189 SER C C 1
ATOM 4973 O O . SER C 1 193 ? 9.560 4.417 -21.560 1.00 14.57 189 SER C O 1
ATOM 4976 N N . VAL C 1 194 ? 10.061 3.251 -19.708 1.00 14.16 190 VAL C N 1
ATOM 4977 C CA . VAL C 1 194 ? 10.912 4.269 -19.102 1.00 13.88 190 VAL C CA 1
ATOM 4978 C C . VAL C 1 194 ? 12.234 4.506 -19.869 1.00 14.12 190 VAL C C 1
ATOM 4979 O O . VAL C 1 194 ? 12.695 5.666 -19.981 1.00 13.72 190 VAL C O 1
ATOM 4983 N N . SER C 1 195 ? 12.850 3.414 -20.357 1.00 14.22 191 SER C N 1
ATOM 4984 C CA . SER C 1 195 ? 14.115 3.478 -21.089 1.00 14.53 191 SER C CA 1
ATOM 4985 C C . SER C 1 195 ? 13.959 4.040 -22.496 1.00 14.80 191 SER C C 1
ATOM 4986 O O . SER C 1 195 ? 14.957 4.435 -23.118 1.00 16.03 191 SER C O 1
ATOM 4989 N N . GLY C 1 196 ? 12.718 4.137 -22.964 1.00 14.54 192 GLY C N 1
ATOM 4990 C CA . GLY C 1 196 ? 12.430 4.746 -24.247 1.00 14.78 192 GLY C CA 1
ATOM 4991 C C . GLY C 1 196 ? 11.828 6.133 -24.075 1.00 14.82 192 GLY C C 1
ATOM 4992 O O . GLY C 1 196 ? 11.393 6.736 -25.048 1.00 14.53 192 GLY C O 1
ATOM 4993 N N . GLY C 1 197 ? 11.772 6.624 -22.831 1.00 14.00 193 GLY C N 1
ATOM 4994 C CA . GLY C 1 197 ? 11.137 7.912 -22.574 1.00 12.68 193 GLY C CA 1
ATOM 4995 C C . GLY C 1 197 ? 12.066 9.100 -22.743 1.00 12.32 193 GLY C C 1
ATOM 4996 O O . GLY C 1 197 ? 13.261 8.934 -23.077 1.00 12.65 193 GLY C O 1
ATOM 4997 N N . PRO C 1 198 ? 11.544 10.314 -22.485 1.00 11.94 194 PRO C N 1
ATOM 4998 C CA . PRO C 1 198 ? 12.382 11.518 -22.530 1.00 12.01 194 PRO C CA 1
ATOM 4999 C C . PRO C 1 198 ? 13.365 11.613 -21.334 1.00 12.38 194 PRO C C 1
ATOM 5000 O O . PRO C 1 198 ? 13.117 12.320 -20.339 1.00 13.08 194 PRO C O 1
ATOM 5004 N N . THR C 1 199 ? 14.486 10.913 -21.454 1.00 12.48 195 THR C N 1
ATOM 5005 C CA . THR C 1 199 ? 15.514 10.826 -20.417 1.00 12.31 195 THR C CA 1
ATOM 5006 C C . THR C 1 199 ? 15.918 12.166 -19.781 1.00 13.03 195 THR C C 1
ATOM 5007 O O . THR C 1 199 ? 16.084 12.251 -18.554 1.00 12.86 195 THR C O 1
ATOM 5011 N N . LEU C 1 200 ? 16.054 13.217 -20.593 1.00 12.97 196 LEU C N 1
ATOM 5012 C CA . LEU C 1 200 ? 16.466 14.511 -20.040 1.00 12.60 196 LEU C CA 1
ATOM 5013 C C . LEU C 1 200 ? 15.396 15.121 -19.157 1.00 11.95 196 LEU C C 1
ATOM 5014 O O . LEU C 1 200 ? 15.723 15.698 -18.157 1.00 11.41 196 LEU C O 1
ATOM 5019 N N . ALA C 1 201 ? 14.123 14.977 -19.546 1.00 11.65 197 ALA C N 1
ATOM 5020 C CA . ALA C 1 201 ? 13.009 15.442 -18.742 1.00 11.42 197 ALA C CA 1
ATOM 5021 C C . ALA C 1 201 ? 12.910 14.630 -17.461 1.00 11.51 197 ALA C C 1
ATOM 5022 O O . ALA C 1 201 ? 12.505 15.178 -16.417 1.00 12.69 197 ALA C O 1
ATOM 5024 N N . PHE C 1 202 ? 13.229 13.330 -17.532 1.00 10.83 198 PHE C N 1
ATOM 5025 C CA . PHE C 1 202 ? 13.271 12.507 -16.330 1.00 10.11 198 PHE C CA 1
ATOM 5026 C C . PHE C 1 202 ? 14.352 13.035 -15.387 1.00 10.44 198 PHE C C 1
ATOM 5027 O O . PHE C 1 202 ? 14.121 13.158 -14.192 1.00 9.29 198 PHE C O 1
ATOM 5035 N N . GLY C 1 203 ? 15.509 13.400 -15.945 1.00 10.90 199 GLY C N 1
ATOM 5036 C CA . GLY C 1 203 ? 16.646 13.903 -15.159 1.00 10.02 199 GLY C CA 1
ATOM 5037 C C . GLY C 1 203 ? 16.285 15.175 -14.414 1.00 10.10 199 GLY C C 1
ATOM 5038 O O . GLY C 1 203 ? 16.623 15.346 -13.244 1.00 9.98 199 GLY C O 1
ATOM 5039 N N . TRP C 1 204 ? 15.597 16.068 -15.104 1.00 9.69 200 TRP C N 1
ATOM 5040 C CA . TRP C 1 204 ? 15.238 17.345 -14.544 1.00 10.60 200 TRP C CA 1
ATOM 5041 C C . TRP C 1 204 ? 14.109 17.178 -13.519 1.00 10.07 200 TRP C C 1
ATOM 5042 O O . TRP C 1 204 ? 14.041 17.886 -12.531 1.00 10.84 200 TRP C O 1
ATOM 5053 N N . THR C 1 205 ? 13.219 16.236 -13.776 1.00 11.22 201 THR C N 1
ATOM 5054 C CA . THR C 1 205 ? 12.177 15.858 -12.820 1.00 10.75 201 THR C CA 1
ATOM 5055 C C . THR C 1 205 ? 12.804 15.347 -11.525 1.00 12.01 201 THR C C 1
ATOM 5056 O O . THR C 1 205 ? 12.451 15.818 -10.435 1.00 11.79 201 THR C O 1
ATOM 5060 N N . LYS C 1 206 ? 13.782 14.442 -11.639 1.00 11.86 202 LYS C N 1
ATOM 5061 C CA . LYS C 1 206 ? 14.537 14.008 -10.467 1.00 12.36 202 LYS C CA 1
ATOM 5062 C C . LYS C 1 206 ? 15.205 15.149 -9.691 1.00 12.62 202 LYS C C 1
ATOM 5063 O O . LYS C 1 206 ? 15.100 15.183 -8.463 1.00 12.10 202 LYS C O 1
ATOM 5069 N N . ARG C 1 207 ? 15.912 16.057 -10.381 1.00 12.16 203 ARG C N 1
ATOM 5070 C CA . ARG C 1 207 ? 16.557 17.167 -9.673 1.00 12.65 203 ARG C CA 1
ATOM 5071 C C . ARG C 1 207 ? 15.550 17.977 -8.848 1.00 12.57 203 ARG C C 1
ATOM 5072 O O . ARG C 1 207 ? 15.859 18.370 -7.722 1.00 12.68 203 ARG C O 1
ATOM 5074 N N . ALA C 1 208 ? 14.361 18.225 -9.404 1.00 11.78 204 ALA C N 1
ATOM 5075 C CA . ALA C 1 208 ? 13.354 19.041 -8.706 1.00 11.86 204 ALA C CA 1
ATOM 5076 C C . ALA C 1 208 ? 12.763 18.273 -7.521 1.00 11.95 204 ALA C C 1
ATOM 5077 O O . ALA C 1 208 ? 12.534 18.853 -6.453 1.00 11.10 204 ALA C O 1
ATOM 5079 N N . LEU C 1 209 ? 12.497 16.969 -7.724 1.00 11.50 205 LEU C N 1
ATOM 5080 C CA . LEU C 1 209 ? 11.976 16.124 -6.637 1.00 11.75 205 LEU C CA 1
ATOM 5081 C C . LEU C 1 209 ? 13.008 15.929 -5.537 1.00 11.61 205 LEU C C 1
ATOM 5082 O O . LEU C 1 209 ? 12.649 15.877 -4.369 1.00 11.96 205 LEU C O 1
ATOM 5087 N N . ALA C 1 210 ? 14.288 15.850 -5.908 1.00 10.79 206 ALA C N 1
ATOM 5088 C CA . ALA C 1 210 ? 15.374 15.735 -4.947 1.00 10.60 206 ALA C CA 1
ATOM 5089 C C . ALA C 1 210 ? 15.421 16.964 -4.038 1.00 10.77 206 ALA C C 1
ATOM 5090 O O . ALA C 1 210 ? 15.424 16.823 -2.804 1.00 10.02 206 ALA C O 1
ATOM 5092 N N . ALA C 1 211 ? 15.396 18.163 -4.635 1.00 10.65 207 ALA C N 1
ATOM 5093 C CA . ALA C 1 211 ? 15.290 19.395 -3.843 1.00 10.13 207 ALA C CA 1
ATOM 5094 C C . ALA C 1 211 ? 14.054 19.433 -2.947 1.00 10.11 207 ALA C C 1
ATOM 5095 O O . ALA C 1 211 ? 14.123 19.929 -1.829 1.00 9.69 207 ALA C O 1
ATOM 5097 N N . ALA C 1 212 ? 12.922 18.961 -3.462 1.00 9.54 208 ALA C N 1
ATOM 5098 C CA . ALA C 1 212 ? 11.671 18.942 -2.709 1.00 9.92 208 ALA C CA 1
ATOM 5099 C C . ALA C 1 212 ? 11.683 17.998 -1.528 1.00 10.69 208 ALA C C 1
ATOM 5100 O O . ALA C 1 212 ? 10.941 18.229 -0.550 1.00 11.22 208 ALA C O 1
ATOM 5102 N N . THR C 1 213 ? 12.482 16.924 -1.609 1.00 10.38 209 THR C N 1
ATOM 5103 C CA . THR C 1 213 ? 12.299 15.813 -0.650 1.00 11.20 209 THR C CA 1
ATOM 5104 C C . THR C 1 213 ? 13.554 15.370 0.082 1.00 12.19 209 THR C C 1
ATOM 5105 O O . THR C 1 213 ? 13.473 14.728 1.145 1.00 13.11 209 THR C O 1
ATOM 5109 N N . LEU C 1 214 ? 14.718 15.717 -0.451 1.00 12.70 210 LEU C N 1
ATOM 5110 C CA . LEU C 1 214 ? 15.943 15.126 0.088 1.00 13.53 210 LEU C CA 1
ATOM 5111 C C . LEU C 1 214 ? 16.809 16.100 0.878 1.00 14.46 210 LEU C C 1
ATOM 5112 O O . LEU C 1 214 ? 17.969 15.801 1.187 1.00 14.55 210 LEU C O 1
ATOM 5117 N N . ALA C 1 215 ? 16.243 17.258 1.218 1.00 15.66 211 ALA C N 1
ATOM 5118 C CA . ALA C 1 215 ? 17.020 18.313 1.877 1.00 16.30 211 ALA C CA 1
ATOM 5119 C C . ALA C 1 215 ? 17.711 17.754 3.102 1.00 16.73 211 ALA C C 1
ATOM 5120 O O . ALA C 1 215 ? 18.814 18.168 3.421 1.00 17.25 211 ALA C O 1
ATOM 5122 N N . GLU C 1 216 ? 17.075 16.806 3.783 1.00 16.27 212 GLU C N 1
ATOM 5123 C CA . GLU C 1 216 ? 17.640 16.287 5.036 1.00 15.67 212 GLU C CA 1
ATOM 5124 C C . GLU C 1 216 ? 18.412 14.987 4.829 1.00 15.24 212 GLU C C 1
ATOM 5125 O O . GLU C 1 216 ? 18.853 14.384 5.803 1.00 14.25 212 GLU C O 1
ATOM 5131 N N . LEU C 1 217 ? 18.534 14.511 3.592 1.00 15.33 213 LEU C N 1
ATOM 5132 C CA . LEU C 1 217 ? 19.066 13.157 3.413 1.00 15.99 213 LEU C CA 1
ATOM 5133 C C . LEU C 1 217 ? 20.446 13.051 4.043 1.00 16.42 213 LEU C C 1
ATOM 5134 O O . LEU C 1 217 ? 20.720 12.151 4.827 1.00 15.77 213 LEU C O 1
ATOM 5139 N N . GLU C 1 218 ? 21.307 13.993 3.711 1.00 18.27 214 GLU C N 1
ATOM 5140 C CA . GLU C 1 218 ? 22.685 13.867 4.145 1.00 20.93 214 GLU C CA 1
ATOM 5141 C C . GLU C 1 218 ? 22.903 14.158 5.635 1.00 19.83 214 GLU C C 1
ATOM 5142 O O . GLU C 1 218 ? 23.629 13.426 6.267 1.00 20.70 214 GLU C O 1
ATOM 5148 N N . PRO C 1 219 ? 22.279 15.213 6.192 1.00 20.11 215 PRO C N 1
ATOM 5149 C CA . PRO C 1 219 ? 22.334 15.353 7.661 1.00 19.79 215 PRO C CA 1
ATOM 5150 C C . PRO C 1 219 ? 21.745 14.145 8.404 1.00 18.55 215 PRO C C 1
ATOM 5151 O O . PRO C 1 219 ? 22.281 13.754 9.468 1.00 18.99 215 PRO C O 1
ATOM 5155 N N . VAL C 1 220 ? 20.691 13.526 7.856 1.00 15.93 216 VAL C N 1
ATOM 5156 C CA . VAL C 1 220 ? 20.127 12.347 8.522 1.00 14.46 216 VAL C CA 1
ATOM 5157 C C . VAL C 1 220 ? 21.082 11.145 8.398 1.00 13.98 216 VAL C C 1
ATOM 5158 O O . VAL C 1 220 ? 21.289 10.412 9.339 1.00 13.76 216 VAL C O 1
ATOM 5162 N N . GLN C 1 221 ? 21.693 10.977 7.237 1.00 14.13 217 GLN C N 1
ATOM 5163 C CA . GLN C 1 221 ? 22.742 9.964 7.062 1.00 14.62 217 GLN C CA 1
ATOM 5164 C C . GLN C 1 221 ? 23.928 10.142 8.027 1.00 15.27 217 GLN C C 1
ATOM 5165 O O . GLN C 1 221 ? 24.448 9.162 8.545 1.00 15.84 217 GLN C O 1
ATOM 5171 N N . ALA C 1 222 ? 24.307 11.391 8.314 1.00 16.18 218 ALA C N 1
ATOM 5172 C CA . ALA C 1 222 ? 25.382 11.678 9.287 1.00 16.99 218 ALA C CA 1
ATOM 5173 C C . ALA C 1 222 ? 25.047 11.195 10.699 1.00 15.94 218 ALA C C 1
ATOM 5174 O O . ALA C 1 222 ? 25.891 10.583 11.377 1.00 16.68 218 ALA C O 1
ATOM 5176 N N . ILE C 1 223 ? 23.818 11.463 11.134 1.00 15.13 219 ILE C N 1
ATOM 5177 C CA . ILE C 1 223 ? 23.308 11.007 12.435 1.00 14.02 219 ILE C CA 1
ATOM 5178 C C . ILE C 1 223 ? 23.247 9.482 12.528 1.00 13.36 219 ILE C C 1
ATOM 5179 O O . ILE C 1 223 ? 23.645 8.894 13.545 1.00 12.74 219 ILE C O 1
ATOM 5184 N N . GLU C 1 224 ? 22.765 8.834 11.458 1.00 12.95 220 GLU C N 1
ATOM 5185 C CA . GLU C 1 224 ? 22.743 7.368 11.415 1.00 12.21 220 GLU C CA 1
ATOM 5186 C C . GLU C 1 224 ? 24.139 6.764 11.478 1.00 13.10 220 GLU C C 1
ATOM 5187 O O . GLU C 1 224 ? 24.358 5.781 12.193 1.00 13.19 220 GLU C O 1
ATOM 5193 N N . ALA C 1 225 ? 25.075 7.305 10.691 1.00 14.47 221 ALA C N 1
ATOM 5194 C CA . ALA C 1 225 ? 26.463 6.813 10.747 1.00 15.10 221 ALA C CA 1
ATOM 5195 C C . ALA C 1 225 ? 26.986 6.966 12.170 1.00 15.23 221 ALA C C 1
ATOM 5196 O O . ALA C 1 225 ? 27.516 6.007 12.721 1.00 13.44 221 ALA C O 1
ATOM 5198 N N . GLU C 1 226 ? 26.792 8.152 12.771 1.00 15.92 222 GLU C N 1
ATOM 5199 C CA . GLU C 1 226 ? 27.242 8.380 14.156 1.00 16.04 222 GLU C CA 1
ATOM 5200 C C . GLU C 1 226 ? 26.571 7.429 15.152 1.00 15.37 222 GLU C C 1
ATOM 5201 O O . GLU C 1 226 ? 27.235 6.863 16.015 1.00 15.15 222 GLU C O 1
ATOM 5207 N N . GLY C 1 227 ? 25.263 7.235 15.013 1.00 13.97 223 GLY C N 1
ATOM 5208 C CA . GLY C 1 227 ? 24.543 6.335 15.895 1.00 14.19 223 GLY C CA 1
ATOM 5209 C C . GLY C 1 227 ? 25.018 4.900 15.816 1.00 14.76 223 GLY C C 1
ATOM 5210 O O . GLY C 1 227 ? 25.241 4.254 16.838 1.00 15.15 223 GLY C O 1
ATOM 5211 N N . GLN C 1 228 ? 25.136 4.378 14.604 1.00 15.95 224 GLN C N 1
ATOM 5212 C CA . GLN C 1 228 ? 25.558 2.996 14.449 1.00 17.07 224 GLN C CA 1
ATOM 5213 C C . GLN C 1 228 ? 26.961 2.810 15.065 1.00 18.54 224 GLN C C 1
ATOM 5214 O O . GLN C 1 228 ? 27.260 1.763 15.672 1.00 19.47 224 GLN C O 1
ATOM 5220 N N . LEU C 1 229 ? 27.822 3.814 14.925 1.00 19.25 225 LEU C N 1
ATOM 5221 C CA . LEU C 1 229 ? 29.160 3.689 15.503 1.00 20.75 225 LEU C CA 1
ATOM 5222 C C . LEU C 1 229 ? 29.057 3.578 17.034 1.00 19.98 225 LEU C C 1
ATOM 5223 O O . LEU C 1 229 ? 29.766 2.795 17.649 1.00 20.77 225 LEU C O 1
ATOM 5228 N N . ALA C 1 230 ? 28.145 4.333 17.637 1.00 18.59 226 ALA C N 1
ATOM 5229 C CA . ALA C 1 230 ? 27.927 4.244 19.070 1.00 17.81 226 ALA C CA 1
ATOM 5230 C C . ALA C 1 230 ? 27.240 2.962 19.474 1.00 16.59 226 ALA C C 1
ATOM 5231 O O . ALA C 1 230 ? 27.499 2.452 20.553 1.00 16.41 226 ALA C O 1
ATOM 5233 N N . LEU C 1 231 ? 26.323 2.467 18.639 1.00 14.80 227 LEU C N 1
ATOM 5234 C CA . LEU C 1 231 ? 25.508 1.323 19.032 1.00 13.83 227 LEU C CA 1
ATOM 5235 C C . LEU C 1 231 ? 26.284 0.003 19.007 1.00 15.11 227 LEU C C 1
ATOM 5236 O O . LEU C 1 231 ? 25.939 -0.929 19.747 1.00 15.53 227 LEU C O 1
ATOM 5241 N N . VAL C 1 232 ? 27.300 -0.097 18.153 1.00 15.75 228 VAL C N 1
ATOM 5242 C CA . VAL C 1 232 ? 28.062 -1.331 18.110 1.00 17.65 228 VAL C CA 1
ATOM 5243 C C . VAL C 1 232 ? 28.979 -1.502 19.344 1.00 19.15 228 VAL C C 1
ATOM 5244 O O . VAL C 1 232 ? 29.551 -2.561 19.542 1.00 20.42 228 VAL C O 1
ATOM 5248 N N . GLU C 1 233 ? 29.084 -0.471 20.174 1.00 19.39 229 GLU C N 1
ATOM 5249 C CA . GLU C 1 233 ? 29.834 -0.569 21.429 1.00 20.03 229 GLU C CA 1
ATOM 5250 C C . GLU C 1 233 ? 28.947 -0.970 22.613 1.00 18.44 229 GLU C C 1
ATOM 5251 O O . GLU C 1 233 ? 29.444 -1.105 23.717 1.00 19.68 229 GLU C O 1
ATOM 5257 N N . THR C 1 234 ? 27.640 -1.117 22.399 1.00 16.94 230 THR C N 1
ATOM 5258 C CA . THR C 1 234 ? 26.679 -1.285 23.506 1.00 15.37 230 THR C CA 1
ATOM 5259 C C . THR C 1 234 ? 26.509 -2.752 23.842 1.00 15.75 230 THR C C 1
ATOM 5260 O O . THR C 1 234 ? 26.693 -3.620 22.969 1.00 14.83 230 THR C O 1
ATOM 5264 N N . ALA C 1 235 ? 26.141 -3.028 25.100 1.00 14.75 231 ALA C N 1
ATOM 5265 C CA . ALA C 1 235 ? 25.845 -4.399 25.504 1.00 15.62 231 ALA C CA 1
ATOM 5266 C C . ALA C 1 235 ? 24.689 -5.025 24.705 1.00 15.32 231 ALA C C 1
ATOM 5267 O O . ALA C 1 235 ? 24.734 -6.211 24.380 1.00 15.67 231 ALA C O 1
ATOM 5269 N N . ASP C 1 236 ? 23.702 -4.207 24.336 1.00 14.33 232 ASP C N 1
ATOM 5270 C CA . ASP C 1 236 ? 22.562 -4.664 23.538 1.00 14.07 232 ASP C CA 1
ATOM 5271 C C . ASP C 1 236 ? 22.944 -5.172 22.124 1.00 14.84 232 ASP C C 1
ATOM 5272 O O . ASP C 1 236 ? 22.421 -6.199 21.676 1.00 13.76 232 ASP C O 1
ATOM 5277 N N . PHE C 1 237 ? 23.824 -4.463 21.411 1.00 15.89 233 PHE C N 1
ATOM 5278 C CA . PHE C 1 237 ? 24.308 -5.004 20.137 1.00 17.68 233 PHE C CA 1
ATOM 5279 C C . PHE C 1 237 ? 25.022 -6.369 20.316 1.00 19.83 233 PHE C C 1
ATOM 5280 O O . PHE C 1 237 ? 24.734 -7.318 19.580 1.00 20.92 233 PHE C O 1
ATOM 5288 N N . ARG C 1 238 ? 25.923 -6.481 21.299 1.00 21.40 234 ARG C N 1
ATOM 5289 C CA . ARG C 1 238 ? 26.661 -7.744 21.514 1.00 23.36 234 ARG C CA 1
ATOM 5290 C C . ARG C 1 238 ? 25.648 -8.835 21.741 1.00 24.31 234 ARG C C 1
ATOM 5291 O O . ARG C 1 238 ? 25.698 -9.880 21.110 1.00 25.28 234 ARG C O 1
ATOM 5299 N N . GLU C 1 239 ? 24.679 -8.563 22.614 1.00 24.13 235 GLU C N 1
ATOM 5300 C CA . GLU C 1 239 ? 23.587 -9.496 22.851 1.00 24.97 235 GLU C CA 1
ATOM 5301 C C . GLU C 1 239 ? 22.755 -9.756 21.586 1.00 26.49 235 GLU C C 1
ATOM 5302 O O . GLU C 1 239 ? 22.383 -10.915 21.308 1.00 27.67 235 GLU C O 1
ATOM 5308 N N . GLY C 1 240 ? 22.466 -8.692 20.827 1.00 26.58 236 GLY C N 1
ATOM 5309 C CA . GLY C 1 240 ? 21.695 -8.791 19.580 1.00 28.00 236 GLY C CA 1
ATOM 5310 C C . GLY C 1 240 ? 22.368 -9.632 18.484 1.00 30.21 236 GLY C C 1
ATOM 5311 O O . GLY C 1 240 ? 21.744 -10.516 17.881 1.00 31.09 236 GLY C O 1
ATOM 5312 N N . ALA C 1 241 ? 23.637 -9.333 18.224 1.00 31.18 237 ALA C N 1
ATOM 5313 C CA . ALA C 1 241 ? 24.458 -10.057 17.261 1.00 33.92 237 ALA C CA 1
ATOM 5314 C C . ALA C 1 241 ? 24.628 -11.534 17.665 1.00 36.42 237 ALA C C 1
ATOM 5315 O O . ALA C 1 241 ? 24.653 -12.414 16.806 1.00 38.00 237 ALA C O 1
ATOM 5317 N N . ARG C 1 242 ? 24.717 -11.796 18.968 1.00 36.78 238 ARG C N 1
ATOM 5318 C CA . ARG C 1 242 ? 24.818 -13.152 19.462 1.00 39.29 238 ARG C CA 1
ATOM 5319 C C . ARG C 1 242 ? 23.499 -13.899 19.392 1.00 40.07 238 ARG C C 1
ATOM 5320 O O . ARG C 1 242 ? 23.493 -15.085 19.098 1.00 42.58 238 ARG C O 1
ATOM 5328 N N . ALA C 1 243 ? 22.384 -13.238 19.676 1.00 39.38 239 ALA C N 1
ATOM 5329 C CA . ALA C 1 243 ? 21.104 -13.950 19.760 1.00 40.82 239 ALA C CA 1
ATOM 5330 C C . ALA C 1 243 ? 20.541 -14.258 18.378 1.00 43.11 239 ALA C C 1
ATOM 5331 O O . ALA C 1 243 ? 19.809 -15.247 18.199 1.00 44.40 239 ALA C O 1
ATOM 5333 N N . PHE C 1 244 ? 20.887 -13.398 17.417 1.00 43.82 240 PHE C N 1
ATOM 5334 C CA . PHE C 1 244 ? 20.526 -13.596 16.014 1.00 46.13 240 PHE C CA 1
ATOM 5335 C C . PHE C 1 244 ? 21.254 -14.830 15.436 1.00 48.25 240 PHE C C 1
ATOM 5336 O O . PHE C 1 244 ? 20.613 -15.759 14.951 1.00 49.90 240 PHE C O 1
ATOM 5344 N N . ARG C 1 245 ? 22.588 -14.810 15.509 1.00 50.70 241 ARG C N 1
ATOM 5345 C CA . ARG C 1 245 ? 23.458 -15.915 15.087 1.00 52.96 241 ARG C CA 1
ATOM 5346 C C . ARG C 1 245 ? 23.216 -17.246 15.839 1.00 53.17 241 ARG C C 1
ATOM 5347 O O . ARG C 1 245 ? 23.720 -18.285 15.423 1.00 55.42 241 ARG C O 1
ATOM 5349 N N . GLU C 1 246 ? 22.445 -17.216 16.925 1.00 50.91 242 GLU C N 1
ATOM 5350 C CA . GLU C 1 246 ? 22.143 -18.430 17.695 1.00 50.99 242 GLU C CA 1
ATOM 5351 C C . GLU C 1 246 ? 20.691 -18.869 17.563 1.00 52.90 242 GLU C C 1
ATOM 5352 O O . GLU C 1 246 ? 20.292 -19.847 18.200 1.00 53.63 242 GLU C O 1
ATOM 5358 N N . ARG C 1 247 ? 19.911 -18.139 16.757 1.00 53.57 243 ARG C N 1
ATOM 5359 C CA . ARG C 1 247 ? 18.461 -18.372 16.590 1.00 55.47 243 ARG C CA 1
ATOM 5360 C C . ARG C 1 247 ? 17.702 -18.377 17.929 1.00 53.79 243 ARG C C 1
ATOM 5361 O O . ARG C 1 247 ? 16.714 -19.123 18.102 1.00 56.34 243 ARG C O 1
ATOM 5363 N N . ARG C 1 248 ? 18.194 -17.555 18.868 1.00 49.40 244 ARG C N 1
ATOM 5364 C CA . ARG C 1 248 ? 17.565 -17.346 20.180 1.00 46.88 244 ARG C CA 1
ATOM 5365 C C . ARG C 1 248 ? 16.969 -15.946 20.157 1.00 44.63 244 ARG C C 1
ATOM 5366 O O . ARG C 1 248 ? 17.420 -15.099 19.381 1.00 43.48 244 ARG C O 1
ATOM 5368 N N . THR C 1 249 ? 15.945 -15.707 20.970 1.00 43.56 245 THR C N 1
ATOM 5369 C CA . THR C 1 249 ? 15.394 -14.360 21.089 1.00 41.82 245 THR C CA 1
ATOM 5370 C C . THR C 1 249 ? 16.259 -13.493 22.044 1.00 37.58 245 THR C C 1
ATOM 5371 O O . THR C 1 249 ? 16.556 -13.926 23.170 1.00 36.93 245 THR C O 1
ATOM 5375 N N . PRO C 1 250 ? 16.667 -12.279 21.599 1.00 34.70 246 PRO C N 1
ATOM 5376 C CA . PRO C 1 250 ? 17.608 -11.459 22.399 1.00 31.08 246 PRO C CA 1
ATOM 5377 C C . PRO C 1 250 ? 17.042 -10.962 23.718 1.00 29.31 246 PRO C C 1
ATOM 5378 O O . PRO C 1 250 ? 15.840 -10.747 23.840 1.00 29.96 246 PRO C O 1
ATOM 5382 N N . ASN C 1 251 ? 17.927 -10.766 24.687 1.00 26.78 247 ASN C N 1
ATOM 5383 C CA . ASN C 1 251 ? 17.560 -10.204 25.965 1.00 25.64 247 ASN C CA 1
ATOM 5384 C C . ASN C 1 251 ? 18.176 -8.801 26.136 1.00 22.65 247 ASN C C 1
ATOM 5385 O O . ASN C 1 251 ? 19.294 -8.654 26.604 1.00 20.85 247 ASN C O 1
ATOM 5390 N N . PHE C 1 252 ? 17.429 -7.777 25.719 1.00 20.66 248 PHE C N 1
ATOM 5391 C CA . PHE C 1 252 ? 17.909 -6.392 25.707 1.00 18.43 248 PHE C CA 1
ATOM 5392 C C . PHE C 1 252 ? 17.768 -5.708 27.069 1.00 17.48 248 PHE C C 1
ATOM 5393 O O . PHE C 1 252 ? 16.778 -5.895 27.773 1.00 18.32 248 PHE C O 1
ATOM 5401 N N . ARG C 1 253 ? 18.751 -4.901 27.430 1.00 16.86 249 ARG C N 1
ATOM 5402 C CA . ARG C 1 253 ? 18.777 -4.266 28.739 1.00 17.29 249 ARG C CA 1
ATOM 5403 C C . ARG C 1 253 ? 18.754 -2.715 28.714 1.00 17.80 249 ARG C C 1
ATOM 5404 O O . ARG C 1 253 ? 18.465 -2.069 29.730 1.00 18.18 249 ARG C O 1
ATOM 5406 N N . GLY C 1 254 ? 19.046 -2.130 27.547 1.00 17.58 250 GLY C N 1
ATOM 5407 C CA . GLY C 1 254 ? 19.120 -0.678 27.368 1.00 16.60 250 GLY C CA 1
ATOM 5408 C C . GLY C 1 254 ? 20.487 -0.112 27.721 1.00 18.07 250 GLY C C 1
ATOM 5409 O O . GLY C 1 254 ? 20.584 1.039 28.130 1.00 17.39 250 GLY C O 1
ATOM 5410 N N . HIS C 1 255 ? 21.528 -0.929 27.545 1.00 18.27 251 HIS C N 1
ATOM 5411 C CA . HIS C 1 255 ? 22.917 -0.583 27.847 1.00 21.23 251 HIS C CA 1
ATOM 5412 C C . HIS C 1 255 ? 23.785 -1.180 26.726 1.00 20.88 251 HIS C C 1
ATOM 5413 O O . HIS C 1 255 ? 23.282 -1.931 25.883 1.00 19.77 251 HIS C O 1
ATOM 5421 N N . SER D 1 4 ? -39.559 -5.612 33.267 1.00 32.37 0 SER D N 1
ATOM 5422 C CA . SER D 1 4 ? -38.527 -6.646 32.996 1.00 31.70 0 SER D CA 1
ATOM 5423 C C . SER D 1 4 ? -38.923 -7.996 33.612 1.00 31.23 0 SER D C 1
ATOM 5424 O O . SER D 1 4 ? -39.049 -8.109 34.839 1.00 32.41 0 SER D O 1
ATOM 5427 N N . MET D 1 5 ? -39.135 -9.001 32.758 1.00 29.07 1 MET D N 1
ATOM 5428 C CA . MET D 1 5 ? -39.436 -10.376 33.191 1.00 28.20 1 MET D CA 1
ATOM 5429 C C . MET D 1 5 ? -38.600 -11.373 32.394 1.00 26.64 1 MET D C 1
ATOM 5430 O O . MET D 1 5 ? -38.403 -11.198 31.177 1.00 25.84 1 MET D O 1
ATOM 5432 N N . ASN D 1 6 ? -38.119 -12.410 33.076 1.00 25.14 2 ASN D N 1
ATOM 5433 C CA . ASN D 1 6 ? -37.275 -13.434 32.456 1.00 24.39 2 ASN D CA 1
ATOM 5434 C C . ASN D 1 6 ? -36.107 -12.839 31.633 1.00 22.94 2 ASN D C 1
ATOM 5435 O O . ASN D 1 6 ? -35.795 -13.330 30.538 1.00 22.45 2 ASN D O 1
ATOM 5440 N N . GLY D 1 7 ? -35.510 -11.765 32.156 1.00 21.90 3 GLY D N 1
ATOM 5441 C CA . GLY D 1 7 ? -34.352 -11.113 31.561 1.00 20.40 3 GLY D CA 1
ATOM 5442 C C . GLY D 1 7 ? -34.605 -10.248 30.329 1.00 20.05 3 GLY D C 1
ATOM 5443 O O . GLY D 1 7 ? -33.665 -9.942 29.586 1.00 18.94 3 GLY D O 1
ATOM 5444 N N . ILE D 1 8 ? -35.868 -9.883 30.085 1.00 20.20 4 ILE D N 1
ATOM 5445 C CA . ILE D 1 8 ? -36.217 -8.943 29.005 1.00 19.87 4 ILE D CA 1
ATOM 5446 C C . ILE D 1 8 ? -37.041 -7.756 29.540 1.00 20.30 4 ILE D C 1
ATOM 5447 O O . ILE D 1 8 ? -38.031 -7.951 30.265 1.00 20.22 4 ILE D O 1
ATOM 5452 N N . SER D 1 9 ? -36.610 -6.535 29.227 1.00 19.89 5 SER D N 1
ATOM 5453 C CA . SER D 1 9 ? -37.470 -5.368 29.434 1.00 21.43 5 SER D CA 1
ATOM 5454 C C . SER D 1 9 ? -37.983 -4.840 28.108 1.00 20.74 5 SER D C 1
ATOM 5455 O O . SER D 1 9 ? -37.322 -4.961 27.068 1.00 20.20 5 SER D O 1
ATOM 5458 N N . VAL D 1 10 ? -39.219 -4.363 28.154 1.00 21.07 6 VAL D N 1
ATOM 5459 C CA . VAL D 1 10 ? -39.959 -3.873 27.011 1.00 20.70 6 VAL D CA 1
ATOM 5460 C C . VAL D 1 10 ? -40.538 -2.532 27.432 1.00 21.81 6 VAL D C 1
ATOM 5461 O O . VAL D 1 10 ? -41.074 -2.404 28.535 1.00 21.49 6 VAL D O 1
ATOM 5465 N N . GLU D 1 11 ? -40.359 -1.521 26.592 1.00 22.41 7 GLU D N 1
ATOM 5466 C CA . GLU D 1 11 ? -41.072 -0.237 26.752 1.00 24.98 7 GLU D CA 1
ATOM 5467 C C . GLU D 1 11 ? -41.382 0.365 25.390 1.00 24.94 7 GLU D C 1
ATOM 5468 O O . GLU D 1 11 ? -40.748 0.023 24.403 1.00 24.63 7 GLU D O 1
ATOM 5474 N N . HIS D 1 12 ? -42.366 1.248 25.349 1.00 26.21 8 HIS D N 1
ATOM 5475 C CA . HIS D 1 12 ? -42.689 2.006 24.164 1.00 26.78 8 HIS D CA 1
ATOM 5476 C C . HIS D 1 12 ? -42.090 3.390 24.245 1.00 27.66 8 HIS D C 1
ATOM 5477 O O . HIS D 1 12 ? -42.186 4.045 25.274 1.00 29.06 8 HIS D O 1
ATOM 5484 N N . ASP D 1 13 ? -41.456 3.832 23.163 1.00 26.95 9 ASP D N 1
ATOM 5485 C CA . ASP D 1 13 ? -41.007 5.216 23.047 1.00 27.16 9 ASP D CA 1
ATOM 5486 C C . ASP D 1 13 ? -41.572 5.729 21.725 1.00 26.94 9 ASP D C 1
ATOM 5487 O O . ASP D 1 13 ? -40.965 5.558 20.654 1.00 26.03 9 ASP D O 1
ATOM 5492 N N . GLY D 1 14 ? -42.767 6.314 21.804 1.00 26.39 10 GLY D N 1
ATOM 5493 C CA . GLY D 1 14 ? -43.510 6.723 20.622 1.00 25.48 10 GLY D CA 1
ATOM 5494 C C . GLY D 1 14 ? -43.895 5.518 19.769 1.00 24.28 10 GLY D C 1
ATOM 5495 O O . GLY D 1 14 ? -44.641 4.638 20.218 1.00 23.92 10 GLY D O 1
ATOM 5496 N N . ALA D 1 15 ? -43.374 5.478 18.543 1.00 22.09 11 ALA D N 1
ATOM 5497 C CA . ALA D 1 15 ? -43.723 4.411 17.609 1.00 21.64 11 ALA D CA 1
ATOM 5498 C C . ALA D 1 15 ? -42.697 3.277 17.619 1.00 20.32 11 ALA D C 1
ATOM 5499 O O . ALA D 1 15 ? -42.727 2.411 16.739 1.00 20.08 11 ALA D O 1
ATOM 5501 N N . VAL D 1 16 ? -41.818 3.278 18.629 1.00 19.58 12 VAL D N 1
ATOM 5502 C CA . VAL D 1 16 ? -40.754 2.284 18.756 1.00 19.00 12 VAL D CA 1
ATOM 5503 C C . VAL D 1 16 ? -40.984 1.344 19.939 1.00 18.73 12 VAL D C 1
ATOM 5504 O O . VAL D 1 16 ? -41.213 1.803 21.053 1.00 19.23 12 VAL D O 1
ATOM 5508 N N . LEU D 1 17 ? -40.929 0.034 19.676 1.00 17.66 13 LEU D N 1
ATOM 5509 C CA . LEU D 1 17 ? -40.866 -0.951 20.724 1.00 17.74 13 LEU D CA 1
ATOM 5510 C C . LEU D 1 17 ? -39.402 -1.212 21.068 1.00 17.90 13 LEU D C 1
ATOM 5511 O O . LEU D 1 17 ? -38.638 -1.747 20.235 1.00 18.10 13 LEU D O 1
ATOM 5516 N N . ARG D 1 18 ? -39.008 -0.827 22.276 1.00 17.33 14 ARG D N 1
ATOM 5517 C CA . ARG D 1 18 ? -37.641 -1.002 22.726 1.00 16.57 14 ARG D CA 1
ATOM 5518 C C . ARG D 1 18 ? -37.630 -2.301 23.496 1.00 16.49 14 ARG D C 1
ATOM 5519 O O . ARG D 1 18 ? -38.249 -2.404 24.559 1.00 15.92 14 ARG D O 1
ATOM 5527 N N . ILE D 1 19 ? -36.951 -3.296 22.933 1.00 15.16 15 ILE D N 1
ATOM 5528 C CA . ILE D 1 19 ? -36.777 -4.575 23.590 1.00 15.64 15 ILE D CA 1
ATOM 5529 C C . ILE D 1 19 ? -35.304 -4.697 23.946 1.00 15.42 15 ILE D C 1
ATOM 5530 O O . ILE D 1 19 ? -34.424 -4.479 23.116 1.00 15.22 15 ILE D O 1
ATOM 5535 N N . ARG D 1 20 ? -35.055 -4.974 25.215 1.00 15.84 16 ARG D N 1
ATOM 5536 C CA . ARG D 1 20 ? -33.719 -4.876 25.772 1.00 16.31 16 ARG D CA 1
ATOM 5537 C C . ARG D 1 20 ? -33.451 -6.140 26.586 1.00 15.68 16 ARG D C 1
ATOM 5538 O O . ARG D 1 20 ? -34.174 -6.445 27.548 1.00 15.18 16 ARG D O 1
ATOM 5546 N N . LEU D 1 21 ? -32.471 -6.916 26.129 1.00 15.70 17 LEU D N 1
ATOM 5547 C CA . LEU D 1 21 ? -31.902 -8.034 26.894 1.00 16.42 17 LEU D CA 1
ATOM 5548 C C . LEU D 1 21 ? -31.376 -7.426 28.175 1.00 17.39 17 LEU D C 1
ATOM 5549 O O . LEU D 1 21 ? -30.547 -6.513 28.156 1.00 17.97 17 LEU D O 1
ATOM 5554 N N . ASP D 1 22 ? -31.879 -7.926 29.290 1.00 18.45 18 ASP D N 1
ATOM 5555 C CA . ASP D 1 22 ? -31.656 -7.309 30.586 1.00 20.06 18 ASP D CA 1
ATOM 5556 C C . ASP D 1 22 ? -31.049 -8.307 31.589 1.00 20.68 18 ASP D C 1
ATOM 5557 O O . ASP D 1 22 ? -31.579 -8.507 32.678 1.00 21.06 18 ASP D O 1
ATOM 5562 N N . ARG D 1 23 ? -29.939 -8.937 31.219 1.00 20.07 19 ARG D N 1
ATOM 5563 C CA . ARG D 1 23 ? -29.159 -9.722 32.181 1.00 21.38 19 ARG D CA 1
ATOM 5564 C C . ARG D 1 23 ? -27.726 -9.217 32.165 1.00 21.51 19 ARG D C 1
ATOM 5565 O O . ARG D 1 23 ? -26.821 -9.972 31.881 1.00 21.57 19 ARG D O 1
ATOM 5573 N N . PRO D 1 24 ? -27.516 -7.920 32.476 1.00 22.44 20 PRO D N 1
ATOM 5574 C CA . PRO D 1 24 ? -26.166 -7.373 32.309 1.00 23.25 20 PRO D CA 1
ATOM 5575 C C . PRO D 1 24 ? -25.112 -8.066 33.179 1.00 24.58 20 PRO D C 1
ATOM 5576 O O . PRO D 1 24 ? -23.978 -8.219 32.760 1.00 24.97 20 PRO D O 1
ATOM 5580 N N . GLU D 1 25 ? -25.488 -8.495 34.376 1.00 26.59 21 GLU D N 1
ATOM 5581 C CA . GLU D 1 25 ? -24.556 -9.188 35.266 1.00 28.51 21 GLU D CA 1
ATOM 5582 C C . GLU D 1 25 ? -23.990 -10.438 34.586 1.00 27.98 21 GLU D C 1
ATOM 5583 O O . GLU D 1 25 ? -22.870 -10.835 34.897 1.00 28.60 21 GLU D O 1
ATOM 5589 N N . LYS D 1 26 ? -24.755 -11.042 33.663 1.00 26.50 22 LYS D N 1
ATOM 5590 C CA . LYS D 1 26 ? -24.293 -12.233 32.902 1.00 25.96 22 LYS D CA 1
ATOM 5591 C C . LYS D 1 26 ? -23.961 -11.930 31.427 1.00 24.66 22 LYS D C 1
ATOM 5592 O O . LYS D 1 26 ? -23.922 -12.847 30.577 1.00 23.27 22 LYS D O 1
ATOM 5598 N N . LEU D 1 27 ? -23.739 -10.646 31.136 1.00 23.45 23 LEU D N 1
ATOM 5599 C CA . LEU D 1 27 ? -23.423 -10.185 29.793 1.00 22.67 23 LEU D CA 1
ATOM 5600 C C . LEU D 1 27 ? -24.488 -10.654 28.790 1.00 21.85 23 LEU D C 1
ATOM 5601 O O . LEU D 1 27 ? -24.177 -11.036 27.658 1.00 21.44 23 LEU D O 1
ATOM 5606 N N . ASN D 1 28 ? -25.741 -10.666 29.255 1.00 20.70 24 ASN D N 1
ATOM 5607 C CA . ASN D 1 28 ? -26.879 -11.039 28.455 1.00 19.61 24 ASN D CA 1
ATOM 5608 C C . ASN D 1 28 ? -26.765 -12.425 27.820 1.00 19.98 24 ASN D C 1
ATOM 5609 O O . ASN D 1 28 ? -27.284 -12.656 26.730 1.00 19.52 24 ASN D O 1
ATOM 5614 N N . ALA D 1 29 ? -26.094 -13.346 28.511 1.00 20.29 25 ALA D N 1
ATOM 5615 C CA . ALA D 1 29 ? -26.208 -14.769 28.213 1.00 20.85 25 ALA D CA 1
ATOM 5616 C C . ALA D 1 29 ? -27.678 -15.165 28.312 1.00 20.64 25 ALA D C 1
ATOM 5617 O O . ALA D 1 29 ? -28.412 -14.579 29.081 1.00 21.27 25 ALA D O 1
ATOM 5619 N N . VAL D 1 30 ? -28.119 -16.112 27.499 1.00 21.05 26 VAL D N 1
ATOM 5620 C CA . VAL D 1 30 ? -29.543 -16.428 27.391 1.00 21.06 26 VAL D CA 1
ATOM 5621 C C . VAL D 1 30 ? -29.880 -17.862 27.823 1.00 22.01 26 VAL D C 1
ATOM 5622 O O . VAL D 1 30 ? -29.104 -18.790 27.577 1.00 22.98 26 VAL D O 1
ATOM 5626 N N . ASP D 1 31 ? -31.037 -18.034 28.450 1.00 21.59 27 ASP D N 1
ATOM 5627 C CA . ASP D 1 31 ? -31.598 -19.368 28.660 1.00 22.09 27 ASP D CA 1
ATOM 5628 C C . ASP D 1 31 ? -32.967 -19.466 27.971 1.00 21.14 27 ASP D C 1
ATOM 5629 O O . ASP D 1 31 ? -33.419 -18.522 27.325 1.00 19.30 27 ASP D O 1
ATOM 5634 N N . THR D 1 32 ? -33.618 -20.612 28.112 1.00 21.68 28 THR D N 1
ATOM 5635 C CA . THR D 1 32 ? -34.874 -20.881 27.418 1.00 21.55 28 THR D CA 1
ATOM 5636 C C . THR D 1 32 ? -36.001 -19.911 27.811 1.00 20.63 28 THR D C 1
ATOM 5637 O O . THR D 1 32 ? -36.598 -19.299 26.923 1.00 20.28 28 THR D O 1
ATOM 5641 N N . PRO D 1 33 ? -36.268 -19.729 29.122 1.00 20.84 29 PRO D N 1
ATOM 5642 C CA . PRO D 1 33 ? -37.324 -18.743 29.442 1.00 20.54 29 PRO D CA 1
ATOM 5643 C C . PRO D 1 33 ? -37.014 -17.310 28.947 1.00 18.89 29 PRO D C 1
ATOM 5644 O O . PRO D 1 33 ? -37.945 -16.586 28.578 1.00 18.01 29 PRO D O 1
ATOM 5648 N N . MET D 1 34 ? -35.736 -16.901 28.934 1.00 17.65 30 MET D N 1
ATOM 5649 C CA . MET D 1 34 ? -35.380 -15.602 28.346 1.00 16.18 30 MET D CA 1
ATOM 5650 C C . MET D 1 34 ? -35.685 -15.590 26.828 1.00 16.38 30 MET D C 1
ATOM 5651 O O . MET D 1 34 ? -36.268 -14.618 26.293 1.00 15.79 30 MET D O 1
ATOM 5656 N N . LEU D 1 35 ? -35.300 -16.672 26.147 1.00 15.95 31 LEU D N 1
ATOM 5657 C CA . LEU D 1 35 ? -35.520 -16.779 24.698 1.00 16.31 31 LEU D CA 1
ATOM 5658 C C . LEU D 1 35 ? -37.016 -16.818 24.347 1.00 16.95 31 LEU D C 1
ATOM 5659 O O . LEU D 1 35 ? -37.454 -16.176 23.383 1.00 15.21 31 LEU D O 1
ATOM 5664 N N . GLU D 1 36 ? -37.794 -17.551 25.151 1.00 18.73 32 GLU D N 1
ATOM 5665 C CA . GLU D 1 36 ? -39.238 -17.607 24.954 1.00 20.36 32 GLU D CA 1
ATOM 5666 C C . GLU D 1 36 ? -39.872 -16.240 25.218 1.00 19.91 32 GLU D C 1
ATOM 5667 O O . GLU D 1 36 ? -40.736 -15.830 24.479 1.00 19.81 32 GLU D O 1
ATOM 5673 N N . GLU D 1 37 ? -39.437 -15.539 26.265 1.00 19.80 33 GLU D N 1
ATOM 5674 C CA . GLU D 1 37 ? -39.926 -14.203 26.545 1.00 19.48 33 GLU D CA 1
ATOM 5675 C C . GLU D 1 37 ? -39.717 -13.267 25.337 1.00 19.45 33 GLU D C 1
ATOM 5676 O O . GLU D 1 37 ? -40.628 -12.524 24.918 1.00 19.56 33 GLU D O 1
ATOM 5682 N N . LEU D 1 38 ? -38.502 -13.322 24.796 1.00 17.92 34 LEU D N 1
ATOM 5683 C CA . LEU D 1 38 ? -38.104 -12.533 23.665 1.00 17.58 34 LEU D CA 1
ATOM 5684 C C . LEU D 1 38 ? -38.989 -12.800 22.433 1.00 17.25 34 LEU D C 1
ATOM 5685 O O . LEU D 1 38 ? -39.464 -11.856 21.792 1.00 17.13 34 LEU D O 1
ATOM 5690 N N . SER D 1 39 ? -39.211 -14.071 22.115 1.00 17.46 35 SER D N 1
ATOM 5691 C CA . SER D 1 39 ? -40.122 -14.448 21.021 1.00 18.95 35 SER D CA 1
ATOM 5692 C C . SER D 1 39 ? -41.468 -13.778 21.118 1.00 19.08 35 SER D C 1
ATOM 5693 O O . SER D 1 39 ? -41.959 -13.197 20.143 1.00 19.79 35 SER D O 1
ATOM 5696 N N . VAL D 1 40 ? -42.065 -13.904 22.291 1.00 20.04 36 VAL D N 1
ATOM 5697 C CA . VAL D 1 40 ? -43.411 -13.402 22.545 1.00 20.97 36 VAL D CA 1
ATOM 5698 C C . VAL D 1 40 ? -43.557 -11.916 22.208 1.00 20.32 36 VAL D C 1
ATOM 5699 O O . VAL D 1 40 ? -44.453 -11.567 21.441 1.00 21.42 36 VAL D O 1
ATOM 5703 N N . HIS D 1 41 ? -42.680 -11.061 22.747 1.00 19.29 37 HIS D N 1
ATOM 5704 C CA . HIS D 1 41 ? -42.794 -9.617 22.509 1.00 19.32 37 HIS D CA 1
ATOM 5705 C C . HIS D 1 41 ? -42.507 -9.214 21.074 1.00 18.63 37 HIS D C 1
ATOM 5706 O O . HIS D 1 41 ? -43.102 -8.238 20.597 1.00 17.50 37 HIS D O 1
ATOM 5713 N N . ILE D 1 42 ? -41.569 -9.920 20.418 1.00 17.35 38 ILE D N 1
ATOM 5714 C CA . ILE D 1 42 ? -41.301 -9.701 18.994 1.00 18.14 38 ILE D CA 1
ATOM 5715 C C . ILE D 1 42 ? -42.578 -9.955 18.207 1.00 19.10 38 ILE D C 1
ATOM 5716 O O . ILE D 1 42 ? -43.059 -9.065 17.476 1.00 20.56 38 ILE D O 1
ATOM 5721 N N . ARG D 1 43 ? -43.136 -11.153 18.378 1.00 19.52 39 ARG D N 1
ATOM 5722 C CA . ARG D 1 43 ? -44.420 -11.531 17.751 1.00 20.40 39 ARG D CA 1
ATOM 5723 C C . ARG D 1 43 ? -45.571 -10.547 18.063 1.00 21.13 39 ARG D C 1
ATOM 5724 O O . ARG D 1 43 ? -46.305 -10.166 17.165 1.00 22.45 39 ARG D O 1
ATOM 5726 N N . ASP D 1 44 ? -45.711 -10.119 19.310 1.00 20.88 40 ASP D N 1
ATOM 5727 C CA . ASP D 1 44 ? -46.788 -9.194 19.662 1.00 21.92 40 ASP D CA 1
ATOM 5728 C C . ASP D 1 44 ? -46.647 -7.790 19.027 1.00 20.68 40 ASP D C 1
ATOM 5729 O O . ASP D 1 44 ? -47.627 -7.056 18.964 1.00 21.25 40 ASP D O 1
ATOM 5734 N N . ALA D 1 45 ? -45.454 -7.417 18.569 1.00 18.58 41 ALA D N 1
ATOM 5735 C CA . ALA D 1 45 ? -45.262 -6.142 17.843 1.00 18.19 41 ALA D CA 1
ATOM 5736 C C . ALA D 1 45 ? -46.126 -6.055 16.591 1.00 18.67 41 ALA D C 1
ATOM 5737 O O . ALA D 1 45 ? -46.597 -4.974 16.212 1.00 17.74 41 ALA D O 1
ATOM 5739 N N . GLU D 1 46 ? -46.377 -7.200 15.973 1.00 19.51 42 GLU D N 1
ATOM 5740 C CA . GLU D 1 46 ? -47.204 -7.225 14.769 1.00 21.38 42 GLU D CA 1
ATOM 5741 C C . GLU D 1 46 ? -48.607 -6.586 14.960 1.00 21.90 42 GLU D C 1
ATOM 5742 O O . GLU D 1 46 ? -49.013 -5.713 14.169 1.00 21.84 42 GLU D O 1
ATOM 5748 N N . ALA D 1 47 ? -49.319 -7.024 16.005 1.00 23.13 43 ALA D N 1
ATOM 5749 C CA . ALA D 1 47 ? -50.711 -6.611 16.268 1.00 24.93 43 ALA D CA 1
ATOM 5750 C C . ALA D 1 47 ? -50.816 -5.204 16.824 1.00 25.28 43 ALA D C 1
ATOM 5751 O O . ALA D 1 47 ? -51.872 -4.597 16.761 1.00 25.62 43 ALA D O 1
ATOM 5753 N N . ASP D 1 48 ? -49.715 -4.713 17.383 1.00 24.42 44 ASP D N 1
ATOM 5754 C CA . ASP D 1 48 ? -49.711 -3.463 18.093 1.00 24.48 44 ASP D CA 1
ATOM 5755 C C . ASP D 1 48 ? -49.613 -2.311 17.102 1.00 24.73 44 ASP D C 1
ATOM 5756 O O . ASP D 1 48 ? -48.552 -2.025 16.555 1.00 24.31 44 ASP D O 1
ATOM 5761 N N . GLU D 1 49 ? -50.747 -1.650 16.914 1.00 25.33 45 GLU D N 1
ATOM 5762 C CA . GLU D 1 49 ? -50.939 -0.548 15.982 1.00 26.05 45 GLU D CA 1
ATOM 5763 C C . GLU D 1 49 ? -49.961 0.591 16.173 1.00 24.50 45 GLU D C 1
ATOM 5764 O O . GLU D 1 49 ? -49.657 1.297 15.234 1.00 24.98 45 GLU D O 1
ATOM 5770 N N . SER D 1 50 ? -49.491 0.778 17.399 1.00 24.04 46 SER D N 1
ATOM 5771 C CA . SER D 1 50 ? -48.618 1.887 17.714 1.00 23.66 46 SER D CA 1
ATOM 5772 C C . SER D 1 50 ? -47.128 1.591 17.426 1.00 22.15 46 SER D C 1
ATOM 5773 O O . SER D 1 50 ? -46.268 2.492 17.499 1.00 21.84 46 SER D O 1
ATOM 5776 N N . VAL D 1 51 ? -46.818 0.341 17.096 1.00 20.14 47 VAL D N 1
ATOM 5777 C CA . VAL D 1 51 ? -45.442 -0.022 16.849 1.00 17.71 47 VAL D CA 1
ATOM 5778 C C . VAL D 1 51 ? -45.145 0.116 15.366 1.00 17.03 47 VAL D C 1
ATOM 5779 O O . VAL D 1 51 ? -45.775 -0.513 14.541 1.00 16.60 47 VAL D O 1
ATOM 5783 N N . ARG D 1 52 ? -44.185 0.970 15.037 1.00 16.48 48 ARG D N 1
ATOM 5784 C CA . ARG D 1 52 ? -43.722 1.057 13.667 1.00 15.15 48 ARG D CA 1
ATOM 5785 C C . ARG D 1 52 ? -42.307 0.547 13.436 1.00 13.87 48 ARG D C 1
ATOM 5786 O O . ARG D 1 52 ? -41.896 0.339 12.283 1.00 13.26 48 ARG D O 1
ATOM 5794 N N . ALA D 1 53 ? -41.583 0.321 14.527 1.00 12.28 49 ALA D N 1
ATOM 5795 C CA . ALA D 1 53 ? -40.206 -0.170 14.467 1.00 12.40 49 ALA D CA 1
ATOM 5796 C C . ALA D 1 53 ? -39.896 -0.847 15.788 1.00 11.69 49 ALA D C 1
ATOM 5797 O O . ALA D 1 53 ? -40.443 -0.469 16.826 1.00 11.39 49 ALA D O 1
ATOM 5799 N N . VAL D 1 54 ? -39.098 -1.904 15.724 1.00 10.83 50 VAL D N 1
ATOM 5800 C CA . VAL D 1 54 ? -38.645 -2.587 16.916 1.00 11.62 50 VAL D CA 1
ATOM 5801 C C . VAL D 1 54 ? -37.149 -2.301 17.117 1.00 10.65 50 VAL D C 1
ATOM 5802 O O . VAL D 1 54 ? -36.358 -2.475 16.199 1.00 9.66 50 VAL D O 1
ATOM 5806 N N . LEU D 1 55 ? -36.778 -1.868 18.316 1.00 11.20 51 LEU D N 1
ATOM 5807 C CA . LEU D 1 55 ? -35.381 -1.728 18.655 1.00 11.10 51 LEU D CA 1
ATOM 5808 C C . LEU D 1 55 ? -34.972 -2.858 19.575 1.00 11.64 51 LEU D C 1
ATOM 5809 O O . LEU D 1 55 ? -35.596 -3.075 20.605 1.00 11.41 51 LEU D O 1
ATOM 5814 N N . LEU D 1 56 ? -33.916 -3.582 19.173 1.00 11.10 52 LEU D N 1
ATOM 5815 C CA . LEU D 1 56 ? -33.336 -4.627 19.962 1.00 11.55 52 LEU D CA 1
ATOM 5816 C C . LEU D 1 56 ? -31.934 -4.191 20.434 1.00 12.30 52 LEU D C 1
ATOM 5817 O O . LEU D 1 56 ? -31.082 -3.867 19.615 1.00 12.17 52 LEU D O 1
ATOM 5822 N N . THR D 1 57 ? -31.715 -4.163 21.752 1.00 11.80 53 THR D N 1
ATOM 5823 C CA . THR D 1 57 ? -30.406 -3.827 22.331 1.00 12.17 53 THR D CA 1
ATOM 5824 C C . THR D 1 57 ? -30.166 -4.715 23.539 1.00 11.96 53 THR D C 1
ATOM 5825 O O . THR D 1 57 ? -31.057 -5.447 23.983 1.00 12.15 53 THR D O 1
ATOM 5829 N N . GLY D 1 58 ? -28.975 -4.621 24.103 1.00 12.24 54 GLY D N 1
ATOM 5830 C CA . GLY D 1 58 ? -28.682 -5.351 25.327 1.00 13.39 54 GLY D CA 1
ATOM 5831 C C . GLY D 1 58 ? -28.173 -4.390 26.390 1.00 14.98 54 GLY D C 1
ATOM 5832 O O . GLY D 1 58 ? -27.404 -3.446 26.091 1.00 15.12 54 GLY D O 1
ATOM 5833 N N . ALA D 1 59 ? -28.593 -4.630 27.632 1.00 15.39 55 ALA D N 1
ATOM 5834 C CA . ALA D 1 59 ? -28.124 -3.834 28.761 1.00 16.35 55 ALA D CA 1
ATOM 5835 C C . ALA D 1 59 ? -26.719 -4.252 29.180 1.00 17.25 55 ALA D C 1
ATOM 5836 O O . ALA D 1 59 ? -26.337 -5.420 29.075 1.00 16.98 55 ALA D O 1
ATOM 5838 N N . GLY D 1 60 ? -25.942 -3.300 29.679 1.00 19.02 56 GLY D N 1
ATOM 5839 C CA . GLY D 1 60 ? -24.646 -3.648 30.250 1.00 20.37 56 GLY D CA 1
ATOM 5840 C C . GLY D 1 60 ? -23.548 -3.595 29.219 1.00 20.58 56 GLY D C 1
ATOM 5841 O O . GLY D 1 60 ? -23.647 -2.806 28.270 1.00 20.92 56 GLY D O 1
ATOM 5842 N N . ARG D 1 61 ? -22.509 -4.427 29.406 1.00 21.04 57 ARG D N 1
ATOM 5843 C CA . ARG D 1 61 ? -21.283 -4.368 28.575 1.00 21.61 57 ARG D CA 1
ATOM 5844 C C . ARG D 1 61 ? -21.446 -5.043 27.208 1.00 21.11 57 ARG D C 1
ATOM 5845 O O . ARG D 1 61 ? -20.783 -4.626 26.247 1.00 21.67 57 ARG D O 1
ATOM 5847 N N . ALA D 1 62 ? -22.324 -6.057 27.122 1.00 19.84 58 ALA D N 1
ATOM 5848 C CA . ALA D 1 62 ? -22.483 -6.862 25.888 1.00 17.58 58 ALA D CA 1
ATOM 5849 C C . ALA D 1 62 ? -23.893 -6.829 25.303 1.00 15.93 58 ALA D C 1
ATOM 5850 O O . ALA D 1 62 ? -24.895 -6.829 26.042 1.00 16.47 58 ALA D O 1
ATOM 5852 N N . PHE D 1 63 ? -23.985 -6.841 23.977 1.00 13.71 59 PHE D N 1
ATOM 5853 C CA . PHE D 1 63 ? -25.294 -6.958 23.291 1.00 11.46 59 PHE D CA 1
ATOM 5854 C C . PHE D 1 63 ? -25.889 -8.308 23.719 1.00 11.52 59 PHE D C 1
ATOM 5855 O O . PHE D 1 63 ? -26.994 -8.368 24.264 1.00 10.82 59 PHE D O 1
ATOM 5863 N N . CYS D 1 64 ? -25.119 -9.376 23.551 1.00 11.31 60 CYS D N 1
ATOM 5864 C CA . CYS D 1 64 ? -25.589 -10.719 23.939 1.00 12.23 60 CYS D CA 1
ATOM 5865 C C . CYS D 1 64 ? -24.423 -11.686 23.803 1.00 11.90 60 CYS D C 1
ATOM 5866 O O . CYS D 1 64 ? -23.842 -11.800 22.724 1.00 10.84 60 CYS D O 1
ATOM 5869 N N . SER D 1 65 ? -24.065 -12.348 24.902 1.00 12.48 61 SER D N 1
ATOM 5870 C CA A SER D 1 65 ? -22.956 -13.307 24.944 0.50 12.71 61 SER D CA 1
ATOM 5871 C CA B SER D 1 65 ? -22.940 -13.280 24.847 0.50 12.99 61 SER D CA 1
ATOM 5872 C C . SER D 1 65 ? -23.354 -14.718 24.508 1.00 12.85 61 SER D C 1
ATOM 5873 O O . SER D 1 65 ? -22.526 -15.629 24.513 1.00 13.08 61 SER D O 1
ATOM 5878 N N . GLY D 1 66 ? -24.629 -14.921 24.175 1.00 13.38 62 GLY D N 1
ATOM 5879 C CA . GLY D 1 66 ? -25.087 -16.242 23.655 1.00 14.94 62 GLY D CA 1
ATOM 5880 C C . GLY D 1 66 ? -25.651 -17.205 24.702 1.00 17.23 62 GLY D C 1
ATOM 5881 O O . GLY D 1 66 ? -26.108 -16.775 25.756 1.00 16.98 62 GLY D O 1
ATOM 5882 N N . GLY D 1 67 ? -25.594 -18.508 24.407 1.00 18.27 63 GLY D N 1
ATOM 5883 C CA . GLY D 1 67 ? -26.199 -19.536 25.232 1.00 20.11 63 GLY D CA 1
ATOM 5884 C C . GLY D 1 67 ? -25.466 -19.690 26.541 1.00 22.01 63 GLY D C 1
ATOM 5885 O O . GLY D 1 67 ? -24.253 -19.623 26.575 1.00 22.18 63 GLY D O 1
ATOM 5886 N N . ASP D 1 68 ? -26.217 -19.841 27.631 1.00 24.37 64 ASP D N 1
ATOM 5887 C CA . ASP D 1 68 ? -25.630 -20.000 28.979 1.00 26.72 64 ASP D CA 1
ATOM 5888 C C . ASP D 1 68 ? -25.182 -21.447 29.188 1.00 28.16 64 ASP D C 1
ATOM 5889 O O . ASP D 1 68 ? -24.018 -21.690 29.492 1.00 30.76 64 ASP D O 1
ATOM 5891 N N . ASP D 1 73 ? -30.506 -28.072 29.004 1.00 31.81 69 ASP D N 1
ATOM 5892 C CA . ASP D 1 73 ? -31.784 -28.076 28.289 1.00 32.38 69 ASP D CA 1
ATOM 5893 C C . ASP D 1 73 ? -31.550 -27.801 26.798 1.00 30.77 69 ASP D C 1
ATOM 5894 O O . ASP D 1 73 ? -32.072 -26.812 26.251 1.00 30.15 69 ASP D O 1
ATOM 5899 N N . THR D 1 74 ? -30.775 -28.673 26.140 1.00 25.12 70 THR D N 1
ATOM 5900 C CA . THR D 1 74 ? -30.259 -28.383 24.786 1.00 22.90 70 THR D CA 1
ATOM 5901 C C . THR D 1 74 ? -31.362 -28.233 23.741 1.00 22.34 70 THR D C 1
ATOM 5902 O O . THR D 1 74 ? -31.432 -27.219 23.043 1.00 21.27 70 THR D O 1
ATOM 5906 N N . ALA D 1 75 ? -32.223 -29.248 23.648 1.00 21.88 71 ALA D N 1
ATOM 5907 C CA . ALA D 1 75 ? -33.314 -29.260 22.664 1.00 21.55 71 ALA D CA 1
ATOM 5908 C C . ALA D 1 75 ? -34.225 -28.015 22.785 1.00 20.80 71 ALA D C 1
ATOM 5909 O O . ALA D 1 75 ? -34.587 -27.404 21.778 1.00 20.22 71 ALA D O 1
ATOM 5911 N N . GLY D 1 76 ? -34.561 -27.662 24.025 1.00 20.17 72 GLY D N 1
ATOM 5912 C CA . GLY D 1 76 ? -35.479 -26.569 24.352 1.00 18.22 72 GLY D CA 1
ATOM 5913 C C . GLY D 1 76 ? -34.883 -25.209 24.043 1.00 16.51 72 GLY D C 1
ATOM 5914 O O . GLY D 1 76 ? -35.554 -24.345 23.517 1.00 15.96 72 GLY D O 1
ATOM 5915 N N . ALA D 1 77 ? -33.625 -25.013 24.408 1.00 16.15 73 ALA D N 1
ATOM 5916 C CA . ALA D 1 77 ? -32.883 -23.811 24.090 1.00 15.50 73 ALA D CA 1
ATOM 5917 C C . ALA D 1 77 ? -32.733 -23.593 22.577 1.00 15.23 73 ALA D C 1
ATOM 5918 O O . ALA D 1 77 ? -32.885 -22.454 22.095 1.00 14.25 73 ALA D O 1
ATOM 5920 N N . ALA D 1 78 ? -32.457 -24.671 21.846 1.00 14.45 74 ALA D N 1
ATOM 5921 C CA . ALA D 1 78 ? -32.237 -24.591 20.392 1.00 14.52 74 ALA D CA 1
ATOM 5922 C C . ALA D 1 78 ? -33.540 -24.180 19.707 1.00 14.69 74 ALA D C 1
ATOM 5923 O O . ALA D 1 78 ? -33.543 -23.281 18.841 1.00 12.77 74 ALA D O 1
ATOM 5925 N N . ASP D 1 79 ? -34.643 -24.820 20.137 1.00 14.17 75 ASP D N 1
ATOM 5926 C CA A ASP D 1 79 ? -35.966 -24.555 19.583 0.70 14.81 75 ASP D CA 1
ATOM 5927 C CA B ASP D 1 79 ? -35.952 -24.542 19.588 0.30 14.30 75 ASP D CA 1
ATOM 5928 C C . ASP D 1 79 ? -36.342 -23.087 19.830 1.00 14.46 75 ASP D C 1
ATOM 5929 O O . ASP D 1 79 ? -36.829 -22.409 18.926 1.00 14.99 75 ASP D O 1
ATOM 5938 N N . ALA D 1 80 ? -36.122 -22.606 21.055 1.00 14.27 76 ALA D N 1
ATOM 5939 C CA . ALA D 1 80 ? -36.504 -21.235 21.422 1.00 14.40 76 ALA D CA 1
ATOM 5940 C C . ALA D 1 80 ? -35.633 -20.200 20.713 1.00 13.62 76 ALA D C 1
ATOM 5941 O O . ALA D 1 80 ? -36.127 -19.163 20.257 1.00 13.36 76 ALA D O 1
ATOM 5943 N N . ALA D 1 81 ? -34.337 -20.489 20.614 1.00 13.60 77 ALA D N 1
ATOM 5944 C CA . ALA D 1 81 ? -33.429 -19.665 19.831 1.00 12.65 77 ALA D CA 1
ATOM 5945 C C . ALA D 1 81 ? -33.868 -19.633 18.361 1.00 12.35 77 ALA D C 1
ATOM 5946 O O . ALA D 1 81 ? -33.951 -18.584 17.762 1.00 13.08 77 ALA D O 1
ATOM 5948 N N . ASN D 1 82 ? -34.192 -20.786 17.798 1.00 11.94 78 ASN D N 1
ATOM 5949 C CA . ASN D 1 82 ? -34.677 -20.841 16.443 1.00 11.28 78 ASN D CA 1
ATOM 5950 C C . ASN D 1 82 ? -35.968 -20.020 16.277 1.00 11.26 78 ASN D C 1
ATOM 5951 O O . ASN D 1 82 ? -36.128 -19.345 15.274 1.00 9.98 78 ASN D O 1
ATOM 5956 N N . ARG D 1 83 ? -36.864 -20.078 17.267 1.00 11.58 79 ARG D N 1
ATOM 5957 C CA . ARG D 1 83 ? -38.119 -19.311 17.209 1.00 12.49 79 ARG D CA 1
ATOM 5958 C C . ARG D 1 83 ? -37.886 -17.817 17.261 1.00 10.91 79 ARG D C 1
ATOM 5959 O O . ARG D 1 83 ? -38.533 -17.076 16.547 1.00 11.30 79 ARG D O 1
ATOM 5967 N N . VAL D 1 84 ? -36.964 -17.369 18.103 1.00 10.52 80 VAL D N 1
ATOM 5968 C CA . VAL D 1 84 ? -36.651 -15.946 18.164 1.00 9.40 80 VAL D CA 1
ATOM 5969 C C . VAL D 1 84 ? -36.251 -15.403 16.783 1.00 8.94 80 VAL D C 1
ATOM 5970 O O . VAL D 1 84 ? -36.772 -14.353 16.335 1.00 9.82 80 VAL D O 1
ATOM 5974 N N . VAL D 1 85 ? -35.369 -16.119 16.098 1.00 8.53 81 VAL D N 1
ATOM 5975 C CA . VAL D 1 85 ? -34.917 -15.726 14.735 1.00 8.44 81 VAL D CA 1
ATOM 5976 C C . VAL D 1 85 ? -36.061 -15.738 13.696 1.00 9.52 81 VAL D C 1
ATOM 5977 O O . VAL D 1 85 ? -36.196 -14.813 12.880 1.00 9.73 81 VAL D O 1
ATOM 5981 N N . ARG D 1 86 ? -36.877 -16.788 13.696 1.00 10.59 82 ARG D N 1
ATOM 5982 C CA . ARG D 1 86 ? -37.994 -16.812 12.768 1.00 11.76 82 ARG D CA 1
ATOM 5983 C C . ARG D 1 86 ? -38.933 -15.658 13.102 1.00 11.82 82 ARG D C 1
ATOM 5984 O O . ARG D 1 86 ? -39.455 -15.027 12.204 1.00 12.47 82 ARG D O 1
ATOM 5992 N N . ALA D 1 87 ? -39.106 -15.357 14.386 1.00 11.27 83 ALA D N 1
ATOM 5993 C CA . ALA D 1 87 ? -40.007 -14.294 14.777 1.00 11.08 83 ALA D CA 1
ATOM 5994 C C . ALA D 1 87 ? -39.516 -12.906 14.276 1.00 10.81 83 ALA D C 1
ATOM 5995 O O . ALA D 1 87 ? -40.301 -12.100 13.801 1.00 11.83 83 ALA D O 1
ATOM 5997 N N . ILE D 1 88 ? -38.232 -12.639 14.372 1.00 10.87 84 ILE D N 1
ATOM 5998 C CA . ILE D 1 88 ? -37.670 -11.379 13.878 1.00 10.38 84 ILE D CA 1
ATOM 5999 C C . ILE D 1 88 ? -37.783 -11.277 12.352 1.00 10.63 84 ILE D C 1
ATOM 6000 O O . ILE D 1 88 ? -38.275 -10.273 11.838 1.00 9.69 84 ILE D O 1
ATOM 6005 N N . THR D 1 89 ? -37.359 -12.328 11.651 1.00 10.14 85 THR D N 1
ATOM 6006 C CA . THR D 1 89 ? -37.339 -12.316 10.195 1.00 11.99 85 THR D CA 1
ATOM 6007 C C . THR D 1 89 ? -38.739 -12.280 9.565 1.00 12.61 85 THR D C 1
ATOM 6008 O O . THR D 1 89 ? -38.923 -11.773 8.445 1.00 13.21 85 THR D O 1
ATOM 6012 N N . SER D 1 90 ? -39.734 -12.825 10.253 1.00 14.37 86 SER D N 1
ATOM 6013 C CA . SER D 1 90 ? -41.074 -12.818 9.664 1.00 15.16 86 SER D CA 1
ATOM 6014 C C . SER D 1 90 ? -41.983 -11.683 10.174 1.00 15.02 86 SER D C 1
ATOM 6015 O O . SER D 1 90 ? -43.089 -11.547 9.692 1.00 14.19 86 SER D O 1
ATOM 6018 N N . LEU D 1 91 ? -41.527 -10.883 11.153 1.00 14.58 87 LEU D N 1
ATOM 6019 C CA . LEU D 1 91 ? -42.297 -9.716 11.611 1.00 14.25 87 LEU D CA 1
ATOM 6020 C C . LEU D 1 91 ? -42.371 -8.709 10.468 1.00 14.74 87 LEU D C 1
ATOM 6021 O O . LEU D 1 91 ? -41.332 -8.215 10.058 1.00 13.17 87 LEU D O 1
ATOM 6026 N N . PRO D 1 92 ? -43.603 -8.380 9.973 1.00 15.53 88 PRO D N 1
ATOM 6027 C CA . PRO D 1 92 ? -43.743 -7.410 8.863 1.00 14.73 88 PRO D CA 1
ATOM 6028 C C . PRO D 1 92 ? -43.470 -5.944 9.265 1.00 14.54 88 PRO D C 1
ATOM 6029 O O . PRO D 1 92 ? -44.112 -5.008 8.752 1.00 14.36 88 PRO D O 1
ATOM 6033 N N . LYS D 1 93 ? -42.519 -5.753 10.174 1.00 12.70 89 LYS D N 1
ATOM 6034 C CA . LYS D 1 93 ? -42.091 -4.437 10.623 1.00 12.13 89 LYS D CA 1
ATOM 6035 C C . LYS D 1 93 ? -40.566 -4.508 10.807 1.00 11.66 89 LYS D C 1
ATOM 6036 O O . LYS D 1 93 ? -40.064 -5.572 11.182 1.00 10.20 89 LYS D O 1
ATOM 6042 N N . PRO D 1 94 ? -39.831 -3.390 10.547 1.00 11.01 90 PRO D N 1
ATOM 6043 C CA . PRO D 1 94 ? -38.380 -3.425 10.694 1.00 10.52 90 PRO D CA 1
ATOM 6044 C C . PRO D 1 94 ? -37.954 -3.511 12.125 1.00 10.47 90 PRO D C 1
ATOM 6045 O O . PRO D 1 94 ? -38.494 -2.811 12.994 1.00 10.04 90 PRO D O 1
ATOM 6049 N N . VAL D 1 95 ? -36.940 -4.338 12.327 1.00 10.62 91 VAL D N 1
ATOM 6050 C CA . VAL D 1 95 ? -36.266 -4.525 13.585 1.00 10.89 91 VAL D CA 1
ATOM 6051 C C . VAL D 1 95 ? -34.815 -4.096 13.403 1.00 10.76 91 VAL D C 1
ATOM 6052 O O . VAL D 1 95 ? -34.125 -4.569 12.502 1.00 10.08 91 VAL D O 1
ATOM 6056 N N . ILE D 1 96 ? -34.378 -3.188 14.262 1.00 10.97 92 ILE D N 1
ATOM 6057 C CA . ILE D 1 96 ? -33.037 -2.667 14.244 1.00 11.29 92 ILE D CA 1
ATOM 6058 C C . ILE D 1 96 ? -32.292 -3.172 15.472 1.00 11.30 92 ILE D C 1
ATOM 6059 O O . ILE D 1 96 ? -32.793 -3.063 16.609 1.00 12.23 92 ILE D O 1
ATOM 6064 N N . ALA D 1 97 ? -31.120 -3.763 15.259 1.00 10.00 93 ALA D N 1
ATOM 6065 C CA . ALA D 1 97 ? -30.302 -4.155 16.397 1.00 8.81 93 ALA D CA 1
ATOM 6066 C C . ALA D 1 97 ? -29.312 -3.036 16.648 1.00 9.19 93 ALA D C 1
ATOM 6067 O O . ALA D 1 97 ? -28.643 -2.574 15.723 1.00 8.83 93 ALA D O 1
ATOM 6069 N N . GLY D 1 98 ? -29.296 -2.526 17.873 1.00 8.74 94 GLY D N 1
ATOM 6070 C CA . GLY D 1 98 ? -28.263 -1.586 18.272 1.00 8.85 94 GLY D CA 1
ATOM 6071 C C . GLY D 1 98 ? -27.244 -2.422 19.024 1.00 8.85 94 GLY D C 1
ATOM 6072 O O . GLY D 1 98 ? -27.517 -2.902 20.123 1.00 8.93 94 GLY D O 1
ATOM 6073 N N . VAL D 1 99 ? -26.097 -2.650 18.381 1.00 8.87 95 VAL D N 1
ATOM 6074 C CA . VAL D 1 99 ? -25.103 -3.586 18.902 1.00 9.88 95 VAL D CA 1
ATOM 6075 C C . VAL D 1 99 ? -23.918 -2.820 19.464 1.00 11.75 95 VAL D C 1
ATOM 6076 O O . VAL D 1 99 ? -23.130 -2.221 18.718 1.00 12.33 95 VAL D O 1
ATOM 6080 N N . HIS D 1 100 ? -23.801 -2.831 20.777 1.00 13.03 96 HIS D N 1
ATOM 6081 C CA . HIS D 1 100 ? -22.631 -2.263 21.448 1.00 15.39 96 HIS D CA 1
ATOM 6082 C C . HIS D 1 100 ? -21.925 -3.460 22.057 1.00 15.63 96 HIS D C 1
ATOM 6083 O O . HIS D 1 100 ? -22.570 -4.390 22.588 1.00 17.32 96 HIS D O 1
ATOM 6090 N N . GLY D 1 101 ? -20.613 -3.479 21.996 1.00 16.06 97 GLY D N 1
ATOM 6091 C CA . GLY D 1 101 ? -19.879 -4.609 22.546 1.00 15.86 97 GLY D CA 1
ATOM 6092 C C . GLY D 1 101 ? -20.167 -5.973 21.906 1.00 15.53 97 GLY D C 1
ATOM 6093 O O . GLY D 1 101 ? -20.481 -6.076 20.706 1.00 16.39 97 GLY D O 1
ATOM 6094 N N . ALA D 1 102 ? -20.063 -7.029 22.719 1.00 13.81 98 ALA D N 1
ATOM 6095 C CA . ALA D 1 102 ? -19.985 -8.378 22.206 1.00 11.46 98 ALA D CA 1
ATOM 6096 C C . ALA D 1 102 ? -21.322 -8.904 21.652 1.00 11.02 98 ALA D C 1
ATOM 6097 O O . ALA D 1 102 ? -22.368 -8.780 22.286 1.00 10.35 98 ALA D O 1
ATOM 6099 N N . ALA D 1 103 ? -21.271 -9.492 20.460 1.00 10.03 99 ALA D N 1
ATOM 6100 C CA . ALA D 1 103 ? -22.391 -10.288 19.942 1.00 9.53 99 ALA D CA 1
ATOM 6101 C C . ALA D 1 103 ? -21.853 -11.668 19.579 1.00 9.24 99 ALA D C 1
ATOM 6102 O O . ALA D 1 103 ? -21.307 -11.866 18.502 1.00 8.31 99 ALA D O 1
ATOM 6104 N N . VAL D 1 104 ? -22.023 -12.606 20.509 1.00 9.33 100 VAL D N 1
ATOM 6105 C CA . VAL D 1 104 ? -21.251 -13.844 20.537 1.00 9.79 100 VAL D CA 1
ATOM 6106 C C . VAL D 1 104 ? -22.180 -15.073 20.539 1.00 9.60 100 VAL D C 1
ATOM 6107 O O . VAL D 1 104 ? -23.175 -15.108 21.267 1.00 10.22 100 VAL D O 1
ATOM 6111 N N . GLY D 1 105 ? -21.853 -16.080 19.736 1.00 9.06 101 GLY D N 1
ATOM 6112 C CA . GLY D 1 105 ? -22.695 -17.260 19.608 1.00 8.35 101 GLY D CA 1
ATOM 6113 C C . GLY D 1 105 ? -24.085 -16.904 19.096 1.00 8.32 101 GLY D C 1
ATOM 6114 O O . GLY D 1 105 ? -24.219 -16.267 18.060 1.00 8.68 101 GLY D O 1
ATOM 6115 N N . PHE D 1 106 ? -25.126 -17.351 19.795 1.00 8.38 102 PHE D N 1
ATOM 6116 C CA . PHE D 1 106 ? -26.472 -16.912 19.479 1.00 8.36 102 PHE D CA 1
ATOM 6117 C C . PHE D 1 106 ? -26.672 -15.369 19.477 1.00 8.86 102 PHE D C 1
ATOM 6118 O O . PHE D 1 106 ? -27.577 -14.840 18.786 1.00 8.76 102 PHE D O 1
ATOM 6126 N N . GLY D 1 107 ? -25.876 -14.640 20.269 1.00 8.39 103 GLY D N 1
ATOM 6127 C CA . GLY D 1 107 ? -25.947 -13.182 20.215 1.00 9.20 103 GLY D CA 1
ATOM 6128 C C . GLY D 1 107 ? -25.606 -12.655 18.815 1.00 8.53 103 GLY D C 1
ATOM 6129 O O . GLY D 1 107 ? -26.152 -11.637 18.381 1.00 9.22 103 GLY D O 1
ATOM 6130 N N . CYS D 1 108 ? -24.712 -13.350 18.106 1.00 8.63 104 CYS D N 1
ATOM 6131 C CA . CYS D 1 108 ? -24.429 -13.044 16.695 1.00 8.15 104 CYS D CA 1
ATOM 6132 C C . CYS D 1 108 ? -25.635 -13.328 15.779 1.00 8.80 104 CYS D C 1
ATOM 6133 O O . CYS D 1 108 ? -26.063 -12.449 15.037 1.00 8.92 104 CYS D O 1
ATOM 6136 N N . SER D 1 109 ? -26.183 -14.549 15.829 1.00 8.27 105 SER D N 1
ATOM 6137 C CA . SER D 1 109 ? -27.392 -14.897 15.061 1.00 8.18 105 SER D CA 1
ATOM 6138 C C . SER D 1 109 ? -28.537 -13.919 15.333 1.00 9.06 105 SER D C 1
ATOM 6139 O O . SER D 1 109 ? -29.248 -13.465 14.394 1.00 9.40 105 SER D O 1
ATOM 6142 N N . LEU D 1 110 ? -28.697 -13.557 16.610 1.00 8.41 106 LEU D N 1
ATOM 6143 C CA . LEU D 1 110 ? -29.743 -12.590 17.018 1.00 8.41 106 LEU D CA 1
ATOM 6144 C C . LEU D 1 110 ? -29.621 -11.249 16.342 1.00 8.31 106 LEU D C 1
ATOM 6145 O O . LEU D 1 110 ? -30.600 -10.733 15.808 1.00 9.10 106 LEU D O 1
ATOM 6150 N N . ALA D 1 111 ? -28.430 -10.667 16.394 1.00 8.19 107 ALA D N 1
ATOM 6151 C CA . ALA D 1 111 ? -28.171 -9.414 15.704 1.00 8.18 107 ALA D CA 1
ATOM 6152 C C . ALA D 1 111 ? -28.451 -9.518 14.207 1.00 8.10 107 ALA D C 1
ATOM 6153 O O . ALA D 1 111 ? -29.168 -8.685 13.615 1.00 8.11 107 ALA D O 1
ATOM 6155 N N . LEU D 1 112 ? -27.862 -10.529 13.589 1.00 8.31 108 LEU D N 1
ATOM 6156 C CA . LEU D 1 112 ? -27.882 -10.656 12.117 1.00 9.23 108 LEU D CA 1
ATOM 6157 C C . LEU D 1 112 ? -29.251 -11.051 11.573 1.00 9.83 108 LEU D C 1
ATOM 6158 O O . LEU D 1 112 ? -29.454 -10.982 10.357 1.00 12.01 108 LEU D O 1
ATOM 6163 N N . ALA D 1 113 ? -30.167 -11.495 12.437 1.00 8.78 109 ALA D N 1
ATOM 6164 C CA . ALA D 1 113 ? -31.529 -11.756 12.012 1.00 8.87 109 ALA D CA 1
ATOM 6165 C C . ALA D 1 113 ? -32.234 -10.415 11.789 1.00 9.95 109 ALA D C 1
ATOM 6166 O O . ALA D 1 113 ? -33.213 -10.345 11.021 1.00 10.01 109 ALA D O 1
ATOM 6168 N N . CYS D 1 114 ? -31.741 -9.344 12.429 1.00 8.37 110 CYS D N 1
ATOM 6169 C CA . CYS D 1 114 ? -32.436 -8.064 12.342 1.00 9.17 110 CYS D CA 1
ATOM 6170 C C . CYS D 1 114 ? -32.333 -7.427 10.966 1.00 9.52 110 CYS D C 1
ATOM 6171 O O . CYS D 1 114 ? -31.469 -7.778 10.157 1.00 9.79 110 CYS D O 1
ATOM 6174 N N . ASP D 1 115 ? -33.241 -6.507 10.676 1.00 9.55 111 ASP D N 1
ATOM 6175 C CA . ASP D 1 115 ? -33.227 -5.862 9.368 1.00 9.31 111 ASP D CA 1
ATOM 6176 C C . ASP D 1 115 ? -32.130 -4.898 9.188 1.00 9.16 111 ASP D C 1
ATOM 6177 O O . ASP D 1 115 ? -31.618 -4.778 8.084 1.00 9.49 111 ASP D O 1
ATOM 6182 N N . LEU D 1 116 ? -31.806 -4.146 10.236 1.00 8.39 112 LEU D N 1
ATOM 6183 C CA . LEU D 1 116 ? -30.693 -3.226 10.174 1.00 8.32 112 LEU D CA 1
ATOM 6184 C C . LEU D 1 116 ? -29.909 -3.437 11.455 1.00 8.25 112 LEU D C 1
ATOM 6185 O O . LEU D 1 116 ? -30.501 -3.776 12.488 1.00 8.68 112 LEU D O 1
ATOM 6190 N N . VAL D 1 117 ? -28.594 -3.264 11.373 1.00 8.24 113 VAL D N 1
ATOM 6191 C CA . VAL D 1 117 ? -27.717 -3.436 12.524 1.00 8.27 113 VAL D CA 1
ATOM 6192 C C . VAL D 1 117 ? -26.841 -2.199 12.588 1.00 8.36 113 VAL D C 1
ATOM 6193 O O . VAL D 1 117 ? -26.159 -1.889 11.616 1.00 8.34 113 VAL D O 1
ATOM 6197 N N . VAL D 1 118 ? -26.908 -1.499 13.713 1.00 8.47 114 VAL D N 1
ATOM 6198 C CA . VAL D 1 118 ? -26.059 -0.324 13.965 1.00 8.60 114 VAL D CA 1
ATOM 6199 C C . VAL D 1 118 ? -24.993 -0.752 15.007 1.00 8.64 114 VAL D C 1
ATOM 6200 O O . VAL D 1 118 ? -25.317 -1.004 16.170 1.00 8.71 114 VAL D O 1
ATOM 6204 N N . ALA D 1 119 ? -23.743 -0.856 14.562 1.00 8.62 115 ALA D N 1
ATOM 6205 C CA . ALA D 1 119 ? -22.667 -1.342 15.387 1.00 8.66 115 ALA D CA 1
ATOM 6206 C C . ALA D 1 119 ? -21.817 -0.213 15.956 1.00 8.85 115 ALA D C 1
ATOM 6207 O O . ALA D 1 119 ? -21.345 0.639 15.219 1.00 8.89 115 ALA D O 1
ATOM 6209 N N . ALA D 1 120 ? -21.596 -0.244 17.271 1.00 8.97 116 ALA D N 1
ATOM 6210 C CA . ALA D 1 120 ? -20.653 0.628 17.961 1.00 9.17 116 ALA D CA 1
ATOM 6211 C C . ALA D 1 120 ? -19.205 0.300 17.566 1.00 9.16 116 ALA D C 1
ATOM 6212 O O . ALA D 1 120 ? -18.911 -0.833 17.174 1.00 9.00 116 ALA D O 1
ATOM 6214 N N . PRO D 1 121 ? -18.288 1.274 17.655 1.00 9.33 117 PRO D N 1
ATOM 6215 C CA . PRO D 1 121 ? -16.935 0.944 17.133 1.00 9.32 117 PRO D CA 1
ATOM 6216 C C . PRO D 1 121 ? -16.190 -0.214 17.793 1.00 9.29 117 PRO D C 1
ATOM 6217 O O . PRO D 1 121 ? -15.401 -0.870 17.106 1.00 9.20 117 PRO D O 1
ATOM 6221 N N . ALA D 1 122 ? -16.438 -0.495 19.074 1.00 9.37 118 ALA D N 1
ATOM 6222 C CA . ALA D 1 122 ? -15.717 -1.543 19.786 1.00 9.37 118 ALA D CA 1
ATOM 6223 C C . ALA D 1 122 ? -16.543 -2.805 19.853 1.00 9.47 118 ALA D C 1
ATOM 6224 O O . ALA D 1 122 ? -16.150 -3.798 20.501 1.00 9.18 118 ALA D O 1
ATOM 6226 N N . SER D 1 123 ? -17.685 -2.780 19.167 1.00 9.63 119 SER D N 1
ATOM 6227 C CA . SER D 1 123 ? -18.510 -3.972 19.102 1.00 9.20 119 SER D CA 1
ATOM 6228 C C . SER D 1 123 ? -17.841 -5.043 18.234 1.00 9.46 119 SER D C 1
ATOM 6229 O O . SER D 1 123 ? -16.923 -4.736 17.452 1.00 9.54 119 SER D O 1
ATOM 6232 N N . TYR D 1 124 ? -18.267 -6.303 18.393 1.00 9.01 120 TYR D N 1
ATOM 6233 C CA . TYR D 1 124 ? -17.742 -7.377 17.587 1.00 8.54 120 TYR D CA 1
ATOM 6234 C C . TYR D 1 124 ? -18.717 -8.568 17.488 1.00 8.43 120 TYR D C 1
ATOM 6235 O O . TYR D 1 124 ? -19.639 -8.672 18.285 1.00 8.45 120 TYR D O 1
ATOM 6244 N N . PHE D 1 125 ? -18.479 -9.432 16.507 1.00 8.33 121 PHE D N 1
ATOM 6245 C CA . PHE D 1 125 ? -19.368 -10.512 16.123 1.00 8.24 121 PHE D CA 1
ATOM 6246 C C . PHE D 1 125 ? -18.508 -11.748 16.060 1.00 8.24 121 PHE D C 1
ATOM 6247 O O . PHE D 1 125 ? -17.432 -11.709 15.466 1.00 8.25 121 PHE D O 1
ATOM 6255 N N . GLN D 1 126 ? -18.964 -12.830 16.701 1.00 8.24 122 GLN D N 1
ATOM 6256 C CA . GLN D 1 126 ? -18.133 -14.009 16.849 1.00 8.26 122 GLN D CA 1
ATOM 6257 C C . GLN D 1 126 ? -18.994 -15.253 17.019 1.00 8.51 122 GLN D C 1
ATOM 6258 O O . GLN D 1 126 ? -19.969 -15.234 17.781 1.00 8.64 122 GLN D O 1
ATOM 6264 N N . LEU D 1 127 ? -18.599 -16.314 16.331 1.00 8.23 123 LEU D N 1
ATOM 6265 C CA . LEU D 1 127 ? -19.210 -17.628 16.460 1.00 9.17 123 LEU D CA 1
ATOM 6266 C C . LEU D 1 127 ? -18.282 -18.416 17.372 1.00 9.48 123 LEU D C 1
ATOM 6267 O O . LEU D 1 127 ? -17.399 -19.150 16.905 1.00 10.61 123 LEU D O 1
ATOM 6272 N N . ALA D 1 128 ? -18.464 -18.229 18.664 1.00 10.57 124 ALA D N 1
ATOM 6273 C CA . ALA D 1 128 ? -17.520 -18.760 19.638 1.00 12.46 124 ALA D CA 1
ATOM 6274 C C . ALA D 1 128 ? -17.836 -20.199 19.973 1.00 12.91 124 ALA D C 1
ATOM 6275 O O . ALA D 1 128 ? -17.125 -20.782 20.782 1.00 14.79 124 ALA D O 1
ATOM 6277 N N . PHE D 1 129 ? -18.857 -20.769 19.327 1.00 12.89 125 PHE D N 1
ATOM 6278 C CA . PHE D 1 129 ? -19.407 -22.116 19.660 1.00 13.89 125 PHE D CA 1
ATOM 6279 C C . PHE D 1 129 ? -18.353 -23.229 19.690 1.00 13.41 125 PHE D C 1
ATOM 6280 O O . PHE D 1 129 ? -18.375 -24.094 20.554 1.00 12.01 125 PHE D O 1
ATOM 6288 N N . THR D 1 130 ? -17.467 -23.231 18.701 1.00 13.16 126 THR D N 1
ATOM 6289 C CA . THR D 1 130 ? -16.479 -24.315 18.578 1.00 13.85 126 THR D CA 1
ATOM 6290 C C . THR D 1 130 ? -15.399 -24.249 19.648 1.00 12.78 126 THR D C 1
ATOM 6291 O O . THR D 1 130 ? -14.704 -25.227 19.890 1.00 12.47 126 THR D O 1
ATOM 6295 N N . ARG D 1 131 ? -15.225 -23.087 20.271 1.00 13.28 127 ARG D N 1
ATOM 6296 C CA . ARG D 1 131 ? -14.295 -22.998 21.417 1.00 13.37 127 ARG D CA 1
ATOM 6297 C C . ARG D 1 131 ? -14.741 -23.887 22.571 1.00 12.31 127 ARG D C 1
ATOM 6298 O O . ARG D 1 131 ? -13.919 -24.256 23.431 1.00 12.26 127 ARG D O 1
ATOM 6306 N N . VAL D 1 132 ? -16.035 -24.228 22.603 1.00 11.66 128 VAL D N 1
ATOM 6307 C CA . VAL D 1 132 ? -16.543 -25.183 23.619 1.00 11.10 128 VAL D CA 1
ATOM 6308 C C . VAL D 1 132 ? -16.998 -26.522 23.039 1.00 10.36 128 VAL D C 1
ATOM 6309 O O . VAL D 1 132 ? -17.568 -27.369 23.756 1.00 9.79 128 VAL D O 1
ATOM 6313 N N . GLY D 1 133 ? -16.717 -26.719 21.749 1.00 9.66 129 GLY D N 1
ATOM 6314 C CA . GLY D 1 133 ? -17.043 -27.962 21.075 1.00 9.07 129 GLY D CA 1
ATOM 6315 C C . GLY D 1 133 ? -18.441 -28.061 20.482 1.00 9.58 129 GLY D C 1
ATOM 6316 O O . GLY D 1 133 ? -18.928 -29.165 20.203 1.00 9.12 129 GLY D O 1
ATOM 6317 N N . LEU D 1 134 ? -19.068 -26.917 20.248 1.00 9.13 130 LEU D N 1
ATOM 6318 C CA . LEU D 1 134 ? -20.441 -26.887 19.713 1.00 9.83 130 LEU D CA 1
ATOM 6319 C C . LEU D 1 134 ? -20.455 -26.249 18.336 1.00 10.56 130 LEU D C 1
ATOM 6320 O O . LEU D 1 134 ? -19.427 -25.707 17.897 1.00 11.87 130 LEU D O 1
ATOM 6325 N N . MET D 1 135 ? -21.622 -26.263 17.684 1.00 9.51 131 MET D N 1
ATOM 6326 C CA . MET D 1 135 ? -21.751 -25.695 16.354 1.00 8.68 131 MET D CA 1
ATOM 6327 C C . MET D 1 135 ? -22.647 -24.447 16.388 1.00 8.57 131 MET D C 1
ATOM 6328 O O . MET D 1 135 ? -23.324 -24.188 17.411 1.00 8.58 131 MET D O 1
ATOM 6333 N N . PRO D 1 136 ? -22.683 -23.682 15.273 1.00 8.64 132 PRO D N 1
ATOM 6334 C CA . PRO D 1 136 ? -23.552 -22.491 15.222 1.00 8.41 132 PRO D CA 1
ATOM 6335 C C . PRO D 1 136 ? -25.013 -22.840 15.397 1.00 9.22 132 PRO D C 1
ATOM 6336 O O . PRO D 1 136 ? -25.396 -23.935 15.107 1.00 8.55 132 PRO D O 1
ATOM 6340 N N . ASP D 1 137 ? -25.808 -21.915 15.917 1.00 10.14 133 ASP D N 1
ATOM 6341 C CA . ASP D 1 137 ? -27.222 -22.167 16.118 1.00 10.71 133 ASP D CA 1
ATOM 6342 C C . ASP D 1 137 ? -28.035 -20.908 15.785 1.00 10.44 133 ASP D C 1
ATOM 6343 O O . ASP D 1 137 ? -27.484 -19.882 15.358 1.00 9.32 133 ASP D O 1
ATOM 6348 N N . GLY D 1 138 ? -29.339 -20.977 16.040 1.00 9.88 134 GLY D N 1
ATOM 6349 C CA . GLY D 1 138 ? -30.229 -19.867 15.694 1.00 10.46 134 GLY D CA 1
ATOM 6350 C C . GLY D 1 138 ? -30.538 -19.799 14.202 1.00 10.59 134 GLY D C 1
ATOM 6351 O O . GLY D 1 138 ? -31.421 -19.038 13.783 1.00 10.25 134 GLY D O 1
ATOM 6352 N N . GLY D 1 139 ? -29.849 -20.607 13.404 1.00 9.91 135 GLY D N 1
ATOM 6353 C CA . GLY D 1 139 ? -29.913 -20.443 11.931 1.00 9.81 135 GLY D CA 1
ATOM 6354 C C . GLY D 1 139 ? -28.774 -19.608 11.364 1.00 8.93 135 GLY D C 1
ATOM 6355 O O . GLY D 1 139 ? -28.769 -19.281 10.180 1.00 8.90 135 GLY D O 1
ATOM 6356 N N . ALA D 1 140 ? -27.803 -19.259 12.197 1.00 8.25 136 ALA D N 1
ATOM 6357 C CA . ALA D 1 140 ? -26.593 -18.594 11.716 1.00 8.19 136 ALA D CA 1
ATOM 6358 C C . ALA D 1 140 ? -25.954 -19.251 10.496 1.00 8.23 136 ALA D C 1
ATOM 6359 O O . ALA D 1 140 ? -25.333 -18.561 9.676 1.00 8.20 136 ALA D O 1
ATOM 6361 N N . SER D 1 141 ? -25.999 -20.580 10.418 1.00 8.33 137 SER D N 1
ATOM 6362 C CA . SER D 1 141 ? -25.392 -21.236 9.256 1.00 8.40 137 SER D CA 1
ATOM 6363 C C . SER D 1 141 ? -26.118 -20.837 7.954 1.00 8.44 137 SER D C 1
ATOM 6364 O O . SER D 1 141 ? -25.492 -20.874 6.890 1.00 8.49 137 SER D O 1
ATOM 6367 N N . ALA D 1 142 ? -27.405 -20.481 8.044 1.00 8.43 138 ALA D N 1
ATOM 6368 C CA . ALA D 1 142 ? -28.161 -19.976 6.877 1.00 8.46 138 ALA D CA 1
ATOM 6369 C C . ALA D 1 142 ? -28.023 -18.464 6.667 1.00 8.36 138 ALA D C 1
ATOM 6370 O O . ALA D 1 142 ? -28.031 -17.987 5.537 1.00 8.62 138 ALA D O 1
ATOM 6372 N N . LEU D 1 143 ? -27.917 -17.713 7.752 1.00 8.25 139 LEU D N 1
ATOM 6373 C CA . LEU D 1 143 ? -27.905 -16.244 7.687 1.00 8.94 139 LEU D CA 1
ATOM 6374 C C . LEU D 1 143 ? -26.566 -15.711 7.157 1.00 9.11 139 LEU D C 1
ATOM 6375 O O . LEU D 1 143 ? -26.522 -14.887 6.242 1.00 8.15 139 LEU D O 1
ATOM 6380 N N . LEU D 1 144 ? -25.473 -16.200 7.734 1.00 9.02 140 LEU D N 1
ATOM 6381 C CA . LEU D 1 144 ? -24.183 -15.623 7.422 1.00 9.58 140 LEU D CA 1
ATOM 6382 C C . LEU D 1 144 ? -23.742 -15.768 5.919 1.00 10.54 140 LEU D C 1
ATOM 6383 O O . LEU D 1 144 ? -23.191 -14.822 5.337 1.00 10.61 140 LEU D O 1
ATOM 6388 N N . PRO D 1 145 ? -23.992 -16.928 5.274 1.00 10.17 141 PRO D N 1
ATOM 6389 C CA . PRO D 1 145 ? -23.507 -16.975 3.879 1.00 10.30 141 PRO D CA 1
ATOM 6390 C C . PRO D 1 145 ? -24.198 -15.981 2.916 1.00 9.90 141 PRO D C 1
ATOM 6391 O O . PRO D 1 145 ? -23.587 -15.536 1.951 1.00 9.78 141 PRO D O 1
ATOM 6395 N N . LEU D 1 146 ? -25.453 -15.644 3.186 1.00 9.95 142 LEU D N 1
ATOM 6396 C CA A LEU D 1 146 ? -26.141 -14.655 2.374 0.50 9.79 142 LEU D CA 1
ATOM 6397 C CA B LEU D 1 146 ? -26.178 -14.658 2.419 0.50 9.90 142 LEU D CA 1
ATOM 6398 C C . LEU D 1 146 ? -25.843 -13.233 2.864 1.00 9.61 142 LEU D C 1
ATOM 6399 O O . LEU D 1 146 ? -26.406 -12.272 2.354 1.00 9.50 142 LEU D O 1
ATOM 6408 N N . LEU D 1 147 ? -24.910 -13.107 3.808 1.00 8.45 143 LEU D N 1
ATOM 6409 C CA . LEU D 1 147 ? -24.368 -11.791 4.216 1.00 8.45 143 LEU D CA 1
ATOM 6410 C C . LEU D 1 147 ? -22.925 -11.635 3.723 1.00 8.63 143 LEU D C 1
ATOM 6411 O O . LEU D 1 147 ? -22.595 -10.659 3.074 1.00 8.98 143 LEU D O 1
ATOM 6416 N N . ILE D 1 148 ? -22.057 -12.612 4.039 1.00 8.43 144 ILE D N 1
ATOM 6417 C CA . ILE D 1 148 ? -20.615 -12.439 3.877 1.00 8.25 144 ILE D CA 1
ATOM 6418 C C . ILE D 1 148 ? -19.993 -13.486 2.989 1.00 8.62 144 ILE D C 1
ATOM 6419 O O . ILE D 1 148 ? -18.765 -13.462 2.742 1.00 8.41 144 ILE D O 1
ATOM 6424 N N . GLY D 1 149 ? -20.836 -14.422 2.535 1.00 8.89 145 GLY D N 1
ATOM 6425 C CA . GLY D 1 149 ? -20.393 -15.502 1.661 1.00 8.67 145 GLY D CA 1
ATOM 6426 C C . GLY D 1 149 ? -19.905 -16.700 2.454 1.00 8.55 145 GLY D C 1
ATOM 6427 O O . GLY D 1 149 ? -19.671 -16.597 3.669 1.00 8.89 145 GLY D O 1
ATOM 6428 N N . ARG D 1 150 ? -19.761 -17.839 1.766 1.00 8.69 146 ARG D N 1
ATOM 6429 C CA . ARG D 1 150 ? -19.501 -19.115 2.421 1.00 8.73 146 ARG D CA 1
ATOM 6430 C C . ARG D 1 150 ? -18.094 -19.230 3.039 1.00 8.72 146 ARG D C 1
ATOM 6431 O O . ARG D 1 150 ? -17.931 -19.871 4.068 1.00 8.69 146 ARG D O 1
ATOM 6439 N N . ALA D 1 151 ? -17.089 -18.632 2.395 1.00 8.78 147 ALA D N 1
ATOM 6440 C CA . ALA D 1 151 ? -15.713 -18.781 2.885 1.00 8.80 147 ALA D CA 1
ATOM 6441 C C . ALA D 1 151 ? -15.513 -18.001 4.169 1.00 9.15 147 ALA D C 1
ATOM 6442 O O . ALA D 1 151 ? -14.918 -18.539 5.094 1.00 9.78 147 ALA D O 1
ATOM 6444 N N . ARG D 1 152 ? -16.029 -16.757 4.249 1.00 8.83 148 ARG D N 1
ATOM 6445 C CA . ARG D 1 152 ? -15.901 -15.987 5.485 1.00 8.90 148 ARG D CA 1
ATOM 6446 C C . ARG D 1 152 ? -16.709 -16.615 6.629 1.00 9.26 148 ARG D C 1
ATOM 6447 O O . ARG D 1 152 ? -16.292 -16.551 7.818 1.00 8.33 148 ARG D O 1
ATOM 6455 N N . THR D 1 153 ? -17.867 -17.202 6.277 1.00 8.37 149 THR D N 1
ATOM 6456 C CA . THR D 1 153 ? -18.671 -17.926 7.261 1.00 8.33 149 THR D CA 1
ATOM 6457 C C . THR D 1 153 ? -17.912 -19.178 7.793 1.00 8.40 149 THR D C 1
ATOM 6458 O O . THR D 1 153 ? -17.810 -19.375 9.005 1.00 8.36 149 THR D O 1
ATOM 6462 N N . SER D 1 154 ? -17.395 -20.009 6.878 1.00 8.52 150 SER D N 1
ATOM 6463 C CA A SER D 1 154 ? -16.643 -21.182 7.289 0.50 8.60 150 SER D CA 1
ATOM 6464 C CA B SER D 1 154 ? -16.645 -21.186 7.287 0.50 8.60 150 SER D CA 1
ATOM 6465 C C . SER D 1 154 ? -15.534 -20.763 8.241 1.00 8.57 150 SER D C 1
ATOM 6466 O O . SER D 1 154 ? -15.360 -21.381 9.309 1.00 8.90 150 SER D O 1
ATOM 6471 N N . ARG D 1 155 ? -14.801 -19.700 7.865 1.00 8.55 151 ARG D N 1
ATOM 6472 C CA . ARG D 1 155 ? -13.773 -19.151 8.719 1.00 8.54 151 ARG D CA 1
ATOM 6473 C C . ARG D 1 155 ? -14.291 -18.757 10.114 1.00 8.45 151 ARG D C 1
ATOM 6474 O O . ARG D 1 155 ? -13.706 -19.158 11.122 1.00 8.47 151 ARG D O 1
ATOM 6482 N N . MET D 1 156 ? -15.360 -17.971 10.184 1.00 8.35 152 MET D N 1
ATOM 6483 C CA . MET D 1 156 ? -15.862 -17.540 11.493 1.00 8.29 152 MET D CA 1
ATOM 6484 C C . MET D 1 156 ? -16.217 -18.725 12.354 1.00 8.32 152 MET D C 1
ATOM 6485 O O . MET D 1 156 ? -15.975 -18.726 13.543 1.00 8.87 152 MET D O 1
ATOM 6490 N N . ALA D 1 157 ? -16.815 -19.739 11.735 1.00 8.68 153 ALA D N 1
ATOM 6491 C CA . ALA D 1 157 ? -17.356 -20.870 12.463 1.00 9.34 153 ALA D CA 1
ATOM 6492 C C . ALA D 1 157 ? -16.246 -21.770 12.953 1.00 9.85 153 ALA D C 1
ATOM 6493 O O . ALA D 1 157 ? -16.263 -22.218 14.128 1.00 8.59 153 ALA D O 1
ATOM 6495 N N . MET D 1 158 ? -15.296 -22.041 12.051 1.00 9.77 154 MET D N 1
ATOM 6496 C CA . MET D 1 158 ? -14.240 -22.971 12.335 1.00 11.61 154 MET D CA 1
ATOM 6497 C C . MET D 1 158 ? -13.097 -22.415 13.192 1.00 11.94 154 MET D C 1
ATOM 6498 O O . MET D 1 158 ? -12.499 -23.169 13.929 1.00 13.28 154 MET D O 1
ATOM 6503 N N . THR D 1 159 ? -12.826 -21.108 13.123 1.00 12.07 155 THR D N 1
ATOM 6504 C CA . THR D 1 159 ? -11.764 -20.494 13.947 1.00 11.08 155 THR D CA 1
ATOM 6505 C C . THR D 1 159 ? -12.288 -19.773 15.191 1.00 10.82 155 THR D C 1
ATOM 6506 O O . THR D 1 159 ? -11.513 -19.480 16.108 1.00 9.57 155 THR D O 1
ATOM 6510 N N . ALA D 1 160 ? -13.598 -19.486 15.213 1.00 10.98 156 ALA D N 1
ATOM 6511 C CA . ALA D 1 160 ? -14.220 -18.733 16.304 1.00 11.36 156 ALA D CA 1
ATOM 6512 C C . ALA D 1 160 ? -13.492 -17.431 16.640 1.00 11.27 156 ALA D C 1
ATOM 6513 O O . ALA D 1 160 ? -13.374 -17.059 17.817 1.00 12.55 156 ALA D O 1
ATOM 6515 N N . GLU D 1 161 ? -13.012 -16.756 15.617 1.00 10.88 157 GLU D N 1
ATOM 6516 C CA . GLU D 1 161 ? -12.373 -15.451 15.746 1.00 11.74 157 GLU D CA 1
ATOM 6517 C C . GLU D 1 161 ? -13.399 -14.335 15.906 1.00 11.03 157 GLU D C 1
ATOM 6518 O O . GLU D 1 161 ? -14.540 -14.397 15.370 1.00 10.13 157 GLU D O 1
ATOM 6524 N N . LYS D 1 162 ? -12.979 -13.283 16.606 1.00 10.45 158 LYS D N 1
ATOM 6525 C CA . LYS D 1 162 ? -13.840 -12.120 16.792 1.00 10.26 158 LYS D CA 1
ATOM 6526 C C . LYS D 1 162 ? -13.738 -11.294 15.527 1.00 10.32 158 LYS D C 1
ATOM 6527 O O . LYS D 1 162 ? -12.625 -11.049 15.035 1.00 10.69 158 LYS D O 1
ATOM 6533 N N . ILE D 1 163 ? -14.886 -10.889 14.995 1.00 8.80 159 ILE D N 1
ATOM 6534 C CA . ILE D 1 163 ? -14.928 -10.028 13.817 1.00 9.29 159 ILE D CA 1
ATOM 6535 C C . ILE D 1 163 ? -15.304 -8.619 14.289 1.00 9.04 159 ILE D C 1
ATOM 6536 O O . ILE D 1 163 ? -16.392 -8.412 14.834 1.00 8.92 159 ILE D O 1
ATOM 6541 N N . SER D 1 164 ? -14.391 -7.661 14.129 1.00 8.80 160 SER D N 1
ATOM 6542 C CA . SER D 1 164 ? -14.675 -6.266 14.543 1.00 8.68 160 SER D CA 1
ATOM 6543 C C . SER D 1 164 ? -15.868 -5.717 13.790 1.00 8.79 160 SER D C 1
ATOM 6544 O O . SER D 1 164 ? -16.196 -6.188 12.708 1.00 9.33 160 SER D O 1
ATOM 6547 N N . ALA D 1 165 ? -16.512 -4.716 14.379 1.00 8.57 161 ALA D N 1
ATOM 6548 C CA . ALA D 1 165 ? -17.559 -3.970 13.709 1.00 9.02 161 ALA D CA 1
ATOM 6549 C C . ALA D 1 165 ? -17.067 -3.443 12.364 1.00 9.02 161 ALA D C 1
ATOM 6550 O O . ALA D 1 165 ? -17.767 -3.587 11.375 1.00 8.46 161 ALA D O 1
ATOM 6552 N N . ALA D 1 166 ? -15.868 -2.842 12.345 1.00 8.66 162 ALA D N 1
ATOM 6553 C CA . ALA D 1 166 ? -15.279 -2.338 11.096 1.00 10.03 162 ALA D CA 1
ATOM 6554 C C . ALA D 1 166 ? -15.138 -3.437 10.027 1.00 9.69 162 ALA D C 1
ATOM 6555 O O . ALA D 1 166 ? -15.493 -3.265 8.877 1.00 11.10 162 ALA D O 1
ATOM 6557 N N . THR D 1 167 ? -14.608 -4.578 10.412 1.00 10.01 163 THR D N 1
ATOM 6558 C CA . THR D 1 167 ? -14.506 -5.647 9.463 1.00 10.05 163 THR D CA 1
ATOM 6559 C C . THR D 1 167 ? -15.929 -6.161 9.081 1.00 9.63 163 THR D C 1
ATOM 6560 O O . THR D 1 167 ? -16.199 -6.325 7.888 1.00 9.26 163 THR D O 1
ATOM 6564 N N . ALA D 1 168 ? -16.812 -6.373 10.071 1.00 8.32 164 ALA D N 1
ATOM 6565 C CA . ALA D 1 168 ? -18.194 -6.836 9.790 1.00 8.22 164 ALA D CA 1
ATOM 6566 C C . ALA D 1 168 ? -18.872 -5.946 8.741 1.00 8.23 164 ALA D C 1
ATOM 6567 O O . ALA D 1 168 ? -19.455 -6.455 7.793 1.00 8.19 164 ALA D O 1
ATOM 6569 N N . PHE D 1 169 ? -18.739 -4.629 8.891 1.00 8.30 165 PHE D N 1
ATOM 6570 C CA . PHE D 1 169 ? -19.265 -3.641 7.913 1.00 8.33 165 PHE D CA 1
ATOM 6571 C C . PHE D 1 169 ? -18.682 -3.763 6.525 1.00 8.36 165 PHE D C 1
ATOM 6572 O O . PHE D 1 169 ? -19.410 -3.751 5.556 1.00 8.34 165 PHE D O 1
ATOM 6580 N N . GLU D 1 170 ? -17.362 -3.870 6.443 1.00 8.42 166 GLU D N 1
ATOM 6581 C CA . GLU D 1 170 ? -16.643 -4.006 5.186 1.00 9.30 166 GLU D CA 1
ATOM 6582 C C . GLU D 1 170 ? -17.008 -5.277 4.393 1.00 8.59 166 GLU D C 1
ATOM 6583 O O . GLU D 1 170 ? -17.032 -5.218 3.177 1.00 8.49 166 GLU D O 1
ATOM 6589 N N . TRP D 1 171 ? -17.251 -6.393 5.090 1.00 8.35 167 TRP D N 1
ATOM 6590 C CA . TRP D 1 171 ? -17.759 -7.649 4.532 1.00 8.32 167 TRP D CA 1
ATOM 6591 C C . TRP D 1 171 ? -19.257 -7.655 4.109 1.00 9.08 167 TRP D C 1
ATOM 6592 O O . TRP D 1 171 ? -19.692 -8.615 3.477 1.00 9.50 167 TRP D O 1
ATOM 6603 N N . GLY D 1 172 ? -20.061 -6.654 4.496 1.00 8.52 168 GLY D N 1
ATOM 6604 C CA . GLY D 1 172 ? -21.514 -6.727 4.249 1.00 8.19 168 GLY D CA 1
ATOM 6605 C C . GLY D 1 172 ? -22.300 -7.524 5.280 1.00 8.12 168 GLY D C 1
ATOM 6606 O O . GLY D 1 172 ? -23.467 -7.926 5.051 1.00 8.10 168 GLY D O 1
ATOM 6607 N N . MET D 1 173 ? -21.677 -7.769 6.420 1.00 8.10 169 MET D N 1
ATOM 6608 C CA . MET D 1 173 ? -22.328 -8.532 7.477 1.00 8.04 169 MET D CA 1
ATOM 6609 C C . MET D 1 173 ? -23.462 -7.703 8.086 1.00 8.03 169 MET D C 1
ATOM 6610 O O . MET D 1 173 ? -24.511 -8.252 8.439 1.00 8.00 169 MET D O 1
ATOM 6615 N N . ILE D 1 174 ? -23.225 -6.395 8.213 1.00 8.07 170 ILE D N 1
ATOM 6616 C CA . ILE D 1 174 ? -24.133 -5.513 8.927 1.00 8.09 170 ILE D CA 1
ATOM 6617 C C . ILE D 1 174 ? -24.387 -4.239 8.125 1.00 8.14 170 ILE D C 1
ATOM 6618 O O . ILE D 1 174 ? -23.509 -3.799 7.354 1.00 8.18 170 ILE D O 1
ATOM 6623 N N . SER D 1 175 ? -25.578 -3.653 8.295 1.00 8.15 171 SER D N 1
ATOM 6624 C CA . SER D 1 175 ? -25.953 -2.483 7.501 1.00 8.21 171 SER D CA 1
ATOM 6625 C C . SER D 1 175 ? -25.231 -1.197 7.865 1.00 8.30 171 SER D C 1
ATOM 6626 O O . SER D 1 175 ? -24.974 -0.381 6.977 1.00 9.67 171 SER D O 1
ATOM 6629 N N . HIS D 1 176 ? -24.895 -1.002 9.148 1.00 8.45 172 HIS D N 1
ATOM 6630 C CA . HIS D 1 176 ? -24.410 0.291 9.640 1.00 9.02 172 HIS D CA 1
ATOM 6631 C C . HIS D 1 176 ? -23.241 0.175 10.642 1.00 10.55 172 HIS D C 1
ATOM 6632 O O . HIS D 1 176 ? -23.271 -0.631 11.591 1.00 10.30 172 HIS D O 1
ATOM 6639 N N . ILE D 1 177 ? -22.267 1.063 10.468 1.00 10.83 173 ILE D N 1
ATOM 6640 C CA . ILE D 1 177 ? -21.135 1.189 11.367 1.00 11.59 173 ILE D CA 1
ATOM 6641 C C . ILE D 1 177 ? -21.129 2.600 11.957 1.00 11.88 173 ILE D C 1
ATOM 6642 O O . ILE D 1 177 ? -21.581 3.557 11.325 1.00 11.80 173 ILE D O 1
ATOM 6647 N N . THR D 1 178 ? -20.670 2.742 13.188 1.00 11.15 174 THR D N 1
ATOM 6648 C CA . THR D 1 178 ? -20.600 4.087 13.735 1.00 10.47 174 THR D CA 1
ATOM 6649 C C . THR D 1 178 ? -19.180 4.298 14.135 1.00 11.35 174 THR D C 1
ATOM 6650 O O . THR D 1 178 ? -18.398 3.334 14.225 1.00 11.31 174 THR D O 1
ATOM 6654 N N . SER D 1 179 ? -18.808 5.550 14.324 1.00 11.61 175 SER D N 1
ATOM 6655 C CA . SER D 1 179 ? -17.447 5.823 14.739 1.00 12.39 175 SER D CA 1
ATOM 6656 C C . SER D 1 179 ? -17.379 6.928 15.791 1.00 12.40 175 SER D C 1
ATOM 6657 O O . SER D 1 179 ? -18.385 7.631 16.073 1.00 11.30 175 SER D O 1
ATOM 6660 N N . ALA D 1 180 ? -16.218 6.980 16.447 1.00 12.36 176 ALA D N 1
ATOM 6661 C CA . ALA D 1 180 ? -15.915 7.965 17.465 1.00 13.45 176 ALA D CA 1
ATOM 6662 C C . ALA D 1 180 ? -16.902 7.826 18.627 1.00 13.81 176 ALA D C 1
ATOM 6663 O O . ALA D 1 180 ? -17.145 6.719 19.085 1.00 14.09 176 ALA D O 1
ATOM 6665 N N . ASP D 1 181 ? -17.474 8.926 19.095 1.00 14.87 177 ASP D N 1
ATOM 6666 C CA . ASP D 1 181 ? -18.470 8.866 20.148 1.00 16.50 177 ASP D CA 1
ATOM 6667 C C . ASP D 1 181 ? -19.897 8.962 19.577 1.00 16.48 177 ASP D C 1
ATOM 6668 O O . ASP D 1 181 ? -20.810 9.342 20.300 1.00 16.93 177 ASP D O 1
ATOM 6673 N N . GLU D 1 182 ? -20.075 8.630 18.294 1.00 14.78 178 GLU D N 1
ATOM 6674 C CA . GLU D 1 182 ? -21.364 8.833 17.596 1.00 15.75 178 GLU D CA 1
ATOM 6675 C C . GLU D 1 182 ? -22.399 7.682 17.628 1.00 15.07 178 GLU D C 1
ATOM 6676 O O . GLU D 1 182 ? -23.508 7.844 17.112 1.00 14.92 178 GLU D O 1
ATOM 6682 N N . TYR D 1 183 ? -22.051 6.557 18.230 1.00 13.91 179 TYR D N 1
ATOM 6683 C CA . TYR D 1 183 ? -22.953 5.391 18.216 1.00 13.97 179 TYR D CA 1
ATOM 6684 C C . TYR D 1 183 ? -24.419 5.706 18.527 1.00 14.07 179 TYR D C 1
ATOM 6685 O O . TYR D 1 183 ? -25.305 5.439 17.695 1.00 12.61 179 TYR D O 1
ATOM 6694 N N . GLU D 1 184 ? -24.649 6.305 19.701 1.00 14.61 180 GLU D N 1
ATOM 6695 C CA . GLU D 1 184 ? -25.980 6.632 20.199 1.00 16.08 180 GLU D CA 1
ATOM 6696 C C . GLU D 1 184 ? -26.749 7.625 19.315 1.00 16.47 180 GLU D C 1
ATOM 6697 O O . GLU D 1 184 ? -27.951 7.437 19.094 1.00 16.09 180 GLU D O 1
ATOM 6703 N N . SER D 1 185 ? -26.074 8.673 18.822 1.00 16.56 181 SER D N 1
ATOM 6704 C CA . SER D 1 185 ? -26.694 9.616 17.904 1.00 17.11 181 SER D CA 1
ATOM 6705 C C . SER D 1 185 ? -27.204 8.962 16.631 1.00 16.22 181 SER D C 1
ATOM 6706 O O . SER D 1 185 ? -28.364 9.142 16.250 1.00 15.42 181 SER D O 1
ATOM 6709 N N . VAL D 1 186 ? -26.310 8.223 15.972 1.00 15.10 182 VAL D N 1
ATOM 6710 C CA . VAL D 1 186 ? -26.637 7.494 14.758 1.00 14.68 182 VAL D CA 1
ATOM 6711 C C . VAL D 1 186 ? -27.784 6.520 14.983 1.00 14.28 182 VAL D C 1
ATOM 6712 O O . VAL D 1 186 ? -28.775 6.539 14.252 1.00 15.08 182 VAL D O 1
ATOM 6716 N N . LEU D 1 187 ? -27.678 5.707 16.001 1.00 14.30 183 LEU D N 1
ATOM 6717 C CA . LEU D 1 187 ? -28.745 4.757 16.313 1.00 14.54 183 LEU D CA 1
ATOM 6718 C C . LEU D 1 187 ? -30.066 5.511 16.453 1.00 14.58 183 LEU D C 1
ATOM 6719 O O . LEU D 1 187 ? -31.089 5.128 15.871 1.00 13.51 183 LEU D O 1
ATOM 6724 N N . THR D 1 188 ? -30.008 6.610 17.203 1.00 15.58 184 THR D N 1
ATOM 6725 C CA . THR D 1 188 ? -31.173 7.485 17.358 1.00 16.15 184 THR D CA 1
ATOM 6726 C C . THR D 1 188 ? -31.693 7.996 16.010 1.00 15.81 184 THR D C 1
ATOM 6727 O O . THR D 1 188 ? -32.897 7.944 15.771 1.00 16.09 184 THR D O 1
ATOM 6731 N N . ASP D 1 189 ? -30.809 8.479 15.135 1.00 15.68 185 ASP D N 1
ATOM 6732 C CA . ASP D 1 189 ? -31.252 9.035 13.852 1.00 16.58 185 ASP D CA 1
ATOM 6733 C C . ASP D 1 189 ? -31.871 7.935 12.971 1.00 15.96 185 ASP D C 1
ATOM 6734 O O . ASP D 1 189 ? -32.913 8.148 12.329 1.00 15.79 185 ASP D O 1
ATOM 6739 N N . VAL D 1 190 ? -31.205 6.776 12.947 1.00 14.50 186 VAL D N 1
ATOM 6740 C CA . VAL D 1 190 ? -31.692 5.633 12.175 1.00 14.37 186 VAL D CA 1
ATOM 6741 C C . VAL D 1 190 ? -33.052 5.202 12.728 1.00 14.38 186 VAL D C 1
ATOM 6742 O O . VAL D 1 190 ? -34.014 5.077 11.995 1.00 14.85 186 VAL D O 1
ATOM 6746 N N . LEU D 1 191 ? -33.152 5.033 14.032 1.00 14.57 187 LEU D N 1
ATOM 6747 C CA . LEU D 1 191 ? -34.436 4.633 14.604 1.00 15.58 187 LEU D CA 1
ATOM 6748 C C . LEU D 1 191 ? -35.552 5.639 14.322 1.00 15.41 187 LEU D C 1
ATOM 6749 O O . LEU D 1 191 ? -36.678 5.271 13.991 1.00 13.20 187 LEU D O 1
ATOM 6754 N N . ARG D 1 192 ? -35.230 6.927 14.462 1.00 15.78 188 ARG D N 1
ATOM 6755 C CA . ARG D 1 192 ? -36.211 7.962 14.213 1.00 15.64 188 ARG D CA 1
ATOM 6756 C C . ARG D 1 192 ? -36.656 7.896 12.747 1.00 14.49 188 ARG D C 1
ATOM 6757 O O . ARG D 1 192 ? -37.826 8.043 12.439 1.00 14.03 188 ARG D O 1
ATOM 6765 N N . SER D 1 193 ? -35.710 7.716 11.843 1.00 14.15 189 SER D N 1
ATOM 6766 C CA . SER D 1 193 ? -36.017 7.760 10.412 1.00 14.16 189 SER D CA 1
ATOM 6767 C C . SER D 1 193 ? -36.875 6.556 9.971 1.00 13.38 189 SER D C 1
ATOM 6768 O O . SER D 1 193 ? -37.851 6.723 9.241 1.00 13.12 189 SER D O 1
ATOM 6771 N N . VAL D 1 194 ? -36.529 5.361 10.460 1.00 12.58 190 VAL D N 1
ATOM 6772 C CA . VAL D 1 194 ? -37.224 4.123 10.116 1.00 12.04 190 VAL D CA 1
ATOM 6773 C C . VAL D 1 194 ? -38.645 4.081 10.717 1.00 12.82 190 VAL D C 1
ATOM 6774 O O . VAL D 1 194 ? -39.604 3.702 10.048 1.00 13.09 190 VAL D O 1
ATOM 6778 N N . SER D 1 195 ? -38.787 4.532 11.965 1.00 13.28 191 SER D N 1
ATOM 6779 C CA . SER D 1 195 ? -40.083 4.505 12.636 1.00 13.68 191 SER D CA 1
ATOM 6780 C C . SER D 1 195 ? -41.062 5.559 12.098 1.00 14.07 191 SER D C 1
ATOM 6781 O O . SER D 1 195 ? -42.272 5.475 12.328 1.00 13.71 191 SER D O 1
ATOM 6784 N N . GLY D 1 196 ? -40.537 6.572 11.424 1.00 13.64 192 GLY D N 1
ATOM 6785 C CA . GLY D 1 196 ? -41.380 7.594 10.824 1.00 12.96 192 GLY D CA 1
ATOM 6786 C C . GLY D 1 196 ? -41.590 7.309 9.343 1.00 12.82 192 GLY D C 1
ATOM 6787 O O . GLY D 1 196 ? -42.187 8.110 8.655 1.00 13.97 192 GLY D O 1
ATOM 6788 N N . GLY D 1 197 ? -41.075 6.179 8.847 1.00 12.65 193 GLY D N 1
ATOM 6789 C CA . GLY D 1 197 ? -41.124 5.864 7.408 1.00 11.90 193 GLY D CA 1
ATOM 6790 C C . GLY D 1 197 ? -42.347 5.066 7.018 1.00 12.87 193 GLY D C 1
ATOM 6791 O O . GLY D 1 197 ? -43.235 4.874 7.847 1.00 13.85 193 GLY D O 1
ATOM 6792 N N . PRO D 1 198 ? -42.407 4.596 5.749 1.00 13.10 194 PRO D N 1
ATOM 6793 C CA . PRO D 1 198 ? -43.556 3.895 5.240 1.00 13.04 194 PRO D CA 1
ATOM 6794 C C . PRO D 1 198 ? -43.583 2.407 5.666 1.00 13.18 194 PRO D C 1
ATOM 6795 O O . PRO D 1 198 ? -43.205 1.505 4.918 1.00 11.76 194 PRO D O 1
ATOM 6799 N N . THR D 1 199 ? -44.055 2.190 6.893 1.00 14.00 195 THR D N 1
ATOM 6800 C CA . THR D 1 199 ? -44.049 0.891 7.547 1.00 13.69 195 THR D CA 1
ATOM 6801 C C . THR D 1 199 ? -44.612 -0.235 6.691 1.00 12.91 195 THR D C 1
ATOM 6802 O O . THR D 1 199 ? -44.036 -1.311 6.654 1.00 12.17 195 THR D O 1
ATOM 6806 N N . LEU D 1 200 ? -45.716 -0.010 5.983 1.00 12.88 196 LEU D N 1
ATOM 6807 C CA . LEU D 1 200 ? -46.271 -1.089 5.176 1.00 12.83 196 LEU D CA 1
ATOM 6808 C C . LEU D 1 200 ? -45.319 -1.482 4.024 1.00 11.95 196 LEU D C 1
ATOM 6809 O O . LEU D 1 200 ? -45.177 -2.672 3.701 1.00 11.92 196 LEU D O 1
ATOM 6814 N N . ALA D 1 201 ? -44.670 -0.489 3.412 1.00 10.88 197 ALA D N 1
ATOM 6815 C CA . ALA D 1 201 ? -43.699 -0.763 2.345 1.00 10.69 197 ALA D CA 1
ATOM 6816 C C . ALA D 1 201 ? -42.504 -1.500 2.887 1.00 10.37 197 ALA D C 1
ATOM 6817 O O . ALA D 1 201 ? -41.944 -2.330 2.190 1.00 10.55 197 ALA D O 1
ATOM 6819 N N . PHE D 1 202 ? -42.119 -1.190 4.126 1.00 9.82 198 PHE D N 1
ATOM 6820 C CA . PHE D 1 202 ? -41.015 -1.915 4.773 1.00 10.01 198 PHE D CA 1
ATOM 6821 C C . PHE D 1 202 ? -41.372 -3.366 5.017 1.00 10.25 198 PHE D C 1
ATOM 6822 O O . PHE D 1 202 ? -40.546 -4.274 4.750 1.00 10.21 198 PHE D O 1
ATOM 6830 N N . GLY D 1 203 ? -42.618 -3.578 5.473 1.00 10.29 199 GLY D N 1
ATOM 6831 C CA . GLY D 1 203 ? -43.174 -4.907 5.682 1.00 10.98 199 GLY D CA 1
ATOM 6832 C C . GLY D 1 203 ? -43.139 -5.758 4.424 1.00 10.95 199 GLY D C 1
ATOM 6833 O O . GLY D 1 203 ? -42.652 -6.910 4.436 1.00 10.77 199 GLY D O 1
ATOM 6834 N N . TRP D 1 204 ? -43.583 -5.165 3.324 1.00 10.67 200 TRP D N 1
ATOM 6835 C CA . TRP D 1 204 ? -43.545 -5.837 2.034 1.00 10.15 200 TRP D CA 1
ATOM 6836 C C . TRP D 1 204 ? -42.125 -6.074 1.529 1.00 10.97 200 TRP D C 1
ATOM 6837 O O . TRP D 1 204 ? -41.849 -7.140 0.993 1.00 10.82 200 TRP D O 1
ATOM 6848 N N . THR D 1 205 ? -41.249 -5.064 1.683 1.00 10.34 201 THR D N 1
ATOM 6849 C CA . THR D 1 205 ? -39.844 -5.167 1.279 1.00 10.67 201 THR D CA 1
ATOM 6850 C C . THR D 1 205 ? -39.175 -6.340 2.025 1.00 10.90 201 THR D C 1
ATOM 6851 O O . THR D 1 205 ? -38.459 -7.121 1.417 1.00 10.16 201 THR D O 1
ATOM 6855 N N . LYS D 1 206 ? -39.460 -6.472 3.329 1.00 11.27 202 LYS D N 1
ATOM 6856 C CA . LYS D 1 206 ? -39.019 -7.607 4.150 1.00 10.95 202 LYS D CA 1
ATOM 6857 C C . LYS D 1 206 ? -39.473 -8.971 3.648 1.00 10.94 202 LYS D C 1
ATOM 6858 O O . LYS D 1 206 ? -38.658 -9.876 3.553 1.00 11.70 202 LYS D O 1
ATOM 6864 N N . ARG D 1 207 ? -40.778 -9.142 3.418 1.00 9.95 203 ARG D N 1
ATOM 6865 C CA . ARG D 1 207 ? -41.321 -10.366 2.837 1.00 9.14 203 ARG D CA 1
ATOM 6866 C C . ARG D 1 207 ? -40.622 -10.765 1.552 1.00 8.91 203 ARG D C 1
ATOM 6867 O O . ARG D 1 207 ? -40.253 -11.936 1.377 1.00 8.95 203 ARG D O 1
ATOM 6869 N N . ALA D 1 208 ? -40.458 -9.821 0.626 1.00 8.92 204 ALA D N 1
ATOM 6870 C CA . ALA D 1 208 ? -39.755 -10.133 -0.625 1.00 9.36 204 ALA D CA 1
ATOM 6871 C C . ALA D 1 208 ? -38.286 -10.546 -0.352 1.00 9.15 204 ALA D C 1
ATOM 6872 O O . ALA D 1 208 ? -37.810 -11.486 -0.962 1.00 9.25 204 ALA D O 1
ATOM 6874 N N . LEU D 1 209 ? -37.582 -9.805 0.507 1.00 8.97 205 LEU D N 1
ATOM 6875 C CA . LEU D 1 209 ? -36.227 -10.190 0.952 1.00 9.70 205 LEU D CA 1
ATOM 6876 C C . LEU D 1 209 ? -36.107 -11.544 1.643 1.00 9.73 205 LEU D C 1
ATOM 6877 O O . LEU D 1 209 ? -35.105 -12.256 1.431 1.00 9.33 205 LEU D O 1
ATOM 6882 N N . ALA D 1 210 ? -37.085 -11.863 2.512 1.00 9.22 206 ALA D N 1
ATOM 6883 C CA . ALA D 1 210 ? -37.102 -13.126 3.206 1.00 9.39 206 ALA D CA 1
ATOM 6884 C C . ALA D 1 210 ? -37.249 -14.286 2.220 1.00 10.00 206 ALA D C 1
ATOM 6885 O O . ALA D 1 210 ? -36.548 -15.291 2.342 1.00 9.43 206 ALA D O 1
ATOM 6887 N N . ALA D 1 211 ? -38.164 -14.151 1.258 1.00 9.61 207 ALA D N 1
ATOM 6888 C CA . ALA D 1 211 ? -38.349 -15.171 0.256 1.00 10.14 207 ALA D CA 1
ATOM 6889 C C . ALA D 1 211 ? -37.100 -15.336 -0.594 1.00 10.19 207 ALA D C 1
ATOM 6890 O O . ALA D 1 211 ? -36.776 -16.448 -0.984 1.00 10.56 207 ALA D O 1
ATOM 6892 N N . ALA D 1 212 ? -36.399 -14.239 -0.899 1.00 10.63 208 ALA D N 1
ATOM 6893 C CA . ALA D 1 212 ? -35.147 -14.367 -1.668 1.00 10.55 208 ALA D CA 1
ATOM 6894 C C . ALA D 1 212 ? -33.982 -14.979 -0.883 1.00 10.29 208 ALA D C 1
ATOM 6895 O O . ALA D 1 212 ? -33.054 -15.525 -1.477 1.00 10.93 208 ALA D O 1
ATOM 6897 N N . THR D 1 213 ? -33.988 -14.823 0.437 1.00 9.76 209 THR D N 1
ATOM 6898 C CA . THR D 1 213 ? -32.794 -15.149 1.215 1.00 10.04 209 THR D CA 1
ATOM 6899 C C . THR D 1 213 ? -32.985 -16.205 2.273 1.00 10.08 209 THR D C 1
ATOM 6900 O O . THR D 1 213 ? -32.021 -16.749 2.800 1.00 10.18 209 THR D O 1
ATOM 6904 N N . LEU D 1 214 ? -34.222 -16.480 2.621 1.00 10.43 210 LEU D N 1
ATOM 6905 C CA . LEU D 1 214 ? -34.417 -17.362 3.744 1.00 11.20 210 LEU D CA 1
ATOM 6906 C C . LEU D 1 214 ? -35.021 -18.711 3.422 1.00 11.92 210 LEU D C 1
ATOM 6907 O O . LEU D 1 214 ? -35.553 -19.336 4.356 1.00 13.41 210 LEU D O 1
ATOM 6912 N N . ALA D 1 215 ? -34.941 -19.182 2.162 1.00 12.66 211 ALA D N 1
ATOM 6913 C CA . ALA D 1 215 ? -35.510 -20.508 1.805 1.00 14.07 211 ALA D CA 1
ATOM 6914 C C . ALA D 1 215 ? -34.904 -21.600 2.659 1.00 15.54 211 ALA D C 1
ATOM 6915 O O . ALA D 1 215 ? -35.627 -22.476 3.090 1.00 17.17 211 ALA D O 1
ATOM 6917 N N . GLU D 1 216 ? -33.598 -21.566 2.921 1.00 17.63 212 GLU D N 1
ATOM 6918 C CA . GLU D 1 216 ? -33.010 -22.684 3.693 1.00 17.87 212 GLU D CA 1
ATOM 6919 C C . GLU D 1 216 ? -33.051 -22.514 5.199 1.00 17.03 212 GLU D C 1
ATOM 6920 O O . GLU D 1 216 ? -32.501 -23.373 5.909 1.00 17.12 212 GLU D O 1
ATOM 6926 N N . LEU D 1 217 ? -33.694 -21.443 5.697 1.00 15.67 213 LEU D N 1
ATOM 6927 C CA . LEU D 1 217 ? -33.495 -21.077 7.104 1.00 15.97 213 LEU D CA 1
ATOM 6928 C C . LEU D 1 217 ? -34.006 -22.143 8.071 1.00 16.38 213 LEU D C 1
ATOM 6929 O O . LEU D 1 217 ? -33.288 -22.531 8.992 1.00 15.09 213 LEU D O 1
ATOM 6934 N N . GLU D 1 218 ? -35.248 -22.588 7.883 1.00 16.56 214 GLU D N 1
ATOM 6935 C CA . GLU D 1 218 ? -35.827 -23.565 8.835 1.00 17.46 214 GLU D CA 1
ATOM 6936 C C . GLU D 1 218 ? -35.187 -24.953 8.700 1.00 15.94 214 GLU D C 1
ATOM 6937 O O . GLU D 1 218 ? -34.895 -25.600 9.709 1.00 15.66 214 GLU D O 1
ATOM 6943 N N . PRO D 1 219 ? -34.957 -25.409 7.456 1.00 15.14 215 PRO D N 1
ATOM 6944 C CA . PRO D 1 219 ? -34.213 -26.631 7.241 1.00 14.40 215 PRO D CA 1
ATOM 6945 C C . PRO D 1 219 ? -32.826 -26.596 7.872 1.00 13.13 215 PRO D C 1
ATOM 6946 O O . PRO D 1 219 ? -32.374 -27.618 8.398 1.00 13.26 215 PRO D O 1
ATOM 6950 N N . VAL D 1 220 ? -32.144 -25.449 7.802 1.00 12.42 216 VAL D N 1
ATOM 6951 C CA . VAL D 1 220 ? -30.790 -25.356 8.343 1.00 10.52 216 VAL D CA 1
ATOM 6952 C C . VAL D 1 220 ? -30.912 -25.334 9.868 1.00 10.21 216 VAL D C 1
ATOM 6953 O O . VAL D 1 220 ? -30.143 -25.998 10.563 1.00 9.58 216 VAL D O 1
ATOM 6957 N N . GLN D 1 221 ? -31.915 -24.618 10.373 1.00 9.62 217 GLN D N 1
ATOM 6958 C CA . GLN D 1 221 ? -32.201 -24.618 11.817 1.00 9.73 217 GLN D CA 1
ATOM 6959 C C . GLN D 1 221 ? -32.452 -26.019 12.380 1.00 9.65 217 GLN D C 1
ATOM 6960 O O . GLN D 1 221 ? -31.994 -26.328 13.494 1.00 9.07 217 GLN D O 1
ATOM 6966 N N . ALA D 1 222 ? -33.181 -26.864 11.623 1.00 9.33 218 ALA D N 1
ATOM 6967 C CA . ALA D 1 222 ? -33.373 -28.252 12.029 1.00 9.53 218 ALA D CA 1
ATOM 6968 C C . ALA D 1 222 ? -32.056 -29.027 12.106 1.00 8.98 218 ALA D C 1
ATOM 6969 O O . ALA D 1 222 ? -31.867 -29.774 13.037 1.00 9.02 218 ALA D O 1
ATOM 6971 N N . ILE D 1 223 ? -31.168 -28.878 11.118 1.00 8.98 219 ILE D N 1
ATOM 6972 C CA . ILE D 1 223 ? -29.870 -29.573 11.144 1.00 8.98 219 ILE D CA 1
ATOM 6973 C C . ILE D 1 223 ? -29.065 -29.099 12.353 1.00 8.62 219 ILE D C 1
ATOM 6974 O O . ILE D 1 223 ? -28.468 -29.923 13.052 1.00 9.48 219 ILE D O 1
ATOM 6979 N N . GLU D 1 224 ? -29.103 -27.796 12.638 1.00 8.57 220 GLU D N 1
ATOM 6980 C CA . GLU D 1 224 ? -28.318 -27.225 13.733 1.00 8.20 220 GLU D CA 1
ATOM 6981 C C . GLU D 1 224 ? -28.844 -27.782 15.041 1.00 8.23 220 GLU D C 1
ATOM 6982 O O . GLU D 1 224 ? -28.062 -28.158 15.905 1.00 8.15 220 GLU D O 1
ATOM 6988 N N . ALA D 1 225 ? -30.179 -27.829 15.203 1.00 8.42 221 ALA D N 1
ATOM 6989 C CA . ALA D 1 225 ? -30.729 -28.336 16.475 1.00 9.04 221 ALA D CA 1
ATOM 6990 C C . ALA D 1 225 ? -30.331 -29.802 16.679 1.00 9.00 221 ALA D C 1
ATOM 6991 O O . ALA D 1 225 ? -29.901 -30.194 17.773 1.00 10.13 221 ALA D O 1
ATOM 6993 N N . GLU D 1 226 ? -30.419 -30.599 15.621 1.00 9.25 222 GLU D N 1
ATOM 6994 C CA . GLU D 1 226 ? -30.018 -32.002 15.691 1.00 10.56 222 GLU D CA 1
ATOM 6995 C C . GLU D 1 226 ? -28.516 -32.141 16.034 1.00 9.86 222 GLU D C 1
ATOM 6996 O O . GLU D 1 226 ? -28.115 -32.974 16.872 1.00 9.09 222 GLU D O 1
ATOM 7002 N N . GLY D 1 227 ? -27.699 -31.327 15.371 1.00 9.78 223 GLY D N 1
ATOM 7003 C CA . GLY D 1 227 ? -26.243 -31.328 15.594 1.00 9.09 223 GLY D CA 1
ATOM 7004 C C . GLY D 1 227 ? -25.900 -31.024 17.042 1.00 9.95 223 GLY D C 1
ATOM 7005 O O . GLY D 1 227 ? -25.127 -31.765 17.661 1.00 10.60 223 GLY D O 1
ATOM 7006 N N . GLN D 1 228 ? -26.488 -29.963 17.594 1.00 8.70 224 GLN D N 1
ATOM 7007 C CA . GLN D 1 228 ? -26.182 -29.555 18.979 1.00 9.95 224 GLN D CA 1
ATOM 7008 C C . GLN D 1 228 ? -26.503 -30.645 19.992 1.00 10.16 224 GLN D C 1
ATOM 7009 O O . GLN D 1 228 ? -25.775 -30.798 20.995 1.00 11.44 224 GLN D O 1
ATOM 7015 N N . LEU D 1 229 ? -27.593 -31.381 19.748 1.00 10.66 225 LEU D N 1
ATOM 7016 C CA . LEU D 1 229 ? -28.016 -32.466 20.634 1.00 11.42 225 LEU D CA 1
ATOM 7017 C C . LEU D 1 229 ? -26.950 -33.546 20.615 1.00 11.10 225 LEU D C 1
ATOM 7018 O O . LEU D 1 229 ? -26.616 -34.101 21.651 1.00 11.88 225 LEU D O 1
ATOM 7023 N N . ALA D 1 230 ? -26.427 -33.832 19.423 1.00 11.07 226 ALA D N 1
ATOM 7024 C CA . ALA D 1 230 ? -25.343 -34.805 19.273 1.00 10.55 226 ALA D CA 1
ATOM 7025 C C . ALA D 1 230 ? -24.051 -34.318 19.917 1.00 11.45 226 ALA D C 1
ATOM 7026 O O . ALA D 1 230 ? -23.371 -35.091 20.606 1.00 12.08 226 ALA D O 1
ATOM 7028 N N . LEU D 1 231 ? -23.717 -33.038 19.734 1.00 10.05 227 LEU D N 1
ATOM 7029 C CA . LEU D 1 231 ? -22.446 -32.522 20.246 1.00 9.69 227 LEU D CA 1
ATOM 7030 C C . LEU D 1 231 ? -22.366 -32.405 21.775 1.00 10.25 227 LEU D C 1
ATOM 7031 O O . LEU D 1 231 ? -21.273 -32.543 22.336 1.00 9.49 227 LEU D O 1
ATOM 7036 N N . VAL D 1 232 ? -23.495 -32.142 22.445 1.00 10.70 228 VAL D N 1
ATOM 7037 C CA . VAL D 1 232 ? -23.458 -32.068 23.919 1.00 11.67 228 VAL D CA 1
ATOM 7038 C C . VAL D 1 232 ? -23.135 -33.435 24.561 1.00 12.23 228 VAL D C 1
ATOM 7039 O O . VAL D 1 232 ? -22.836 -33.470 25.723 1.00 12.93 228 VAL D O 1
ATOM 7043 N N . GLU D 1 233 ? -23.192 -34.537 23.799 1.00 12.58 229 GLU D N 1
ATOM 7044 C CA . GLU D 1 233 ? -22.841 -35.865 24.313 1.00 13.76 229 GLU D CA 1
ATOM 7045 C C . GLU D 1 233 ? -21.361 -36.157 24.131 1.00 13.15 229 GLU D C 1
ATOM 7046 O O . GLU D 1 233 ? -20.883 -37.172 24.611 1.00 13.81 229 GLU D O 1
ATOM 7052 N N . THR D 1 234 ? -20.639 -35.297 23.410 1.00 11.08 230 THR D N 1
ATOM 7053 C CA . THR D 1 234 ? -19.254 -35.607 23.070 1.00 10.57 230 THR D CA 1
ATOM 7054 C C . THR D 1 234 ? -18.288 -35.334 24.226 1.00 10.74 230 THR D C 1
ATOM 7055 O O . THR D 1 234 ? -18.554 -34.489 25.101 1.00 10.10 230 THR D O 1
ATOM 7059 N N . ALA D 1 235 ? -17.148 -36.019 24.200 1.00 10.34 231 ALA D N 1
ATOM 7060 C CA . ALA D 1 235 ? -16.084 -35.699 25.149 1.00 10.62 231 ALA D CA 1
ATOM 7061 C C . ALA D 1 235 ? -15.598 -34.268 24.889 1.00 9.79 231 ALA D C 1
ATOM 7062 O O . ALA D 1 235 ? -15.257 -33.506 25.830 1.00 9.34 231 ALA D O 1
ATOM 7064 N N . ASP D 1 236 ? -15.605 -33.864 23.622 1.00 9.08 232 ASP D N 1
ATOM 7065 C CA . ASP D 1 236 ? -15.134 -32.519 23.279 1.00 8.14 232 ASP D CA 1
ATOM 7066 C C . ASP D 1 236 ? -15.996 -31.404 23.905 1.00 9.19 232 ASP D C 1
ATOM 7067 O O . ASP D 1 236 ? -15.451 -30.388 24.347 1.00 9.96 232 ASP D O 1
ATOM 7072 N N . PHE D 1 237 ? -17.324 -31.560 23.927 1.00 8.72 233 PHE D N 1
ATOM 7073 C CA . PHE D 1 237 ? -18.157 -30.621 24.683 1.00 9.50 233 PHE D CA 1
ATOM 7074 C C . PHE D 1 237 ? -17.843 -30.693 26.186 1.00 10.38 233 PHE D C 1
ATOM 7075 O O . PHE D 1 237 ? -17.687 -29.669 26.846 1.00 10.56 233 PHE D O 1
ATOM 7083 N N . ARG D 1 238 ? -17.776 -31.907 26.732 1.00 10.80 234 ARG D N 1
ATOM 7084 C CA . ARG D 1 238 ? -17.434 -32.056 28.135 1.00 11.84 234 ARG D CA 1
ATOM 7085 C C . ARG D 1 238 ? -16.167 -31.259 28.504 1.00 11.90 234 ARG D C 1
ATOM 7086 O O . ARG D 1 238 ? -16.177 -30.452 29.431 1.00 12.46 234 ARG D O 1
ATOM 7094 N N . GLU D 1 239 ? -15.082 -31.491 27.772 1.00 11.03 235 GLU D N 1
ATOM 7095 C CA . GLU D 1 239 ? -13.846 -30.740 27.961 1.00 10.98 235 GLU D CA 1
ATOM 7096 C C . GLU D 1 239 ? -13.989 -29.236 27.669 1.00 10.79 235 GLU D C 1
ATOM 7097 O O . GLU D 1 239 ? -13.455 -28.420 28.389 1.00 10.25 235 GLU D O 1
ATOM 7103 N N . GLY D 1 240 ? -14.686 -28.896 26.590 1.00 10.43 236 GLY D N 1
ATOM 7104 C CA . GLY D 1 240 ? -14.881 -27.487 26.206 1.00 10.62 236 GLY D CA 1
ATOM 7105 C C . GLY D 1 240 ? -15.593 -26.658 27.267 1.00 11.80 236 GLY D C 1
ATOM 7106 O O . GLY D 1 240 ? -15.127 -25.567 27.627 1.00 10.88 236 GLY D O 1
ATOM 7107 N N . ALA D 1 241 ? -16.719 -27.175 27.762 1.00 11.68 237 ALA D N 1
ATOM 7108 C CA . ALA D 1 241 ? -17.499 -26.458 28.764 1.00 13.48 237 ALA D CA 1
ATOM 7109 C C . ALA D 1 241 ? -16.701 -26.264 30.064 1.00 14.87 237 ALA D C 1
ATOM 7110 O O . ALA D 1 241 ? -16.664 -25.152 30.609 1.00 15.50 237 ALA D O 1
ATOM 7112 N N . ARG D 1 242 ? -16.052 -27.325 30.542 1.00 14.99 238 ARG D N 1
ATOM 7113 C CA . ARG D 1 242 ? -15.207 -27.203 31.744 1.00 16.90 238 ARG D CA 1
ATOM 7114 C C . ARG D 1 242 ? -14.022 -26.231 31.554 1.00 16.98 238 ARG D C 1
ATOM 7115 O O . ARG D 1 242 ? -13.786 -25.376 32.414 1.00 17.03 238 ARG D O 1
ATOM 7123 N N . ALA D 1 243 ? -13.287 -26.363 30.439 1.00 16.87 239 ALA D N 1
ATOM 7124 C CA . ALA D 1 243 ? -12.186 -25.420 30.108 1.00 17.92 239 ALA D CA 1
ATOM 7125 C C . ALA D 1 243 ? -12.628 -23.961 30.084 1.00 18.80 239 ALA D C 1
ATOM 7126 O O . ALA D 1 243 ? -11.879 -23.050 30.493 1.00 18.85 239 ALA D O 1
ATOM 7128 N N . PHE D 1 244 ? -13.830 -23.725 29.568 1.00 19.98 240 PHE D N 1
ATOM 7129 C CA . PHE D 1 244 ? -14.346 -22.365 29.535 1.00 21.52 240 PHE D CA 1
ATOM 7130 C C . PHE D 1 244 ? -14.534 -21.903 30.987 1.00 22.07 240 PHE D C 1
ATOM 7131 O O . PHE D 1 244 ? -14.068 -20.833 31.374 1.00 23.59 240 PHE D O 1
ATOM 7139 N N . ARG D 1 245 ? -15.169 -22.745 31.795 1.00 22.61 241 ARG D N 1
ATOM 7140 C CA A ARG D 1 245 ? -15.422 -22.378 33.185 0.50 23.86 241 ARG D CA 1
ATOM 7141 C CA B ARG D 1 245 ? -15.417 -22.503 33.221 0.50 23.77 241 ARG D CA 1
ATOM 7142 C C . ARG D 1 245 ? -14.117 -22.181 33.975 1.00 24.30 241 ARG D C 1
ATOM 7143 O O . ARG D 1 245 ? -14.046 -21.274 34.832 1.00 25.36 241 ARG D O 1
ATOM 7158 N N . GLU D 1 246 ? -13.081 -22.970 33.670 1.00 20.24 242 GLU D N 1
ATOM 7159 C CA . GLU D 1 246 ? -11.841 -22.922 34.440 1.00 19.51 242 GLU D CA 1
ATOM 7160 C C . GLU D 1 246 ? -10.797 -22.047 33.768 1.00 19.07 242 GLU D C 1
ATOM 7161 O O . GLU D 1 246 ? -9.641 -22.078 34.156 1.00 18.79 242 GLU D O 1
ATOM 7167 N N . ARG D 1 247 ? -11.220 -21.253 32.778 1.00 19.60 243 ARG D N 1
ATOM 7168 C CA . ARG D 1 247 ? -10.328 -20.309 32.061 1.00 20.37 243 ARG D CA 1
ATOM 7169 C C . ARG D 1 247 ? -9.071 -21.007 31.497 1.00 19.27 243 ARG D C 1
ATOM 7170 O O . ARG D 1 247 ? -7.956 -20.524 31.717 1.00 18.25 243 ARG D O 1
ATOM 7178 N N . ARG D 1 248 ? -9.265 -22.145 30.812 1.00 17.49 244 ARG D N 1
ATOM 7179 C CA . ARG D 1 248 ? -8.174 -22.922 30.217 1.00 17.39 244 ARG D CA 1
ATOM 7180 C C . ARG D 1 248 ? -8.399 -23.080 28.718 1.00 17.28 244 ARG D C 1
ATOM 7181 O O . ARG D 1 248 ? -9.500 -22.874 28.226 1.00 17.43 244 ARG D O 1
ATOM 7189 N N . THR D 1 249 ? -7.348 -23.467 27.996 1.00 17.32 245 THR D N 1
ATOM 719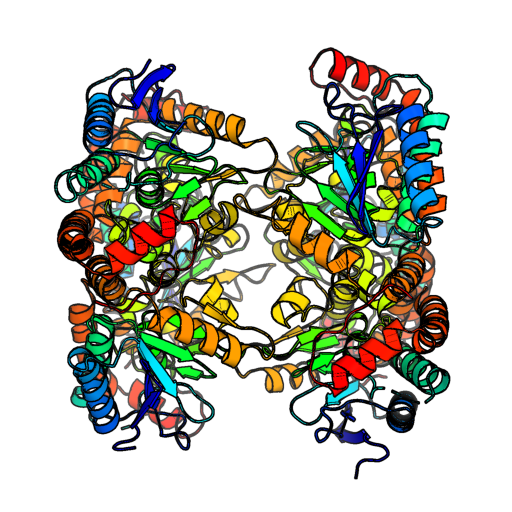0 C CA . THR D 1 249 ? -7.487 -23.924 26.630 1.00 17.25 245 THR D CA 1
ATOM 7191 C C . THR D 1 249 ? -8.006 -25.383 26.691 1.00 15.96 245 THR D C 1
ATOM 7192 O O . THR D 1 249 ? -7.386 -26.247 27.376 1.00 14.57 245 THR D O 1
ATOM 7196 N N . PRO D 1 250 ? -9.126 -25.653 25.977 1.00 14.46 246 PRO D N 1
ATOM 7197 C CA . PRO D 1 250 ? -9.653 -27.001 25.900 1.00 13.90 246 PRO D CA 1
ATOM 7198 C C . PRO D 1 250 ? -8.766 -27.934 25.093 1.00 14.14 246 PRO D C 1
ATOM 7199 O O . PRO D 1 250 ? -8.146 -27.536 24.101 1.00 13.52 246 PRO D O 1
ATOM 7203 N N . ASN D 1 251 ? -8.744 -29.183 25.548 1.00 13.43 247 ASN D N 1
ATOM 7204 C CA . ASN D 1 251 ? -8.178 -30.284 24.850 1.00 13.42 247 ASN D CA 1
ATOM 7205 C C . ASN D 1 251 ? -9.235 -30.988 24.006 1.00 12.98 247 ASN D C 1
ATOM 7206 O O . ASN D 1 251 ? -9.961 -31.840 24.522 1.00 13.07 247 ASN D O 1
ATOM 7211 N N . PHE D 1 252 ? -9.294 -30.666 22.716 1.00 11.79 248 PHE D N 1
ATOM 7212 C CA . PHE D 1 252 ? -10.209 -31.352 21.788 1.00 11.56 248 PHE D CA 1
ATOM 7213 C C . PHE D 1 252 ? -9.621 -32.578 21.101 1.00 12.00 248 PHE D C 1
ATOM 7214 O O . PHE D 1 252 ? -8.476 -32.568 20.646 1.00 12.36 248 PHE D O 1
ATOM 7222 N N . ARG D 1 253 ? -10.422 -33.634 20.989 1.00 11.75 249 ARG D N 1
ATOM 7223 C CA . ARG D 1 253 ? -9.914 -34.841 20.368 1.00 12.82 249 ARG D CA 1
ATOM 7224 C C . ARG D 1 253 ? -10.699 -35.332 19.174 1.00 12.13 249 ARG D C 1
ATOM 7225 O O . ARG D 1 253 ? -10.304 -36.322 18.588 1.00 11.00 249 ARG D O 1
ATOM 7233 N N . GLY D 1 254 ? -11.795 -34.645 18.844 1.00 11.49 250 GLY D N 1
ATOM 7234 C CA . GLY D 1 254 ? -12.699 -35.045 17.772 1.00 13.05 250 GLY D CA 1
ATOM 7235 C C . GLY D 1 254 ? -13.629 -36.200 18.133 1.00 14.00 250 GLY D C 1
ATOM 7236 O O . GLY D 1 254 ? -13.967 -37.013 17.269 1.00 15.52 250 GLY D O 1
ATOM 7237 N N . HIS D 1 255 ? -13.986 -36.322 19.406 1.00 13.31 251 HIS D N 1
ATOM 7238 C CA . HIS D 1 255 ? -15.047 -37.248 19.826 1.00 14.26 251 HIS D CA 1
ATOM 7239 C C . HIS D 1 255 ? -15.741 -36.727 21.109 1.00 13.49 251 HIS D C 1
ATOM 7240 O O . HIS D 1 255 ? -16.647 -37.347 21.691 1.00 12.15 251 HIS D O 1
ATOM 7248 N N . MET E 1 5 ? 0.135 -42.766 -6.948 1.00 33.05 1 MET E N 1
ATOM 7249 C CA . MET E 1 5 ? -0.466 -43.426 -8.139 1.00 33.33 1 MET E CA 1
ATOM 7250 C C . MET E 1 5 ? -1.459 -42.478 -8.825 1.00 31.48 1 MET E C 1
ATOM 7251 O O . MET E 1 5 ? -2.142 -41.669 -8.159 1.00 29.99 1 MET E O 1
ATOM 7256 N N . ASN E 1 6 ? -1.514 -42.549 -10.157 1.00 30.05 2 ASN E N 1
ATOM 7257 C CA . ASN E 1 6 ? -2.400 -41.684 -10.920 1.00 28.87 2 ASN E CA 1
ATOM 7258 C C . ASN E 1 6 ? -2.161 -40.180 -10.626 1.00 27.08 2 ASN E C 1
ATOM 7259 O O . ASN E 1 6 ? -3.104 -39.394 -10.622 1.00 27.22 2 ASN E O 1
ATOM 7264 N N . GLY E 1 7 ? -0.914 -39.804 -10.342 1.00 25.65 3 GLY E N 1
ATOM 7265 C CA . GLY E 1 7 ? -0.543 -38.416 -10.072 1.00 23.65 3 GLY E CA 1
ATOM 7266 C C . GLY E 1 7 ? -1.040 -37.812 -8.762 1.00 22.61 3 GLY E C 1
ATOM 7267 O O . GLY E 1 7 ? -1.161 -36.599 -8.646 1.00 20.81 3 GLY E O 1
ATOM 7268 N N . ILE E 1 8 ? -1.326 -38.659 -7.778 1.00 21.54 4 ILE E N 1
ATOM 7269 C CA . ILE E 1 8 ? -1.773 -38.189 -6.470 1.00 20.60 4 ILE E CA 1
ATOM 7270 C C . ILE E 1 8 ? -0.852 -38.797 -5.436 1.00 20.74 4 ILE E C 1
ATOM 7271 O O . ILE E 1 8 ? -0.587 -39.991 -5.479 1.00 20.46 4 ILE E O 1
ATOM 7276 N N . SER E 1 9 ? -0.335 -37.991 -4.520 1.00 19.98 5 SER E N 1
ATOM 7277 C CA . SER E 1 9 ? 0.428 -38.606 -3.461 1.00 21.56 5 SER E CA 1
ATOM 7278 C C . SER E 1 9 ? -0.144 -38.244 -2.115 1.00 20.88 5 SER E C 1
ATOM 7279 O O . SER E 1 9 ? -0.653 -37.131 -1.922 1.00 21.12 5 SER E O 1
ATOM 7282 N N . VAL E 1 10 ? -0.109 -39.209 -1.208 1.00 20.31 6 VAL E N 1
ATOM 7283 C CA . VAL E 1 10 ? -0.832 -39.123 0.054 1.00 20.32 6 VAL E CA 1
ATOM 7284 C C . VAL E 1 10 ? 0.123 -39.435 1.199 1.00 20.88 6 VAL E C 1
ATOM 7285 O O . VAL E 1 10 ? 1.112 -40.178 1.018 1.00 21.13 6 VAL E O 1
ATOM 7289 N N . GLU E 1 11 ? -0.159 -38.858 2.365 1.00 19.64 7 GLU E N 1
ATOM 7290 C CA . GLU E 1 11 ? 0.649 -39.125 3.522 1.00 20.39 7 GLU E CA 1
ATOM 7291 C C . GLU E 1 11 ? -0.032 -38.625 4.772 1.00 19.46 7 GLU E C 1
ATOM 7292 O O . GLU E 1 11 ? -0.546 -37.520 4.802 1.00 19.16 7 GLU E O 1
ATOM 7298 N N . HIS E 1 12 ? -0.038 -39.442 5.812 1.00 20.16 8 HIS E N 1
ATOM 7299 C CA . HIS E 1 12 ? -0.475 -38.981 7.127 1.00 20.90 8 HIS E CA 1
ATOM 7300 C C . HIS E 1 12 ? 0.631 -38.225 7.831 1.00 21.30 8 HIS E C 1
ATOM 7301 O O . HIS E 1 12 ? 1.817 -38.565 7.733 1.00 22.35 8 HIS E O 1
ATOM 7308 N N . ASP E 1 13 ? 0.223 -37.201 8.558 1.00 21.47 9 ASP E N 1
ATOM 7309 C CA . ASP E 1 13 ? 1.140 -36.380 9.321 1.00 22.71 9 ASP E CA 1
ATOM 7310 C C . ASP E 1 13 ? 0.381 -35.937 10.593 1.00 22.37 9 ASP E C 1
ATOM 7311 O O . ASP E 1 13 ? -0.426 -34.984 10.563 1.00 21.33 9 ASP E O 1
ATOM 7316 N N . GLY E 1 14 ? 0.587 -36.689 11.682 1.00 22.36 10 GLY E N 1
ATOM 7317 C CA . GLY E 1 14 ? -0.191 -36.532 12.917 1.00 21.34 10 GLY E CA 1
ATOM 7318 C C . GLY E 1 14 ? -1.649 -36.729 12.583 1.00 20.36 10 GLY E C 1
ATOM 7319 O O . GLY E 1 14 ? -2.029 -37.774 12.050 1.00 20.67 10 GLY E O 1
ATOM 7320 N N . ALA E 1 15 ? -2.468 -35.706 12.834 1.00 18.99 11 ALA E N 1
ATOM 7321 C CA . ALA E 1 15 ? -3.905 -35.817 12.612 1.00 17.50 11 ALA E CA 1
ATOM 7322 C C . ALA E 1 15 ? -4.326 -35.284 11.244 1.00 16.50 11 ALA E C 1
ATOM 7323 O O . ALA E 1 15 ? -5.542 -35.178 10.944 1.00 15.10 11 ALA E O 1
ATOM 7325 N N . VAL E 1 16 ? -3.326 -34.909 10.444 1.00 14.81 12 VAL E N 1
ATOM 7326 C CA . VAL E 1 16 ? -3.564 -34.309 9.134 1.00 13.51 12 VAL E CA 1
ATOM 7327 C C . VAL E 1 16 ? -3.338 -35.371 8.081 1.00 13.15 12 VAL E C 1
ATOM 7328 O O . VAL E 1 16 ? -2.286 -36.018 8.078 1.00 12.77 12 VAL E O 1
ATOM 7332 N N . LEU E 1 17 ? -4.309 -35.543 7.180 1.00 12.09 13 LEU E N 1
ATOM 7333 C CA . LEU E 1 17 ? -4.050 -36.293 5.963 1.00 11.81 13 LEU E CA 1
ATOM 7334 C C . LEU E 1 17 ? -3.592 -35.314 4.863 1.00 11.82 13 LEU E C 1
ATOM 7335 O O . LEU E 1 17 ? -4.374 -34.494 4.387 1.00 10.89 13 LEU E O 1
ATOM 7340 N N . ARG E 1 18 ? -2.335 -35.433 4.443 1.00 12.06 14 ARG E N 1
ATOM 7341 C CA . ARG E 1 18 ? -1.803 -34.587 3.364 1.00 12.36 14 ARG E CA 1
ATOM 7342 C C . ARG E 1 18 ? -2.091 -35.228 1.993 1.00 12.13 14 ARG E C 1
ATOM 7343 O O . ARG E 1 18 ? -1.668 -36.349 1.708 1.00 11.27 14 ARG E O 1
ATOM 7351 N N . ILE E 1 19 ? -2.870 -34.535 1.164 1.00 11.29 15 ILE E N 1
ATOM 7352 C CA . ILE E 1 19 ? -3.117 -35.002 -0.199 1.00 10.55 15 ILE E CA 1
ATOM 7353 C C . ILE E 1 19 ? -2.489 -33.990 -1.159 1.00 11.08 15 ILE E C 1
ATOM 7354 O O . ILE E 1 19 ? -2.842 -32.787 -1.144 1.00 10.50 15 ILE E O 1
ATOM 7359 N N . ARG E 1 20 ? -1.547 -34.462 -1.968 1.00 11.32 16 ARG E N 1
ATOM 7360 C CA . ARG E 1 20 ? -0.781 -33.579 -2.842 1.00 12.00 16 ARG E CA 1
ATOM 7361 C C . ARG E 1 20 ? -0.985 -33.988 -4.287 1.00 12.14 16 ARG E C 1
ATOM 7362 O O . ARG E 1 20 ? -0.757 -35.143 -4.646 1.00 12.40 16 ARG E O 1
ATOM 7364 N N . LEU E 1 21 ? -1.426 -33.032 -5.103 1.00 11.96 17 LEU E N 1
ATOM 7365 C CA . LEU E 1 21 ? -1.477 -33.192 -6.546 1.00 12.06 17 LEU E CA 1
ATOM 7366 C C . LEU E 1 21 ? -0.055 -33.312 -7.021 1.00 12.01 17 LEU E C 1
ATOM 7367 O O . LEU E 1 21 ? 0.818 -32.494 -6.689 1.00 10.56 17 LEU E O 1
ATOM 7372 N N . ASP E 1 22 ? 0.202 -34.366 -7.773 1.00 13.78 18 ASP E N 1
ATOM 7373 C CA . ASP E 1 22 ? 1.577 -34.727 -7.986 1.00 14.48 18 ASP E CA 1
ATOM 7374 C C . ASP E 1 22 ? 1.938 -34.928 -9.446 1.00 15.34 18 ASP E C 1
ATOM 7375 O O . ASP E 1 22 ? 2.609 -35.918 -9.811 1.00 15.35 18 ASP E O 1
ATOM 7380 N N . ARG E 1 23 ? 1.532 -33.972 -10.281 1.00 14.05 19 ARG E N 1
ATOM 7381 C CA . ARG E 1 23 ? 1.993 -33.976 -11.687 1.00 14.88 19 ARG E CA 1
ATOM 7382 C C . ARG E 1 23 ? 2.678 -32.648 -12.025 1.00 13.65 19 ARG E C 1
ATOM 7383 O O . ARG E 1 23 ? 2.226 -31.912 -12.909 1.00 13.34 19 ARG E O 1
ATOM 7391 N N . PRO E 1 24 ? 3.782 -32.340 -11.309 1.00 14.13 20 PRO E N 1
ATOM 7392 C CA . PRO E 1 24 ? 4.404 -31.029 -11.398 1.00 13.86 20 PRO E CA 1
ATOM 7393 C C . PRO E 1 24 ? 4.890 -30.704 -12.812 1.00 15.02 20 PRO E C 1
ATOM 7394 O O . PRO E 1 24 ? 4.870 -29.536 -13.206 1.00 13.82 20 PRO E O 1
ATOM 7398 N N . GLU E 1 25 ? 5.298 -31.714 -13.583 1.00 16.04 21 GLU E N 1
ATOM 7399 C CA . GLU E 1 25 ? 5.759 -31.448 -14.947 1.00 17.54 21 GLU E CA 1
ATOM 7400 C C . GLU E 1 25 ? 4.650 -30.935 -15.859 1.00 18.04 21 GLU E C 1
ATOM 7401 O O . GLU E 1 25 ? 4.937 -30.367 -16.928 1.00 19.12 21 GLU E O 1
ATOM 7407 N N . LYS E 1 26 ? 3.392 -31.135 -15.456 1.00 16.02 22 LYS E N 1
ATOM 7408 C CA . LYS E 1 26 ? 2.281 -30.614 -16.217 1.00 15.29 22 LYS E CA 1
ATOM 7409 C C . LYS E 1 26 ? 1.527 -29.573 -15.375 1.00 14.64 22 LYS E C 1
ATOM 7410 O O . LYS E 1 26 ? 0.352 -29.301 -15.619 1.00 13.06 22 LYS E O 1
ATOM 7412 N N . LEU E 1 27 ? 2.214 -28.988 -14.386 1.00 14.05 23 LEU E N 1
ATOM 7413 C CA . LEU E 1 27 ? 1.610 -27.961 -13.534 1.00 13.36 23 LEU E CA 1
ATOM 7414 C C . LEU E 1 27 ? 0.311 -28.472 -12.900 1.00 12.97 23 LEU E C 1
ATOM 7415 O O . LEU E 1 27 ? -0.668 -27.728 -12.766 1.00 12.47 23 LEU E O 1
ATOM 7420 N N . ASN E 1 28 ? 0.306 -29.762 -12.537 1.00 12.02 24 ASN E N 1
ATOM 7421 C CA . ASN E 1 28 ? -0.843 -30.409 -11.923 1.00 12.13 24 ASN E CA 1
ATOM 7422 C C . ASN E 1 28 ? -2.155 -30.297 -12.723 1.00 12.44 24 ASN E C 1
ATOM 7423 O O . ASN E 1 28 ? -3.248 -30.208 -12.134 1.00 11.71 24 ASN E O 1
ATOM 7428 N N . ALA E 1 29 ? -2.047 -30.289 -14.059 1.00 12.73 25 ALA E N 1
ATOM 7429 C CA . ALA E 1 29 ? -3.227 -30.478 -14.937 1.00 12.94 25 ALA E CA 1
ATOM 7430 C C . ALA E 1 29 ? -3.832 -31.814 -14.554 1.00 14.01 25 ALA E C 1
ATOM 7431 O O . ALA E 1 29 ? -3.073 -32.729 -14.182 1.00 14.56 25 ALA E O 1
ATOM 7433 N N . VAL E 1 30 ? -5.162 -31.945 -14.655 1.00 14.53 26 VAL E N 1
ATOM 7434 C CA . VAL E 1 30 ? -5.857 -33.156 -14.232 1.00 16.32 26 VAL E CA 1
ATOM 7435 C C . VAL E 1 30 ? -6.534 -33.923 -15.383 1.00 18.26 26 VAL E C 1
ATOM 7436 O O . VAL E 1 30 ? -6.898 -33.329 -16.404 1.00 18.94 26 VAL E O 1
ATOM 7440 N N . ASP E 1 31 ? -6.649 -35.241 -15.212 1.00 19.07 27 ASP E N 1
ATOM 7441 C CA . ASP E 1 31 ? -7.362 -36.113 -16.139 1.00 20.68 27 ASP E CA 1
ATOM 7442 C C . ASP E 1 31 ? -8.249 -37.049 -15.333 1.00 21.50 27 ASP E C 1
ATOM 7443 O O . ASP E 1 31 ? -8.199 -37.035 -14.096 1.00 21.25 27 ASP E O 1
ATOM 7448 N N . THR E 1 32 ? -9.067 -37.851 -16.021 1.00 22.22 28 THR E N 1
ATOM 7449 C CA . THR E 1 32 ? -9.982 -38.766 -15.342 1.00 22.80 28 THR E CA 1
ATOM 7450 C C . THR E 1 32 ? -9.347 -39.652 -14.256 1.00 22.19 28 THR E C 1
ATOM 7451 O O . THR E 1 32 ? -9.771 -39.549 -13.122 1.00 22.29 28 THR E O 1
ATOM 7455 N N . PRO E 1 33 ? -8.335 -40.498 -14.578 1.00 22.43 29 PRO E N 1
ATOM 7456 C CA . PRO E 1 33 ? -7.790 -41.339 -13.479 1.00 21.58 29 PRO E CA 1
ATOM 7457 C C . PRO E 1 33 ? -7.285 -40.544 -12.260 1.00 19.88 29 PRO E C 1
ATOM 7458 O O . PRO E 1 33 ? -7.506 -40.960 -11.111 1.00 19.26 29 PRO E O 1
ATOM 7462 N N . MET E 1 34 ? -6.663 -39.389 -12.499 1.00 17.70 30 MET E N 1
ATOM 7463 C CA . MET E 1 34 ? -6.160 -38.565 -11.410 1.00 16.27 30 MET E CA 1
ATOM 7464 C C . MET E 1 34 ? -7.316 -38.048 -10.553 1.00 15.31 30 MET E C 1
ATOM 7465 O O . MET E 1 34 ? -7.248 -38.056 -9.300 1.00 13.37 30 MET E O 1
ATOM 7470 N N . LEU E 1 35 ? -8.383 -37.632 -11.233 1.00 15.25 31 LEU E N 1
ATOM 7471 C CA . LEU E 1 35 ? -9.614 -37.152 -10.580 1.00 15.85 31 LEU E CA 1
ATOM 7472 C C . LEU E 1 35 ? -10.311 -38.261 -9.801 1.00 16.89 31 LEU E C 1
ATOM 7473 O O . LEU E 1 35 ? -10.660 -38.079 -8.640 1.00 15.05 31 LEU E O 1
ATOM 7478 N N . GLU E 1 36 ? -10.450 -39.432 -10.422 1.00 18.68 32 GLU E N 1
ATOM 7479 C CA . GLU E 1 36 ? -11.045 -40.594 -9.739 1.00 20.41 32 GLU E CA 1
ATOM 7480 C C . GLU E 1 36 ? -10.251 -40.941 -8.473 1.00 20.59 32 GLU E C 1
ATOM 7481 O O . GLU E 1 36 ? -10.834 -41.169 -7.398 1.00 21.76 32 GLU E O 1
ATOM 7483 N N . GLU E 1 37 ? -8.921 -40.927 -8.601 1.00 20.62 33 GLU E N 1
ATOM 7484 C CA . GLU E 1 37 ? -8.005 -41.216 -7.517 1.00 20.40 33 GLU E CA 1
ATOM 7485 C C . GLU E 1 37 ? -8.113 -40.189 -6.370 1.00 19.08 33 GLU E C 1
ATOM 7486 O O . GLU E 1 37 ? -8.087 -40.542 -5.175 1.00 18.47 33 GLU E O 1
ATOM 7492 N N . LEU E 1 38 ? -8.227 -38.919 -6.736 1.00 17.22 34 LEU E N 1
ATOM 7493 C CA . LEU E 1 38 ? -8.384 -37.865 -5.755 1.00 16.09 34 LEU E CA 1
ATOM 7494 C C . LEU E 1 38 ? -9.656 -38.085 -4.925 1.00 16.79 34 LEU E C 1
ATOM 7495 O O . LEU E 1 38 ? -9.607 -38.006 -3.693 1.00 15.00 34 LEU E O 1
ATOM 7500 N N . SER E 1 39 ? -10.763 -38.426 -5.600 1.00 17.90 35 SER E N 1
ATOM 7501 C CA . SER E 1 39 ? -12.009 -38.856 -4.938 1.00 20.75 35 SER E CA 1
ATOM 7502 C C . SER E 1 39 ? -11.825 -39.922 -3.870 1.00 21.13 35 SER E C 1
ATOM 7503 O O . SER E 1 39 ? -12.414 -39.871 -2.784 1.00 21.85 35 SER E O 1
ATOM 7506 N N . VAL E 1 40 ? -11.061 -40.936 -4.232 1.00 22.11 36 VAL E N 1
ATOM 7507 C CA . VAL E 1 40 ? -10.898 -42.094 -3.413 1.00 23.30 36 VAL E CA 1
ATOM 7508 C C . VAL E 1 40 ? -10.215 -41.725 -2.106 1.00 22.71 36 VAL E C 1
ATOM 7509 O O . VAL E 1 40 ? -10.679 -42.116 -1.044 1.00 23.14 36 VAL E O 1
ATOM 7513 N N . HIS E 1 41 ? -9.138 -40.949 -2.185 1.00 21.81 37 HIS E N 1
ATOM 7514 C CA . HIS E 1 41 ? -8.406 -40.558 -0.993 1.00 21.07 37 HIS E CA 1
ATOM 7515 C C . HIS E 1 41 ? -9.197 -39.562 -0.146 1.00 20.43 37 HIS E C 1
ATOM 7516 O O . HIS E 1 41 ? -9.134 -39.621 1.083 1.00 19.76 37 HIS E O 1
ATOM 7523 N N . ILE E 1 42 ? -9.958 -38.668 -0.785 1.00 20.78 38 ILE E N 1
ATOM 7524 C CA . ILE E 1 42 ? -10.815 -37.755 -0.014 1.00 21.19 38 ILE E CA 1
ATOM 7525 C C . ILE E 1 42 ? -11.848 -38.583 0.735 1.00 23.22 38 ILE E C 1
ATOM 7526 O O . ILE E 1 42 ? -12.000 -38.442 1.962 1.00 22.81 38 ILE E O 1
ATOM 7531 N N . ARG E 1 43 ? -12.525 -39.485 0.004 1.00 25.19 39 ARG E N 1
ATOM 7532 C CA . ARG E 1 43 ? -13.541 -40.352 0.607 1.00 27.27 39 ARG E CA 1
ATOM 7533 C C . ARG E 1 43 ? -13.018 -41.228 1.755 1.00 26.65 39 ARG E C 1
ATOM 7534 O O . ARG E 1 43 ? -13.670 -41.354 2.783 1.00 26.51 39 ARG E O 1
ATOM 7542 N N . ASP E 1 44 ? -11.844 -41.822 1.582 1.00 26.31 40 ASP E N 1
ATOM 7543 C CA . ASP E 1 44 ? -11.255 -42.671 2.628 1.00 25.43 40 ASP E CA 1
ATOM 7544 C C . ASP E 1 44 ? -10.806 -41.930 3.891 1.00 23.73 40 ASP E C 1
ATOM 7545 O O . ASP E 1 44 ? -10.463 -42.568 4.903 1.00 23.00 40 ASP E O 1
ATOM 7550 N N . ALA E 1 45 ? -10.798 -40.595 3.837 1.00 21.51 41 ALA E N 1
ATOM 7551 C CA . ALA E 1 45 ? -10.496 -39.802 5.041 1.00 20.83 41 ALA E CA 1
ATOM 7552 C C . ALA E 1 45 ? -11.629 -39.920 6.054 1.00 20.20 41 ALA E C 1
ATOM 7553 O O . ALA E 1 45 ? -11.395 -39.833 7.253 1.00 20.33 41 ALA E O 1
ATOM 7555 N N . GLU E 1 46 ? -12.851 -40.138 5.568 1.00 20.20 42 GLU E N 1
ATOM 7556 C CA . GLU E 1 46 ? -14.022 -40.252 6.444 1.00 21.42 42 GLU E CA 1
ATOM 7557 C C . GLU E 1 46 ? -13.911 -41.363 7.500 1.00 21.23 42 GLU E C 1
ATOM 7558 O O . GLU E 1 46 ? -14.171 -41.131 8.691 1.00 21.55 42 GLU E O 1
ATOM 7564 N N . ALA E 1 47 ? -13.541 -42.554 7.047 1.00 20.75 43 ALA E N 1
ATOM 7565 C CA . ALA E 1 47 ? -13.468 -43.744 7.887 1.00 21.73 43 ALA E CA 1
ATOM 7566 C C . ALA E 1 47 ? -12.112 -43.870 8.613 1.00 21.80 43 ALA E C 1
ATOM 7567 O O . ALA E 1 47 ? -11.923 -44.758 9.419 1.00 21.29 43 ALA E O 1
ATOM 7569 N N . ASP E 1 48 ? -11.174 -42.971 8.317 1.00 20.82 44 ASP E N 1
ATOM 7570 C CA . ASP E 1 48 ? -9.858 -43.046 8.922 1.00 20.65 44 ASP E CA 1
ATOM 7571 C C . ASP E 1 48 ? -9.885 -42.254 10.233 1.00 20.39 44 ASP E C 1
ATOM 7572 O O . ASP E 1 48 ? -9.874 -41.011 10.213 1.00 18.55 44 ASP E O 1
ATOM 7577 N N . GLU E 1 49 ? -9.935 -42.974 11.365 1.00 20.13 45 GLU E N 1
ATOM 7578 C CA . GLU E 1 49 ? -10.034 -42.344 12.693 1.00 20.75 45 GLU E CA 1
ATOM 7579 C C . GLU E 1 49 ? -8.811 -41.555 13.129 1.00 20.13 45 GLU E C 1
ATOM 7580 O O . GLU E 1 49 ? -8.913 -40.697 14.010 1.00 21.01 45 GLU E O 1
ATOM 7586 N N . SER E 1 50 ? -7.663 -41.786 12.507 1.00 18.79 46 SER E N 1
ATOM 7587 C CA . SER E 1 50 ? -6.525 -40.942 12.828 1.00 18.68 46 SER E CA 1
ATOM 7588 C C . SER E 1 50 ? -6.614 -39.537 12.150 1.00 17.82 46 SER E C 1
ATOM 7589 O O . SER E 1 50 ? -5.946 -38.592 12.574 1.00 17.93 46 SER E O 1
ATOM 7592 N N . VAL E 1 51 ? -7.452 -39.400 11.117 1.00 16.19 47 VAL E N 1
ATOM 7593 C CA . VAL E 1 51 ? -7.489 -38.166 10.346 1.00 15.45 47 VAL E CA 1
ATOM 7594 C C . VAL E 1 51 ? -8.482 -37.144 10.940 1.00 14.93 47 VAL E C 1
ATOM 7595 O O . VAL E 1 51 ? -9.657 -37.430 11.068 1.00 13.65 47 VAL E O 1
ATOM 7599 N N . ARG E 1 52 ? -8.004 -35.944 11.255 1.00 14.07 48 ARG E N 1
ATOM 7600 C CA . ARG E 1 52 ? -8.909 -34.884 11.700 1.00 13.53 48 ARG E CA 1
ATOM 7601 C C . ARG E 1 52 ? -9.025 -33.665 10.791 1.00 12.93 48 ARG E C 1
ATOM 7602 O O . ARG E 1 52 ? -9.892 -32.814 11.006 1.00 12.70 48 ARG E O 1
ATOM 7610 N N . ALA E 1 53 ? -8.121 -33.558 9.815 1.00 11.21 49 ALA E N 1
ATOM 7611 C CA . ALA E 1 53 ? -8.192 -32.507 8.786 1.00 10.82 49 ALA E CA 1
ATOM 7612 C C . ALA E 1 53 ? -7.557 -33.062 7.553 1.00 9.36 49 ALA E C 1
ATOM 7613 O O . ALA E 1 53 ? -6.684 -33.918 7.626 1.00 9.79 49 ALA E O 1
ATOM 7615 N N . VAL E 1 54 ? -7.996 -32.596 6.405 1.00 9.67 50 VAL E N 1
ATOM 7616 C CA . VAL E 1 54 ? -7.320 -32.956 5.153 1.00 8.39 50 VAL E CA 1
ATOM 7617 C C . VAL E 1 54 ? -6.630 -31.710 4.611 1.00 8.65 50 VAL E C 1
ATOM 7618 O O . VAL E 1 54 ? -7.225 -30.604 4.585 1.00 8.05 50 VAL E O 1
ATOM 7622 N N . LEU E 1 55 ? -5.377 -31.865 4.205 1.00 9.18 51 LEU E N 1
ATOM 7623 C CA . LEU E 1 55 ? -4.671 -30.788 3.500 1.00 9.35 51 LEU E CA 1
ATOM 7624 C C . LEU E 1 55 ? -4.471 -31.151 2.041 1.00 9.61 51 LEU E C 1
ATOM 7625 O O . LEU E 1 55 ? -3.982 -32.241 1.713 1.00 10.12 51 LEU E O 1
ATOM 7630 N N . LEU E 1 56 ? -4.875 -30.232 1.174 1.00 10.05 52 LEU E N 1
ATOM 7631 C CA . LEU E 1 56 ? -4.788 -30.393 -0.250 1.00 10.84 52 LEU E CA 1
ATOM 7632 C C . LEU E 1 56 ? -3.798 -29.338 -0.765 1.00 10.29 52 LEU E C 1
ATOM 7633 O O . LEU E 1 56 ? -3.986 -28.146 -0.543 1.00 9.01 52 LEU E O 1
ATOM 7638 N N . THR E 1 57 ? -2.751 -29.785 -1.466 1.00 10.52 53 THR E N 1
ATOM 7639 C CA . THR E 1 57 ? -1.766 -28.842 -2.054 1.00 11.24 53 THR E CA 1
ATOM 7640 C C . THR E 1 57 ? -1.308 -29.406 -3.399 1.00 11.37 53 THR E C 1
ATOM 7641 O O . THR E 1 57 ? -1.673 -30.537 -3.752 1.00 10.70 53 THR E O 1
ATOM 7645 N N . GLY E 1 58 ? -0.490 -28.639 -4.127 1.00 11.27 54 GLY E N 1
ATOM 7646 C CA . GLY E 1 58 ? 0.137 -29.157 -5.347 1.00 10.95 54 GLY E CA 1
ATOM 7647 C C . GLY E 1 58 ? 1.645 -29.097 -5.319 1.00 11.37 54 GLY E C 1
ATOM 7648 O O . GLY E 1 58 ? 2.201 -28.082 -4.927 1.00 11.83 54 GLY E O 1
ATOM 7649 N N . ALA E 1 59 ? 2.306 -30.184 -5.731 1.00 10.81 55 ALA E N 1
ATOM 7650 C CA . ALA E 1 59 ? 3.753 -30.169 -5.916 1.00 12.36 55 ALA E CA 1
ATOM 7651 C C . ALA E 1 59 ? 4.141 -29.283 -7.103 1.00 11.74 55 ALA E C 1
ATOM 7652 O O . ALA E 1 59 ? 3.332 -29.024 -8.005 1.00 10.94 55 ALA E O 1
ATOM 7654 N N . GLY E 1 60 ? 5.370 -28.781 -7.084 1.00 12.84 56 GLY E N 1
ATOM 7655 C CA . GLY E 1 60 ? 5.830 -27.911 -8.183 1.00 13.28 56 GLY E CA 1
ATOM 7656 C C . GLY E 1 60 ? 5.318 -26.466 -8.132 1.00 14.01 56 GLY E C 1
ATOM 7657 O O . GLY E 1 60 ? 5.076 -25.891 -7.059 1.00 13.31 56 GLY E O 1
ATOM 7658 N N . ARG E 1 61 ? 5.114 -25.896 -9.311 1.00 16.67 57 ARG E N 1
ATOM 7659 C CA . ARG E 1 61 ? 4.946 -24.467 -9.444 1.00 17.46 57 ARG E CA 1
ATOM 7660 C C . ARG E 1 61 ? 3.499 -24.006 -9.309 1.00 15.91 57 ARG E C 1
ATOM 7661 O O . ARG E 1 61 ? 3.237 -22.799 -9.150 1.00 17.23 57 ARG E O 1
ATOM 7669 N N . ALA E 1 62 ? 2.550 -24.929 -9.375 1.00 13.70 58 ALA E N 1
ATOM 7670 C CA . ALA E 1 62 ? 1.140 -24.521 -9.383 1.00 13.13 58 ALA E CA 1
ATOM 7671 C C . ALA E 1 62 ? 0.333 -25.447 -8.513 1.00 12.48 58 ALA E C 1
ATOM 7672 O O . ALA E 1 62 ? 0.569 -26.673 -8.492 1.00 13.26 58 ALA E O 1
ATOM 7674 N N . PHE E 1 63 ? -0.638 -24.877 -7.821 1.00 10.93 59 PHE E N 1
ATOM 7675 C CA . PHE E 1 63 ? -1.641 -25.691 -7.164 1.00 10.19 59 PHE E CA 1
ATOM 7676 C C . PHE E 1 63 ? -2.312 -26.697 -8.141 1.00 9.97 59 PHE E C 1
ATOM 7677 O O . PHE E 1 63 ? -2.154 -27.919 -8.007 1.00 9.86 59 PHE E O 1
ATOM 7685 N N . CYS E 1 64 ? -3.075 -26.161 -9.090 1.00 10.13 60 CYS E N 1
ATOM 7686 C CA . CYS E 1 64 ? -3.762 -26.983 -10.102 1.00 10.64 60 CYS E CA 1
ATOM 7687 C C . CYS E 1 64 ? -4.101 -26.175 -11.331 1.00 10.77 60 CYS E C 1
ATOM 7688 O O . CYS E 1 64 ? -4.783 -25.152 -11.227 1.00 11.00 60 CYS E O 1
ATOM 7691 N N . SER E 1 65 ? -3.597 -26.598 -12.492 1.00 10.72 61 SER E N 1
ATOM 7692 C CA A SER E 1 65 ? -3.852 -25.859 -13.732 0.60 12.18 61 SER E CA 1
ATOM 7693 C CA B SER E 1 65 ? -3.857 -25.869 -13.735 0.40 11.58 61 SER E CA 1
ATOM 7694 C C . SER E 1 65 ? -5.163 -26.254 -14.416 1.00 11.89 61 SER E C 1
ATOM 7695 O O . SER E 1 65 ? -5.497 -25.715 -15.469 1.00 12.47 61 SER E O 1
ATOM 7700 N N . GLY E 1 66 ? -5.892 -27.191 -13.818 1.00 12.32 62 GLY E N 1
ATOM 7701 C CA . GLY E 1 66 ? -7.189 -27.617 -14.370 1.00 13.93 62 GLY E CA 1
ATOM 7702 C C . GLY E 1 66 ? -7.132 -28.696 -15.446 1.00 15.48 62 GLY E C 1
ATOM 7703 O O . GLY E 1 66 ? -6.096 -29.366 -15.617 1.00 15.30 62 GLY E O 1
ATOM 7704 N N . GLY E 1 67 ? -8.246 -28.865 -16.170 1.00 16.16 63 GLY E N 1
ATOM 7705 C CA . GLY E 1 67 ? -8.387 -29.979 -17.131 1.00 18.30 63 GLY E CA 1
ATOM 7706 C C . GLY E 1 67 ? -7.609 -29.841 -18.428 1.00 19.24 63 GLY E C 1
ATOM 7707 O O . GLY E 1 67 ? -7.117 -28.744 -18.730 1.00 19.97 63 GLY E O 1
ATOM 7708 N N . GLY E 1 71 ? -8.392 -33.767 -25.815 1.00 46.70 67 GLY E N 1
ATOM 7709 C CA . GLY E 1 71 ? -8.008 -35.169 -25.864 1.00 48.04 67 GLY E CA 1
ATOM 7710 C C . GLY E 1 71 ? -8.867 -36.075 -24.993 1.00 48.53 67 GLY E C 1
ATOM 7711 O O . GLY E 1 71 ? -9.649 -36.886 -25.509 1.00 49.52 67 GLY E O 1
ATOM 7712 N N . GLY E 1 72 ? -8.726 -35.942 -23.672 1.00 47.97 68 GLY E N 1
ATOM 7713 C CA . GLY E 1 72 ? -9.420 -36.802 -22.720 1.00 48.10 68 GLY E CA 1
ATOM 7714 C C . GLY E 1 72 ? -10.921 -36.810 -22.928 1.00 48.55 68 GLY E C 1
ATOM 7715 O O . GLY E 1 72 ? -11.454 -35.956 -23.630 1.00 48.56 68 GLY E O 1
ATOM 7716 N N . ASP E 1 73 ? -11.599 -37.787 -22.328 1.00 49.15 69 ASP E N 1
ATOM 7717 C CA . ASP E 1 73 ? -13.057 -37.920 -22.408 1.00 49.27 69 ASP E CA 1
ATOM 7718 C C . ASP E 1 73 ? -13.701 -36.788 -21.629 1.00 47.70 69 ASP E C 1
ATOM 7719 O O . ASP E 1 73 ? -13.345 -36.553 -20.467 1.00 47.18 69 ASP E O 1
ATOM 7724 N N . THR E 1 74 ? -14.639 -36.077 -22.254 1.00 46.74 70 THR E N 1
ATOM 7725 C CA . THR E 1 74 ? -15.270 -34.938 -21.568 1.00 45.19 70 THR E CA 1
ATOM 7726 C C . THR E 1 74 ? -16.244 -35.453 -20.511 1.00 45.25 70 THR E C 1
ATOM 7727 O O . THR E 1 74 ? -16.151 -35.040 -19.334 1.00 44.69 70 THR E O 1
ATOM 7731 N N . ALA E 1 75 ? -17.137 -36.363 -20.937 1.00 37.25 71 ALA E N 1
ATOM 7732 C CA . ALA E 1 75 ? -18.140 -36.976 -20.063 1.00 36.22 71 ALA E CA 1
ATOM 7733 C C . ALA E 1 75 ? -17.479 -37.556 -18.800 1.00 35.17 71 ALA E C 1
ATOM 7734 O O . ALA E 1 75 ? -17.833 -37.157 -17.683 1.00 34.61 71 ALA E O 1
ATOM 7736 N N . GLY E 1 76 ? -16.481 -38.434 -18.980 1.00 33.36 72 GLY E N 1
ATOM 7737 C CA . GLY E 1 76 ? -15.734 -39.000 -17.847 1.00 30.86 72 GLY E CA 1
ATOM 7738 C C . GLY E 1 76 ? -15.017 -38.003 -16.934 1.00 28.92 72 GLY E C 1
ATOM 7739 O O . GLY E 1 76 ? -15.127 -38.097 -15.697 1.00 28.31 72 GLY E O 1
ATOM 7740 N N . ALA E 1 77 ? -14.284 -37.061 -17.527 1.00 27.12 73 ALA E N 1
ATOM 7741 C CA . ALA E 1 77 ? -13.502 -36.079 -16.751 1.00 26.06 73 ALA E CA 1
ATOM 7742 C C . ALA E 1 77 ? -14.365 -35.098 -15.967 1.00 24.71 73 ALA E C 1
ATOM 7743 O O . ALA E 1 77 ? -14.094 -34.827 -14.796 1.00 23.71 73 ALA E O 1
ATOM 7745 N N . ALA E 1 78 ? -15.393 -34.579 -16.622 1.00 23.48 74 ALA E N 1
ATOM 7746 C CA . ALA E 1 78 ? -16.346 -33.700 -15.969 1.00 23.35 74 ALA E CA 1
ATOM 7747 C C . ALA E 1 78 ? -17.031 -34.400 -14.777 1.00 23.00 74 ALA E C 1
ATOM 7748 O O . ALA E 1 78 ? -17.111 -33.822 -13.684 1.00 21.68 74 ALA E O 1
ATOM 7750 N N . ASP E 1 79 ? -17.504 -35.637 -15.000 1.00 22.12 75 ASP E N 1
ATOM 7751 C CA . ASP E 1 79 ? -18.119 -36.468 -13.941 1.00 22.18 75 ASP E CA 1
ATOM 7752 C C . ASP E 1 79 ? -17.174 -36.675 -12.764 1.00 20.75 75 ASP E C 1
ATOM 7753 O O . ASP E 1 79 ? -17.561 -36.469 -11.613 1.00 20.67 75 ASP E O 1
ATOM 7758 N N . ALA E 1 80 ? -15.933 -37.059 -13.052 1.00 19.09 76 ALA E N 1
ATOM 7759 C CA . ALA E 1 80 ? -14.944 -37.279 -11.994 1.00 17.76 76 ALA E CA 1
ATOM 7760 C C . ALA E 1 80 ? -14.724 -35.996 -11.182 1.00 16.99 76 ALA E C 1
ATOM 7761 O O . ALA E 1 80 ? -14.679 -36.019 -9.940 1.00 15.74 76 ALA E O 1
ATOM 7763 N N . ALA E 1 81 ? -14.616 -34.875 -11.897 1.00 17.07 77 ALA E N 1
ATOM 7764 C CA . ALA E 1 81 ? -14.446 -33.548 -11.293 1.00 16.12 77 ALA E CA 1
ATOM 7765 C C . ALA E 1 81 ? -15.584 -33.221 -10.336 1.00 16.07 77 ALA E C 1
ATOM 7766 O O . ALA E 1 81 ? -15.371 -32.817 -9.188 1.00 14.53 77 ALA E O 1
ATOM 7768 N N . ASN E 1 82 ? -16.807 -33.354 -10.840 1.00 16.37 78 ASN E N 1
ATOM 7769 C CA . ASN E 1 82 ? -17.984 -33.194 -10.016 1.00 16.78 78 ASN E CA 1
ATOM 7770 C C . ASN E 1 82 ? -17.951 -34.074 -8.776 1.00 16.77 78 ASN E C 1
ATOM 7771 O O . ASN E 1 82 ? -18.339 -33.632 -7.708 1.00 16.37 78 ASN E O 1
ATOM 7776 N N . ARG E 1 83 ? -17.500 -35.319 -8.921 1.00 17.06 79 ARG E N 1
ATOM 7777 C CA . ARG E 1 83 ? -17.450 -36.234 -7.780 1.00 17.66 79 ARG E CA 1
ATOM 7778 C C . ARG E 1 83 ? -16.417 -35.801 -6.713 1.00 16.45 79 ARG E C 1
ATOM 7779 O O . ARG E 1 83 ? -16.664 -35.961 -5.525 1.00 15.17 79 ARG E O 1
ATOM 7787 N N . VAL E 1 84 ? -15.270 -35.260 -7.152 1.00 15.69 80 VAL E N 1
ATOM 7788 C CA . VAL E 1 84 ? -14.259 -34.699 -6.228 1.00 14.43 80 VAL E CA 1
ATOM 7789 C C . VAL E 1 84 ? -14.859 -33.570 -5.383 1.00 13.71 80 VAL E C 1
ATOM 7790 O O . VAL E 1 84 ? -14.675 -33.529 -4.159 1.00 13.51 80 VAL E O 1
ATOM 7794 N N . VAL E 1 85 ? -15.583 -32.671 -6.049 1.00 13.39 81 VAL E N 1
ATOM 7795 C CA . VAL E 1 85 ? -16.185 -31.511 -5.401 1.00 13.49 81 VAL E CA 1
ATOM 7796 C C . VAL E 1 85 ? -17.279 -31.964 -4.419 1.00 13.58 81 VAL E C 1
ATOM 7797 O O . VAL E 1 85 ? -17.347 -31.477 -3.293 1.00 12.51 81 VAL E O 1
ATOM 7801 N N . ARG E 1 86 ? -18.108 -32.922 -4.831 1.00 13.35 82 ARG E N 1
ATOM 7802 C CA . ARG E 1 86 ? -19.078 -33.487 -3.884 1.00 14.65 82 ARG E CA 1
ATOM 7803 C C . ARG E 1 86 ? -18.372 -34.220 -2.741 1.00 13.92 82 ARG E C 1
ATOM 7804 O O . ARG E 1 86 ? -18.773 -34.136 -1.577 1.00 14.26 82 ARG E O 1
ATOM 7812 N N . ALA E 1 87 ? -17.284 -34.919 -3.049 1.00 13.25 83 ALA E N 1
ATOM 7813 C CA . ALA E 1 87 ? -16.564 -35.603 -1.967 1.00 12.51 83 ALA E CA 1
ATOM 7814 C C . ALA E 1 87 ? -16.003 -34.613 -0.900 1.00 10.98 83 ALA E C 1
ATOM 7815 O O . ALA E 1 87 ? -16.087 -34.841 0.301 1.00 10.39 83 ALA E O 1
ATOM 7817 N N . ILE E 1 88 ? -15.422 -33.517 -1.341 1.00 9.98 84 ILE E N 1
ATOM 7818 C CA . ILE E 1 88 ? -14.823 -32.584 -0.378 1.00 8.86 84 ILE E CA 1
ATOM 7819 C C . ILE E 1 88 ? -15.931 -31.950 0.447 1.00 8.62 84 ILE E C 1
ATOM 7820 O O . ILE E 1 88 ? -15.818 -31.817 1.658 1.00 8.59 84 ILE E O 1
ATOM 7825 N N . THR E 1 89 ? -17.011 -31.547 -0.209 1.00 8.63 85 THR E N 1
ATOM 7826 C CA . THR E 1 89 ? -18.027 -30.810 0.501 1.00 8.60 85 THR E CA 1
ATOM 7827 C C . THR E 1 89 ? -18.881 -31.656 1.429 1.00 8.69 85 THR E C 1
ATOM 7828 O O . THR E 1 89 ? -19.442 -31.112 2.351 1.00 9.83 85 THR E O 1
ATOM 7832 N N . SER E 1 90 ? -18.981 -32.964 1.198 1.00 9.24 86 SER E N 1
ATOM 7833 C CA A SER E 1 90 ? -19.769 -33.872 2.040 0.50 10.23 86 SER E CA 1
ATOM 7834 C CA B SER E 1 90 ? -19.772 -33.798 2.103 0.50 10.09 86 SER E CA 1
ATOM 7835 C C . SER E 1 90 ? -18.918 -34.587 3.107 1.00 10.73 86 SER E C 1
ATOM 7836 O O . SER E 1 90 ? -19.456 -35.291 3.950 1.00 10.72 86 SER E O 1
ATOM 7841 N N . LEU E 1 91 ? -17.587 -34.446 3.032 1.00 11.17 87 LEU E N 1
ATOM 7842 C CA . LEU E 1 91 ? -16.662 -35.076 4.011 1.00 11.33 87 LEU E CA 1
ATOM 7843 C C . LEU E 1 91 ? -16.883 -34.360 5.348 1.00 10.52 87 LEU E C 1
ATOM 7844 O O . LEU E 1 91 ? -16.695 -33.150 5.394 1.00 10.94 87 LEU E O 1
ATOM 7849 N N . PRO E 1 92 ? -17.243 -35.097 6.437 1.00 9.86 88 PRO E N 1
ATOM 7850 C CA . PRO E 1 92 ? -17.543 -34.462 7.734 1.00 9.31 88 PRO E CA 1
ATOM 7851 C C . PRO E 1 92 ? -16.281 -34.122 8.556 1.00 9.41 88 PRO E C 1
ATOM 7852 O O . PRO E 1 92 ? -16.302 -34.223 9.791 1.00 8.88 88 PRO E O 1
ATOM 7856 N N . LYS E 1 93 ? -15.221 -33.695 7.853 1.00 9.89 89 LYS E N 1
ATOM 7857 C CA . LYS E 1 93 ? -13.938 -33.229 8.416 1.00 9.69 89 LYS E CA 1
ATOM 7858 C C . LYS E 1 93 ? -13.475 -32.012 7.634 1.00 9.46 89 LYS E C 1
ATOM 7859 O O . LYS E 1 93 ? -13.661 -31.994 6.432 1.00 10.22 89 LYS E O 1
ATOM 7865 N N . PRO E 1 94 ? -12.838 -31.014 8.296 1.00 8.70 90 PRO E N 1
ATOM 7866 C CA . PRO E 1 94 ? -12.274 -29.833 7.570 1.00 9.11 90 PRO E CA 1
ATOM 7867 C C . PRO E 1 94 ? -11.245 -30.200 6.499 1.00 8.58 90 PRO E C 1
ATOM 7868 O O . PRO E 1 94 ? -10.365 -31.011 6.753 1.00 8.54 90 PRO E O 1
ATOM 7872 N N . VAL E 1 95 ? -11.409 -29.619 5.315 1.00 8.70 91 VAL E N 1
ATOM 7873 C CA . VAL E 1 95 ? -10.497 -29.765 4.195 1.00 8.85 91 VAL E CA 1
ATOM 7874 C C . VAL E 1 95 ? -9.963 -28.359 3.923 1.00 8.88 91 VAL E C 1
ATOM 7875 O O . VAL E 1 95 ? -10.729 -27.411 3.746 1.00 9.21 91 VAL E O 1
ATOM 7879 N N . ILE E 1 96 ? -8.650 -28.240 3.969 1.00 8.58 92 ILE E N 1
ATOM 7880 C CA . ILE E 1 96 ? -7.936 -26.994 3.779 1.00 8.56 92 ILE E CA 1
ATOM 7881 C C . ILE E 1 96 ? -7.079 -27.098 2.510 1.00 8.96 92 ILE E C 1
ATOM 7882 O O . ILE E 1 96 ? -6.297 -28.040 2.374 1.00 8.41 92 ILE E O 1
ATOM 7887 N N . ALA E 1 97 ? -7.253 -26.141 1.586 1.00 8.33 93 ALA E N 1
ATOM 7888 C CA . ALA E 1 97 ? -6.405 -26.083 0.401 1.00 8.33 93 ALA E CA 1
ATOM 7889 C C . ALA E 1 97 ? -5.285 -25.084 0.671 1.00 8.34 93 ALA E C 1
ATOM 7890 O O . ALA E 1 97 ? -5.535 -23.932 1.068 1.00 8.32 93 ALA E O 1
ATOM 7892 N N . GLY E 1 98 ? -4.059 -25.529 0.498 1.00 8.41 94 GLY E N 1
ATOM 7893 C CA . GLY E 1 98 ? -2.949 -24.594 0.551 1.00 8.45 94 GLY E CA 1
ATOM 7894 C C . GLY E 1 98 ? -2.651 -24.283 -0.895 1.00 8.45 94 GLY E C 1
ATOM 7895 O O . GLY E 1 98 ? -2.103 -25.129 -1.604 1.00 8.50 94 GLY E O 1
ATOM 7896 N N . VAL E 1 99 ? -3.015 -23.085 -1.335 1.00 8.42 95 VAL E N 1
ATOM 7897 C CA . VAL E 1 99 ? -2.862 -22.723 -2.741 1.00 8.42 95 VAL E CA 1
ATOM 7898 C C . VAL E 1 99 ? -1.681 -21.796 -2.991 1.00 8.49 95 VAL E C 1
ATOM 7899 O O . VAL E 1 99 ? -1.653 -20.670 -2.508 1.00 8.50 95 VAL E O 1
ATOM 7903 N N . HIS E 1 100 ? -0.706 -22.278 -3.741 1.00 8.95 96 HIS E N 1
ATOM 7904 C CA . HIS E 1 100 ? 0.403 -21.413 -4.218 1.00 11.51 96 HIS E CA 1
ATOM 7905 C C . HIS E 1 100 ? 0.307 -21.473 -5.746 1.00 11.37 96 HIS E C 1
ATOM 7906 O O . HIS E 1 100 ? -0.215 -22.458 -6.297 1.00 13.95 96 HIS E O 1
ATOM 7913 N N . GLY E 1 101 ? 0.789 -20.444 -6.430 1.00 11.63 97 GLY E N 1
ATOM 7914 C CA . GLY E 1 101 ? 0.718 -20.378 -7.882 1.00 10.33 97 GLY E CA 1
ATOM 7915 C C . GLY E 1 101 ? -0.702 -20.447 -8.422 1.00 11.12 97 GLY E C 1
ATOM 7916 O O . GLY E 1 101 ? -1.668 -19.967 -7.807 1.00 10.62 97 GLY E O 1
ATOM 7917 N N . ALA E 1 102 ? -0.830 -21.094 -9.566 1.00 10.29 98 ALA E N 1
ATOM 7918 C CA . ALA E 1 102 ? -2.039 -21.019 -10.362 1.00 9.83 98 ALA E CA 1
ATOM 7919 C C . ALA E 1 102 ? -3.108 -21.987 -9.857 1.00 9.24 98 ALA E C 1
ATOM 7920 O O . ALA E 1 102 ? -2.816 -23.150 -9.569 1.00 10.53 98 ALA E O 1
ATOM 7922 N N . ALA E 1 103 ? -4.336 -21.504 -9.734 1.00 8.47 99 ALA E N 1
ATOM 7923 C CA . ALA E 1 103 ? -5.471 -22.378 -9.470 1.00 8.43 99 ALA E CA 1
ATOM 7924 C C . ALA E 1 103 ? -6.463 -22.054 -10.572 1.00 8.43 99 ALA E C 1
ATOM 7925 O O . ALA E 1 103 ? -7.234 -21.113 -10.509 1.00 9.24 99 ALA E O 1
ATOM 7927 N N . VAL E 1 104 ? -6.374 -22.812 -11.642 1.00 8.72 100 VAL E N 1
ATOM 7928 C CA . VAL E 1 104 ? -6.970 -22.424 -12.893 1.00 8.86 100 VAL E CA 1
ATOM 7929 C C . VAL E 1 104 ? -7.965 -23.473 -13.320 1.00 9.50 100 VAL E C 1
ATOM 7930 O O . VAL E 1 104 ? -7.633 -24.657 -13.308 1.00 8.86 100 VAL E O 1
ATOM 7934 N N . GLY E 1 105 ? -9.184 -23.030 -13.662 1.00 10.11 101 GLY E N 1
ATOM 7935 C CA . GLY E 1 105 ? -10.232 -23.913 -14.189 1.00 9.86 101 GLY E CA 1
ATOM 7936 C C . GLY E 1 105 ? -10.733 -24.784 -13.070 1.00 9.84 101 GLY E C 1
ATOM 7937 O O . GLY E 1 105 ? -11.016 -24.296 -11.989 1.00 9.92 101 GLY E O 1
ATOM 7938 N N . PHE E 1 106 ? -10.839 -26.079 -13.315 1.00 9.94 102 PHE E N 1
ATOM 7939 C CA . PHE E 1 106 ? -11.114 -26.977 -12.214 1.00 10.30 102 PHE E CA 1
ATOM 7940 C C . PHE E 1 106 ? -10.196 -26.778 -10.998 1.00 9.31 102 PHE E C 1
ATOM 7941 O O . PHE E 1 106 ? -10.617 -27.026 -9.881 1.00 9.53 102 PHE E O 1
ATOM 7949 N N . GLY E 1 107 ? -8.943 -26.376 -11.213 1.00 10.14 103 GLY E N 1
ATOM 7950 C CA . GLY E 1 107 ? -8.029 -25.982 -10.092 1.00 9.97 103 GLY E CA 1
ATOM 7951 C C . GLY E 1 107 ? -8.635 -24.930 -9.167 1.00 10.27 103 GLY E C 1
ATOM 7952 O O . GLY E 1 107 ? -8.489 -24.982 -7.931 1.00 9.78 103 GLY E O 1
ATOM 7953 N N . CYS E 1 108 ? -9.370 -23.997 -9.767 1.00 10.38 104 CYS E N 1
ATOM 7954 C CA . CYS E 1 108 ? -10.116 -23.013 -8.993 1.00 10.32 104 CYS E CA 1
ATOM 7955 C C . CYS E 1 108 ? -11.324 -23.651 -8.245 1.00 10.37 104 CYS E C 1
ATOM 7956 O O . CYS E 1 108 ? -11.473 -23.471 -7.021 1.00 10.08 104 CYS E O 1
ATOM 7959 N N . SER E 1 109 ? -12.141 -24.444 -8.949 1.00 10.22 105 SER E N 1
ATOM 7960 C CA . SER E 1 109 ? -13.260 -25.191 -8.324 1.00 9.20 105 SER E CA 1
ATOM 7961 C C . SER E 1 109 ? -12.780 -25.994 -7.137 1.00 8.54 105 SER E C 1
ATOM 7962 O O . SER E 1 109 ? -13.407 -26.007 -6.075 1.00 8.34 105 SER E O 1
ATOM 7965 N N . LEU E 1 110 ? -11.666 -26.695 -7.340 1.00 8.40 106 LEU E N 1
ATOM 7966 C CA . LEU E 1 110 ? -11.150 -27.622 -6.376 1.00 8.41 106 LEU E CA 1
ATOM 7967 C C . LEU E 1 110 ? -10.771 -26.887 -5.081 1.00 8.34 106 LEU E C 1
ATOM 7968 O O . LEU E 1 110 ? -11.165 -27.318 -3.988 1.00 8.33 106 LEU E O 1
ATOM 7973 N N . ALA E 1 111 ? -10.032 -25.776 -5.207 1.00 8.30 107 ALA E N 1
ATOM 7974 C CA . ALA E 1 111 ? -9.717 -24.908 -4.060 1.00 8.24 107 ALA E CA 1
ATOM 7975 C C . ALA E 1 111 ? -10.968 -24.439 -3.343 1.00 8.20 107 ALA E C 1
ATOM 7976 O O . ALA E 1 111 ? -11.098 -24.575 -2.111 1.00 8.19 107 ALA E O 1
ATOM 7978 N N . LEU E 1 112 ? -11.912 -23.890 -4.124 1.00 8.20 108 LEU E N 1
ATOM 7979 C CA . LEU E 1 112 ? -13.110 -23.255 -3.536 1.00 8.17 108 LEU E CA 1
ATOM 7980 C C . LEU E 1 112 ? -14.091 -24.252 -2.944 1.00 8.65 108 LEU E C 1
ATOM 7981 O O . LEU E 1 112 ? -14.942 -23.858 -2.139 1.00 10.01 108 LEU E O 1
ATOM 7986 N N . ALA E 1 113 ? -13.993 -25.531 -3.338 1.00 8.84 109 ALA E N 1
ATOM 7987 C CA . ALA E 1 113 ? -14.774 -26.568 -2.713 1.00 8.66 109 ALA E CA 1
ATOM 7988 C C . ALA E 1 113 ? -14.369 -26.736 -1.245 1.00 9.03 109 ALA E C 1
ATOM 7989 O O . ALA E 1 113 ? -15.169 -27.232 -0.447 1.00 10.37 109 ALA E O 1
ATOM 7991 N N . CYS E 1 114 ? -13.144 -26.354 -0.880 1.00 8.24 110 CYS E N 1
ATOM 7992 C CA . CYS E 1 114 ? -12.619 -26.679 0.451 1.00 8.48 110 CYS E CA 1
ATOM 7993 C C . CYS E 1 114 ? -13.195 -25.780 1.541 1.00 9.12 110 CYS E C 1
ATOM 7994 O O . CYS E 1 114 ? -13.707 -24.704 1.255 1.00 8.57 110 CYS E O 1
ATOM 7997 N N . ASP E 1 115 ? -13.101 -26.214 2.795 1.00 8.31 111 ASP E N 1
ATOM 7998 C CA . ASP E 1 115 ? -13.594 -25.394 3.876 1.00 8.47 111 ASP E CA 1
ATOM 7999 C C . ASP E 1 115 ? -12.808 -24.116 4.119 1.00 9.31 111 ASP E C 1
ATOM 8000 O O . ASP E 1 115 ? -13.418 -23.059 4.370 1.00 10.02 111 ASP E O 1
ATOM 8005 N N . LEU E 1 116 ? -11.471 -24.206 4.065 1.00 9.48 112 LEU E N 1
ATOM 8006 C CA . LEU E 1 116 ? -10.592 -23.040 4.192 1.00 8.19 112 LEU E CA 1
ATOM 8007 C C . LEU E 1 116 ? -9.569 -23.106 3.070 1.00 8.19 112 LEU E C 1
ATOM 8008 O O . LEU E 1 116 ? -9.198 -24.186 2.611 1.00 8.21 112 LEU E O 1
ATOM 8013 N N . VAL E 1 117 ? -9.118 -21.939 2.633 1.00 8.19 113 VAL E N 1
ATOM 8014 C CA . VAL E 1 117 ? -8.093 -21.842 1.629 1.00 8.21 113 VAL E CA 1
ATOM 8015 C C . VAL E 1 117 ? -7.096 -20.819 2.147 1.00 8.25 113 VAL E C 1
ATOM 8016 O O . VAL E 1 117 ? -7.482 -19.699 2.518 1.00 8.25 113 VAL E O 1
ATOM 8020 N N . VAL E 1 118 ? -5.832 -21.186 2.123 1.00 8.31 114 VAL E N 1
ATOM 8021 C CA . VAL E 1 118 ? -4.756 -20.347 2.579 1.00 8.38 114 VAL E CA 1
ATOM 8022 C C . VAL E 1 118 ? -3.937 -20.128 1.306 1.00 8.40 114 VAL E C 1
ATOM 8023 O O . VAL E 1 118 ? -3.361 -21.072 0.736 1.00 8.42 114 VAL E O 1
ATOM 8027 N N . ALA E 1 119 ? -3.907 -18.881 0.870 1.00 8.42 115 ALA E N 1
ATOM 8028 C CA . ALA E 1 119 ? -3.403 -18.541 -0.450 1.00 8.44 115 ALA E CA 1
ATOM 8029 C C . ALA E 1 119 ? -2.039 -17.893 -0.294 1.00 8.55 115 ALA E C 1
ATOM 8030 O O . ALA E 1 119 ? -1.851 -17.007 0.569 1.00 8.60 115 ALA E O 1
ATOM 8032 N N . ALA E 1 120 ? -1.071 -18.383 -1.049 1.00 8.59 116 ALA E N 1
ATOM 8033 C CA . ALA E 1 120 ? 0.239 -17.699 -1.166 1.00 8.72 116 ALA E CA 1
ATOM 8034 C C . ALA E 1 120 ? 0.103 -16.349 -1.880 1.00 8.74 116 ALA E C 1
ATOM 8035 O O . ALA E 1 120 ? -0.858 -16.131 -2.658 1.00 8.67 116 ALA E O 1
ATOM 8037 N N . PRO E 1 121 ? 1.051 -15.415 -1.639 1.00 8.87 117 PRO E N 1
ATOM 8038 C CA . PRO E 1 121 ? 0.797 -14.076 -2.131 1.00 8.91 117 PRO E CA 1
ATOM 8039 C C . PRO E 1 121 ? 0.804 -13.961 -3.674 1.00 8.90 117 PRO E C 1
ATOM 8040 O O . PRO E 1 121 ? 0.090 -13.113 -4.206 1.00 8.88 117 PRO E O 1
ATOM 8044 N N . ALA E 1 122 ? 1.604 -14.806 -4.348 1.00 8.93 118 ALA E N 1
ATOM 8045 C CA . ALA E 1 122 ? 1.665 -14.867 -5.814 1.00 8.93 118 ALA E CA 1
ATOM 8046 C C . ALA E 1 122 ? 0.622 -15.826 -6.423 1.00 9.17 118 ALA E C 1
ATOM 8047 O O . ALA E 1 122 ? 0.573 -15.970 -7.647 1.00 8.84 118 ALA E O 1
ATOM 8049 N N . SER E 1 123 ? -0.193 -16.485 -5.580 1.00 8.70 119 SER E N 1
ATOM 8050 C CA . SER E 1 123 ? -1.254 -17.371 -6.111 1.00 8.97 119 SER E CA 1
ATOM 8051 C C . SER E 1 123 ? -2.312 -16.568 -6.844 1.00 8.56 119 SER E C 1
ATOM 8052 O O . SER E 1 123 ? -2.401 -15.358 -6.688 1.00 9.22 119 SER E O 1
ATOM 8055 N N . TYR E 1 124 ? -3.099 -17.256 -7.654 1.00 8.51 120 TYR E N 1
ATOM 8056 C CA . TYR E 1 124 ? -4.169 -16.631 -8.369 1.00 8.48 120 TYR E CA 1
ATOM 8057 C C . TYR E 1 124 ? -5.220 -17.659 -8.753 1.00 8.42 120 TYR E C 1
ATOM 8058 O O . TYR E 1 124 ? -4.944 -18.871 -8.794 1.00 8.71 120 TYR E O 1
ATOM 8067 N N . PHE E 1 125 ? -6.411 -17.158 -9.022 1.00 8.38 121 PHE E N 1
ATOM 8068 C CA . PHE E 1 125 ? -7.589 -17.974 -9.287 1.00 8.34 121 PHE E CA 1
ATOM 8069 C C . PHE E 1 125 ? -8.168 -17.492 -10.603 1.00 8.37 121 PHE E C 1
ATOM 8070 O O . PHE E 1 125 ? -8.290 -16.304 -10.811 1.00 8.39 121 PHE E O 1
ATOM 8078 N N . GLN E 1 126 ? -8.518 -18.412 -11.500 1.00 8.40 122 GLN E N 1
ATOM 8079 C CA . GLN E 1 126 ? -8.932 -18.025 -12.856 1.00 8.45 122 GLN E CA 1
ATOM 8080 C C . GLN E 1 126 ? -9.788 -19.118 -13.469 1.00 9.20 122 GLN E C 1
ATOM 8081 O O . GLN E 1 126 ? -9.473 -20.315 -13.345 1.00 9.94 122 GLN E O 1
ATOM 8087 N N . LEU E 1 127 ? -10.868 -18.706 -14.119 1.00 10.26 123 LEU E N 1
ATOM 8088 C CA . LEU E 1 127 ? -11.734 -19.619 -14.899 1.00 10.49 123 LEU E CA 1
ATOM 8089 C C . LEU E 1 127 ? -11.329 -19.349 -16.331 1.00 11.72 123 LEU E C 1
ATOM 8090 O O . LEU E 1 127 ? -11.826 -18.396 -16.936 1.00 11.56 123 LEU E O 1
ATOM 8095 N N . ALA E 1 128 ? -10.379 -20.134 -16.832 1.00 11.86 124 ALA E N 1
ATOM 8096 C CA . ALA E 1 128 ? -9.812 -19.933 -18.159 1.00 13.57 124 ALA E CA 1
ATOM 8097 C C . ALA E 1 128 ? -10.619 -20.616 -19.260 1.00 14.48 124 ALA E C 1
ATOM 8098 O O . ALA E 1 128 ? -10.236 -20.549 -20.415 1.00 16.74 124 ALA E O 1
ATOM 8100 N N . PHE E 1 129 ? -11.736 -21.237 -18.910 1.00 15.32 125 PHE E N 1
ATOM 8101 C CA . PHE E 1 129 ? -12.524 -22.048 -19.855 1.00 15.72 125 PHE E CA 1
ATOM 8102 C C . PHE E 1 129 ? -12.883 -21.293 -21.140 1.00 14.82 125 PHE E C 1
ATOM 8103 O O . PHE E 1 129 ? -12.697 -21.817 -22.244 1.00 14.03 125 PHE E O 1
ATOM 8111 N N . THR E 1 130 ? -13.379 -20.065 -20.998 1.00 14.16 126 THR E N 1
ATOM 8112 C CA . THR E 1 130 ? -13.974 -19.392 -22.151 1.00 13.76 126 THR E CA 1
ATOM 8113 C C . THR E 1 130 ? -12.889 -18.941 -23.124 1.00 13.97 126 THR E C 1
ATOM 8114 O O . THR E 1 130 ? -13.157 -18.701 -24.297 1.00 14.38 126 THR E O 1
ATOM 8118 N N . ARG E 1 131 ? -11.662 -18.839 -22.626 1.00 14.30 127 ARG E N 1
ATOM 8119 C CA . ARG E 1 131 ? -10.510 -18.520 -23.464 1.00 14.87 127 ARG E CA 1
ATOM 8120 C C . ARG E 1 131 ? -10.266 -19.569 -24.535 1.00 16.08 127 ARG E C 1
ATOM 8121 O O . ARG E 1 131 ? -9.659 -19.251 -25.563 1.00 17.01 127 ARG E O 1
ATOM 8123 N N . VAL E 1 132 ? -10.699 -20.809 -24.283 1.00 15.81 128 VAL E N 1
ATOM 8124 C CA . VAL E 1 132 ? -10.707 -21.860 -25.312 1.00 16.88 128 VAL E CA 1
ATOM 8125 C C . VAL E 1 132 ? -12.119 -22.219 -25.819 1.00 16.65 128 VAL E C 1
ATOM 8126 O O . VAL E 1 132 ? -12.284 -23.211 -26.521 1.00 17.53 128 VAL E O 1
ATOM 8130 N N . GLY E 1 133 ? -13.130 -21.413 -25.489 1.00 16.14 129 GLY E N 1
ATOM 8131 C CA . GLY E 1 133 ? -14.500 -21.680 -26.009 1.00 16.14 129 GLY E CA 1
ATOM 8132 C C . GLY E 1 133 ? -15.318 -22.688 -25.198 1.00 15.03 129 GLY E C 1
ATOM 8133 O O . GLY E 1 133 ? -16.343 -23.204 -25.664 1.00 15.06 129 GLY E O 1
ATOM 8134 N N . LEU E 1 134 ? -14.867 -22.964 -23.970 1.00 14.53 130 LEU E N 1
ATOM 8135 C CA . LEU E 1 134 ? -15.587 -23.874 -23.035 1.00 13.63 130 LEU E CA 1
ATOM 8136 C C . LEU E 1 134 ? -16.253 -23.122 -21.876 1.00 13.15 130 LEU E C 1
ATOM 8137 O O . LEU E 1 134 ? -16.113 -21.915 -21.782 1.00 13.19 130 LEU E O 1
ATOM 8142 N N . MET E 1 135 ? -17.001 -23.824 -21.027 1.00 12.29 131 MET E N 1
ATOM 8143 C CA . MET E 1 135 ? -17.680 -23.211 -19.904 1.00 12.62 131 MET E CA 1
ATOM 8144 C C . MET E 1 135 ? -17.128 -23.701 -18.546 1.00 13.66 131 MET E C 1
ATOM 8145 O O . MET E 1 135 ? -16.434 -24.704 -18.490 1.00 13.86 131 MET E O 1
ATOM 8150 N N . PRO E 1 136 ? -17.421 -22.977 -17.446 1.00 14.71 132 PRO E N 1
ATOM 8151 C CA . PRO E 1 136 ? -16.898 -23.450 -16.146 1.00 14.45 132 PRO E CA 1
ATOM 8152 C C . PRO E 1 136 ? -17.451 -24.818 -15.774 1.00 14.35 132 PRO E C 1
ATOM 8153 O O . PRO E 1 136 ? -18.543 -25.189 -16.186 1.00 14.42 132 PRO E O 1
ATOM 8157 N N . ASP E 1 137 ? -16.681 -25.564 -15.004 1.00 14.75 133 ASP E N 1
ATOM 8158 C CA . ASP E 1 137 ? -17.105 -26.901 -14.670 1.00 16.27 133 ASP E CA 1
ATOM 8159 C C . ASP E 1 137 ? -16.835 -27.218 -13.197 1.00 16.22 133 ASP E C 1
ATOM 8160 O O . ASP E 1 137 ? -16.494 -26.312 -12.402 1.00 17.01 133 ASP E O 1
ATOM 8165 N N . GLY E 1 138 ? -16.986 -28.490 -12.835 1.00 15.73 134 GLY E N 1
ATOM 8166 C CA . GLY E 1 138 ? -16.783 -28.906 -11.445 1.00 15.04 134 GLY E CA 1
ATOM 8167 C C . GLY E 1 138 ? -17.782 -28.313 -10.454 1.00 14.23 134 GLY E C 1
ATOM 8168 O O . GLY E 1 138 ? -17.691 -28.578 -9.258 1.00 14.70 134 GLY E O 1
ATOM 8169 N N . GLY E 1 139 ? -18.767 -27.561 -10.944 1.00 12.91 135 GLY E N 1
ATOM 8170 C CA . GLY E 1 139 ? -19.722 -26.849 -10.075 1.00 12.20 135 GLY E CA 1
ATOM 8171 C C . GLY E 1 139 ? -19.284 -25.446 -9.673 1.00 11.59 135 GLY E C 1
ATOM 8172 O O . GLY E 1 139 ? -19.873 -24.842 -8.743 1.00 10.08 135 GLY E O 1
ATOM 8173 N N . ALA E 1 140 ? -18.274 -24.906 -10.377 1.00 10.52 136 ALA E N 1
ATOM 8174 C CA . ALA E 1 140 ? -17.783 -23.530 -10.106 1.00 9.43 136 ALA E CA 1
ATOM 8175 C C . ALA E 1 140 ? -18.906 -22.517 -10.236 1.00 9.39 136 ALA E C 1
ATOM 8176 O O . ALA E 1 140 ? -18.954 -21.543 -9.468 1.00 8.44 136 ALA E O 1
ATOM 8178 N N . SER E 1 141 ? -19.794 -22.740 -11.206 1.00 9.08 137 SER E N 1
ATOM 8179 C CA . SER E 1 141 ? -20.920 -21.826 -11.396 1.00 10.84 137 SER E CA 1
ATOM 8180 C C . SER E 1 141 ? -21.799 -21.745 -10.166 1.00 10.23 137 SER E C 1
ATOM 8181 O O . SER E 1 141 ? -22.459 -20.718 -9.946 1.00 10.73 137 SER E O 1
ATOM 8184 N N . ALA E 1 142 ? -21.846 -22.830 -9.399 1.00 10.54 138 ALA E N 1
ATOM 8185 C CA . ALA E 1 142 ? -22.609 -22.841 -8.137 1.00 10.52 138 ALA E CA 1
ATOM 8186 C C . ALA E 1 142 ? -21.788 -22.350 -6.954 1.00 10.62 138 ALA E C 1
ATOM 8187 O O . ALA E 1 142 ? -22.322 -21.669 -6.086 1.00 11.66 138 ALA E O 1
ATOM 8189 N N . LEU E 1 143 ? -20.505 -22.710 -6.910 1.00 10.03 139 LEU E N 1
ATOM 8190 C CA . LEU E 1 143 ? -19.631 -22.350 -5.779 1.00 10.09 139 LEU E CA 1
ATOM 8191 C C . LEU E 1 143 ? -19.401 -20.865 -5.675 1.00 10.26 139 LEU E C 1
ATOM 8192 O O . LEU E 1 143 ? -19.542 -20.299 -4.589 1.00 9.81 139 LEU E O 1
ATOM 8197 N N . LEU E 1 144 ? -19.054 -20.235 -6.806 1.00 9.28 140 LEU E N 1
ATOM 8198 C CA . LEU E 1 144 ? -18.543 -18.859 -6.773 1.00 9.04 140 LEU E CA 1
ATOM 8199 C C . LEU E 1 144 ? -19.614 -17.832 -6.408 1.00 8.91 140 LEU E C 1
ATOM 8200 O O . LEU E 1 144 ? -19.312 -16.892 -5.682 1.00 8.24 140 LEU E O 1
ATOM 8205 N N . PRO E 1 145 ? -20.867 -17.982 -6.901 1.00 9.06 141 PRO E N 1
ATOM 8206 C CA . PRO E 1 145 ? -21.747 -16.875 -6.466 1.00 9.29 141 PRO E CA 1
ATOM 8207 C C . PRO E 1 145 ? -21.999 -16.799 -4.954 1.00 9.89 141 PRO E C 1
ATOM 8208 O O . PRO E 1 145 ? -22.246 -15.713 -4.460 1.00 9.73 141 PRO E O 1
ATOM 8212 N N . LEU E 1 146 ? -21.905 -17.911 -4.228 1.00 9.71 142 LEU E N 1
ATOM 8213 C CA . LEU E 1 146 ? -22.140 -17.885 -2.764 1.00 10.71 142 LEU E CA 1
ATOM 8214 C C . LEU E 1 146 ? -20.863 -17.497 -2.014 1.00 9.43 142 LEU E C 1
ATOM 8215 O O . LEU E 1 146 ? -20.833 -17.434 -0.784 1.00 10.37 142 LEU E O 1
ATOM 8220 N N . LEU E 1 147 ? -19.825 -17.216 -2.783 1.00 8.59 143 LEU E N 1
ATOM 8221 C CA . LEU E 1 147 ? -18.587 -16.673 -2.272 1.00 8.45 143 LEU E CA 1
ATOM 8222 C C . LEU E 1 147 ? -18.467 -15.205 -2.592 1.00 9.11 143 LEU E C 1
ATOM 8223 O O . LEU E 1 147 ? -18.308 -14.386 -1.677 1.00 9.93 143 LEU E O 1
ATOM 8228 N N . ILE E 1 148 ? -18.546 -14.860 -3.878 1.00 9.10 144 ILE E N 1
ATOM 8229 C CA . ILE E 1 148 ? -18.231 -13.512 -4.292 1.00 8.22 144 ILE E CA 1
ATOM 8230 C C . ILE E 1 148 ? -19.363 -12.784 -4.994 1.00 8.64 144 ILE E C 1
ATOM 8231 O O . ILE E 1 148 ? -19.165 -11.665 -5.484 1.00 9.23 144 ILE E O 1
ATOM 8236 N N . GLY E 1 149 ? -20.528 -13.414 -5.100 1.00 8.30 145 GLY E N 1
ATOM 8237 C CA . GLY E 1 149 ? -21.653 -12.751 -5.746 1.00 8.37 145 GLY E CA 1
ATOM 8238 C C . GLY E 1 149 ? -21.709 -13.035 -7.249 1.00 8.41 145 GLY E C 1
ATOM 8239 O O . GLY E 1 149 ? -20.698 -13.415 -7.882 1.00 8.39 145 GLY E O 1
ATOM 8240 N N . ARG E 1 150 ? -22.883 -12.819 -7.830 1.00 8.48 146 ARG E N 1
ATOM 8241 C CA . ARG E 1 150 ? -23.133 -13.146 -9.229 1.00 8.86 146 ARG E CA 1
ATOM 8242 C C . ARG E 1 150 ? -22.345 -12.248 -10.239 1.00 8.90 146 ARG E C 1
ATOM 8243 O O . ARG E 1 150 ? -21.905 -12.732 -11.306 1.00 8.60 146 ARG E O 1
ATOM 8251 N N . ALA E 1 151 ? -22.190 -10.947 -9.921 1.00 8.58 147 ALA E N 1
ATOM 8252 C CA . ALA E 1 151 ? -21.471 -10.010 -10.826 1.00 8.63 147 ALA E CA 1
ATOM 8253 C C . ALA E 1 151 ? -20.034 -10.387 -11.021 1.00 9.02 147 ALA E C 1
ATOM 8254 O O . ALA E 1 151 ? -19.545 -10.462 -12.157 1.00 11.02 147 ALA E O 1
ATOM 8256 N N . ARG E 1 152 ? -19.332 -10.572 -9.915 1.00 8.50 148 ARG E N 1
ATOM 8257 C CA . ARG E 1 152 ? -17.938 -10.966 -9.972 1.00 9.23 148 ARG E CA 1
ATOM 8258 C C . ARG E 1 152 ? -17.778 -12.343 -10.572 1.00 8.46 148 ARG E C 1
ATOM 8259 O O . ARG E 1 152 ? -16.781 -12.590 -11.256 1.00 8.76 148 ARG E O 1
ATOM 8267 N N . THR E 1 153 ? -18.720 -13.249 -10.299 1.00 8.42 149 THR E N 1
ATOM 8268 C CA . THR E 1 153 ? -18.704 -14.558 -10.963 1.00 8.44 149 THR E CA 1
ATOM 8269 C C . THR E 1 153 ? -18.830 -14.419 -12.494 1.00 8.52 149 THR E C 1
ATOM 8270 O O . THR E 1 153 ? -18.015 -14.980 -13.224 1.00 8.88 149 THR E O 1
ATOM 8274 N N . SER E 1 154 ? -19.816 -13.655 -12.969 1.00 8.59 150 SER E N 1
ATOM 8275 C CA A SER E 1 154 ? -20.046 -13.495 -14.407 0.50 8.69 150 SER E CA 1
ATOM 8276 C CA B SER E 1 154 ? -20.050 -13.501 -14.394 0.50 8.69 150 SER E CA 1
ATOM 8277 C C . SER E 1 154 ? -18.795 -12.919 -15.068 1.00 8.70 150 SER E C 1
ATOM 8278 O O . SER E 1 154 ? -18.368 -13.392 -16.105 1.00 8.75 150 SER E O 1
ATOM 8283 N N . ARG E 1 155 ? -18.203 -11.905 -14.448 1.00 8.98 151 ARG E N 1
ATOM 8284 C CA . ARG E 1 155 ? -16.969 -11.329 -14.998 1.00 9.88 151 ARG E CA 1
ATOM 8285 C C . ARG E 1 155 ? -15.830 -12.353 -15.088 1.00 9.85 151 ARG E C 1
ATOM 8286 O O . ARG E 1 155 ? -15.198 -12.499 -16.165 1.00 9.48 151 ARG E O 1
ATOM 8294 N N . MET E 1 156 ? -15.560 -13.045 -13.976 1.00 9.87 152 MET E N 1
ATOM 8295 C CA . MET E 1 156 ? -14.595 -14.156 -13.976 1.00 10.01 152 MET E CA 1
ATOM 8296 C C . MET E 1 156 ? -14.796 -15.159 -15.104 1.00 9.03 152 MET E C 1
ATOM 8297 O O . MET E 1 156 ? -13.850 -15.480 -15.811 1.00 8.61 152 MET E O 1
ATOM 8302 N N . ALA E 1 157 ? -16.021 -15.677 -15.229 1.00 9.12 153 ALA E N 1
ATOM 8303 C CA . ALA E 1 157 ? -16.340 -16.669 -16.257 1.00 9.33 153 ALA E CA 1
ATOM 8304 C C . ALA E 1 157 ? -16.196 -16.123 -17.691 1.00 9.73 153 ALA E C 1
ATOM 8305 O O . ALA E 1 157 ? -15.645 -16.793 -18.569 1.00 10.81 153 ALA E O 1
ATOM 8307 N N . MET E 1 158 ? -16.635 -14.898 -17.911 1.00 10.60 154 MET E N 1
ATOM 8308 C CA . MET E 1 158 ? -16.712 -14.325 -19.256 1.00 12.08 154 MET E CA 1
ATOM 8309 C C . MET E 1 158 ? -15.414 -13.740 -19.784 1.00 12.15 154 MET E C 1
ATOM 8310 O O . MET E 1 158 ? -15.153 -13.805 -20.986 1.00 12.99 154 MET E O 1
ATOM 8315 N N . THR E 1 159 ? -14.601 -13.179 -18.894 1.00 12.48 155 THR E N 1
ATOM 8316 C CA . THR E 1 159 ? -13.360 -12.511 -19.287 1.00 12.31 155 THR E CA 1
ATOM 8317 C C . THR E 1 159 ? -12.175 -13.438 -19.123 1.00 12.58 155 THR E C 1
ATOM 8318 O O . THR E 1 159 ? -11.134 -13.193 -19.711 1.00 12.56 155 THR E O 1
ATOM 8322 N N . ALA E 1 160 ? -12.324 -14.465 -18.280 1.00 12.70 156 ALA E N 1
ATOM 8323 C CA . ALA E 1 160 ? -11.233 -15.410 -17.969 1.00 11.84 156 ALA E CA 1
ATOM 8324 C C . ALA E 1 160 ? -9.962 -14.749 -17.391 1.00 12.06 156 ALA E C 1
ATOM 8325 O O . ALA E 1 160 ? -8.859 -15.269 -17.534 1.00 12.27 156 ALA E O 1
ATOM 8327 N N . GLU E 1 161 ? -10.138 -13.635 -16.701 1.00 11.74 157 GLU E N 1
ATOM 8328 C CA . GLU E 1 161 ? -9.035 -12.889 -16.125 1.00 12.93 157 GLU E CA 1
ATOM 8329 C C . GLU E 1 161 ? -8.507 -13.595 -14.881 1.00 12.65 157 GLU E C 1
ATOM 8330 O O . GLU E 1 161 ? -9.227 -14.357 -14.224 1.00 12.37 157 GLU E O 1
ATOM 8336 N N . LYS E 1 162 ? -7.262 -13.295 -14.544 1.00 12.17 158 LYS E N 1
ATOM 8337 C CA . LYS E 1 162 ? -6.662 -13.809 -13.312 1.00 12.15 158 LYS E CA 1
ATOM 8338 C C . LYS E 1 162 ? -7.074 -12.933 -12.161 1.00 10.98 158 LYS E C 1
ATOM 8339 O O . LYS E 1 162 ? -7.043 -11.717 -12.270 1.00 11.77 158 LYS E O 1
ATOM 8345 N N . ILE E 1 163 ? -7.470 -13.562 -11.072 1.00 9.03 159 ILE E N 1
ATOM 8346 C CA . ILE E 1 163 ? -7.759 -12.864 -9.849 1.00 8.48 159 ILE E CA 1
ATOM 8347 C C . ILE E 1 163 ? -6.634 -13.167 -8.861 1.00 8.70 159 ILE E C 1
ATOM 8348 O O . ILE E 1 163 ? -6.404 -14.331 -8.508 1.00 8.73 159 ILE E O 1
ATOM 8353 N N . SER E 1 164 ? -5.937 -12.128 -8.406 1.00 8.55 160 SER E N 1
ATOM 8354 C CA . SER E 1 164 ? -4.857 -12.285 -7.425 1.00 8.58 160 SER E CA 1
ATOM 8355 C C . SER E 1 164 ? -5.382 -12.875 -6.129 1.00 8.51 160 SER E C 1
ATOM 8356 O O . SER E 1 164 ? -6.566 -12.775 -5.806 1.00 8.45 160 SER E O 1
ATOM 8359 N N . ALA E 1 165 ? -4.500 -13.494 -5.363 1.00 8.53 161 ALA E N 1
ATOM 8360 C CA . ALA E 1 165 ? -4.872 -13.890 -4.027 1.00 8.48 161 ALA E CA 1
ATOM 8361 C C . ALA E 1 165 ? -5.413 -12.736 -3.169 1.00 8.51 161 ALA E C 1
ATOM 8362 O O . ALA E 1 165 ? -6.411 -12.904 -2.453 1.00 8.91 161 ALA E O 1
ATOM 8364 N N . ALA E 1 166 ? -4.756 -11.579 -3.217 1.00 8.61 162 ALA E N 1
ATOM 8365 C CA . ALA E 1 166 ? -5.227 -10.402 -2.472 1.00 8.90 162 ALA E CA 1
ATOM 8366 C C . ALA E 1 166 ? -6.657 -10.059 -2.843 1.00 9.48 162 ALA E C 1
ATOM 8367 O O . ALA E 1 166 ? -7.518 -9.931 -1.966 1.00 9.57 162 ALA E O 1
ATOM 8369 N N . THR E 1 167 ? -6.922 -9.939 -4.140 1.00 8.97 163 THR E N 1
ATOM 8370 C CA . THR E 1 167 ? -8.285 -9.658 -4.598 1.00 8.97 163 THR E CA 1
ATOM 8371 C C . THR E 1 167 ? -9.293 -10.721 -4.195 1.00 8.43 163 THR E C 1
ATOM 8372 O O . THR E 1 167 ? -10.384 -10.395 -3.679 1.00 9.22 163 THR E O 1
ATOM 8376 N N . ALA E 1 168 ? -8.947 -11.986 -4.409 1.00 8.38 164 ALA E N 1
ATOM 8377 C CA . ALA E 1 168 ? -9.831 -13.070 -3.996 1.00 8.30 164 ALA E CA 1
ATOM 8378 C C . ALA E 1 168 ? -10.180 -12.935 -2.508 1.00 8.29 164 ALA E C 1
ATOM 8379 O O . ALA E 1 168 ? -11.345 -13.127 -2.126 1.00 8.36 164 ALA E O 1
ATOM 8381 N N . PHE E 1 169 ? -9.180 -12.628 -1.680 1.00 8.34 165 PHE E N 1
ATOM 8382 C CA . PHE E 1 169 ? -9.411 -12.457 -0.243 1.00 8.35 165 PHE E CA 1
ATOM 8383 C C . PHE E 1 169 ? -10.346 -11.273 0.044 1.00 9.86 165 PHE E C 1
ATOM 8384 O O . PHE E 1 169 ? -11.285 -11.435 0.825 1.00 9.81 165 PHE E O 1
ATOM 8392 N N . GLU E 1 170 ? -10.070 -10.112 -0.576 1.00 9.74 166 GLU E N 1
ATOM 8393 C CA A GLU E 1 170 ? -10.943 -8.912 -0.485 0.50 10.98 166 GLU E CA 1
ATOM 8394 C CA B GLU E 1 170 ? -10.931 -8.929 -0.447 0.50 11.02 166 GLU E CA 1
ATOM 8395 C C . GLU E 1 170 ? -12.397 -9.212 -0.828 1.00 10.63 166 GLU E C 1
ATOM 8396 O O . GLU E 1 170 ? -13.330 -8.653 -0.228 1.00 10.70 166 GLU E O 1
ATOM 8407 N N . TRP E 1 171 ? -12.582 -10.060 -1.817 1.00 10.82 167 TRP E N 1
ATOM 8408 C CA . TRP E 1 171 ? -13.900 -10.391 -2.348 1.00 10.81 167 TRP E CA 1
ATOM 8409 C C . TRP E 1 171 ? -14.674 -11.424 -1.525 1.00 10.55 167 TRP E C 1
ATOM 8410 O O . TRP E 1 171 ? -15.858 -11.688 -1.807 1.00 10.72 167 TRP E O 1
ATOM 8421 N N . GLY E 1 172 ? -13.992 -12.058 -0.572 1.00 10.95 168 GLY E N 1
ATOM 8422 C CA . GLY E 1 172 ? -14.553 -13.190 0.195 1.00 10.01 168 GLY E CA 1
ATOM 8423 C C . GLY E 1 172 ? -14.500 -14.548 -0.492 1.00 9.22 168 GLY E C 1
ATOM 8424 O O . GLY E 1 172 ? -15.238 -15.465 -0.118 1.00 10.15 168 GLY E O 1
ATOM 8425 N N . MET E 1 173 ? -13.680 -14.675 -1.528 1.00 8.80 169 MET E N 1
ATOM 8426 C CA . MET E 1 173 ? -13.562 -15.927 -2.265 1.00 8.13 169 MET E CA 1
ATOM 8427 C C . MET E 1 173 ? -12.900 -16.992 -1.433 1.00 8.11 169 MET E C 1
ATOM 8428 O O . MET E 1 173 ? -13.233 -18.165 -1.580 1.00 8.51 169 MET E O 1
ATOM 8433 N N . ILE E 1 174 ? -11.969 -16.580 -0.567 1.00 8.13 170 ILE E N 1
ATOM 8434 C CA . ILE E 1 174 ? -11.115 -17.499 0.148 1.00 8.13 170 ILE E CA 1
ATOM 8435 C C . ILE E 1 174 ? -10.933 -17.031 1.615 1.00 8.16 170 ILE E C 1
ATOM 8436 O O . ILE E 1 174 ? -10.890 -15.832 1.897 1.00 8.20 170 ILE E O 1
ATOM 8441 N N . SER E 1 175 ? -10.795 -17.988 2.525 1.00 8.16 171 SER E N 1
ATOM 8442 C CA . SER E 1 175 ? -10.812 -17.671 3.955 1.00 8.20 171 SER E CA 1
ATOM 8443 C C . SER E 1 175 ? -9.556 -16.932 4.427 1.00 8.27 171 SER E C 1
ATOM 8444 O O . SER E 1 175 ? -9.646 -16.020 5.286 1.00 8.32 171 SER E O 1
ATOM 8447 N N . HIS E 1 176 ? -8.401 -17.323 3.881 1.00 8.29 172 HIS E N 1
ATOM 8448 C CA . HIS E 1 176 ? -7.100 -16.820 4.371 1.00 8.38 172 HIS E CA 1
ATOM 8449 C C . HIS E 1 176 ? -6.155 -16.326 3.265 1.00 8.41 172 HIS E C 1
ATOM 8450 O O . HIS E 1 176 ? -6.011 -16.986 2.201 1.00 8.68 172 HIS E O 1
ATOM 8457 N N . ILE E 1 177 ? -5.457 -15.241 3.561 1.00 8.50 173 ILE E N 1
ATOM 8458 C CA . ILE E 1 177 ? -4.418 -14.689 2.694 1.00 8.57 173 ILE E CA 1
ATOM 8459 C C . ILE E 1 177 ? -3.091 -14.662 3.465 1.00 9.84 173 ILE E C 1
ATOM 8460 O O . ILE E 1 177 ? -3.058 -14.501 4.699 1.00 11.20 173 ILE E O 1
ATOM 8465 N N . THR E 1 178 ? -1.995 -14.870 2.760 1.00 10.30 174 THR E N 1
ATOM 8466 C CA . THR E 1 178 ? -0.695 -14.791 3.372 1.00 11.55 174 THR E CA 1
ATOM 8467 C C . THR E 1 178 ? 0.144 -13.794 2.577 1.00 12.52 174 THR E C 1
ATOM 8468 O O . THR E 1 178 ? -0.173 -13.469 1.436 1.00 12.52 174 THR E O 1
ATOM 8472 N N . SER E 1 179 ? 1.203 -13.297 3.188 1.00 12.88 175 SER E N 1
ATOM 8473 C CA . SER E 1 179 ? 2.026 -12.299 2.540 1.00 13.60 175 SER E CA 1
ATOM 8474 C C . SER E 1 179 ? 3.511 -12.493 2.926 1.00 13.37 175 SER E C 1
ATOM 8475 O O . SER E 1 179 ? 3.839 -13.369 3.760 1.00 12.93 175 SER E O 1
ATOM 8478 N N . ALA E 1 180 ? 4.407 -11.763 2.255 1.00 12.15 176 ALA E N 1
ATOM 8479 C CA . ALA E 1 180 ? 5.838 -11.882 2.514 1.00 11.16 176 ALA E CA 1
ATOM 8480 C C . ALA E 1 180 ? 6.298 -13.334 2.306 1.00 11.41 176 ALA E C 1
ATOM 8481 O O . ALA E 1 180 ? 5.841 -14.021 1.397 1.00 11.05 176 ALA E O 1
ATOM 8483 N N . ASP E 1 181 ? 7.196 -13.808 3.165 1.00 11.33 177 ASP E N 1
ATOM 8484 C CA . ASP E 1 181 ? 7.575 -15.200 3.152 1.00 11.65 177 ASP E CA 1
ATOM 8485 C C . ASP E 1 181 ? 6.764 -16.085 4.141 1.00 12.11 177 ASP E C 1
ATOM 8486 O O . ASP E 1 181 ? 7.174 -17.202 4.486 1.00 12.00 177 ASP E O 1
ATOM 8491 N N . GLU E 1 182 ? 5.610 -15.609 4.596 1.00 12.05 178 GLU E N 1
ATOM 8492 C CA . GLU E 1 182 ? 4.892 -16.325 5.650 1.00 11.75 178 GLU E CA 1
ATOM 8493 C C . GLU E 1 182 ? 3.899 -17.409 5.198 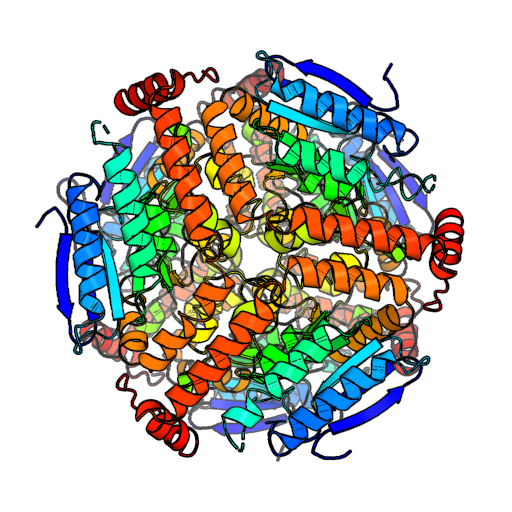1.00 11.66 178 GLU E C 1
ATOM 8494 O O . GLU E 1 182 ? 3.217 -18.001 6.055 1.00 11.97 178 GLU E O 1
ATOM 8500 N N . TYR E 1 183 ? 3.814 -17.701 3.895 1.00 9.62 179 TYR E N 1
ATOM 8501 C CA . TYR E 1 183 ? 2.790 -18.676 3.449 1.00 9.90 179 TYR E CA 1
ATOM 8502 C C . TYR E 1 183 ? 2.880 -20.036 4.158 1.00 10.43 179 TYR E C 1
ATOM 8503 O O . TYR E 1 183 ? 1.899 -20.502 4.738 1.00 9.44 179 TYR E O 1
ATOM 8512 N N . GLU E 1 184 ? 4.046 -20.683 4.088 1.00 10.93 180 GLU E N 1
ATOM 8513 C CA . GLU E 1 184 ? 4.211 -22.034 4.673 1.00 12.60 180 GLU E CA 1
ATOM 8514 C C . GLU E 1 184 ? 3.905 -22.042 6.207 1.00 12.27 180 GLU E C 1
ATOM 8515 O O . GLU E 1 184 ? 3.195 -22.938 6.730 1.00 12.00 180 GLU E O 1
ATOM 8521 N N . SER E 1 185 ? 4.386 -21.007 6.888 1.00 11.64 181 SER E N 1
ATOM 8522 C CA A SER E 1 185 ? 4.159 -20.805 8.327 0.70 12.41 181 SER E CA 1
ATOM 8523 C CA B SER E 1 185 ? 4.167 -20.839 8.330 0.30 11.85 181 SER E CA 1
ATOM 8524 C C . SER E 1 185 ? 2.695 -20.674 8.681 1.00 11.61 181 SER E C 1
ATOM 8525 O O . SER E 1 185 ? 2.207 -21.330 9.592 1.00 12.77 181 SER E O 1
ATOM 8530 N N . VAL E 1 186 ? 1.995 -19.796 7.975 1.00 10.86 182 VAL E N 1
ATOM 8531 C CA . VAL E 1 186 ? 0.571 -19.636 8.205 1.00 10.81 182 VAL E CA 1
ATOM 8532 C C . VAL E 1 186 ? -0.160 -20.943 7.923 1.00 11.41 182 VAL E C 1
ATOM 8533 O O . VAL E 1 186 ? -0.985 -21.385 8.749 1.00 12.12 182 VAL E O 1
ATOM 8537 N N . LEU E 1 187 ? 0.140 -21.562 6.790 1.00 10.87 183 LEU E N 1
ATOM 8538 C CA . LEU E 1 187 ? -0.521 -22.805 6.431 1.00 11.45 183 LEU E CA 1
ATOM 8539 C C . LEU E 1 187 ? -0.319 -23.838 7.557 1.00 11.25 183 LEU E C 1
ATOM 8540 O O . LEU E 1 187 ? -1.274 -24.441 8.015 1.00 12.92 183 LEU E O 1
ATOM 8545 N N . THR E 1 188 ? 0.923 -24.026 7.991 1.00 11.81 184 THR E N 1
ATOM 8546 C CA . THR E 1 188 ? 1.263 -24.894 9.120 1.00 11.92 184 THR E CA 1
ATOM 8547 C C . THR E 1 188 ? 0.431 -24.579 10.372 1.00 11.53 184 THR E C 1
ATOM 8548 O O . THR E 1 188 ? -0.123 -25.496 10.971 1.00 11.64 184 THR E O 1
ATOM 8552 N N . ASP E 1 189 ? 0.339 -23.301 10.742 1.00 10.80 185 ASP E N 1
ATOM 8553 C CA A ASP E 1 189 ? -0.387 -22.888 11.930 0.50 11.60 185 ASP E CA 1
ATOM 8554 C CA B ASP E 1 189 ? -0.400 -22.884 11.940 0.50 10.97 185 ASP E CA 1
ATOM 8555 C C . ASP E 1 189 ? -1.895 -23.173 11.808 1.00 11.25 185 ASP E C 1
ATOM 8556 O O . ASP E 1 189 ? -2.558 -23.569 12.780 1.00 11.76 185 ASP E O 1
ATOM 8565 N N . VAL E 1 190 ? -2.443 -22.935 10.624 1.00 10.13 186 VAL E N 1
ATOM 8566 C CA . VAL E 1 190 ? -3.872 -23.125 10.456 1.00 10.34 186 VAL E CA 1
ATOM 8567 C C . VAL E 1 190 ? -4.150 -24.616 10.530 1.00 10.22 186 VAL E C 1
ATOM 8568 O O . VAL E 1 190 ? -5.104 -25.024 11.174 1.00 10.21 186 VAL E O 1
ATOM 8572 N N . LEU E 1 191 ? -3.293 -25.419 9.913 1.00 9.72 187 LEU E N 1
ATOM 8573 C CA . LEU E 1 191 ? -3.524 -26.856 9.920 1.00 10.97 187 LEU E CA 1
ATOM 8574 C C . LEU E 1 191 ? -3.380 -27.448 11.309 1.00 10.43 187 LEU E C 1
ATOM 8575 O O . LEU E 1 191 ? -4.153 -28.314 11.646 1.00 10.30 187 LEU E O 1
ATOM 8580 N N . ARG E 1 192 ? -2.414 -26.966 12.099 1.00 10.50 188 ARG E N 1
ATOM 8581 C CA . ARG E 1 192 ? -2.217 -27.411 13.486 1.00 10.15 188 ARG E CA 1
ATOM 8582 C C . ARG E 1 192 ? -3.411 -27.020 14.359 1.00 10.78 188 ARG E C 1
ATOM 8583 O O . ARG E 1 192 ? -3.866 -27.805 15.194 1.00 9.06 188 ARG E O 1
ATOM 8585 N N . SER E 1 193 ? -3.902 -25.800 14.189 1.00 10.61 189 SER E N 1
ATOM 8586 C CA . SER E 1 193 ? -5.024 -25.384 14.995 1.00 12.43 189 SER E CA 1
ATOM 8587 C C . SER E 1 193 ? -6.325 -26.140 14.639 1.00 11.93 189 SER E C 1
ATOM 8588 O O . SER E 1 193 ? -7.093 -26.512 15.536 1.00 11.10 189 SER E O 1
ATOM 8591 N N . VAL E 1 194 ? -6.565 -26.357 13.340 1.00 11.29 190 VAL E N 1
ATOM 8592 C CA . VAL E 1 194 ? -7.810 -26.978 12.865 1.00 10.63 190 VAL E CA 1
ATOM 8593 C C . VAL E 1 194 ? -7.799 -28.502 13.130 1.00 10.30 190 VAL E C 1
ATOM 8594 O O . VAL E 1 194 ? -8.792 -29.052 13.589 1.00 10.86 190 VAL E O 1
ATOM 8598 N N . SER E 1 195 ? -6.677 -29.167 12.862 1.00 9.14 191 SER E N 1
ATOM 8599 C CA . SER E 1 195 ? -6.533 -30.609 13.161 1.00 9.62 191 SER E CA 1
ATOM 8600 C C . SER E 1 195 ? -6.538 -30.963 14.673 1.00 9.46 191 SER E C 1
ATOM 8601 O O . SER E 1 195 ? -6.666 -32.112 15.043 1.00 11.12 191 SER E O 1
ATOM 8604 N N . GLY E 1 196 ? -6.403 -29.975 15.544 1.00 10.26 192 GLY E N 1
ATOM 8605 C CA . GLY E 1 196 ? -6.515 -30.183 16.988 1.00 10.73 192 GLY E CA 1
ATOM 8606 C C . GLY E 1 196 ? -7.844 -29.678 17.547 1.00 10.00 192 GLY E C 1
ATOM 8607 O O . GLY E 1 196 ? -8.034 -29.676 18.759 1.00 9.71 192 GLY E O 1
ATOM 8608 N N . GLY E 1 197 ? -8.742 -29.242 16.657 1.00 9.47 193 GLY E N 1
ATOM 8609 C CA . GLY E 1 197 ? -10.042 -28.641 17.034 1.00 9.01 193 GLY E CA 1
ATOM 8610 C C . GLY E 1 197 ? -11.154 -29.682 17.241 1.00 8.95 193 GLY E C 1
ATOM 8611 O O . GLY E 1 197 ? -10.912 -30.867 17.090 1.00 9.00 193 GLY E O 1
ATOM 8612 N N . PRO E 1 198 ? -12.378 -29.232 17.593 1.00 8.93 194 PRO E N 1
ATOM 8613 C CA . PRO E 1 198 ? -13.482 -30.163 17.829 1.00 8.97 194 PRO E CA 1
ATOM 8614 C C . PRO E 1 198 ? -13.998 -30.684 16.481 1.00 8.91 194 PRO E C 1
ATOM 8615 O O . PRO E 1 198 ? -14.914 -30.126 15.899 1.00 8.84 194 PRO E O 1
ATOM 8619 N N . THR E 1 199 ? -13.374 -31.750 15.993 1.00 9.86 195 THR E N 1
ATOM 8620 C CA . THR E 1 199 ? -13.648 -32.283 14.663 1.00 10.16 195 THR E CA 1
ATOM 8621 C C . THR E 1 199 ? -15.139 -32.633 14.418 1.00 10.69 195 THR E C 1
ATOM 8622 O O . THR E 1 199 ? -15.678 -32.378 13.323 1.00 11.94 195 THR E O 1
ATOM 8626 N N . LEU E 1 200 ? -15.818 -33.212 15.401 1.00 9.17 196 LEU E N 1
ATOM 8627 C CA . LEU E 1 200 ? -17.239 -33.496 15.221 1.00 9.89 196 LEU E CA 1
ATOM 8628 C C . LEU E 1 200 ? -18.082 -32.222 15.109 1.00 9.41 196 LEU E C 1
ATOM 8629 O O . LEU E 1 200 ? -18.997 -32.174 14.292 1.00 8.95 196 LEU E O 1
ATOM 8634 N N . ALA E 1 201 ? -17.767 -31.193 15.905 1.00 8.93 197 ALA E N 1
ATOM 8635 C CA . ALA E 1 201 ? -18.417 -29.882 15.754 1.00 9.85 197 ALA E CA 1
ATOM 8636 C C . ALA E 1 201 ? -18.209 -29.318 14.326 1.00 10.05 197 ALA E C 1
ATOM 8637 O O . ALA E 1 201 ? -19.129 -28.765 13.728 1.00 10.98 197 ALA E O 1
ATOM 8639 N N . PHE E 1 202 ? -17.004 -29.482 13.803 1.00 9.57 198 PHE E N 1
ATOM 8640 C CA . PHE E 1 202 ? -16.681 -29.045 12.443 1.00 9.97 198 PHE E CA 1
ATOM 8641 C C . PHE E 1 202 ? -17.490 -29.829 11.404 1.00 9.17 198 PHE E C 1
ATOM 8642 O O . PHE E 1 202 ? -18.018 -29.243 10.473 1.00 9.76 198 PHE E O 1
ATOM 8650 N N . GLY E 1 203 ? -17.584 -31.145 11.582 1.00 9.14 199 GLY E N 1
ATOM 8651 C CA . GLY E 1 203 ? -18.399 -31.984 10.716 1.00 8.78 199 GLY E CA 1
ATOM 8652 C C . GLY E 1 203 ? -19.849 -31.490 10.669 1.00 8.80 199 GLY E C 1
ATOM 8653 O O . GLY E 1 203 ? -20.392 -31.307 9.577 1.00 8.77 199 GLY E O 1
ATOM 8654 N N . TRP E 1 204 ? -20.478 -31.290 11.844 1.00 8.84 200 TRP E N 1
ATOM 8655 C CA . TRP E 1 204 ? -21.839 -30.729 11.894 1.00 8.86 200 TRP E CA 1
ATOM 8656 C C . TRP E 1 204 ? -21.978 -29.326 11.305 1.00 9.03 200 TRP E C 1
ATOM 8657 O O . TRP E 1 204 ? -22.897 -29.076 10.531 1.00 10.17 200 TRP E O 1
ATOM 8668 N N . THR E 1 205 ? -21.067 -28.420 11.667 1.00 9.38 201 THR E N 1
ATOM 8669 C CA . THR E 1 205 ? -20.986 -27.077 11.055 1.00 9.21 201 THR E CA 1
ATOM 8670 C C . THR E 1 205 ? -20.991 -27.160 9.533 1.00 9.32 201 THR E C 1
ATOM 8671 O O . THR E 1 205 ? -21.783 -26.446 8.869 1.00 8.89 201 THR E O 1
ATOM 8675 N N . LYS E 1 206 ? -20.139 -28.035 8.979 1.00 9.51 202 LYS E N 1
ATOM 8676 C CA . LYS E 1 206 ? -20.083 -28.251 7.523 1.00 10.22 202 LYS E CA 1
ATOM 8677 C C . LYS E 1 206 ? -21.416 -28.680 6.958 1.00 9.98 202 LYS E C 1
ATOM 8678 O O . LYS E 1 206 ? -21.856 -28.184 5.907 1.00 8.68 202 LYS E O 1
ATOM 8684 N N . ARG E 1 207 ? -22.063 -29.625 7.638 1.00 10.11 203 ARG E N 1
ATOM 8685 C CA A ARG E 1 207 ? -23.336 -30.144 7.144 0.70 10.19 203 ARG E CA 1
ATOM 8686 C CA B ARG E 1 207 ? -23.333 -30.140 7.158 0.30 9.63 203 ARG E CA 1
ATOM 8687 C C . ARG E 1 207 ? -24.373 -29.022 7.040 1.00 9.53 203 ARG E C 1
ATOM 8688 O O . ARG E 1 207 ? -25.107 -28.951 6.049 1.00 9.35 203 ARG E O 1
ATOM 8703 N N . ALA E 1 208 ? -24.413 -28.145 8.044 1.00 8.73 204 ALA E N 1
ATOM 8704 C CA . ALA E 1 208 ? -25.371 -27.048 8.089 1.00 8.73 204 ALA E CA 1
ATOM 8705 C C . ALA E 1 208 ? -25.060 -26.003 7.017 1.00 8.63 204 ALA E C 1
ATOM 8706 O O . ALA E 1 208 ? -25.971 -25.542 6.309 1.00 8.66 204 ALA E O 1
ATOM 8708 N N . LEU E 1 209 ? -23.785 -25.620 6.921 1.00 9.14 205 LEU E N 1
ATOM 8709 C CA . LEU E 1 209 ? -23.331 -24.725 5.866 1.00 10.76 205 LEU E CA 1
ATOM 8710 C C . LEU E 1 209 ? -23.656 -25.278 4.456 1.00 11.27 205 LEU E C 1
ATOM 8711 O O . LEU E 1 209 ? -24.162 -24.533 3.597 1.00 11.06 205 LEU E O 1
ATOM 8716 N N . ALA E 1 210 ? -23.389 -26.575 4.247 1.00 10.48 206 ALA E N 1
ATOM 8717 C CA . ALA E 1 210 ? -23.717 -27.251 2.993 1.00 11.19 206 ALA E CA 1
ATOM 8718 C C . ALA E 1 210 ? -25.212 -27.192 2.625 1.00 11.02 206 ALA E C 1
ATOM 8719 O O . ALA E 1 210 ? -25.546 -26.893 1.487 1.00 10.51 206 ALA E O 1
ATOM 8721 N N . ALA E 1 211 ? -26.095 -27.467 3.587 1.00 11.25 207 ALA E N 1
ATOM 8722 C CA . ALA E 1 211 ? -27.543 -27.350 3.360 1.00 11.36 207 ALA E CA 1
ATOM 8723 C C . ALA E 1 211 ? -27.938 -25.912 3.013 1.00 11.23 207 ALA E C 1
ATOM 8724 O O . ALA E 1 211 ? -28.803 -25.671 2.142 1.00 9.45 207 ALA E O 1
ATOM 8726 N N . ALA E 1 212 ? -27.254 -24.960 3.660 1.00 10.61 208 ALA E N 1
ATOM 8727 C CA . ALA E 1 212 ? -27.476 -23.535 3.398 1.00 11.11 208 ALA E CA 1
ATOM 8728 C C . ALA E 1 212 ? -27.018 -23.055 2.004 1.00 12.18 208 ALA E C 1
ATOM 8729 O O . ALA E 1 212 ? -27.644 -22.149 1.433 1.00 12.87 208 ALA E O 1
ATOM 8731 N N . THR E 1 213 ? -25.931 -23.632 1.465 1.00 11.87 209 THR E N 1
ATOM 8732 C CA . THR E 1 213 ? -25.258 -23.030 0.300 1.00 11.97 209 THR E CA 1
ATOM 8733 C C . THR E 1 213 ? -25.070 -23.942 -0.919 1.00 13.70 209 THR E C 1
ATOM 8734 O O . THR E 1 213 ? -24.718 -23.452 -2.013 1.00 14.98 209 THR E O 1
ATOM 8738 N N . LEU E 1 214 ? -25.246 -25.255 -0.749 1.00 13.75 210 LEU E N 1
ATOM 8739 C CA . LEU E 1 214 ? -24.987 -26.154 -1.849 1.00 14.89 210 LEU E CA 1
ATOM 8740 C C . LEU E 1 214 ? -26.222 -26.805 -2.451 1.00 15.78 210 LEU E C 1
ATOM 8741 O O . LEU E 1 214 ? -26.086 -27.812 -3.131 1.00 15.90 210 LEU E O 1
ATOM 8746 N N . ALA E 1 215 ? -27.407 -26.224 -2.255 1.00 16.49 211 ALA E N 1
ATOM 8747 C CA . ALA E 1 215 ? -28.648 -26.830 -2.801 1.00 18.58 211 ALA E CA 1
ATOM 8748 C C . ALA E 1 215 ? -28.628 -26.939 -4.320 1.00 19.37 211 ALA E C 1
ATOM 8749 O O . ALA E 1 215 ? -29.152 -27.885 -4.885 1.00 20.38 211 ALA E O 1
ATOM 8751 N N . GLU E 1 216 ? -28.021 -25.956 -4.965 1.00 24.07 212 GLU E N 1
ATOM 8752 C CA . GLU E 1 216 ? -27.955 -25.895 -6.428 1.00 23.84 212 GLU E CA 1
ATOM 8753 C C . GLU E 1 216 ? -26.727 -26.587 -7.033 1.00 23.60 212 GLU E C 1
ATOM 8754 O O . GLU E 1 216 ? -26.572 -26.627 -8.254 1.00 23.04 212 GLU E O 1
ATOM 8760 N N . LEU E 1 217 ? -25.858 -27.125 -6.179 1.00 23.98 213 LEU E N 1
ATOM 8761 C CA . LEU E 1 217 ? -24.610 -27.684 -6.643 1.00 24.68 213 LEU E CA 1
ATOM 8762 C C . LEU E 1 217 ? -24.854 -28.782 -7.680 1.00 25.83 213 LEU E C 1
ATOM 8763 O O . LEU E 1 217 ? -24.266 -28.743 -8.749 1.00 24.73 213 LEU E O 1
ATOM 8768 N N . GLU E 1 218 ? -25.740 -29.734 -7.385 1.00 27.66 214 GLU E N 1
ATOM 8769 C CA . GLU E 1 218 ? -25.946 -30.835 -8.332 1.00 29.79 214 GLU E CA 1
ATOM 8770 C C . GLU E 1 218 ? -26.768 -30.483 -9.562 1.00 28.15 214 GLU E C 1
ATOM 8771 O O . GLU E 1 218 ? -26.432 -30.920 -10.662 1.00 28.34 214 GLU E O 1
ATOM 8777 N N . PRO E 1 219 ? -27.859 -29.715 -9.391 1.00 27.64 215 PRO E N 1
ATOM 8778 C CA . PRO E 1 219 ? -28.520 -29.218 -10.606 1.00 25.82 215 PRO E CA 1
ATOM 8779 C C . PRO E 1 219 ? -27.551 -28.422 -11.487 1.00 23.36 215 PRO E C 1
ATOM 8780 O O . PRO E 1 219 ? -27.583 -28.530 -12.715 1.00 22.67 215 PRO E O 1
ATOM 8784 N N . VAL E 1 220 ? -26.655 -27.660 -10.869 1.00 21.32 216 VAL E N 1
ATOM 8785 C CA . VAL E 1 220 ? -25.733 -26.830 -11.674 1.00 18.12 216 VAL E CA 1
ATOM 8786 C C . VAL E 1 220 ? -24.666 -27.696 -12.346 1.00 17.79 216 VAL E C 1
ATOM 8787 O O . VAL E 1 220 ? -24.393 -27.522 -13.514 1.00 15.84 216 VAL E O 1
ATOM 8791 N N . GLN E 1 221 ? -24.104 -28.649 -11.603 1.00 19.23 217 GLN E N 1
ATOM 8792 C CA . GLN E 1 221 ? -23.090 -29.546 -12.141 1.00 19.86 217 GLN E CA 1
ATOM 8793 C C . GLN E 1 221 ? -23.620 -30.316 -13.374 1.00 20.49 217 GLN E C 1
ATOM 8794 O O . GLN E 1 221 ? -22.887 -30.538 -14.347 1.00 19.81 217 GLN E O 1
ATOM 8800 N N . ALA E 1 222 ? -24.899 -30.686 -13.331 1.00 20.82 218 ALA E N 1
ATOM 8801 C CA . ALA E 1 222 ? -25.565 -31.349 -14.466 1.00 21.35 218 ALA E CA 1
ATOM 8802 C C . ALA E 1 222 ? -25.634 -30.454 -15.712 1.00 20.02 218 ALA E C 1
ATOM 8803 O O . ALA E 1 222 ? -25.429 -30.901 -16.847 1.00 19.84 218 ALA E O 1
ATOM 8805 N N . ILE E 1 223 ? -25.939 -29.180 -15.494 1.00 19.02 219 ILE E N 1
ATOM 8806 C CA . ILE E 1 223 ? -26.040 -28.235 -16.587 1.00 18.11 219 ILE E CA 1
ATOM 8807 C C . ILE E 1 223 ? -24.660 -28.022 -17.208 1.00 17.28 219 ILE E C 1
ATOM 8808 O O . ILE E 1 223 ? -24.529 -27.930 -18.430 1.00 16.62 219 ILE E O 1
ATOM 8813 N N . GLU E 1 224 ? -23.642 -27.936 -16.353 1.00 17.41 220 GLU E N 1
ATOM 8814 C CA . GLU E 1 224 ? -22.264 -27.767 -16.801 1.00 17.77 220 GLU E CA 1
ATOM 8815 C C . GLU E 1 224 ? -21.784 -28.984 -17.589 1.00 19.36 220 GLU E C 1
ATOM 8816 O O . GLU E 1 224 ? -21.033 -28.840 -18.574 1.00 20.04 220 GLU E O 1
ATOM 8822 N N . ALA E 1 225 ? -22.208 -30.179 -17.165 1.00 20.35 221 ALA E N 1
ATOM 8823 C CA . ALA E 1 225 ? -21.749 -31.394 -17.808 1.00 21.78 221 ALA E CA 1
ATOM 8824 C C . ALA E 1 225 ? -22.398 -31.498 -19.183 1.00 21.45 221 ALA E C 1
ATOM 8825 O O . ALA E 1 225 ? -21.700 -31.752 -20.159 1.00 20.64 221 ALA E O 1
ATOM 8827 N N . GLU E 1 226 ? -23.716 -31.260 -19.259 1.00 21.65 222 GLU E N 1
ATOM 8828 C CA . GLU E 1 226 ? -24.398 -31.155 -20.550 1.00 22.01 222 GLU E CA 1
ATOM 8829 C C . GLU E 1 226 ? -23.754 -30.109 -21.484 1.00 20.61 222 GLU E C 1
ATOM 8830 O O . GLU E 1 226 ? -23.433 -30.396 -22.666 1.00 21.84 222 GLU E O 1
ATOM 8836 N N . GLY E 1 227 ? -23.583 -28.902 -20.953 1.00 18.41 223 GLY E N 1
ATOM 8837 C CA . GLY E 1 227 ? -23.032 -27.792 -21.711 1.00 17.14 223 GLY E CA 1
ATOM 8838 C C . GLY E 1 227 ? -21.675 -28.110 -22.308 1.00 16.65 223 GLY E C 1
ATOM 8839 O O . GLY E 1 227 ? -21.446 -27.869 -23.491 1.00 15.99 223 GLY E O 1
ATOM 8840 N N . GLN E 1 228 ? -20.785 -28.684 -21.500 1.00 16.93 224 GLN E N 1
ATOM 8841 C CA . GLN E 1 228 ? -19.416 -28.909 -21.944 1.00 16.68 224 GLN E CA 1
ATOM 8842 C C . GLN E 1 228 ? -19.427 -29.876 -23.106 1.00 16.68 224 GLN E C 1
ATOM 8843 O O . GLN E 1 228 ? -18.660 -29.746 -24.045 1.00 17.53 224 GLN E O 1
ATOM 8849 N N . LEU E 1 229 ? -20.326 -30.834 -23.031 1.00 18.12 225 LEU E N 1
ATOM 8850 C CA . LEU E 1 229 ? -20.502 -31.812 -24.099 1.00 18.96 225 LEU E CA 1
ATOM 8851 C C . LEU E 1 229 ? -20.995 -31.177 -25.391 1.00 18.17 225 LEU E C 1
ATOM 8852 O O . LEU E 1 229 ? -20.613 -31.601 -26.465 1.00 18.98 225 LEU E O 1
ATOM 8857 N N . ALA E 1 230 ? -21.848 -30.169 -25.288 1.00 16.91 226 ALA E N 1
ATOM 8858 C CA . ALA E 1 230 ? -22.248 -29.409 -26.457 1.00 16.51 226 ALA E CA 1
ATOM 8859 C C . ALA E 1 230 ? -21.083 -28.565 -26.991 1.00 15.90 226 ALA E C 1
ATOM 8860 O O . ALA E 1 230 ? -20.784 -28.577 -28.213 1.00 16.32 226 ALA E O 1
ATOM 8862 N N . LEU E 1 231 ? -20.383 -27.892 -26.078 1.00 14.38 227 LEU E N 1
ATOM 8863 C CA . LEU E 1 231 ? -19.331 -26.980 -26.474 1.00 13.87 227 LEU E CA 1
ATOM 8864 C C . LEU E 1 231 ? -18.135 -27.643 -27.118 1.00 15.49 227 LEU E C 1
ATOM 8865 O O . LEU E 1 231 ? -17.520 -27.041 -27.987 1.00 15.76 227 LEU E O 1
ATOM 8870 N N . VAL E 1 232 ? -17.793 -28.866 -26.716 1.00 17.18 228 VAL E N 1
ATOM 8871 C CA . VAL E 1 232 ? -16.692 -29.580 -27.392 1.00 18.05 228 VAL E CA 1
ATOM 8872 C C . VAL E 1 232 ? -17.000 -29.891 -28.868 1.00 18.69 228 VAL E C 1
ATOM 8873 O O . VAL E 1 232 ? -16.096 -30.033 -29.679 1.00 18.48 228 VAL E O 1
ATOM 8877 N N . GLU E 1 233 ? -18.276 -29.951 -29.214 1.00 19.48 229 GLU E N 1
ATOM 8878 C CA . GLU E 1 233 ? -18.677 -30.127 -30.615 1.00 20.35 229 GLU E CA 1
ATOM 8879 C C . GLU E 1 233 ? -18.606 -28.827 -31.457 1.00 19.12 229 GLU E C 1
ATOM 8880 O O . GLU E 1 233 ? -18.760 -28.897 -32.679 1.00 19.36 229 GLU E O 1
ATOM 8886 N N . THR E 1 234 ? -18.374 -27.657 -30.840 1.00 16.85 230 THR E N 1
ATOM 8887 C CA . THR E 1 234 ? -18.450 -26.366 -31.577 1.00 16.29 230 THR E CA 1
ATOM 8888 C C . THR E 1 234 ? -17.176 -25.956 -32.340 1.00 15.74 230 THR E C 1
ATOM 8889 O O . THR E 1 234 ? -16.073 -26.406 -32.016 1.00 15.41 230 THR E O 1
ATOM 8893 N N . ALA E 1 235 ? -17.349 -25.114 -33.359 1.00 15.20 231 ALA E N 1
ATOM 8894 C CA . ALA E 1 235 ? -16.230 -24.586 -34.132 1.00 15.39 231 ALA E CA 1
ATOM 8895 C C . ALA E 1 235 ? -15.318 -23.692 -33.245 1.00 15.01 231 ALA E C 1
ATOM 8896 O O . ALA E 1 235 ? -14.087 -23.724 -33.383 1.00 15.01 231 ALA E O 1
ATOM 8898 N N . ASP E 1 236 ? -15.922 -22.922 -32.329 1.00 14.40 232 ASP E N 1
ATOM 8899 C CA . ASP E 1 236 ? -15.152 -22.086 -31.375 1.00 14.46 232 ASP E CA 1
ATOM 8900 C C . ASP E 1 236 ? -14.261 -22.903 -30.428 1.00 14.77 232 ASP E C 1
ATOM 8901 O O . ASP E 1 236 ? -13.197 -22.421 -30.022 1.00 14.79 232 ASP E O 1
ATOM 8906 N N . PHE E 1 237 ? -14.657 -24.126 -30.074 1.00 14.33 233 PHE E N 1
ATOM 8907 C CA . PHE E 1 237 ? -13.756 -24.933 -29.238 1.00 14.58 233 PHE E CA 1
ATOM 8908 C C . PHE E 1 237 ? -12.578 -25.415 -30.062 1.00 15.12 233 PHE E C 1
ATOM 8909 O O . PHE E 1 237 ? -11.442 -25.443 -29.577 1.00 14.94 233 PHE E O 1
ATOM 8917 N N . ARG E 1 238 ? -12.859 -25.824 -31.300 1.00 15.51 234 ARG E N 1
ATOM 8918 C CA . ARG E 1 238 ? -11.798 -26.225 -32.216 1.00 17.07 234 ARG E CA 1
ATOM 8919 C C . ARG E 1 238 ? -10.783 -25.065 -32.390 1.00 17.28 234 ARG E C 1
ATOM 8920 O O . ARG E 1 238 ? -9.563 -25.279 -32.278 1.00 18.23 234 ARG E O 1
ATOM 8928 N N . GLU E 1 239 ? -11.297 -23.862 -32.626 1.00 16.35 235 GLU E N 1
ATOM 8929 C CA . GLU E 1 239 ? -10.482 -22.655 -32.761 1.00 17.58 235 GLU E CA 1
ATOM 8930 C C . GLU E 1 239 ? -9.781 -22.269 -31.455 1.00 17.86 235 GLU E C 1
ATOM 8931 O O . GLU E 1 239 ? -8.573 -21.976 -31.466 1.00 17.73 235 GLU E O 1
ATOM 8937 N N . GLY E 1 240 ? -10.529 -22.283 -30.332 1.00 17.52 236 GLY E N 1
ATOM 8938 C CA . GLY E 1 240 ? -9.938 -22.091 -29.003 1.00 18.13 236 GLY E CA 1
ATOM 8939 C C . GLY E 1 240 ? -8.780 -23.026 -28.649 1.00 19.89 236 GLY E C 1
ATOM 8940 O O . GLY E 1 240 ? -7.729 -22.558 -28.195 1.00 20.41 236 GLY E O 1
ATOM 8941 N N . ALA E 1 241 ? -8.961 -24.340 -28.833 1.00 20.03 237 ALA E N 1
ATOM 8942 C CA . ALA E 1 241 ? -7.908 -25.302 -28.497 1.00 21.04 237 ALA E CA 1
ATOM 8943 C C . ALA E 1 241 ? -6.709 -25.200 -29.430 1.00 22.44 237 ALA E C 1
ATOM 8944 O O . ALA E 1 241 ? -5.573 -25.307 -28.969 1.00 22.79 237 ALA E O 1
ATOM 8946 N N . ARG E 1 242 ? -6.964 -25.013 -30.728 1.00 23.21 238 ARG E N 1
ATOM 8947 C CA . ARG E 1 242 ? -5.893 -24.744 -31.694 1.00 24.86 238 ARG E CA 1
ATOM 8948 C C . ARG E 1 242 ? -5.086 -23.518 -31.281 1.00 25.67 238 ARG E C 1
ATOM 8949 O O . ARG E 1 242 ? -3.845 -23.568 -31.261 1.00 26.20 238 ARG E O 1
ATOM 8957 N N . ALA E 1 243 ? -5.776 -22.420 -30.977 1.00 25.50 239 ALA E N 1
ATOM 8958 C CA . ALA E 1 243 ? -5.083 -21.164 -30.702 1.00 26.87 239 ALA E CA 1
ATOM 8959 C C . ALA E 1 243 ? -4.295 -21.252 -29.402 1.00 27.63 239 ALA E C 1
ATOM 8960 O O . ALA E 1 243 ? -3.171 -20.762 -29.335 1.00 28.36 239 ALA E O 1
ATOM 8962 N N . PHE E 1 244 ? -4.890 -21.877 -28.382 1.00 27.66 240 PHE E N 1
ATOM 8963 C CA . PHE E 1 244 ? -4.162 -22.226 -27.159 1.00 28.23 240 PHE E CA 1
ATOM 8964 C C . PHE E 1 244 ? -2.885 -23.043 -27.459 1.00 28.99 240 PHE E C 1
ATOM 8965 O O . PHE E 1 244 ? -1.790 -22.684 -27.002 1.00 29.29 240 PHE E O 1
ATOM 8973 N N . ARG E 1 245 ? -3.039 -24.122 -28.228 1.00 28.59 241 ARG E N 1
ATOM 8974 C CA . ARG E 1 245 ? -1.912 -24.991 -28.591 1.00 29.93 241 ARG E CA 1
ATOM 8975 C C . ARG E 1 245 ? -0.788 -24.234 -29.283 1.00 30.66 241 ARG E C 1
ATOM 8976 O O . ARG E 1 245 ? 0.384 -24.440 -28.981 1.00 32.19 241 ARG E O 1
ATOM 8984 N N . GLU E 1 246 ? -1.166 -23.376 -30.225 1.00 30.44 242 GLU E N 1
ATOM 8985 C CA . GLU E 1 246 ? -0.239 -22.663 -31.071 1.00 31.64 242 GLU E CA 1
ATOM 8986 C C . GLU E 1 246 ? 0.196 -21.354 -30.444 1.00 32.20 242 GLU E C 1
ATOM 8987 O O . GLU E 1 246 ? 0.859 -20.563 -31.105 1.00 33.37 242 GLU E O 1
ATOM 8993 N N . ARG E 1 247 ? -0.217 -21.115 -29.193 1.00 31.38 243 ARG E N 1
ATOM 8994 C CA . ARG E 1 247 ? 0.138 -19.916 -28.451 1.00 31.81 243 ARG E CA 1
ATOM 8995 C C . ARG E 1 247 ? -0.256 -18.649 -29.218 1.00 31.69 243 ARG E C 1
ATOM 8996 O O . ARG E 1 247 ? 0.505 -17.689 -29.265 1.00 31.85 243 ARG E O 1
ATOM 8998 N N . ARG E 1 248 ? -1.455 -18.665 -29.813 1.00 30.65 244 ARG E N 1
ATOM 8999 C CA . ARG E 1 248 ? -2.005 -17.509 -30.532 1.00 30.24 244 ARG E CA 1
ATOM 9000 C C . ARG E 1 248 ? -3.387 -17.064 -29.995 1.00 29.20 244 ARG E C 1
ATOM 9001 O O . ARG E 1 248 ? -3.945 -17.672 -29.072 1.00 27.77 244 ARG E O 1
ATOM 9003 N N . THR E 1 249 ? -3.902 -15.982 -30.572 1.00 29.13 245 THR E N 1
ATOM 9004 C CA . THR E 1 249 ? -5.178 -15.399 -30.195 1.00 28.55 245 THR E CA 1
ATOM 9005 C C . THR E 1 249 ? -6.303 -16.055 -31.011 1.00 27.01 245 THR E C 1
ATOM 9006 O O . THR E 1 249 ? -6.273 -16.040 -32.248 1.00 26.64 245 THR E O 1
ATOM 9010 N N . PRO E 1 250 ? -7.293 -16.646 -30.313 1.00 25.65 246 PRO E N 1
ATOM 9011 C CA . PRO E 1 250 ? -8.380 -17.310 -31.028 1.00 24.72 246 PRO E CA 1
ATOM 9012 C C . PRO E 1 250 ? -9.224 -16.311 -31.783 1.00 24.93 246 PRO E C 1
ATOM 9013 O O . PRO E 1 250 ? -9.377 -15.159 -31.361 1.00 25.67 246 PRO E O 1
ATOM 9017 N N . ASN E 1 251 ? -9.734 -16.740 -32.924 1.00 24.46 247 ASN E N 1
ATOM 9018 C CA . ASN E 1 251 ? -10.768 -15.991 -33.591 1.00 23.98 247 ASN E CA 1
ATOM 9019 C C . ASN E 1 251 ? -12.131 -16.661 -33.410 1.00 21.45 247 ASN E C 1
ATOM 9020 O O . ASN E 1 251 ? -12.496 -17.533 -34.192 1.00 21.54 247 ASN E O 1
ATOM 9025 N N . PHE E 1 252 ? -12.869 -16.267 -32.374 1.00 18.79 248 PHE E N 1
ATOM 9026 C CA . PHE E 1 252 ? -14.163 -16.892 -32.077 1.00 16.99 248 PHE E CA 1
ATOM 9027 C C . PHE E 1 252 ? -15.276 -16.355 -33.004 1.00 17.13 248 PHE E C 1
ATOM 9028 O O . PHE E 1 252 ? -15.233 -15.198 -33.406 1.00 17.06 248 PHE E O 1
ATOM 9036 N N . ARG E 1 253 ? -16.259 -17.190 -33.341 1.00 17.16 249 ARG E N 1
ATOM 9037 C CA . ARG E 1 253 ? -17.355 -16.746 -34.234 1.00 17.90 249 ARG E CA 1
ATOM 9038 C C . ARG E 1 253 ? -18.774 -16.954 -33.696 1.00 18.31 249 ARG E C 1
ATOM 9039 O O . ARG E 1 253 ? -19.753 -16.591 -34.354 1.00 17.97 249 ARG E O 1
ATOM 9041 N N . GLY E 1 254 ? -18.902 -17.510 -32.494 1.00 17.67 250 GLY E N 1
ATOM 9042 C CA . GLY E 1 254 ? -20.222 -17.859 -31.978 1.00 18.39 250 GLY E CA 1
ATOM 9043 C C . GLY E 1 254 ? -20.854 -19.102 -32.602 1.00 19.05 250 GLY E C 1
ATOM 9044 O O . GLY E 1 254 ? -22.078 -19.237 -32.593 1.00 19.34 250 GLY E O 1
ATOM 9045 N N . HIS E 1 255 ? -20.026 -19.996 -33.154 1.00 19.71 251 HIS E N 1
ATOM 9046 C CA . HIS E 1 255 ? -20.471 -21.286 -33.746 1.00 20.39 251 HIS E CA 1
ATOM 9047 C C . HIS E 1 255 ? -19.561 -22.436 -33.299 1.00 19.28 251 HIS E C 1
ATOM 9048 O O . HIS E 1 255 ? -19.829 -23.609 -33.611 1.00 18.51 251 HIS E O 1
ATOM 9056 N N . GLY F 1 3 ? -37.336 8.395 -35.284 1.00 37.66 -1 GLY F N 1
ATOM 9057 C CA . GLY F 1 3 ? -37.337 8.259 -33.803 1.00 36.61 -1 GLY F CA 1
ATOM 9058 C C . GLY F 1 3 ? -37.570 6.822 -33.350 1.00 35.67 -1 GLY F C 1
ATOM 9059 O O . GLY F 1 3 ? -37.302 5.863 -34.073 1.00 35.97 -1 GLY F O 1
ATOM 9060 N N . SER F 1 4 ? -38.090 6.684 -32.139 1.00 34.32 0 SER F N 1
ATOM 9061 C CA . SER F 1 4 ? -38.170 5.411 -31.458 1.00 32.42 0 SER F CA 1
ATOM 9062 C C . SER F 1 4 ? -39.598 4.938 -31.396 1.00 31.19 0 SER F C 1
ATOM 9063 O O . SER F 1 4 ? -40.523 5.719 -31.623 1.00 31.90 0 SER F O 1
ATOM 9066 N N . MET F 1 5 ? -39.783 3.661 -31.101 1.00 28.51 1 MET F N 1
ATOM 9067 C CA . MET F 1 5 ? -41.117 3.136 -30.886 1.00 26.85 1 MET F CA 1
ATOM 9068 C C . MET F 1 5 ? -41.339 2.896 -29.392 1.00 24.00 1 MET F C 1
ATOM 9069 O O . MET F 1 5 ? -40.591 2.135 -28.775 1.00 21.92 1 MET F O 1
ATOM 9074 N N . ASN F 1 6 ? -42.358 3.553 -28.833 1.00 21.45 2 ASN F N 1
ATOM 9075 C CA . ASN F 1 6 ? -42.703 3.402 -27.431 1.00 19.43 2 ASN F CA 1
ATOM 9076 C C . ASN F 1 6 ? -41.507 3.627 -26.528 1.00 18.46 2 ASN F C 1
ATOM 9077 O O . ASN F 1 6 ? -41.286 2.861 -25.586 1.00 16.80 2 ASN F O 1
ATOM 9082 N N . GLY F 1 7 ? -40.725 4.661 -26.802 1.00 17.13 3 GLY F N 1
ATOM 9083 C CA . GLY F 1 7 ? -39.661 5.001 -25.874 1.00 16.70 3 GLY F CA 1
ATOM 9084 C C . GLY F 1 7 ? -38.415 4.130 -25.946 1.00 15.38 3 GLY F C 1
ATOM 9085 O O . GLY F 1 7 ? -37.543 4.301 -25.139 1.00 15.19 3 GLY F O 1
ATOM 9086 N N . ILE F 1 8 ? -38.332 3.198 -26.904 1.00 15.74 4 ILE F N 1
ATOM 9087 C CA . ILE F 1 8 ? -37.104 2.376 -27.108 1.00 14.67 4 ILE F CA 1
ATOM 9088 C C . ILE F 1 8 ? -36.508 2.565 -28.513 1.00 15.02 4 ILE F C 1
ATOM 9089 O O . ILE F 1 8 ? -37.247 2.580 -29.493 1.00 15.05 4 ILE F O 1
ATOM 9094 N N . SER F 1 9 ? -35.190 2.744 -28.602 1.00 13.86 5 SER F N 1
ATOM 9095 C CA . SER F 1 9 ? -34.529 2.724 -29.899 1.00 15.13 5 SER F CA 1
ATOM 9096 C C . SER F 1 9 ? -33.538 1.553 -29.999 1.00 14.46 5 SER F C 1
ATOM 9097 O O . SER F 1 9 ? -32.862 1.196 -29.031 1.00 14.03 5 SER F O 1
ATOM 9100 N N . VAL F 1 10 ? -33.518 0.940 -31.168 1.00 14.18 6 VAL F N 1
ATOM 9101 C CA . VAL F 1 10 ? -32.748 -0.249 -31.443 1.00 15.28 6 VAL F CA 1
ATOM 9102 C C . VAL F 1 10 ? -31.862 -0.015 -32.658 1.00 16.34 6 VAL F C 1
ATOM 9103 O O . VAL F 1 10 ? -32.266 0.614 -33.642 1.00 17.47 6 VAL F O 1
ATOM 9107 N N . GLU F 1 11 ? -30.649 -0.521 -32.602 1.00 16.60 7 GLU F N 1
ATOM 9108 C CA . GLU F 1 11 ? -29.791 -0.449 -33.765 1.00 18.25 7 GLU F CA 1
ATOM 9109 C C . GLU F 1 11 ? -28.771 -1.595 -33.659 1.00 19.17 7 GLU F C 1
ATOM 9110 O O . GLU F 1 11 ? -28.539 -2.132 -32.569 1.00 18.71 7 GLU F O 1
ATOM 9116 N N . HIS F 1 12 ? -28.176 -1.965 -34.785 1.00 20.57 8 HIS F N 1
ATOM 9117 C CA . HIS F 1 12 ? -27.139 -2.982 -34.804 1.00 22.23 8 HIS F CA 1
ATOM 9118 C C . HIS F 1 12 ? -25.796 -2.327 -34.989 1.00 22.76 8 HIS F C 1
ATOM 9119 O O . HIS F 1 12 ? -25.639 -1.480 -35.841 1.00 24.14 8 HIS F O 1
ATOM 9126 N N . ASP F 1 13 ? -24.811 -2.728 -34.201 1.00 22.97 9 ASP F N 1
ATOM 9127 C CA . ASP F 1 13 ? -23.475 -2.220 -34.429 1.00 23.36 9 ASP F CA 1
ATOM 9128 C C . ASP F 1 13 ? -22.573 -3.422 -34.520 1.00 22.69 9 ASP F C 1
ATOM 9129 O O . ASP F 1 13 ? -22.075 -3.915 -33.514 1.00 22.42 9 ASP F O 1
ATOM 9134 N N . GLY F 1 14 ? -22.379 -3.888 -35.747 1.00 22.21 10 GLY F N 1
ATOM 9135 C CA . GLY F 1 14 ? -21.670 -5.146 -35.997 1.00 21.06 10 GLY F CA 1
ATOM 9136 C C . GLY F 1 14 ? -22.465 -6.280 -35.386 1.00 19.10 10 GLY F C 1
ATOM 9137 O O . GLY F 1 14 ? -23.640 -6.454 -35.703 1.00 19.08 10 GLY F O 1
ATOM 9138 N N . ALA F 1 15 ? -21.834 -7.018 -34.478 1.00 17.83 11 ALA F N 1
ATOM 9139 C CA . ALA F 1 15 ? -22.465 -8.151 -33.790 1.00 17.01 11 ALA F CA 1
ATOM 9140 C C . ALA F 1 15 ? -23.151 -7.731 -32.463 1.00 15.82 11 ALA F C 1
ATOM 9141 O O . ALA F 1 15 ? -23.597 -8.574 -31.666 1.00 15.68 11 ALA F O 1
ATOM 9143 N N . VAL F 1 16 ? -23.249 -6.428 -32.242 1.00 14.49 12 VAL F N 1
ATOM 9144 C CA . VAL F 1 16 ? -23.905 -5.900 -31.067 1.00 13.10 12 VAL F CA 1
ATOM 9145 C C . VAL F 1 16 ? -25.305 -5.389 -31.390 1.00 12.92 12 VAL F C 1
ATOM 9146 O O . VAL F 1 16 ? -25.496 -4.571 -32.298 1.00 13.83 12 VAL F O 1
ATOM 9150 N N . LEU F 1 17 ? -26.288 -5.866 -30.636 1.00 12.07 13 LEU F N 1
ATOM 9151 C CA . LEU F 1 17 ? -27.589 -5.203 -30.625 1.00 11.26 13 LEU F CA 1
ATOM 9152 C C . LEU F 1 17 ? -27.581 -4.142 -29.514 1.00 10.94 13 LEU F C 1
ATOM 9153 O O . LEU F 1 17 ? -27.470 -4.464 -28.323 1.00 9.72 13 LEU F O 1
ATOM 9158 N N . ARG F 1 18 ? -27.696 -2.886 -29.933 1.00 10.13 14 ARG F N 1
ATOM 9159 C CA . ARG F 1 18 ? -27.837 -1.772 -29.026 1.00 11.51 14 ARG F CA 1
ATOM 9160 C C . ARG F 1 18 ? -29.290 -1.406 -28.834 1.00 11.15 14 ARG F C 1
ATOM 9161 O O . ARG F 1 18 ? -29.978 -1.036 -29.788 1.00 10.26 14 ARG F O 1
ATOM 9169 N N . ILE F 1 19 ? -29.724 -1.491 -27.583 1.00 10.67 15 ILE F N 1
ATOM 9170 C CA . ILE F 1 19 ? -31.073 -1.168 -27.182 1.00 9.84 15 ILE F CA 1
ATOM 9171 C C . ILE F 1 19 ? -30.910 0.057 -26.282 1.00 10.50 15 ILE F C 1
ATOM 9172 O O . ILE F 1 19 ? -30.202 0.013 -25.257 1.00 10.17 15 ILE F O 1
ATOM 9177 N N . ARG F 1 20 ? -31.550 1.152 -26.674 1.00 10.30 16 ARG F N 1
ATOM 9178 C CA . ARG F 1 20 ? -31.405 2.396 -25.963 1.00 12.08 16 ARG F CA 1
ATOM 9179 C C . ARG F 1 20 ? -32.746 2.898 -25.425 1.00 12.54 16 ARG F C 1
ATOM 9180 O O . ARG F 1 20 ? -33.704 3.120 -26.202 1.00 12.69 16 ARG F O 1
ATOM 9188 N N . LEU F 1 21 ? -32.799 3.065 -24.095 1.00 11.48 17 LEU F N 1
ATOM 9189 C CA . LEU F 1 21 ? -33.889 3.709 -23.432 1.00 13.36 17 LEU F CA 1
ATOM 9190 C C . LEU F 1 21 ? -33.895 5.141 -23.923 1.00 13.92 17 LEU F C 1
ATOM 9191 O O . LEU F 1 21 ? -32.886 5.847 -23.824 1.00 12.45 17 LEU F O 1
ATOM 9196 N N . ASP F 1 22 ? -35.029 5.546 -24.492 1.00 14.01 18 ASP F N 1
ATOM 9197 C CA . ASP F 1 22 ? -35.022 6.764 -25.259 1.00 15.62 18 ASP F CA 1
ATOM 9198 C C . ASP F 1 22 ? -36.209 7.636 -24.927 1.00 15.77 18 ASP F C 1
ATOM 9199 O O . ASP F 1 22 ? -37.003 7.943 -25.784 1.00 15.65 18 ASP F O 1
ATOM 9204 N N . ARG F 1 23 ? -36.339 8.005 -23.655 1.00 15.64 19 ARG F N 1
ATOM 9205 C CA . ARG F 1 23 ? -37.242 9.079 -23.255 1.00 16.04 19 ARG F CA 1
ATOM 9206 C C . ARG F 1 23 ? -36.410 9.981 -22.379 1.00 15.66 19 ARG F C 1
ATOM 9207 O O . ARG F 1 23 ? -36.718 10.118 -21.202 1.00 14.60 19 ARG F O 1
ATOM 9215 N N . PRO F 1 24 ? -35.342 10.602 -22.952 1.00 15.67 20 PRO F N 1
ATOM 9216 C CA . PRO F 1 24 ? -34.444 11.401 -22.139 1.00 16.32 20 PRO F CA 1
ATOM 9217 C C . PRO F 1 24 ? -35.167 12.510 -21.370 1.00 18.46 20 PRO F C 1
ATOM 9218 O O . PRO F 1 24 ? -34.699 12.899 -20.279 1.00 17.93 20 PRO F O 1
ATOM 9222 N N . GLU F 1 25 ? -36.281 13.018 -21.935 1.00 19.17 21 GLU F N 1
ATOM 9223 C CA . GLU F 1 25 ? -37.035 14.157 -21.349 1.00 20.81 21 GLU F CA 1
ATOM 9224 C C . GLU F 1 25 ? -37.611 13.762 -19.998 1.00 20.93 21 GLU F C 1
ATOM 9225 O O . GLU F 1 25 ? -37.879 14.624 -19.167 1.00 22.29 21 GLU F O 1
ATOM 9231 N N . LYS F 1 26 ? -37.778 12.455 -19.785 1.00 19.33 22 LYS F N 1
ATOM 9232 C CA . LYS F 1 26 ? -38.317 11.921 -18.540 1.00 19.78 22 LYS F CA 1
ATOM 9233 C C . LYS F 1 26 ? -37.262 11.074 -17.857 1.00 17.86 22 LYS F C 1
ATOM 9234 O O . LYS F 1 26 ? -37.591 10.210 -17.063 1.00 17.40 22 LYS F O 1
ATOM 9240 N N . LEU F 1 27 ? -35.999 11.296 -18.215 1.00 17.38 23 LEU F N 1
ATOM 9241 C CA . LEU F 1 27 ? -34.870 10.527 -17.672 1.00 16.23 23 LEU F CA 1
ATOM 9242 C C . LEU F 1 27 ? -35.081 9.016 -17.857 1.00 15.69 23 LEU F C 1
ATOM 9243 O O . LEU F 1 27 ? -34.726 8.220 -16.998 1.00 13.94 23 LEU F O 1
ATOM 9248 N N . ASN F 1 28 ? -35.735 8.659 -18.966 1.00 14.18 24 ASN F N 1
ATOM 9249 C CA . ASN F 1 28 ? -35.954 7.267 -19.337 1.00 13.41 24 ASN F CA 1
ATOM 9250 C C . ASN F 1 28 ? -36.800 6.526 -18.322 1.00 12.93 24 ASN F C 1
ATOM 9251 O O . ASN F 1 28 ? -36.659 5.317 -18.154 1.00 11.97 24 ASN F O 1
ATOM 9256 N N . ALA F 1 29 ? -37.697 7.257 -17.666 1.00 13.55 25 ALA F N 1
ATOM 9257 C CA . ALA F 1 29 ? -38.767 6.643 -16.870 1.00 13.51 25 ALA F CA 1
ATOM 9258 C C . ALA F 1 29 ? -39.619 5.742 -17.744 1.00 13.47 25 ALA F C 1
ATOM 9259 O O . ALA F 1 29 ? -39.824 6.030 -18.923 1.00 12.68 25 ALA F O 1
ATOM 9261 N N . VAL F 1 30 ? -40.098 4.641 -17.173 1.00 12.55 26 VAL F N 1
ATOM 9262 C CA . VAL F 1 30 ? -40.653 3.575 -17.991 1.00 12.28 26 VAL F CA 1
ATOM 9263 C C . VAL F 1 30 ? -42.139 3.384 -17.694 1.00 13.27 26 VAL F C 1
ATOM 9264 O O . VAL F 1 30 ? -42.576 3.497 -16.538 1.00 14.14 26 VAL F O 1
ATOM 9268 N N . ASP F 1 31 ? -42.910 3.082 -18.731 1.00 13.20 27 ASP F N 1
ATOM 9269 C CA . ASP F 1 31 ? -44.302 2.692 -18.535 1.00 13.30 27 ASP F CA 1
ATOM 9270 C C . ASP F 1 31 ? -44.549 1.330 -19.191 1.00 12.87 27 ASP F C 1
ATOM 9271 O O . ASP F 1 31 ? -43.625 0.716 -19.755 1.00 12.87 27 ASP F O 1
ATOM 9276 N N . THR F 1 32 ? -45.767 0.829 -19.093 1.00 12.72 28 THR F N 1
ATOM 9277 C CA . THR F 1 32 ? -46.052 -0.512 -19.603 1.00 13.28 28 THR F CA 1
ATOM 9278 C C . THR F 1 32 ? -45.670 -0.671 -21.104 1.00 13.29 28 THR F C 1
ATOM 9279 O O . THR F 1 32 ? -44.971 -1.619 -21.433 1.00 13.30 28 THR F O 1
ATOM 9283 N N . PRO F 1 33 ? -46.104 0.259 -21.996 1.00 12.45 29 PRO F N 1
ATOM 9284 C CA . PRO F 1 33 ? -45.742 0.041 -23.398 1.00 12.58 29 PRO F CA 1
ATOM 9285 C C . PRO F 1 33 ? -44.243 0.064 -23.657 1.00 12.02 29 PRO F C 1
ATOM 9286 O O . PRO F 1 33 ? -43.749 -0.725 -24.474 1.00 12.45 29 PRO F O 1
ATOM 9290 N N . MET F 1 34 ? -43.521 0.952 -22.970 1.00 11.98 30 MET F N 1
ATOM 9291 C CA . MET F 1 34 ? -42.067 0.990 -23.114 1.00 10.79 30 MET F CA 1
ATOM 9292 C C . MET F 1 34 ? -41.441 -0.314 -22.656 1.00 11.43 30 MET F C 1
ATOM 9293 O O . MET F 1 34 ? -40.480 -0.769 -23.264 1.00 10.47 30 MET F O 1
ATOM 9298 N N . LEU F 1 35 ? -41.963 -0.897 -21.568 1.00 11.19 31 LEU F N 1
ATOM 9299 C CA . LEU F 1 35 ? -41.413 -2.138 -21.032 1.00 10.33 31 LEU F CA 1
ATOM 9300 C C . LEU F 1 35 ? -41.729 -3.308 -21.953 1.00 10.82 31 LEU F C 1
ATOM 9301 O O . LEU F 1 35 ? -40.892 -4.212 -22.143 1.00 9.36 31 LEU F O 1
ATOM 9306 N N . GLU F 1 36 ? -42.919 -3.292 -22.546 1.00 10.71 32 GLU F N 1
ATOM 9307 C CA . GLU F 1 36 ? -43.296 -4.384 -23.459 1.00 11.88 32 GLU F CA 1
ATOM 9308 C C . GLU F 1 36 ? -42.414 -4.330 -24.686 1.00 11.34 32 GLU F C 1
ATOM 9309 O O . GLU F 1 36 ? -42.004 -5.365 -25.186 1.00 11.56 32 GLU F O 1
ATOM 9315 N N . GLU F 1 37 ? -42.151 -3.122 -25.172 1.00 11.47 33 GLU F N 1
ATOM 9316 C CA . GLU F 1 37 ? -41.224 -2.918 -26.294 1.00 12.40 33 GLU F CA 1
ATOM 9317 C C . GLU F 1 37 ? -39.839 -3.398 -25.925 1.00 11.89 33 GLU F C 1
ATOM 9318 O O . GLU F 1 37 ? -39.185 -4.068 -26.709 1.00 12.74 33 GLU F O 1
ATOM 9324 N N . LEU F 1 38 ? -39.385 -3.046 -24.722 1.00 10.91 34 LEU F N 1
ATOM 9325 C CA . LEU F 1 38 ? -38.085 -3.474 -24.258 1.00 9.95 34 LEU F CA 1
ATOM 9326 C C . LEU F 1 38 ? -37.960 -5.019 -24.328 1.00 9.06 34 LEU F C 1
ATOM 9327 O O . LEU F 1 38 ? -37.043 -5.557 -24.931 1.00 8.51 34 LEU F O 1
ATOM 9332 N N . SER F 1 39 ? -38.887 -5.709 -23.691 1.00 8.65 35 SER F N 1
ATOM 9333 C CA . SER F 1 39 ? -38.981 -7.157 -23.767 1.00 9.75 35 SER F CA 1
ATOM 9334 C C . SER F 1 39 ? -38.902 -7.732 -25.183 1.00 9.27 35 SER F C 1
ATOM 9335 O O . SER F 1 39 ? -38.190 -8.722 -25.427 1.00 9.32 35 SER F O 1
ATOM 9338 N N . VAL F 1 40 ? -39.648 -7.133 -26.112 1.00 9.14 36 VAL F N 1
ATOM 9339 C CA . VAL F 1 40 ? -39.697 -7.631 -27.480 1.00 9.94 36 VAL F CA 1
ATOM 9340 C C . VAL F 1 40 ? -38.291 -7.613 -28.090 1.00 10.00 36 VAL F C 1
ATOM 9341 O O . VAL F 1 40 ? -37.864 -8.574 -28.720 1.00 11.55 36 VAL F O 1
ATOM 9345 N N . HIS F 1 41 ? -37.567 -6.515 -27.919 1.00 9.74 37 HIS F N 1
ATOM 9346 C CA . HIS F 1 41 ? -36.255 -6.426 -28.568 1.00 9.83 37 HIS F CA 1
ATOM 9347 C C . HIS F 1 41 ? -35.196 -7.299 -27.878 1.00 8.80 37 HIS F C 1
ATOM 9348 O O . HIS F 1 41 ? -34.322 -7.848 -28.551 1.00 8.30 37 HIS F O 1
ATOM 9355 N N . ILE F 1 42 ? -35.269 -7.462 -26.554 1.00 7.62 38 ILE F N 1
ATOM 9356 C CA . ILE F 1 42 ? -34.345 -8.390 -25.885 1.00 7.51 38 ILE F CA 1
ATOM 9357 C C . ILE F 1 42 ? -34.579 -9.809 -26.458 1.00 8.11 38 ILE F C 1
ATOM 9358 O O . ILE F 1 42 ? -33.633 -10.537 -26.799 1.00 8.31 38 ILE F O 1
ATOM 9363 N N . ARG F 1 43 ? -35.838 -10.215 -26.562 1.00 8.72 39 ARG F N 1
ATOM 9364 C CA . ARG F 1 43 ? -36.144 -11.559 -27.011 1.00 10.20 39 ARG F CA 1
ATOM 9365 C C . ARG F 1 43 ? -35.771 -11.741 -28.458 1.00 11.22 39 ARG F C 1
ATOM 9366 O O . ARG F 1 43 ? -35.334 -12.828 -28.854 1.00 11.29 39 ARG F O 1
ATOM 9374 N N . ASP F 1 44 ? -35.957 -10.670 -29.239 1.00 12.87 40 ASP F N 1
ATOM 9375 C CA . ASP F 1 44 ? -35.501 -10.619 -30.622 1.00 14.13 40 ASP F CA 1
ATOM 9376 C C . ASP F 1 44 ? -34.075 -11.089 -30.783 1.00 13.35 40 ASP F C 1
ATOM 9377 O O . ASP F 1 44 ? -33.760 -11.700 -31.796 1.00 13.90 40 ASP F O 1
ATOM 9382 N N . ALA F 1 45 ? -33.203 -10.791 -29.803 1.00 11.53 41 ALA F N 1
ATOM 9383 C CA . ALA F 1 45 ? -31.780 -11.125 -29.929 1.00 10.19 41 ALA F CA 1
ATOM 9384 C C . ALA F 1 45 ? -31.546 -12.624 -30.027 1.00 10.58 41 ALA F C 1
ATOM 9385 O O . ALA F 1 45 ? -30.582 -13.041 -30.665 1.00 10.75 41 ALA F O 1
ATOM 9387 N N . GLU F 1 46 ? -32.402 -13.425 -29.374 1.00 10.42 42 GLU F N 1
ATOM 9388 C CA . GLU F 1 46 ? -32.213 -14.889 -29.339 1.00 11.21 42 GLU F CA 1
ATOM 9389 C C . GLU F 1 46 ? -32.143 -15.542 -30.714 1.00 11.83 42 GLU F C 1
ATOM 9390 O O . GLU F 1 46 ? -31.352 -16.443 -30.915 1.00 12.36 42 GLU F O 1
ATOM 9396 N N . ALA F 1 47 ? -32.952 -15.070 -31.654 1.00 12.02 43 ALA F N 1
ATOM 9397 C CA . ALA F 1 47 ? -33.112 -15.723 -32.935 1.00 13.84 43 ALA F CA 1
ATOM 9398 C C . ALA F 1 47 ? -32.361 -14.990 -34.026 1.00 14.79 43 ALA F C 1
ATOM 9399 O O . ALA F 1 47 ? -32.373 -15.422 -35.157 1.00 15.82 43 ALA F O 1
ATOM 9401 N N . ASP F 1 48 ? -31.706 -13.884 -33.684 1.00 14.01 44 ASP F N 1
ATOM 9402 C CA . ASP F 1 48 ? -30.948 -13.112 -34.655 1.00 14.30 44 ASP F CA 1
ATOM 9403 C C . ASP F 1 48 ? -29.483 -13.549 -34.609 1.00 14.72 44 ASP F C 1
ATOM 9404 O O . ASP F 1 48 ? -28.732 -13.179 -33.678 1.00 12.22 44 ASP F O 1
ATOM 9409 N N . GLU F 1 49 ? -29.089 -14.339 -35.611 1.00 15.17 45 GLU F N 1
ATOM 9410 C CA . GLU F 1 49 ? -27.736 -14.896 -35.686 1.00 16.99 45 GLU F CA 1
ATOM 9411 C C . GLU F 1 49 ? -26.627 -13.854 -35.833 1.00 16.30 45 GLU F C 1
ATOM 9412 O O . GLU F 1 49 ? -25.474 -14.147 -35.511 1.00 16.77 45 GLU F O 1
ATOM 9418 N N . SER F 1 50 ? -26.950 -12.659 -36.318 1.00 15.07 46 SER F N 1
ATOM 9419 C CA . SER F 1 50 ? -25.926 -11.612 -36.380 1.00 15.33 46 SER F CA 1
ATOM 9420 C C . SER F 1 50 ? -25.621 -11.015 -34.955 1.00 14.52 46 SER F C 1
ATOM 9421 O O . SER F 1 50 ? -24.625 -10.291 -34.747 1.00 13.94 46 SER F O 1
ATOM 9424 N N . VAL F 1 51 ? -26.469 -11.320 -33.982 1.00 12.56 47 VAL F N 1
ATOM 9425 C CA . VAL F 1 51 ? -26.298 -10.715 -32.659 1.00 12.04 47 VAL F CA 1
ATOM 9426 C C . VAL F 1 51 ? -25.508 -11.650 -31.739 1.00 12.05 47 VAL F C 1
ATOM 9427 O O . VAL F 1 51 ? -25.886 -12.813 -31.505 1.00 10.27 47 VAL F O 1
ATOM 9431 N N . ARG F 1 52 ? -24.395 -11.126 -31.244 1.00 11.92 48 ARG F N 1
ATOM 9432 C CA . ARG F 1 52 ? -23.544 -11.876 -30.315 1.00 12.47 48 ARG F CA 1
ATOM 9433 C C . ARG F 1 52 ? -23.497 -11.295 -28.905 1.00 12.56 48 ARG F C 1
ATOM 9434 O O . ARG F 1 52 ? -23.026 -11.969 -27.974 1.00 13.26 48 ARG F O 1
ATOM 9442 N N . ALA F 1 53 ? -23.966 -10.047 -28.756 1.00 11.00 49 ALA F N 1
ATOM 9443 C CA . ALA F 1 53 ? -24.064 -9.391 -27.444 1.00 11.13 49 ALA F CA 1
ATOM 9444 C C . ALA F 1 53 ? -25.140 -8.315 -27.509 1.00 11.23 49 ALA F C 1
ATOM 9445 O O . ALA F 1 53 ? -25.346 -7.717 -28.552 1.00 11.96 49 ALA F O 1
ATOM 9447 N N . VAL F 1 54 ? -25.802 -8.059 -26.390 1.00 10.83 50 VAL F N 1
ATOM 9448 C CA . VAL F 1 54 ? -26.751 -6.961 -26.333 1.00 10.00 50 VAL F CA 1
ATOM 9449 C C . VAL F 1 54 ? -26.159 -5.848 -25.460 1.00 10.42 50 VAL F C 1
ATOM 9450 O O . VAL F 1 54 ? -25.688 -6.121 -24.343 1.00 10.23 50 VAL F O 1
ATOM 9454 N N . LEU F 1 55 ? -26.191 -4.615 -25.969 1.00 10.50 51 LEU F N 1
ATOM 9455 C CA . LEU F 1 55 ? -25.853 -3.429 -25.169 1.00 11.37 51 LEU F CA 1
ATOM 9456 C C . LEU F 1 55 ? -27.067 -2.588 -24.782 1.00 11.67 51 LEU F C 1
ATOM 9457 O O . LEU F 1 55 ? -27.820 -2.093 -25.636 1.00 12.12 51 LEU F O 1
ATOM 9462 N N . LEU F 1 56 ? -27.257 -2.420 -23.488 1.00 10.96 52 LEU F N 1
ATOM 9463 C CA . LEU F 1 56 ? -28.379 -1.648 -22.984 1.00 10.96 52 LEU F CA 1
ATOM 9464 C C . LEU F 1 56 ? -27.831 -0.331 -22.405 1.00 10.84 52 LEU F C 1
ATOM 9465 O O . LEU F 1 56 ? -26.965 -0.342 -21.539 1.00 11.02 52 LEU F O 1
ATOM 9470 N N . THR F 1 57 ? -28.284 0.799 -22.946 1.00 11.13 53 THR F N 1
ATOM 9471 C CA . THR F 1 57 ? -27.893 2.117 -22.450 1.00 11.51 53 THR F CA 1
ATOM 9472 C C . THR F 1 57 ? -29.125 3.003 -22.399 1.00 11.81 53 THR F C 1
ATOM 9473 O O . THR F 1 57 ? -30.210 2.602 -22.878 1.00 10.30 53 THR F O 1
ATOM 9477 N N . GLY F 1 58 ? -28.957 4.211 -21.845 1.00 11.62 54 GLY F N 1
ATOM 9478 C CA . GLY F 1 58 ? -30.032 5.196 -21.808 1.00 13.08 54 GLY F CA 1
ATOM 9479 C C . GLY F 1 58 ? -29.619 6.469 -22.499 1.00 14.36 54 GLY F C 1
ATOM 9480 O O . GLY F 1 58 ? -28.463 6.903 -22.344 1.00 15.11 54 GLY F O 1
ATOM 9481 N N . ALA F 1 59 ? -30.563 7.067 -23.242 1.00 14.46 55 ALA F N 1
ATOM 9482 C CA . ALA F 1 59 ? -30.388 8.399 -23.871 1.00 15.20 55 ALA F CA 1
ATOM 9483 C C . ALA F 1 59 ? -30.392 9.511 -22.828 1.00 15.64 55 ALA F C 1
ATOM 9484 O O . ALA F 1 59 ? -31.000 9.376 -21.770 1.00 14.58 55 ALA F O 1
ATOM 9486 N N . GLY F 1 60 ? -29.754 10.636 -23.144 1.00 17.22 56 GLY F N 1
ATOM 9487 C CA . GLY F 1 60 ? -29.825 11.787 -22.239 1.00 18.23 56 GLY F CA 1
ATOM 9488 C C . GLY F 1 60 ? -28.946 11.668 -21.000 1.00 18.37 56 GLY F C 1
ATOM 9489 O O . GLY F 1 60 ? -27.836 11.127 -21.063 1.00 19.63 56 GLY F O 1
ATOM 9490 N N . ARG F 1 61 ? -29.451 12.166 -19.878 1.00 18.34 57 ARG F N 1
ATOM 9491 C CA . ARG F 1 61 ? -28.632 12.402 -18.665 1.00 18.99 57 ARG F CA 1
ATOM 9492 C C . ARG F 1 61 ? -28.597 11.199 -17.697 1.00 18.65 57 ARG F C 1
ATOM 9493 O O . ARG F 1 61 ? -27.759 11.143 -16.797 1.00 18.62 57 ARG F O 1
ATOM 9495 N N . ALA F 1 62 ? -29.485 10.216 -17.902 1.00 16.92 58 ALA F N 1
ATOM 9496 C CA . ALA F 1 62 ? -29.586 9.131 -16.942 1.00 15.84 58 ALA F CA 1
ATOM 9497 C C . ALA F 1 62 ? -29.791 7.808 -17.656 1.00 14.50 58 ALA F C 1
ATOM 9498 O O . ALA F 1 62 ? -30.391 7.768 -18.707 1.00 16.51 58 ALA F O 1
ATOM 9500 N N . PHE F 1 63 ? -29.250 6.728 -17.114 1.00 12.84 59 PHE F N 1
ATOM 9501 C CA . PHE F 1 63 ? -29.550 5.400 -17.634 1.00 10.74 59 PHE F CA 1
ATOM 9502 C C . PHE F 1 63 ? -31.072 5.165 -17.563 1.00 10.70 59 PHE F C 1
ATOM 9503 O O . PHE F 1 63 ? -31.707 4.951 -18.567 1.00 11.21 59 PHE F O 1
ATOM 9511 N N . CYS F 1 64 ? -31.662 5.249 -16.383 1.00 11.49 60 CYS F N 1
ATOM 9512 C CA . CYS F 1 64 ? -33.103 4.986 -16.239 1.00 11.77 60 CYS F CA 1
ATOM 9513 C C . CYS F 1 64 ? -33.559 5.338 -14.827 1.00 12.92 60 CYS F C 1
ATOM 9514 O O . CYS F 1 64 ? -32.977 4.854 -13.840 1.00 11.53 60 CYS F O 1
ATOM 9517 N N . SER F 1 65 ? -34.579 6.208 -14.736 1.00 13.05 61 SER F N 1
ATOM 9518 C CA . SER F 1 65 ? -35.055 6.715 -13.445 1.00 13.91 61 SER F CA 1
ATOM 9519 C C . SER F 1 65 ? -36.180 5.845 -12.868 1.00 14.05 61 SER F C 1
ATOM 9520 O O . SER F 1 65 ? -36.748 6.168 -11.828 1.00 13.41 61 SER F O 1
ATOM 9523 N N . GLY F 1 66 ? -36.483 4.727 -13.529 1.00 14.23 62 GLY F N 1
ATOM 9524 C CA . GLY F 1 66 ? -37.447 3.759 -12.984 1.00 15.24 62 GLY F CA 1
ATOM 9525 C C . GLY F 1 66 ? -38.869 3.999 -13.465 1.00 16.50 62 GLY F C 1
ATOM 9526 O O . GLY F 1 66 ? -39.068 4.615 -14.486 1.00 15.12 62 GLY F O 1
ATOM 9527 N N . GLY F 1 67 ? -39.849 3.486 -12.729 1.00 18.62 63 GLY F N 1
ATOM 9528 C CA . GLY F 1 67 ? -41.255 3.564 -13.144 1.00 21.13 63 GLY F CA 1
ATOM 9529 C C . GLY F 1 67 ? -41.784 4.984 -13.160 1.00 23.62 63 GLY F C 1
ATOM 9530 O O . GLY F 1 67 ? -41.590 5.746 -12.216 1.00 23.02 63 GLY F O 1
ATOM 9531 N N . ASP F 1 68 ? -42.443 5.324 -14.260 1.00 26.30 64 ASP F N 1
ATOM 9532 C CA . ASP F 1 68 ? -43.247 6.533 -14.407 1.00 29.87 64 ASP F CA 1
ATOM 9533 C C . ASP F 1 68 ? -44.384 6.596 -13.366 1.00 31.55 64 ASP F C 1
ATOM 9534 O O . ASP F 1 68 ? -45.287 5.769 -13.391 1.00 32.66 64 ASP F O 1
ATOM 9539 N N . LEU F 1 69 ? -44.355 7.554 -12.451 1.00 33.30 65 LEU F N 1
ATOM 9540 C CA . LEU F 1 69 ? -45.448 7.677 -11.481 1.00 34.99 65 LEU F CA 1
ATOM 9541 C C . LEU F 1 69 ? -46.537 8.633 -12.002 1.00 35.82 65 LEU F C 1
ATOM 9542 O O . LEU F 1 69 ? -47.647 8.193 -12.316 1.00 36.57 65 LEU F O 1
ATOM 9547 N N . ASP F 1 73 ? -51.552 1.864 -13.965 1.00 34.84 69 ASP F N 1
ATOM 9548 C CA . ASP F 1 73 ? -51.397 0.509 -14.509 1.00 33.96 69 ASP F CA 1
ATOM 9549 C C . ASP F 1 73 ? -50.321 -0.260 -13.730 1.00 32.77 69 ASP F C 1
ATOM 9550 O O . ASP F 1 73 ? -49.326 -0.746 -14.295 1.00 31.57 69 ASP F O 1
ATOM 9555 N N . THR F 1 74 ? -50.538 -0.348 -12.423 1.00 31.03 70 THR F N 1
ATOM 9556 C CA . THR F 1 74 ? -49.578 -0.941 -11.506 1.00 29.71 70 THR F CA 1
ATOM 9557 C C . THR F 1 74 ? -49.338 -2.424 -11.849 1.00 28.07 70 THR F C 1
ATOM 9558 O O . THR F 1 74 ? -48.178 -2.836 -12.011 1.00 26.71 70 THR F O 1
ATOM 9562 N N . ALA F 1 75 ? -50.433 -3.188 -11.967 1.00 26.50 71 ALA F N 1
ATOM 9563 C CA . ALA F 1 75 ? -50.389 -4.640 -12.292 1.00 25.21 71 ALA F CA 1
ATOM 9564 C C . ALA F 1 75 ? -49.684 -4.876 -13.629 1.00 23.63 71 ALA F C 1
ATOM 9565 O O . ALA F 1 75 ? -48.750 -5.693 -13.712 1.00 22.23 71 ALA F O 1
ATOM 9567 N N . GLY F 1 76 ? -50.151 -4.153 -14.657 1.00 21.74 72 GLY F N 1
ATOM 9568 C CA . GLY F 1 76 ? -49.554 -4.199 -15.988 1.00 19.09 72 GLY F CA 1
ATOM 9569 C C . GLY F 1 76 ? -48.059 -3.945 -16.018 1.00 16.73 72 GLY F C 1
ATOM 9570 O O . GLY F 1 76 ? -47.298 -4.742 -16.560 1.00 15.50 72 GLY F O 1
ATOM 9571 N N . ALA F 1 77 ? -47.643 -2.826 -15.426 1.00 15.86 73 ALA F N 1
ATOM 9572 C CA . ALA F 1 77 ? -46.238 -2.392 -15.400 1.00 14.80 73 ALA F CA 1
ATOM 9573 C C . ALA F 1 77 ? -45.355 -3.376 -14.610 1.00 13.83 73 ALA F C 1
ATOM 9574 O O . ALA F 1 77 ? -44.281 -3.772 -15.074 1.00 13.60 73 ALA F O 1
ATOM 9576 N N . ALA F 1 78 ? -45.795 -3.717 -13.400 1.00 12.32 74 ALA F N 1
ATOM 9577 C CA . ALA F 1 78 ? -45.083 -4.676 -12.568 1.00 12.49 74 ALA F CA 1
ATOM 9578 C C . ALA F 1 78 ? -44.866 -5.970 -13.341 1.00 12.36 74 ALA F C 1
ATOM 9579 O O . ALA F 1 78 ? -43.759 -6.493 -13.355 1.00 11.63 74 ALA F O 1
ATOM 9581 N N . ASP F 1 79 ? -45.909 -6.474 -14.005 1.00 12.92 75 ASP F N 1
ATOM 9582 C CA A ASP F 1 79 ? -45.801 -7.711 -14.763 0.30 12.67 75 ASP F CA 1
ATOM 9583 C CA B ASP F 1 79 ? -45.764 -7.721 -14.754 0.70 13.29 75 ASP F CA 1
ATOM 9584 C C . ASP F 1 79 ? -44.808 -7.562 -15.925 1.00 12.79 75 ASP F C 1
ATOM 9585 O O . ASP F 1 79 ? -44.024 -8.455 -16.185 1.00 12.49 75 ASP F O 1
ATOM 9594 N N . ALA F 1 80 ? -44.871 -6.426 -16.617 1.00 11.96 76 ALA F N 1
ATOM 9595 C CA . ALA F 1 80 ? -44.016 -6.185 -17.765 1.00 12.32 76 ALA F CA 1
ATOM 9596 C C . ALA F 1 80 ? -42.539 -6.016 -17.352 1.00 11.58 76 ALA F C 1
ATOM 9597 O O . ALA F 1 80 ? -41.641 -6.524 -18.020 1.00 11.76 76 ALA F O 1
ATOM 9599 N N . ALA F 1 81 ? -42.305 -5.335 -16.236 1.00 10.85 77 ALA F N 1
ATOM 9600 C CA . ALA F 1 81 ? -40.950 -5.156 -15.738 1.00 10.76 77 ALA F CA 1
ATOM 9601 C C . ALA F 1 81 ? -40.368 -6.522 -15.398 1.00 10.94 77 ALA F C 1
ATOM 9602 O O . ALA F 1 81 ? -39.218 -6.807 -15.731 1.00 11.09 77 ALA F O 1
ATOM 9604 N N . ASN F 1 82 ? -41.175 -7.378 -14.763 1.00 10.62 78 ASN F N 1
ATOM 9605 C CA . ASN F 1 82 ? -40.709 -8.720 -14.389 1.00 10.21 78 ASN F CA 1
ATOM 9606 C C . ASN F 1 82 ? -40.316 -9.547 -15.612 1.00 10.30 78 ASN F C 1
ATOM 9607 O O . ASN F 1 82 ? -39.326 -10.279 -15.585 1.00 9.17 78 ASN F O 1
ATOM 9612 N N . ARG F 1 83 ? -41.118 -9.443 -16.674 1.00 10.21 79 ARG F N 1
ATOM 9613 C CA . ARG F 1 83 ? -40.818 -10.133 -17.929 1.00 11.03 79 ARG F CA 1
ATOM 9614 C C . ARG F 1 83 ? -39.585 -9.561 -18.651 1.00 9.38 79 ARG F C 1
ATOM 9615 O O . ARG F 1 83 ? -38.807 -10.299 -19.249 1.00 8.94 79 ARG F O 1
ATOM 9623 N N . VAL F 1 84 ? -39.394 -8.256 -18.600 1.00 9.29 80 VAL F N 1
ATOM 9624 C CA . VAL F 1 84 ? -38.114 -7.686 -19.074 1.00 8.83 80 VAL F CA 1
ATOM 9625 C C . VAL F 1 84 ? -36.897 -8.333 -18.353 1.00 8.71 80 VAL F C 1
ATOM 9626 O O . VAL F 1 84 ? -35.939 -8.808 -18.994 1.00 8.62 80 VAL F O 1
ATOM 9630 N N . VAL F 1 85 ? -36.928 -8.349 -17.024 1.00 8.59 81 VAL F N 1
ATOM 9631 C CA . VAL F 1 85 ? -35.815 -8.983 -16.280 1.00 8.42 81 VAL F CA 1
ATOM 9632 C C . VAL F 1 85 ? -35.667 -10.464 -16.607 1.00 8.45 81 VAL F C 1
ATOM 9633 O O . VAL F 1 85 ? -34.560 -10.951 -16.832 1.00 8.40 81 VAL F O 1
ATOM 9637 N N . ARG F 1 86 ? -36.780 -11.183 -16.635 1.00 8.90 82 ARG F N 1
ATOM 9638 C CA . ARG F 1 86 ? -36.714 -12.586 -17.018 1.00 9.42 82 ARG F CA 1
ATOM 9639 C C . ARG F 1 86 ? -36.147 -12.832 -18.437 1.00 9.01 82 ARG F C 1
ATOM 9640 O O . ARG F 1 86 ? -35.378 -13.784 -18.627 1.00 10.42 82 ARG F O 1
ATOM 9648 N N . ALA F 1 87 ? -36.514 -11.993 -19.405 1.00 8.85 83 ALA F N 1
ATOM 9649 C CA . ALA F 1 87 ? -36.014 -12.095 -20.785 1.00 9.34 83 ALA F CA 1
ATOM 9650 C C . ALA F 1 87 ? -34.503 -11.840 -20.810 1.00 9.32 83 ALA F C 1
ATOM 9651 O O . ALA F 1 87 ? -33.781 -12.555 -21.470 1.00 8.79 83 ALA F O 1
ATOM 9653 N N . ILE F 1 88 ? -34.027 -10.852 -20.041 1.00 9.96 84 ILE F N 1
ATOM 9654 C CA . ILE F 1 88 ? -32.576 -10.602 -19.981 1.00 9.27 84 ILE F CA 1
ATOM 9655 C C . ILE F 1 88 ? -31.810 -11.776 -19.395 1.00 9.32 84 ILE F C 1
ATOM 9656 O O . ILE F 1 88 ? -30.825 -12.236 -19.984 1.00 8.93 84 ILE F O 1
ATOM 9661 N N . THR F 1 89 ? -32.256 -12.244 -18.234 1.00 9.64 85 THR F N 1
ATOM 9662 C CA . THR F 1 89 ? -31.580 -13.357 -17.532 1.00 9.29 85 THR F CA 1
ATOM 9663 C C . THR F 1 89 ? -31.629 -14.712 -18.259 1.00 9.52 85 THR F C 1
ATOM 9664 O O . THR F 1 89 ? -30.730 -15.522 -18.084 1.00 10.38 85 THR F O 1
ATOM 9668 N N . SER F 1 90 ? -32.666 -14.970 -19.057 1.00 9.99 86 SER F N 1
ATOM 9669 C CA . SER F 1 90 ? -32.758 -16.243 -19.767 1.00 10.21 86 SER F CA 1
ATOM 9670 C C . SER F 1 90 ? -32.273 -16.209 -21.243 1.00 10.57 86 SER F C 1
ATOM 9671 O O . SER F 1 90 ? -32.181 -17.254 -21.880 1.00 9.75 86 SER F O 1
ATOM 9674 N N . LEU F 1 91 ? -31.927 -15.020 -21.747 1.00 9.57 87 LEU F N 1
ATOM 9675 C CA . LEU F 1 91 ? -31.382 -14.846 -23.113 1.00 10.71 87 LEU F CA 1
ATOM 9676 C C . LEU F 1 91 ? -30.020 -15.501 -23.105 1.00 10.47 87 LEU F C 1
ATOM 9677 O O . LEU F 1 91 ? -29.179 -15.119 -22.273 1.00 10.93 87 LEU F O 1
ATOM 9682 N N . PRO F 1 92 ? -29.791 -16.469 -24.022 1.00 10.65 88 PRO F N 1
ATOM 9683 C CA . PRO F 1 92 ? -28.523 -17.174 -24.048 1.00 10.94 88 PRO F CA 1
ATOM 9684 C C . PRO F 1 92 ? -27.444 -16.382 -24.769 1.00 11.12 88 PRO F C 1
ATOM 9685 O O . PRO F 1 92 ? -26.623 -16.967 -25.467 1.00 12.11 88 PRO F O 1
ATOM 9689 N N . LYS F 1 93 ? -27.445 -15.069 -24.594 1.00 9.28 89 LYS F N 1
ATOM 9690 C CA . LYS F 1 93 ? -26.410 -14.213 -25.148 1.00 10.41 89 LYS F CA 1
ATOM 9691 C C . LYS F 1 93 ? -26.086 -13.190 -24.076 1.00 9.80 89 LYS F C 1
ATOM 9692 O O . LYS F 1 93 ? -26.936 -12.846 -23.262 1.00 10.11 89 LYS F O 1
ATOM 9698 N N . PRO F 1 94 ? -24.854 -12.730 -24.042 1.00 10.39 90 PRO F N 1
ATOM 9699 C CA . PRO F 1 94 ? -24.532 -11.832 -22.954 1.00 10.76 90 PRO F CA 1
ATOM 9700 C C . PRO F 1 94 ? -25.139 -10.430 -23.178 1.00 10.50 90 PRO F C 1
ATOM 9701 O O . PRO F 1 94 ? -25.177 -9.912 -24.305 1.00 8.72 90 PRO F O 1
ATOM 9705 N N . VAL F 1 95 ? -25.622 -9.857 -22.083 1.00 9.55 91 VAL F N 1
ATOM 9706 C CA . VAL F 1 95 ? -26.272 -8.566 -22.071 1.00 8.90 91 VAL F CA 1
ATOM 9707 C C . VAL F 1 95 ? -25.450 -7.700 -21.145 1.00 9.45 91 VAL F C 1
ATOM 9708 O O . VAL F 1 95 ? -25.160 -8.082 -19.989 1.00 8.92 91 VAL F O 1
ATOM 9712 N N . ILE F 1 96 ? -25.043 -6.552 -21.680 1.00 8.72 92 ILE F N 1
ATOM 9713 C CA . ILE F 1 96 ? -24.219 -5.593 -20.967 1.00 8.31 92 ILE F CA 1
ATOM 9714 C C . ILE F 1 96 ? -24.998 -4.308 -20.796 1.00 8.30 92 ILE F C 1
ATOM 9715 O O . ILE F 1 96 ? -25.530 -3.775 -21.767 1.00 8.37 92 ILE F O 1
ATOM 9720 N N . ALA F 1 97 ? -25.060 -3.821 -19.557 1.00 8.23 93 ALA F N 1
ATOM 9721 C CA . ALA F 1 97 ? -25.566 -2.492 -19.278 1.00 8.25 93 ALA F CA 1
ATOM 9722 C C . ALA F 1 97 ? -24.414 -1.509 -19.211 1.00 8.28 93 ALA F C 1
ATOM 9723 O O . ALA F 1 97 ? -23.441 -1.709 -18.467 1.00 8.24 93 ALA F O 1
ATOM 9725 N N . GLY F 1 98 ? -24.511 -0.475 -20.035 1.00 8.36 94 GLY F N 1
ATOM 9726 C CA . GLY F 1 98 ? -23.608 0.685 -20.002 1.00 8.42 94 GLY F CA 1
ATOM 9727 C C . GLY F 1 98 ? -24.391 1.714 -19.212 1.00 8.44 94 GLY F C 1
ATOM 9728 O O . GLY F 1 98 ? -25.369 2.274 -19.716 1.00 8.51 94 GLY F O 1
ATOM 9729 N N . VAL F 1 99 ? -23.999 1.910 -17.951 1.00 8.41 95 VAL F N 1
ATOM 9730 C CA . VAL F 1 99 ? -24.747 2.793 -17.027 1.00 9.54 95 VAL F CA 1
ATOM 9731 C C . VAL F 1 99 ? -24.012 4.097 -16.815 1.00 11.03 95 VAL F C 1
ATOM 9732 O O . VAL F 1 99 ? -22.877 4.103 -16.311 1.00 11.30 95 VAL F O 1
ATOM 9736 N N . HIS F 1 100 ? -24.660 5.211 -17.155 1.00 12.34 96 HIS F N 1
ATOM 9737 C CA . HIS F 1 100 ? -24.115 6.535 -16.837 1.00 14.23 96 HIS F CA 1
ATOM 9738 C C . HIS F 1 100 ? -25.251 7.229 -16.089 1.00 15.09 96 HIS F C 1
ATOM 9739 O O . HIS F 1 100 ? -26.412 6.896 -16.308 1.00 16.77 96 HIS F O 1
ATOM 9746 N N . GLY F 1 101 ? -24.954 8.166 -15.202 1.00 14.41 97 GLY F N 1
ATOM 9747 C CA . GLY F 1 101 ? -26.007 8.831 -14.467 1.00 13.79 97 GLY F CA 1
ATOM 9748 C C . GLY F 1 101 ? -26.871 7.915 -13.589 1.00 13.50 97 GLY F C 1
ATOM 9749 O O . GLY F 1 101 ? -26.417 6.837 -13.157 1.00 13.66 97 GLY F O 1
ATOM 9750 N N . ALA F 1 102 ? -28.116 8.344 -13.337 1.00 11.17 98 ALA F N 1
ATOM 9751 C CA . ALA F 1 102 ? -29.035 7.623 -12.435 1.00 10.73 98 ALA F CA 1
ATOM 9752 C C . ALA F 1 102 ? -29.583 6.281 -12.949 1.00 9.31 98 ALA F C 1
ATOM 9753 O O . ALA F 1 102 ? -30.125 6.166 -14.070 1.00 9.94 98 ALA F O 1
ATOM 9755 N N . ALA F 1 103 ? -29.412 5.257 -12.133 1.00 8.65 99 ALA F N 1
ATOM 9756 C CA . ALA F 1 103 ? -30.127 3.982 -12.342 1.00 8.55 99 ALA F CA 1
ATOM 9757 C C . ALA F 1 103 ? -30.921 3.747 -11.061 1.00 8.54 99 ALA F C 1
ATOM 9758 O O . ALA F 1 103 ? -30.397 3.314 -10.046 1.00 8.46 99 ALA F O 1
ATOM 9760 N N . VAL F 1 104 ? -32.189 4.109 -11.122 1.00 9.08 100 VAL F N 1
ATOM 9761 C CA . VAL F 1 104 ? -33.012 4.294 -9.933 1.00 8.70 100 VAL F CA 1
ATOM 9762 C C . VAL F 1 104 ? -34.270 3.422 -10.058 1.00 9.00 100 VAL F C 1
ATOM 9763 O O . VAL F 1 104 ? -34.934 3.396 -11.112 1.00 9.42 100 VAL F O 1
ATOM 9767 N N . GLY F 1 105 ? -34.604 2.747 -8.966 1.00 8.64 101 GLY F N 1
ATOM 9768 C CA . GLY F 1 105 ? -35.814 1.941 -8.911 1.00 9.45 101 GLY F CA 1
ATOM 9769 C C . GLY F 1 105 ? -35.639 0.831 -9.911 1.00 9.28 101 GLY F C 1
ATOM 9770 O O . GLY F 1 105 ? -34.633 0.130 -9.875 1.00 8.41 101 GLY F O 1
ATOM 9771 N N . PHE F 1 106 ? -36.575 0.732 -10.851 1.00 9.64 102 PHE F N 1
ATOM 9772 C CA . PHE F 1 106 ? -36.511 -0.347 -11.841 1.00 9.96 102 PHE F CA 1
ATOM 9773 C C . PHE F 1 106 ? -35.272 -0.176 -12.734 1.00 9.89 102 PHE F C 1
ATOM 9774 O O . PHE F 1 106 ? -34.732 -1.150 -13.240 1.00 9.28 102 PHE F O 1
ATOM 9782 N N . GLY F 1 107 ? -34.816 1.063 -12.898 1.00 9.87 103 GLY F N 1
ATOM 9783 C CA . GLY F 1 107 ? -33.553 1.310 -13.602 1.00 9.28 103 GLY F CA 1
ATOM 9784 C C . GLY F 1 107 ? -32.360 0.622 -12.975 1.00 8.89 103 GLY F C 1
ATOM 9785 O O . GLY F 1 107 ? -31.440 0.256 -13.688 1.00 8.42 103 GLY F O 1
ATOM 9786 N N . CYS F 1 108 ? -32.384 0.415 -11.643 1.00 9.15 104 CYS F N 1
ATOM 9787 C CA . CYS F 1 108 ? -31.368 -0.384 -10.934 1.00 8.50 104 CYS F CA 1
ATOM 9788 C C . CYS F 1 108 ? -31.564 -1.897 -11.173 1.00 8.70 104 CYS F C 1
ATOM 9789 O O . CYS F 1 108 ? -30.636 -2.605 -11.609 1.00 8.77 104 CYS F O 1
ATOM 9792 N N . SER F 1 109 ? -32.793 -2.382 -10.971 1.00 8.59 105 SER F N 1
ATOM 9793 C CA . SER F 1 109 ? -33.110 -3.775 -11.282 1.00 9.24 105 SER F CA 1
ATOM 9794 C C . SER F 1 109 ? -32.714 -4.139 -12.712 1.00 8.11 105 SER F C 1
ATOM 9795 O O . SER F 1 109 ? -32.160 -5.214 -12.974 1.00 8.06 105 SER F O 1
ATOM 9798 N N . LEU F 1 110 ? -33.016 -3.227 -13.636 1.00 8.20 106 LEU F N 1
ATOM 9799 C CA . LEU F 1 110 ? -32.774 -3.440 -15.049 1.00 8.25 106 LEU F CA 1
ATOM 9800 C C . LEU F 1 110 ? -31.276 -3.618 -15.303 1.00 8.31 106 LEU F C 1
ATOM 9801 O O . LEU F 1 110 ? -30.859 -4.588 -15.958 1.00 8.46 106 LEU F O 1
ATOM 9806 N N . ALA F 1 111 ? -30.458 -2.723 -14.734 1.00 9.06 107 ALA F N 1
ATOM 9807 C CA . ALA F 1 111 ? -29.012 -2.835 -14.874 1.00 8.45 107 ALA F CA 1
ATOM 9808 C C . ALA F 1 111 ? -28.558 -4.140 -14.237 1.00 8.28 107 ALA F C 1
ATOM 9809 O O . ALA F 1 111 ? -27.823 -4.903 -14.840 1.00 8.00 107 ALA F O 1
ATOM 9811 N N . LEU F 1 112 ? -29.037 -4.416 -13.030 1.00 8.56 108 LEU F N 1
ATOM 9812 C CA . LEU F 1 112 ? -28.565 -5.559 -12.246 1.00 7.92 108 LEU F CA 1
ATOM 9813 C C . LEU F 1 112 ? -28.997 -6.929 -12.810 1.00 8.13 108 LEU F C 1
ATOM 9814 O O . LEU F 1 112 ? -28.385 -7.954 -12.504 1.00 9.35 108 LEU F O 1
ATOM 9819 N N . ALA F 1 113 ? -30.034 -6.948 -13.638 1.00 7.98 109 ALA F N 1
ATOM 9820 C CA . ALA F 1 113 ? -30.385 -8.137 -14.427 1.00 8.02 109 ALA F CA 1
ATOM 9821 C C . ALA F 1 113 ? -29.285 -8.562 -15.446 1.00 8.04 109 ALA F C 1
ATOM 9822 O O . ALA F 1 113 ? -29.170 -9.760 -15.816 1.00 8.08 109 ALA F O 1
ATOM 9824 N N . CYS F 1 114 ? -28.519 -7.589 -15.931 1.00 8.04 110 CYS F N 1
ATOM 9825 C CA . CYS F 1 114 ? -27.579 -7.839 -17.057 1.00 8.11 110 CYS F CA 1
ATOM 9826 C C . CYS F 1 114 ? -26.407 -8.695 -16.609 1.00 8.07 110 CYS F C 1
ATOM 9827 O O . CYS F 1 114 ? -26.133 -8.797 -15.421 1.00 8.02 110 CYS F O 1
ATOM 9830 N N . ASP F 1 115 ? -25.682 -9.284 -17.543 1.00 8.29 111 ASP F N 1
ATOM 9831 C CA . ASP F 1 115 ? -24.540 -10.160 -17.181 1.00 8.16 111 ASP F CA 1
ATOM 9832 C C . ASP F 1 115 ? -23.279 -9.394 -16.747 1.00 8.88 111 ASP F C 1
ATOM 9833 O O . ASP F 1 115 ? -22.492 -9.910 -15.952 1.00 8.35 111 ASP F O 1
ATOM 9838 N N . LEU F 1 116 ? -23.055 -8.222 -17.345 1.00 8.15 112 LEU F N 1
ATOM 9839 C CA . LEU F 1 116 ? -21.939 -7.346 -16.987 1.00 8.15 112 LEU F CA 1
ATOM 9840 C C . LEU F 1 116 ? -22.554 -5.932 -16.961 1.00 8.12 112 LEU F C 1
ATOM 9841 O O . LEU F 1 116 ? -23.493 -5.657 -17.706 1.00 8.13 112 LEU F O 1
ATOM 9846 N N . VAL F 1 117 ? -22.027 -5.053 -16.108 1.00 8.11 113 VAL F N 1
ATOM 9847 C CA . VAL F 1 117 ? -22.474 -3.679 -16.039 1.00 8.11 113 VAL F CA 1
ATOM 9848 C C . VAL F 1 117 ? -21.186 -2.868 -15.999 1.00 8.17 113 VAL F C 1
ATOM 9849 O O . VAL F 1 117 ? -20.331 -3.155 -15.175 1.00 8.18 113 VAL F O 1
ATOM 9853 N N . VAL F 1 118 ? -21.038 -1.908 -16.904 1.00 8.24 114 VAL F N 1
ATOM 9854 C CA . VAL F 1 118 ? -19.895 -1.002 -16.927 1.00 8.32 114 VAL F CA 1
ATOM 9855 C C . VAL F 1 118 ? -20.430 0.342 -16.440 1.00 8.34 114 VAL F C 1
ATOM 9856 O O . VAL F 1 118 ? -21.304 0.923 -17.095 1.00 8.73 114 VAL F O 1
ATOM 9860 N N . ALA F 1 119 ? -19.954 0.810 -15.287 1.00 8.36 115 ALA F N 1
ATOM 9861 C CA . ALA F 1 119 ? -20.546 2.019 -14.683 1.00 8.40 115 ALA F CA 1
ATOM 9862 C C . ALA F 1 119 ? -19.636 3.214 -14.888 1.00 8.53 115 ALA F C 1
ATOM 9863 O O . ALA F 1 119 ? -18.431 3.104 -14.679 1.00 8.59 115 ALA F O 1
ATOM 9865 N N . ALA F 1 120 ? -20.228 4.337 -15.308 1.00 8.61 116 ALA F N 1
ATOM 9866 C CA . ALA F 1 120 ? -19.523 5.623 -15.477 1.00 8.76 116 ALA F CA 1
ATOM 9867 C C . ALA F 1 120 ? -19.190 6.183 -14.097 1.00 8.82 116 ALA F C 1
ATOM 9868 O O . ALA F 1 120 ? -19.884 5.871 -13.121 1.00 8.76 116 ALA F O 1
ATOM 9870 N N . PRO F 1 121 ? -18.137 7.001 -13.994 1.00 8.96 117 PRO F N 1
ATOM 9871 C CA . PRO F 1 121 ? -17.721 7.410 -12.636 1.00 9.04 117 PRO F CA 1
ATOM 9872 C C . PRO F 1 121 ? -18.813 8.138 -11.833 1.00 9.07 117 PRO F C 1
ATOM 9873 O O . PRO F 1 121 ? -18.863 7.973 -10.590 1.00 9.07 117 PRO F O 1
ATOM 9877 N N . ALA F 1 122 ? -19.654 8.938 -12.507 1.00 9.13 118 ALA F N 1
ATOM 9878 C CA . ALA F 1 122 ? -20.763 9.666 -11.799 1.00 9.20 118 ALA F CA 1
ATOM 9879 C C . ALA F 1 122 ? -22.080 8.921 -11.731 1.00 9.06 118 ALA F C 1
ATOM 9880 O O . ALA F 1 122 ? -23.091 9.453 -11.250 1.00 9.12 118 ALA F O 1
ATOM 9882 N N . SER F 1 123 ? -22.092 7.673 -12.177 1.00 8.89 119 SER F N 1
ATOM 9883 C CA . SER F 1 123 ? -23.355 6.971 -12.193 1.00 8.92 119 SER F CA 1
ATOM 9884 C C . SER F 1 123 ? -23.650 6.505 -10.768 1.00 9.31 119 SER F C 1
ATOM 9885 O O . SER F 1 123 ? -22.794 6.585 -9.868 1.00 9.88 119 SER F O 1
ATOM 9888 N N . TYR F 1 124 ? -24.870 6.039 -10.552 1.00 9.08 120 TYR F N 1
ATOM 9889 C CA . TYR F 1 124 ? -25.215 5.533 -9.221 1.00 8.61 120 TYR F CA 1
ATOM 9890 C C . TYR F 1 124 ? -26.451 4.661 -9.272 1.00 8.52 120 TYR F C 1
ATOM 9891 O O . TYR F 1 124 ? -27.218 4.735 -10.217 1.00 8.53 120 TYR F O 1
ATOM 9900 N N . PHE F 1 125 ? -26.672 3.910 -8.196 1.00 8.45 121 PHE F N 1
ATOM 9901 C CA . PHE F 1 125 ? -27.713 2.903 -8.118 1.00 8.36 121 PHE F CA 1
ATOM 9902 C C . PHE F 1 125 ? -28.506 3.172 -6.849 1.00 8.55 121 PHE F C 1
ATOM 9903 O O . PHE F 1 125 ? -27.938 3.365 -5.743 1.00 9.06 121 PHE F O 1
ATOM 9911 N N . GLN F 1 126 ? -29.817 3.249 -6.996 1.00 9.56 122 GLN F N 1
ATOM 9912 C CA . GLN F 1 126 ? -30.650 3.636 -5.869 1.00 10.87 122 GLN F CA 1
ATOM 9913 C C . GLN F 1 126 ? -31.983 2.923 -5.930 1.00 11.98 122 GLN F C 1
ATOM 9914 O O . GLN F 1 126 ? -32.617 2.872 -7.000 1.00 13.50 122 GLN F O 1
ATOM 9920 N N . LEU F 1 127 ? -32.394 2.393 -4.785 1.00 11.73 123 LEU F N 1
ATOM 9921 C CA . LEU F 1 127 ? -33.723 1.862 -4.597 1.00 12.82 123 LEU F CA 1
ATOM 9922 C C . LEU F 1 127 ? -34.580 2.950 -3.940 1.00 13.99 123 LEU F C 1
ATOM 9923 O O . LEU F 1 127 ? -34.739 2.967 -2.712 1.00 15.44 123 LEU F O 1
ATOM 9928 N N . ALA F 1 128 ? -35.124 3.853 -4.755 1.00 14.61 124 ALA F N 1
ATOM 9929 C CA . ALA F 1 128 ? -35.831 5.030 -4.236 1.00 15.83 124 ALA F CA 1
ATOM 9930 C C . ALA F 1 128 ? -37.292 4.732 -3.927 1.00 16.32 124 ALA F C 1
ATOM 9931 O O . ALA F 1 128 ? -38.035 5.641 -3.601 1.00 17.85 124 ALA F O 1
ATOM 9933 N N . PHE F 1 129 ? -37.689 3.458 -3.993 1.00 17.38 125 PHE F N 1
ATOM 9934 C CA . PHE F 1 129 ? -39.098 3.063 -3.887 1.00 17.59 125 PHE F CA 1
ATOM 9935 C C . PHE F 1 129 ? -39.770 3.578 -2.641 1.00 17.95 125 PHE F C 1
ATOM 9936 O O . PHE F 1 129 ? -40.875 4.140 -2.698 1.00 18.80 125 PHE F O 1
ATOM 9944 N N . THR F 1 130 ? -39.129 3.354 -1.504 1.00 16.92 126 THR F N 1
ATOM 9945 C CA . THR F 1 130 ? -39.801 3.615 -0.243 1.00 17.29 126 THR F CA 1
ATOM 9946 C C . THR F 1 130 ? -39.906 5.100 -0.010 1.00 16.99 126 THR F C 1
ATOM 9947 O O . THR F 1 130 ? -40.693 5.541 0.839 1.00 16.38 126 THR F O 1
ATOM 9951 N N . ARG F 1 131 ? -39.129 5.891 -0.763 1.00 16.89 127 ARG F N 1
ATOM 9952 C CA . ARG F 1 131 ? -39.266 7.337 -0.654 1.00 16.86 127 ARG F CA 1
ATOM 9953 C C . ARG F 1 131 ? -40.657 7.769 -1.171 1.00 16.35 127 ARG F C 1
ATOM 9954 O O . ARG F 1 131 ? -41.150 8.822 -0.810 1.00 17.00 127 ARG F O 1
ATOM 9956 N N . VAL F 1 132 ? -41.303 6.949 -1.997 1.00 15.60 128 VAL F N 1
ATOM 9957 C CA . VAL F 1 132 ? -42.701 7.222 -2.363 1.00 14.55 128 VAL F CA 1
ATOM 9958 C C . VAL F 1 132 ? -43.683 6.162 -1.777 1.00 14.80 128 VAL F C 1
ATOM 9959 O O . VAL F 1 132 ? -44.798 5.952 -2.307 1.00 14.49 128 VAL F O 1
ATOM 9963 N N . GLY F 1 133 ? -43.265 5.513 -0.686 1.00 12.53 129 GLY F N 1
ATOM 9964 C CA . GLY F 1 133 ? -44.067 4.458 -0.031 1.00 12.05 129 GLY F CA 1
ATOM 9965 C C . GLY F 1 133 ? -44.283 3.173 -0.854 1.00 12.26 129 GLY F C 1
ATOM 9966 O O . GLY F 1 133 ? -45.229 2.438 -0.590 1.00 12.94 129 GLY F O 1
ATOM 9967 N N . LEU F 1 134 ? -43.430 2.913 -1.852 1.00 10.96 130 LEU F N 1
ATOM 9968 C CA . LEU F 1 134 ? -43.522 1.680 -2.632 1.00 12.27 130 LEU F CA 1
ATOM 9969 C C . LEU F 1 134 ? -42.384 0.694 -2.269 1.00 11.82 130 LEU F C 1
ATOM 9970 O O . LEU F 1 134 ? -41.547 0.993 -1.418 1.00 12.06 130 LEU F O 1
ATOM 9975 N N . MET F 1 135 ? -42.361 -0.477 -2.890 1.00 10.92 131 MET F N 1
ATOM 9976 C CA . MET F 1 135 ? -41.315 -1.454 -2.548 1.00 10.49 131 MET F CA 1
ATOM 9977 C C . MET F 1 135 ? -40.462 -1.729 -3.790 1.00 10.69 131 MET F C 1
ATOM 9978 O O . MET F 1 135 ? -40.874 -1.360 -4.904 1.00 11.70 131 MET F O 1
ATOM 9983 N N . PRO F 1 136 ? -39.288 -2.383 -3.641 1.00 10.94 132 PRO F N 1
ATOM 9984 C CA . PRO F 1 136 ? -38.528 -2.687 -4.871 1.00 10.91 132 PRO F CA 1
ATOM 9985 C C . PRO F 1 136 ? -39.276 -3.584 -5.871 1.00 11.66 132 PRO F C 1
ATOM 9986 O O . PRO F 1 136 ? -40.140 -4.345 -5.477 1.00 12.23 132 PRO F O 1
ATOM 9990 N N . ASP F 1 137 ? -38.916 -3.519 -7.154 1.00 11.88 133 ASP F N 1
ATOM 9991 C CA . ASP F 1 137 ? -39.653 -4.264 -8.186 1.00 12.74 133 ASP F CA 1
ATOM 9992 C C . ASP F 1 137 ? -38.674 -4.860 -9.191 1.00 12.06 133 ASP F C 1
ATOM 9993 O O . ASP F 1 137 ? -37.467 -4.720 -9.030 1.00 12.21 133 ASP F O 1
ATOM 9998 N N . GLY F 1 138 ? -39.208 -5.501 -10.232 1.00 12.29 134 GLY F N 1
ATOM 9999 C CA . GLY F 1 138 ? -38.414 -6.122 -11.281 1.00 11.53 134 GLY F CA 1
ATOM 10000 C C . GLY F 1 138 ? -37.670 -7.396 -10.851 1.00 11.78 134 GLY F C 1
ATOM 10001 O O . GLY F 1 138 ? -37.000 -8.028 -11.679 1.00 11.98 134 GLY F O 1
ATOM 10002 N N . GLY F 1 139 ? -37.769 -7.782 -9.580 1.00 9.20 135 GLY F N 1
ATOM 10003 C CA . GLY F 1 139 ? -36.983 -8.897 -9.082 1.00 9.03 135 GLY F CA 1
ATOM 10004 C C . GLY F 1 139 ? -35.751 -8.437 -8.318 1.00 9.73 135 GLY F C 1
ATOM 10005 O O . GLY F 1 139 ? -34.908 -9.243 -7.975 1.00 9.59 135 GLY F O 1
ATOM 10006 N N . ALA F 1 140 ? -35.654 -7.137 -8.052 1.00 9.91 136 ALA F N 1
ATOM 10007 C CA . ALA F 1 140 ? -34.529 -6.561 -7.307 1.00 9.25 136 ALA F CA 1
ATOM 10008 C C . ALA F 1 140 ? -34.319 -7.205 -5.940 1.00 9.09 136 ALA F C 1
ATOM 10009 O O . ALA F 1 140 ? -33.168 -7.402 -5.520 1.00 8.84 136 ALA F O 1
ATOM 10011 N N . SER F 1 141 ? -35.406 -7.497 -5.226 1.00 8.29 137 SER F N 1
ATOM 10012 C CA . SER F 1 141 ? -35.284 -8.179 -3.936 1.00 8.33 137 SER F CA 1
ATOM 10013 C C . SER F 1 141 ? -34.550 -9.501 -4.073 1.00 8.31 137 SER F C 1
ATOM 10014 O O . SER F 1 141 ? -33.913 -9.939 -3.118 1.00 8.73 137 SER F O 1
ATOM 10017 N N . ALA F 1 142 ? -34.645 -10.141 -5.239 1.00 8.30 138 ALA F N 1
ATOM 10018 C CA . ALA F 1 142 ? -33.949 -11.413 -5.478 1.00 9.06 138 ALA F CA 1
ATOM 10019 C C . ALA F 1 142 ? -32.554 -11.184 -6.070 1.00 9.15 138 ALA F C 1
ATOM 10020 O O . ALA F 1 142 ? -31.606 -11.902 -5.731 1.00 10.06 138 ALA F O 1
ATOM 10022 N N . LEU F 1 143 ? -32.419 -10.180 -6.932 1.00 8.35 139 LEU F N 1
ATOM 10023 C CA . LEU F 1 143 ? -31.118 -9.943 -7.595 1.00 9.88 139 LEU F CA 1
ATOM 10024 C C . LEU F 1 143 ? -30.029 -9.443 -6.627 1.00 10.05 139 LEU F C 1
ATOM 10025 O O . LEU F 1 143 ? -28.879 -9.926 -6.641 1.00 9.48 139 LEU F O 1
ATOM 10030 N N . LEU F 1 144 ? -30.404 -8.483 -5.784 1.00 9.19 140 LEU F N 1
ATOM 10031 C CA . LEU F 1 144 ? -29.410 -7.787 -4.961 1.00 9.80 140 LEU F CA 1
ATOM 10032 C C . LEU F 1 144 ? -28.732 -8.637 -3.912 1.00 9.51 140 LEU F C 1
ATOM 10033 O O . LEU F 1 144 ? -27.520 -8.543 -3.759 1.00 10.97 140 LEU F O 1
ATOM 10038 N N . PRO F 1 145 ? -29.489 -9.475 -3.178 1.00 9.64 141 PRO F N 1
ATOM 10039 C CA . PRO F 1 145 ? -28.773 -10.228 -2.140 1.00 9.50 141 PRO F CA 1
ATOM 10040 C C . PRO F 1 145 ? -27.692 -11.191 -2.687 1.00 9.55 141 PRO F C 1
ATOM 10041 O O . PRO F 1 145 ? -26.693 -11.401 -2.040 1.00 8.64 141 PRO F O 1
ATOM 10045 N N . LEU F 1 146 ? -27.858 -11.725 -3.879 1.00 10.11 142 LEU F N 1
ATOM 10046 C CA . LEU F 1 146 ? -26.787 -12.583 -4.437 1.00 10.71 142 LEU F CA 1
ATOM 10047 C C . LEU F 1 146 ? -25.717 -11.761 -5.153 1.00 10.62 142 LEU F C 1
ATOM 10048 O O . LEU F 1 146 ? -24.865 -12.303 -5.855 1.00 9.94 142 LEU F O 1
ATOM 10053 N N . LEU F 1 147 ? -25.777 -10.442 -4.970 1.00 9.19 143 LEU F N 1
ATOM 10054 C CA . LEU F 1 147 ? -24.706 -9.541 -5.418 1.00 9.35 143 LEU F CA 1
ATOM 10055 C C . LEU F 1 147 ? -23.904 -8.950 -4.237 1.00 8.78 143 LEU F C 1
ATOM 10056 O O . LEU F 1 147 ? -22.672 -9.050 -4.220 1.00 8.25 143 LEU F O 1
ATOM 10061 N N . ILE F 1 148 ? -24.620 -8.330 -3.279 1.00 8.21 144 ILE F N 1
ATOM 10062 C CA . ILE F 1 148 ? -24.014 -7.510 -2.215 1.00 8.27 144 ILE F CA 1
ATOM 10063 C C . ILE F 1 148 ? -24.382 -8.064 -0.825 1.00 8.34 144 ILE F C 1
ATOM 10064 O O . ILE F 1 148 ? -23.991 -7.518 0.197 1.00 8.41 144 ILE F O 1
ATOM 10069 N N . GLY F 1 149 ? -25.197 -9.116 -0.805 1.00 8.33 145 GLY F N 1
ATOM 10070 C CA . GLY F 1 149 ? -25.641 -9.666 0.452 1.00 8.64 145 GLY F CA 1
ATOM 10071 C C . GLY F 1 149 ? -26.885 -9.002 1.001 1.00 8.75 145 GLY F C 1
ATOM 10072 O O . GLY F 1 149 ? -27.274 -7.899 0.587 1.00 9.44 145 GLY F O 1
ATOM 10073 N N . ARG F 1 150 ? -27.499 -9.663 1.974 1.00 9.17 146 ARG F N 1
ATOM 10074 C CA . ARG F 1 150 ? -28.796 -9.219 2.514 1.00 9.29 146 ARG F CA 1
ATOM 10075 C C . ARG F 1 150 ? -28.809 -7.895 3.328 1.00 9.67 146 ARG F C 1
ATOM 10076 O O . ARG F 1 150 ? -29.774 -7.093 3.222 1.00 9.76 146 ARG F O 1
ATOM 10084 N N . ALA F 1 151 ? -27.792 -7.689 4.172 1.00 8.66 147 ALA F N 1
ATOM 10085 C CA . ALA F 1 151 ? -27.711 -6.485 4.988 1.00 8.67 147 ALA F CA 1
ATOM 10086 C C . ALA F 1 151 ? -27.593 -5.247 4.101 1.00 8.59 147 ALA F C 1
ATOM 10087 O O . ALA F 1 151 ? -28.354 -4.276 4.282 1.00 8.60 147 ALA F O 1
ATOM 10089 N N . ARG F 1 152 ? -26.710 -5.287 3.106 1.00 8.53 148 ARG F N 1
ATOM 10090 C CA . ARG F 1 152 ? -26.608 -4.117 2.239 1.00 8.47 148 ARG F CA 1
ATOM 10091 C C . ARG F 1 152 ? -27.863 -3.906 1.397 1.00 8.40 148 ARG F C 1
ATOM 10092 O O . ARG F 1 152 ? -28.233 -2.755 1.136 1.00 8.40 148 ARG F O 1
ATOM 10100 N N . THR F 1 153 ? -28.534 -5.003 1.028 1.00 8.37 149 THR F N 1
ATOM 10101 C CA . THR F 1 153 ? -29.787 -4.888 0.343 1.00 8.33 149 THR F CA 1
ATOM 10102 C C . THR F 1 153 ? -30.882 -4.263 1.227 1.00 8.40 149 THR F C 1
ATOM 10103 O O . THR F 1 153 ? -31.564 -3.345 0.782 1.00 8.39 149 THR F O 1
ATOM 10107 N N . SER F 1 154 ? -31.051 -4.759 2.459 1.00 8.48 150 SER F N 1
ATOM 10108 C CA A SER F 1 154 ? -32.016 -4.174 3.402 0.70 8.57 150 SER F CA 1
ATOM 10109 C CA B SER F 1 154 ? -32.017 -4.181 3.381 0.30 8.56 150 SER F CA 1
ATOM 10110 C C . SER F 1 154 ? -31.749 -2.682 3.518 1.00 8.58 150 SER F C 1
ATOM 10111 O O . SER F 1 154 ? -32.657 -1.896 3.404 1.00 9.60 150 SER F O 1
ATOM 10116 N N . ARG F 1 155 ? -30.488 -2.301 3.746 1.00 8.71 151 ARG F N 1
ATOM 10117 C CA . ARG F 1 155 ? -30.139 -0.893 3.843 1.00 8.94 151 ARG F CA 1
ATOM 10118 C C . ARG F 1 155 ? -30.564 -0.102 2.592 1.00 9.79 151 ARG F C 1
ATOM 10119 O O . ARG F 1 155 ? -31.313 0.878 2.722 1.00 9.25 151 ARG F O 1
ATOM 10127 N N . MET F 1 156 ? -30.098 -0.532 1.403 1.00 9.09 152 MET F N 1
ATOM 10128 C CA . MET F 1 156 ? -30.483 0.118 0.158 1.00 9.19 152 MET F CA 1
ATOM 10129 C C . MET F 1 156 ? -32.009 0.288 0.068 1.00 9.33 152 MET F C 1
ATOM 10130 O O . MET F 1 156 ? -32.482 1.355 -0.323 1.00 9.07 152 MET F O 1
ATOM 10135 N N . ALA F 1 157 ? -32.768 -0.738 0.444 1.00 8.54 153 ALA F N 1
ATOM 10136 C CA . ALA F 1 157 ? -34.222 -0.668 0.280 1.00 9.93 153 ALA F CA 1
ATOM 10137 C C . ALA F 1 157 ? -34.903 0.196 1.341 1.00 11.78 153 ALA F C 1
ATOM 10138 O O . ALA F 1 157 ? -35.835 0.970 1.042 1.00 12.27 153 ALA F O 1
ATOM 10140 N N . MET F 1 158 ? -34.445 0.082 2.589 1.00 12.79 154 MET F N 1
ATOM 10141 C CA . MET F 1 158 ? -35.089 0.819 3.670 1.00 12.89 154 MET F CA 1
ATOM 10142 C C . MET F 1 158 ? -34.728 2.290 3.716 1.00 12.75 154 MET F C 1
ATOM 10143 O O . MET F 1 158 ? -35.549 3.131 4.142 1.00 13.31 154 MET F O 1
ATOM 10148 N N . THR F 1 159 ? -33.525 2.635 3.282 1.00 12.23 155 THR F N 1
ATOM 10149 C CA . THR F 1 159 ? -33.100 4.038 3.410 1.00 12.20 155 THR F CA 1
ATOM 10150 C C . THR F 1 159 ? -33.181 4.773 2.101 1.00 12.68 155 THR F C 1
ATOM 10151 O O . THR F 1 159 ? -33.098 5.989 2.094 1.00 13.43 155 THR F O 1
ATOM 10155 N N . ALA F 1 160 ? -33.305 4.041 0.988 1.00 13.15 156 ALA F N 1
ATOM 10156 C CA . ALA F 1 160 ? -33.381 4.652 -0.353 1.00 13.11 156 ALA F CA 1
ATOM 10157 C C . ALA F 1 160 ? -32.179 5.551 -0.692 1.00 13.26 156 ALA F C 1
ATOM 10158 O O . ALA F 1 160 ? -32.286 6.464 -1.530 1.00 11.72 156 ALA F O 1
ATOM 10160 N N . GLU F 1 161 ? -31.038 5.256 -0.071 1.00 12.95 157 GLU F N 1
ATOM 10161 C CA . GLU F 1 161 ? -29.780 5.988 -0.320 1.00 14.19 157 GLU F CA 1
ATOM 10162 C C . GLU F 1 161 ? -29.162 5.676 -1.690 1.00 13.09 157 GLU F C 1
ATOM 10163 O O . GLU F 1 161 ? -29.325 4.576 -2.236 1.00 12.55 157 GLU F O 1
ATOM 10169 N N . LYS F 1 162 ? -28.417 6.649 -2.213 1.00 12.41 158 LYS F N 1
ATOM 10170 C CA . LYS F 1 162 ? -27.756 6.518 -3.492 1.00 11.16 158 LYS F CA 1
ATOM 10171 C C . LYS F 1 162 ? -26.478 5.745 -3.262 1.00 10.25 158 LYS F C 1
ATOM 10172 O O . LYS F 1 162 ? -25.721 6.042 -2.338 1.00 11.06 158 LYS F O 1
ATOM 10178 N N . ILE F 1 163 ? -26.235 4.732 -4.075 1.00 9.76 159 ILE F N 1
ATOM 10179 C CA . ILE F 1 163 ? -24.971 3.992 -3.983 1.00 8.82 159 ILE F CA 1
ATOM 10180 C C . ILE F 1 163 ? -24.079 4.407 -5.153 1.00 10.03 159 ILE F C 1
ATOM 10181 O O . ILE F 1 163 ? -24.427 4.144 -6.296 1.00 10.55 159 ILE F O 1
ATOM 10186 N N . SER F 1 164 ? -22.950 5.075 -4.883 1.00 9.08 160 SER F N 1
ATOM 10187 C CA . SER F 1 164 ? -22.099 5.527 -5.990 1.00 9.21 160 SER F CA 1
ATOM 10188 C C . SER F 1 164 ? -21.610 4.313 -6.823 1.00 9.23 160 SER F C 1
ATOM 10189 O O . SER F 1 164 ? -21.525 3.173 -6.296 1.00 9.14 160 SER F O 1
ATOM 10192 N N . ALA F 1 165 ? -21.239 4.554 -8.088 1.00 9.06 161 ALA F N 1
ATOM 10193 C CA . ALA F 1 165 ? -20.618 3.505 -8.885 1.00 9.12 161 ALA F CA 1
ATOM 10194 C C . ALA F 1 165 ? -19.394 2.830 -8.175 1.00 9.12 161 ALA F C 1
ATOM 10195 O O . ALA F 1 165 ? -19.251 1.607 -8.157 1.00 8.48 161 ALA F O 1
ATOM 10197 N N . ALA F 1 166 ? -18.518 3.634 -7.603 1.00 9.76 162 ALA F N 1
ATOM 10198 C CA . ALA F 1 166 ? -17.318 3.072 -6.923 1.00 11.31 162 ALA F CA 1
ATOM 10199 C C . ALA F 1 166 ? -17.715 2.155 -5.767 1.00 10.65 162 ALA F C 1
ATOM 10200 O O . ALA F 1 166 ? -17.166 1.068 -5.649 1.00 12.22 162 ALA F O 1
ATOM 10202 N N . THR F 1 167 ? -18.654 2.591 -4.934 1.00 10.19 163 THR F N 1
ATOM 10203 C CA . THR F 1 167 ? -19.174 1.755 -3.856 1.00 10.07 163 THR F CA 1
ATOM 10204 C C . THR F 1 167 ? -19.853 0.501 -4.404 1.00 9.14 163 THR F C 1
ATOM 10205 O O . THR F 1 167 ? -19.605 -0.609 -3.877 1.00 8.89 163 THR F O 1
ATOM 10209 N N . ALA F 1 168 ? -20.680 0.644 -5.448 1.00 9.60 164 ALA F N 1
ATOM 10210 C CA . ALA F 1 168 ? -21.324 -0.569 -6.036 1.00 8.32 164 ALA F CA 1
ATOM 10211 C C . ALA F 1 168 ? -20.272 -1.570 -6.503 1.00 8.34 164 ALA F C 1
ATOM 10212 O O . ALA F 1 168 ? -20.403 -2.803 -6.308 1.00 8.31 164 ALA F O 1
ATOM 10214 N N . PHE F 1 169 ? -19.226 -1.047 -7.143 1.00 8.41 165 PHE F N 1
ATOM 10215 C CA . PHE F 1 169 ? -18.135 -1.882 -7.593 1.00 8.47 165 PHE F CA 1
ATOM 10216 C C . PHE F 1 169 ? -17.458 -2.587 -6.423 1.00 9.70 165 PHE F C 1
ATOM 10217 O O . PHE F 1 169 ? -17.225 -3.797 -6.467 1.00 9.91 165 PHE F O 1
ATOM 10225 N N . GLU F 1 170 ? -17.126 -1.823 -5.388 1.00 10.59 166 GLU F N 1
ATOM 10226 C CA . GLU F 1 170 ? -16.406 -2.340 -4.242 1.00 11.16 166 GLU F CA 1
ATOM 10227 C C . GLU F 1 170 ? -17.268 -3.405 -3.502 1.00 10.46 166 GLU F C 1
ATOM 10228 O O . GLU F 1 170 ? -16.764 -4.401 -3.000 1.00 8.70 166 GLU F O 1
ATOM 10234 N N . TRP F 1 171 ? -18.585 -3.226 -3.559 1.00 9.74 167 TRP F N 1
ATOM 10235 C CA . TRP F 1 171 ? -19.506 -4.177 -2.993 1.00 10.19 167 TRP F CA 1
ATOM 10236 C C . TRP F 1 171 ? -19.701 -5.442 -3.841 1.00 9.74 167 TRP F C 1
ATOM 10237 O O . TRP F 1 171 ? -20.354 -6.339 -3.366 1.00 10.81 167 TRP F O 1
ATOM 10248 N N . GLY F 1 172 ? -19.204 -5.510 -5.082 1.00 9.01 168 GLY F N 1
ATOM 10249 C CA . GLY F 1 172 ? -19.553 -6.647 -5.984 1.00 8.34 168 GLY F CA 1
ATOM 10250 C C . GLY F 1 172 ? -20.955 -6.580 -6.585 1.00 8.23 168 GLY F C 1
ATOM 10251 O O . GLY F 1 172 ? -21.467 -7.576 -7.119 1.00 8.43 168 GLY F O 1
ATOM 10252 N N . MET F 1 173 ? -21.591 -5.410 -6.483 1.00 8.21 169 MET F N 1
ATOM 10253 C CA . MET F 1 173 ? -22.902 -5.159 -7.103 1.00 8.13 169 MET F CA 1
ATOM 10254 C C . MET F 1 173 ? -22.835 -5.199 -8.629 1.00 8.10 169 MET F C 1
ATOM 10255 O O . MET F 1 173 ? -23.791 -5.607 -9.267 1.00 8.06 169 MET F O 1
ATOM 10260 N N . ILE F 1 174 ? -21.719 -4.713 -9.177 1.00 8.15 170 ILE F N 1
ATOM 10261 C CA . ILE F 1 174 ? -21.553 -4.561 -10.628 1.00 8.14 170 ILE F CA 1
ATOM 10262 C C . ILE F 1 174 ? -20.164 -5.020 -11.071 1.00 8.21 170 ILE F C 1
ATOM 10263 O O . ILE F 1 174 ? -19.199 -4.963 -10.295 1.00 8.28 170 ILE F O 1
ATOM 10268 N N . SER F 1 175 ? -20.047 -5.461 -12.312 1.00 8.21 171 SER F N 1
ATOM 10269 C CA . SER F 1 175 ? -18.830 -6.163 -12.733 1.00 8.29 171 SER F CA 1
ATOM 10270 C C . SER F 1 175 ? -17.704 -5.175 -13.060 1.00 8.37 171 SER F C 1
ATOM 10271 O O . SER F 1 175 ? -16.536 -5.511 -12.887 1.00 8.46 171 SER F O 1
ATOM 10274 N N . HIS F 1 176 ? -18.048 -3.975 -13.543 1.00 8.36 172 HIS F N 1
ATOM 10275 C CA . HIS F 1 176 ? -17.021 -3.082 -14.122 1.00 8.46 172 HIS F CA 1
ATOM 10276 C C . HIS F 1 176 ? -17.177 -1.653 -13.658 1.00 8.48 172 HIS F C 1
ATOM 10277 O O . HIS F 1 176 ? -18.277 -1.144 -13.634 1.00 8.41 172 HIS F O 1
ATOM 10284 N N . ILE F 1 177 ? -16.072 -1.029 -13.266 1.00 8.59 173 ILE F N 1
ATOM 10285 C CA . ILE F 1 177 ? -16.050 0.386 -12.886 1.00 8.64 173 ILE F CA 1
ATOM 10286 C C . ILE F 1 177 ? -15.158 1.104 -13.917 1.00 9.59 173 ILE F C 1
ATOM 10287 O O . ILE F 1 177 ? -14.204 0.492 -14.443 1.00 8.84 173 ILE F O 1
ATOM 10292 N N . THR F 1 178 ? -15.492 2.367 -14.223 1.00 9.07 174 THR F N 1
ATOM 10293 C CA . THR F 1 178 ? -14.595 3.202 -14.991 1.00 9.99 174 THR F CA 1
ATOM 10294 C C . THR F 1 178 ? -14.284 4.504 -14.234 1.00 10.97 174 THR F C 1
ATOM 10295 O O . THR F 1 178 ? -15.031 4.887 -13.326 1.00 9.80 174 THR F O 1
ATOM 10299 N N . SER F 1 179 ? -13.202 5.178 -14.618 1.00 11.41 175 SER F N 1
ATOM 10300 C CA . SER F 1 179 ? -12.931 6.497 -14.055 1.00 13.05 175 SER F CA 1
ATOM 10301 C C . SER F 1 179 ? -12.391 7.526 -15.038 1.00 13.10 175 SER F C 1
ATOM 10302 O O . SER F 1 179 ? -12.250 7.246 -16.225 1.00 13.04 175 SER F O 1
ATOM 10305 N N . ALA F 1 180 ? -12.147 8.748 -14.556 1.00 13.95 176 ALA F N 1
ATOM 10306 C CA . ALA F 1 180 ? -11.622 9.824 -15.411 1.00 12.93 176 ALA F CA 1
ATOM 10307 C C . ALA F 1 180 ? -12.583 9.945 -16.593 1.00 12.69 176 ALA F C 1
ATOM 10308 O O . ALA F 1 180 ? -13.801 9.897 -16.376 1.00 11.41 176 ALA F O 1
ATOM 10310 N N . ASP F 1 181 ? -12.058 10.104 -17.812 1.00 12.10 177 ASP F N 1
ATOM 10311 C CA . ASP F 1 181 ? -12.895 10.261 -19.029 1.00 13.38 177 ASP F CA 1
ATOM 10312 C C . ASP F 1 181 ? -13.005 8.968 -19.840 1.00 13.71 177 ASP F C 1
ATOM 10313 O O . ASP F 1 181 ? -13.284 8.996 -21.056 1.00 14.19 177 ASP F O 1
ATOM 10318 N N . GLU F 1 182 ? -12.727 7.849 -19.178 1.00 13.90 178 GLU F N 1
ATOM 10319 C CA . GLU F 1 182 ? -12.616 6.557 -19.828 1.00 14.32 178 GLU F CA 1
ATOM 10320 C C . GLU F 1 182 ? -13.894 5.710 -19.952 1.00 13.65 178 GLU F C 1
ATOM 10321 O O . GLU F 1 182 ? -13.819 4.618 -20.473 1.00 14.25 178 GLU F O 1
ATOM 10327 N N . TYR F 1 183 ? -15.036 6.176 -19.456 1.00 13.23 179 TYR F N 1
ATOM 10328 C CA . TYR F 1 183 ? -16.260 5.356 -19.536 1.00 12.63 179 TYR F CA 1
ATOM 10329 C C . TYR F 1 183 ? -16.524 4.833 -20.947 1.00 12.66 179 TYR F C 1
ATOM 10330 O O . TYR F 1 183 ? -16.679 3.644 -21.109 1.00 10.51 179 TYR F O 1
ATOM 10339 N N . GLU F 1 184 ? -16.574 5.717 -21.951 1.00 12.99 180 GLU F N 1
ATOM 10340 C CA . GLU F 1 184 ? -16.997 5.306 -23.311 1.00 15.18 180 GLU F CA 1
ATOM 10341 C C . GLU F 1 184 ? -15.989 4.341 -23.891 1.00 14.60 180 GLU F C 1
ATOM 10342 O O . GLU F 1 184 ? -16.360 3.354 -24.534 1.00 13.92 180 GLU F O 1
ATOM 10348 N N . SER F 1 185 ? -14.710 4.625 -23.691 1.00 14.16 181 SER F N 1
ATOM 10349 C CA . SER F 1 185 ? -13.751 3.761 -24.336 1.00 15.71 181 SER F CA 1
ATOM 10350 C C . SER F 1 185 ? -13.622 2.380 -23.666 1.00 14.38 181 SER F C 1
ATOM 10351 O O . SER F 1 185 ? -13.435 1.401 -24.360 1.00 13.66 181 SER F O 1
ATOM 10354 N N . VAL F 1 186 ? -13.770 2.287 -22.335 1.00 14.03 182 VAL F N 1
ATOM 10355 C CA . VAL F 1 186 ? -13.832 0.965 -21.661 1.00 12.93 182 VAL F CA 1
ATOM 10356 C C . VAL F 1 186 ? -15.076 0.210 -22.093 1.00 12.26 182 VAL F C 1
ATOM 10357 O O . VAL F 1 186 ? -15.018 -0.958 -22.460 1.00 11.33 182 VAL F O 1
ATOM 10361 N N . LEU F 1 187 ? -16.193 0.894 -22.081 1.00 12.46 183 LEU F N 1
ATOM 10362 C CA . LEU F 1 187 ? -17.438 0.277 -22.547 1.00 12.68 183 LEU F CA 1
ATOM 10363 C C . LEU F 1 187 ? -17.295 -0.307 -23.958 1.00 12.76 183 LEU F C 1
ATOM 10364 O O . LEU F 1 187 ? -17.687 -1.462 -24.224 1.00 12.31 183 LEU F O 1
ATOM 10369 N N . THR F 1 188 ? -16.738 0.476 -24.863 1.00 12.77 184 THR F N 1
ATOM 10370 C CA . THR F 1 188 ? -16.458 0.024 -26.222 1.00 13.34 184 THR F CA 1
ATOM 10371 C C . THR F 1 188 ? -15.562 -1.213 -26.197 1.00 13.00 184 THR F C 1
ATOM 10372 O O . THR F 1 188 ? -15.878 -2.191 -26.843 1.00 11.95 184 THR F O 1
ATOM 10376 N N . ASP F 1 189 ? -14.467 -1.169 -25.432 1.00 13.12 185 ASP F N 1
ATOM 10377 C CA . ASP F 1 189 ? -13.536 -2.298 -25.334 1.00 12.83 185 ASP F CA 1
ATOM 10378 C C . ASP F 1 189 ? -14.213 -3.576 -24.800 1.00 11.59 185 ASP F C 1
ATOM 10379 O O . ASP F 1 189 ? -13.958 -4.668 -25.291 1.00 10.43 185 ASP F O 1
ATOM 10384 N N . VAL F 1 190 ? -15.075 -3.424 -23.792 1.00 10.43 186 VAL F N 1
ATOM 10385 C CA . VAL F 1 190 ? -15.791 -4.578 -23.208 1.00 10.54 186 VAL F CA 1
ATOM 10386 C C . VAL F 1 190 ? -16.731 -5.222 -24.231 1.00 10.47 186 VAL F C 1
ATOM 10387 O O . VAL F 1 190 ? -16.762 -6.444 -24.359 1.00 9.51 186 VAL F O 1
ATOM 10391 N N . LEU F 1 191 ? -17.484 -4.378 -24.934 1.00 10.90 187 LEU F N 1
ATOM 10392 C CA . LEU F 1 191 ? -18.404 -4.809 -25.965 1.00 12.00 187 LEU F CA 1
ATOM 10393 C C . LEU F 1 191 ? -17.737 -5.524 -27.145 1.00 12.26 187 LEU F C 1
ATOM 10394 O O . LEU F 1 191 ? -18.214 -6.577 -27.589 1.00 12.07 187 LEU F O 1
ATOM 10399 N N . ARG F 1 192 ? -16.617 -4.973 -27.601 1.00 12.35 188 ARG F N 1
ATOM 10400 C CA . ARG F 1 192 ? -15.809 -5.579 -28.679 1.00 12.62 188 ARG F CA 1
ATOM 10401 C C . ARG F 1 192 ? -15.286 -6.952 -28.250 1.00 12.32 188 ARG F C 1
ATOM 10402 O O . ARG F 1 192 ? -15.401 -7.937 -28.986 1.00 12.83 188 ARG F O 1
ATOM 10404 N N . SER F 1 193 ? -14.711 -7.016 -27.057 1.00 10.78 189 SER F N 1
ATOM 10405 C CA . SER F 1 193 ? -14.210 -8.263 -26.546 1.00 10.92 189 SER F CA 1
ATOM 10406 C C . SER F 1 193 ? -15.345 -9.315 -26.415 1.00 10.56 189 SER F C 1
ATOM 10407 O O . SER F 1 193 ? -15.242 -10.424 -26.923 1.00 10.59 189 SER F O 1
ATOM 10410 N N . VAL F 1 194 ? -16.445 -8.945 -25.770 1.00 10.51 190 VAL F N 1
ATOM 10411 C CA . VAL F 1 194 ? -17.520 -9.890 -25.532 1.00 10.14 190 VAL F CA 1
ATOM 10412 C C . VAL F 1 194 ? -18.229 -10.329 -26.837 1.00 10.25 190 VAL F C 1
ATOM 10413 O O . VAL F 1 194 ? -18.496 -11.537 -27.023 1.00 9.52 190 VAL F O 1
ATOM 10417 N N . SER F 1 195 ? -18.517 -9.360 -27.721 1.00 9.08 191 SER F N 1
ATOM 10418 C CA . SER F 1 195 ? -19.206 -9.640 -28.979 1.00 9.56 191 SER F CA 1
ATOM 10419 C C . SER F 1 195 ? -18.327 -10.422 -29.965 1.00 10.94 191 SER F C 1
ATOM 10420 O O . SER F 1 195 ? -18.841 -11.043 -30.908 1.00 11.11 191 SER F O 1
ATOM 10423 N N . GLY F 1 196 ? -17.018 -10.379 -29.752 1.00 11.37 192 GLY F N 1
ATOM 10424 C CA . GLY F 1 196 ? -16.100 -11.217 -30.527 1.00 12.00 192 GLY F CA 1
ATOM 10425 C C . GLY F 1 196 ? -15.734 -12.510 -29.820 1.00 12.15 192 GLY F C 1
ATOM 10426 O O . GLY F 1 196 ? -14.874 -13.241 -30.310 1.00 12.85 192 GLY F O 1
ATOM 10427 N N . GLY F 1 197 ? -16.364 -12.785 -28.665 1.00 11.96 193 GLY F N 1
ATOM 10428 C CA . GLY F 1 197 ? -16.059 -13.973 -27.860 1.00 11.71 193 GLY F CA 1
ATOM 10429 C C . GLY F 1 197 ? -16.838 -15.226 -28.243 1.00 11.31 193 GLY F C 1
ATOM 10430 O O . GLY F 1 197 ? -17.628 -15.206 -29.199 1.00 11.90 193 GLY F O 1
ATOM 10431 N N . PRO F 1 198 ? -16.640 -16.326 -27.478 1.00 11.37 194 PRO F N 1
ATOM 10432 C CA . PRO F 1 198 ? -17.336 -17.586 -27.706 1.00 10.49 194 PRO F CA 1
ATOM 10433 C C . PRO F 1 198 ? -18.768 -17.518 -27.185 1.00 9.86 194 PRO F C 1
ATOM 10434 O O . PRO F 1 198 ? -19.104 -18.060 -26.109 1.00 10.30 194 PRO F O 1
ATOM 10438 N N . THR F 1 199 ? -19.622 -16.889 -27.974 1.00 9.18 195 THR F N 1
ATOM 10439 C CA . THR F 1 199 ? -21.018 -16.672 -27.629 1.00 9.09 195 THR F CA 1
ATOM 10440 C C . THR F 1 199 ? -21.738 -17.899 -27.074 1.00 9.09 195 THR F C 1
ATOM 10441 O O . THR F 1 199 ? -22.486 -17.794 -26.118 1.00 8.99 195 THR F O 1
ATOM 10445 N N . LEU F 1 200 ? -21.532 -19.054 -27.686 1.00 9.34 196 LEU F N 1
ATOM 10446 C CA . LEU F 1 200 ? -22.269 -20.254 -27.262 1.00 10.24 196 LEU F CA 1
ATOM 10447 C C . LEU F 1 200 ? -21.804 -20.709 -25.884 1.00 9.92 196 LEU F C 1
ATOM 10448 O O . LEU F 1 200 ? -22.614 -21.129 -25.054 1.00 11.10 196 LEU F O 1
ATOM 10453 N N . ALA F 1 201 ? -20.511 -20.610 -25.654 1.00 9.34 197 ALA F N 1
ATOM 10454 C CA . ALA F 1 201 ? -19.916 -20.886 -24.351 1.00 10.05 197 ALA F CA 1
ATOM 10455 C C . ALA F 1 201 ? -20.483 -19.903 -23.317 1.00 10.46 197 ALA F C 1
ATOM 10456 O O . ALA F 1 201 ? -20.845 -20.290 -22.209 1.00 10.66 197 ALA F O 1
ATOM 10458 N N . PHE F 1 202 ? -20.593 -18.635 -23.702 1.00 10.32 198 PHE F N 1
ATOM 10459 C CA . PHE F 1 202 ? -21.220 -17.632 -22.818 1.00 10.28 198 PHE F CA 1
ATOM 10460 C C . PHE F 1 202 ? -22.667 -17.987 -22.528 1.00 10.29 198 PHE F C 1
ATOM 10461 O O . PHE F 1 202 ? -23.120 -17.869 -21.389 1.00 10.09 198 PHE F O 1
ATOM 10469 N N . GLY F 1 203 ? -23.420 -18.381 -23.567 1.00 10.84 199 GLY F N 1
ATOM 10470 C CA . GLY F 1 203 ? -24.801 -18.807 -23.363 1.00 10.22 199 GLY F CA 1
ATOM 10471 C C . GLY F 1 203 ? -24.903 -19.906 -22.301 1.00 10.56 199 GLY F C 1
ATOM 10472 O O . GLY F 1 203 ? -25.724 -19.841 -21.389 1.00 11.35 199 GLY F O 1
ATOM 10473 N N . TRP F 1 204 ? -24.077 -20.925 -22.423 1.00 9.87 200 TRP F N 1
ATOM 10474 C CA . TRP F 1 204 ? -24.106 -22.036 -21.489 1.00 11.07 200 TRP F CA 1
ATOM 10475 C C . TRP F 1 204 ? -23.679 -21.570 -20.079 1.00 11.14 200 TRP F C 1
ATOM 10476 O O . TRP F 1 204 ? -24.337 -21.895 -19.099 1.00 11.20 200 TRP F O 1
ATOM 10487 N N . THR F 1 205 ? -22.616 -20.765 -20.016 1.00 11.69 201 THR F N 1
ATOM 10488 C CA . THR F 1 205 ? -22.125 -20.161 -18.767 1.00 10.80 201 THR F CA 1
ATOM 10489 C C . THR F 1 205 ? -23.271 -19.458 -18.042 1.00 10.92 201 THR F C 1
ATOM 10490 O O . THR F 1 205 ? -23.522 -19.736 -16.845 1.00 9.50 201 THR F O 1
ATOM 10494 N N . LYS F 1 206 ? -23.977 -18.590 -18.779 1.00 9.95 202 LYS F N 1
ATOM 10495 C CA . LYS F 1 206 ? -25.191 -17.903 -18.273 1.00 10.94 202 LYS F CA 1
ATOM 10496 C C . LYS F 1 206 ? -26.211 -18.854 -17.722 1.00 10.13 202 LYS F C 1
ATOM 10497 O O . LYS F 1 206 ? -26.808 -18.598 -16.693 1.00 10.61 202 LYS F O 1
ATOM 10503 N N . ARG F 1 207 ? -26.432 -19.949 -18.428 1.00 10.46 203 ARG F N 1
ATOM 10504 C CA . ARG F 1 207 ? -27.482 -20.867 -18.054 1.00 10.98 203 ARG F CA 1
ATOM 10505 C C . ARG F 1 207 ? -27.201 -21.518 -16.695 1.00 11.11 203 ARG F C 1
ATOM 10506 O O . ARG F 1 207 ? -28.100 -21.600 -15.846 1.00 11.85 203 ARG F O 1
ATOM 10514 N N . ALA F 1 208 ? -25.962 -21.953 -16.489 1.00 10.26 204 ALA F N 1
ATOM 10515 C CA . ALA F 1 208 ? -25.541 -22.569 -15.239 1.00 9.77 204 ALA F CA 1
ATOM 10516 C C . ALA F 1 208 ? -25.577 -21.568 -14.064 1.00 10.00 204 ALA F C 1
ATOM 10517 O O . ALA F 1 208 ? -25.970 -21.913 -12.950 1.00 9.84 204 ALA F O 1
ATOM 10519 N N . LEU F 1 209 ? -25.127 -20.349 -14.330 1.00 9.73 205 LEU F N 1
ATOM 10520 C CA . LEU F 1 209 ? -25.081 -19.290 -13.366 1.00 10.77 205 LEU F CA 1
ATOM 10521 C C . LEU F 1 209 ? -26.500 -18.926 -12.933 1.00 9.97 205 LEU F C 1
ATOM 10522 O O . LEU F 1 209 ? -26.765 -18.731 -11.747 1.00 9.90 205 LEU F O 1
ATOM 10527 N N . ALA F 1 210 ? -27.401 -18.813 -13.907 1.00 9.61 206 ALA F N 1
ATOM 10528 C CA . ALA F 1 210 ? -28.809 -18.517 -13.623 1.00 9.88 206 ALA F CA 1
ATOM 10529 C C . ALA F 1 210 ? -29.447 -19.594 -12.741 1.00 10.32 206 ALA F C 1
ATOM 10530 O O . ALA F 1 210 ? -30.156 -19.293 -11.769 1.00 10.21 206 ALA F O 1
ATOM 10532 N N . ALA F 1 211 ? -29.178 -20.858 -13.055 1.00 11.38 207 ALA F N 1
ATOM 10533 C CA . ALA F 1 211 ? -29.618 -21.974 -12.176 1.00 11.42 207 ALA F CA 1
ATOM 10534 C C . ALA F 1 211 ? -29.022 -21.919 -10.763 1.00 12.26 207 ALA F C 1
ATOM 10535 O O . ALA F 1 211 ? -29.699 -22.257 -9.794 1.00 12.91 207 ALA F O 1
ATOM 10537 N N . ALA F 1 212 ? -27.768 -21.468 -10.641 1.00 11.94 208 ALA F N 1
ATOM 10538 C CA . ALA F 1 212 ? -27.148 -21.233 -9.319 1.00 12.08 208 ALA F CA 1
ATOM 10539 C C . ALA F 1 212 ? -27.739 -20.079 -8.485 1.00 11.72 208 ALA F C 1
ATOM 10540 O O . ALA F 1 212 ? -27.672 -20.103 -7.255 1.00 12.49 208 ALA F O 1
ATOM 10542 N N . THR F 1 213 ? -28.291 -19.055 -9.137 1.00 11.54 209 THR F N 1
ATOM 10543 C CA . THR F 1 213 ? -28.550 -17.804 -8.421 1.00 10.16 209 THR F CA 1
ATOM 10544 C C . THR F 1 213 ? -29.971 -17.273 -8.530 1.00 10.49 209 THR F C 1
ATOM 10545 O O . THR F 1 213 ? -30.322 -16.366 -7.766 1.00 9.52 209 THR F O 1
ATOM 10549 N N . LEU F 1 214 ? -30.765 -17.788 -9.483 1.00 10.29 210 LEU F N 1
ATOM 10550 C CA . LEU F 1 214 ? -32.079 -17.184 -9.805 1.00 10.09 210 LEU F CA 1
ATOM 10551 C C . LEU F 1 214 ? -33.242 -18.064 -9.436 1.00 10.52 210 LEU F C 1
ATOM 10552 O O . LEU F 1 214 ? -34.390 -17.789 -9.832 1.00 10.99 210 LEU F O 1
ATOM 10557 N N . ALA F 1 215 ? -32.984 -19.106 -8.656 1.00 10.68 211 ALA F N 1
ATOM 10558 C CA . ALA F 1 215 ? -34.056 -20.049 -8.336 1.00 11.56 211 ALA F CA 1
ATOM 10559 C C . ALA F 1 215 ? -35.204 -19.292 -7.687 1.00 11.78 211 ALA F C 1
ATOM 10560 O O . ALA F 1 215 ? -36.343 -19.634 -7.923 1.00 12.51 211 ALA F O 1
ATOM 10562 N N . GLU F 1 216 ? -34.910 -18.255 -6.894 1.00 10.67 212 GLU F N 1
ATOM 10563 C CA . GLU F 1 216 ? -35.982 -17.469 -6.246 1.00 11.66 212 GLU F CA 1
ATOM 10564 C C . GLU F 1 216 ? -36.515 -16.250 -7.048 1.00 11.14 212 GLU F C 1
ATOM 10565 O O . GLU F 1 216 ? -37.318 -15.478 -6.535 1.00 11.03 212 GLU F O 1
ATOM 10571 N N . LEU F 1 217 ? -36.050 -16.054 -8.275 1.00 10.78 213 LEU F N 1
ATOM 10572 C CA . LEU F 1 217 ? -36.375 -14.816 -8.979 1.00 10.68 213 LEU F CA 1
ATOM 10573 C C . LEU F 1 217 ? -37.888 -14.720 -9.269 1.00 11.69 213 LEU F C 1
ATOM 10574 O O . LEU F 1 217 ? -38.469 -13.671 -9.073 1.00 10.40 213 LEU F O 1
ATOM 10579 N N . GLU F 1 218 ? -38.528 -15.812 -9.704 1.00 14.62 214 GLU F N 1
ATOM 10580 C CA . GLU F 1 218 ? -39.968 -15.708 -10.055 1.00 15.82 214 GLU F CA 1
ATOM 10581 C C . GLU F 1 218 ? -40.873 -15.655 -8.855 1.00 14.22 214 GLU F C 1
ATOM 10582 O O . GLU F 1 218 ? -41.799 -14.885 -8.857 1.00 13.41 214 GLU F O 1
ATOM 10588 N N . PRO F 1 219 ? -40.640 -16.517 -7.848 1.00 14.62 215 PRO F N 1
ATOM 10589 C CA . PRO F 1 219 ? -41.478 -16.354 -6.660 1.00 14.05 215 PRO F CA 1
ATOM 10590 C C . PRO F 1 219 ? -41.290 -14.990 -6.019 1.00 12.74 215 PRO F C 1
ATOM 10591 O O . PRO F 1 219 ? -42.240 -14.411 -5.521 1.00 12.18 215 PRO F O 1
ATOM 10595 N N . VAL F 1 220 ? -40.073 -14.459 -6.040 1.00 12.32 216 VAL F N 1
ATOM 10596 C CA . VAL F 1 220 ? -39.850 -13.136 -5.429 1.00 10.98 216 VAL F CA 1
ATOM 10597 C C . VAL F 1 220 ? -40.545 -12.062 -6.256 1.00 9.26 216 VAL F C 1
ATOM 10598 O O . VAL F 1 220 ? -41.172 -11.147 -5.715 1.00 8.01 216 VAL F O 1
ATOM 10602 N N . GLN F 1 221 ? -40.400 -12.150 -7.568 1.00 8.93 217 GLN F N 1
ATOM 10603 C CA . GLN F 1 221 ? -41.153 -11.247 -8.445 1.00 8.58 217 GLN F CA 1
ATOM 10604 C C . GLN F 1 221 ? -42.658 -11.283 -8.188 1.00 9.70 217 GLN F C 1
ATOM 10605 O O . GLN F 1 221 ? -43.324 -10.251 -8.259 1.00 9.34 217 GLN F O 1
ATOM 10611 N N . ALA F 1 222 ? -43.203 -12.448 -7.838 1.00 10.13 218 ALA F N 1
ATOM 10612 C CA . ALA F 1 222 ? -44.644 -12.499 -7.630 1.00 10.37 218 ALA F CA 1
ATOM 10613 C C . ALA F 1 222 ? -45.002 -11.832 -6.308 1.00 10.43 218 ALA F C 1
ATOM 10614 O O . ALA F 1 222 ? -46.084 -11.241 -6.166 1.00 10.12 218 ALA F O 1
ATOM 10616 N N . ILE F 1 223 ? -44.089 -11.907 -5.337 1.00 10.06 219 ILE F N 1
ATOM 10617 C CA . ILE F 1 223 ? -44.319 -11.227 -4.073 1.00 9.96 219 ILE F CA 1
ATOM 10618 C C . ILE F 1 223 ? -44.249 -9.699 -4.277 1.00 10.14 219 ILE F C 1
ATOM 10619 O O . ILE F 1 223 ? -45.096 -8.957 -3.728 1.00 8.62 219 ILE F O 1
ATOM 10624 N N . GLU F 1 224 ? -43.274 -9.242 -5.077 1.00 9.21 220 GLU F N 1
ATOM 10625 C CA . GLU F 1 224 ? -43.130 -7.786 -5.341 1.00 9.80 220 GLU F CA 1
ATOM 10626 C C . GLU F 1 224 ? -44.361 -7.263 -6.097 1.00 9.82 220 GLU F C 1
ATOM 10627 O O . GLU F 1 224 ? -44.941 -6.195 -5.794 1.00 11.55 220 GLU F O 1
ATOM 10633 N N . ALA F 1 225 ? -44.791 -8.023 -7.076 1.00 10.51 221 ALA F N 1
ATOM 10634 C CA . ALA F 1 225 ? -45.961 -7.614 -7.838 1.00 10.07 221 ALA F CA 1
ATOM 10635 C C . ALA F 1 225 ? -47.190 -7.434 -6.921 1.00 10.14 221 ALA F C 1
ATOM 10636 O O . ALA F 1 225 ? -47.880 -6.413 -6.989 1.00 9.48 221 ALA F O 1
ATOM 10638 N N . GLU F 1 226 ? -47.446 -8.429 -6.072 1.00 10.65 222 GLU F N 1
ATOM 10639 C CA . GLU F 1 226 ? -48.546 -8.398 -5.081 1.00 11.54 222 GLU F CA 1
ATOM 10640 C C . GLU F 1 226 ? -48.399 -7.208 -4.118 1.00 11.56 222 GLU F C 1
ATOM 10641 O O . GLU F 1 226 ? -49.366 -6.461 -3.885 1.00 12.23 222 GLU F O 1
ATOM 10647 N N . GLY F 1 227 ? -47.184 -7.011 -3.598 1.00 10.33 223 GLY F N 1
ATOM 10648 C CA . GLY F 1 227 ? -46.918 -5.888 -2.727 1.00 11.08 223 GLY F CA 1
ATOM 10649 C C . GLY F 1 227 ? -47.176 -4.525 -3.367 1.00 11.55 223 GLY F C 1
ATOM 10650 O O . GLY F 1 227 ? -47.777 -3.662 -2.745 1.00 11.65 223 GLY F O 1
ATOM 10651 N N . GLN F 1 228 ? -46.695 -4.317 -4.592 1.00 12.34 224 GLN F N 1
ATOM 10652 C CA . GLN F 1 228 ? -46.919 -3.028 -5.264 1.00 13.84 224 GLN F CA 1
ATOM 10653 C C . GLN F 1 228 ? -48.431 -2.827 -5.469 1.00 14.79 224 GLN F C 1
ATOM 10654 O O . GLN F 1 228 ? -48.947 -1.709 -5.322 1.00 14.89 224 GLN F O 1
ATOM 10660 N N . LEU F 1 229 ? -49.137 -3.921 -5.764 1.00 16.33 225 LEU F N 1
ATOM 10661 C CA . LEU F 1 229 ? -50.598 -3.873 -5.955 1.00 17.72 225 LEU F CA 1
ATOM 10662 C C . LEU F 1 229 ? -51.319 -3.365 -4.700 1.00 17.21 225 LEU F C 1
ATOM 10663 O O . LEU F 1 229 ? -52.215 -2.515 -4.804 1.00 18.51 225 LEU F O 1
ATOM 10668 N N . ALA F 1 230 ? -50.893 -3.852 -3.529 1.00 15.85 226 ALA F N 1
ATOM 10669 C CA . ALA F 1 230 ? -51.357 -3.348 -2.249 1.00 15.74 226 ALA F CA 1
ATOM 10670 C C . ALA F 1 230 ? -50.829 -1.949 -1.941 1.00 15.42 226 ALA F C 1
ATOM 10671 O O . ALA F 1 230 ? -51.603 -1.090 -1.510 1.00 16.25 226 ALA F O 1
ATOM 10673 N N . LEU F 1 231 ? -49.531 -1.704 -2.153 1.00 13.90 227 LEU F N 1
ATOM 10674 C CA . LEU F 1 231 ? -48.933 -0.420 -1.687 1.00 13.16 227 LEU F CA 1
ATOM 10675 C C . LEU F 1 231 ? -49.532 0.823 -2.372 1.00 13.59 227 LEU F C 1
ATOM 10676 O O . LEU F 1 231 ? -49.628 1.881 -1.743 1.00 12.87 227 LEU F O 1
ATOM 10681 N N . VAL F 1 232 ? -50.004 0.682 -3.607 1.00 13.68 228 VAL F N 1
ATOM 10682 C CA . VAL F 1 232 ? -50.594 1.826 -4.303 1.00 15.78 228 VAL F CA 1
ATOM 10683 C C . VAL F 1 232 ? -52.000 2.209 -3.814 1.00 17.14 228 VAL F C 1
ATOM 10684 O O . VAL F 1 232 ? -52.494 3.288 -4.122 1.00 18.77 228 VAL F O 1
ATOM 10688 N N . GLU F 1 233 ? -52.609 1.345 -3.019 1.00 18.59 229 GLU F N 1
ATOM 10689 C CA . GLU F 1 233 ? -53.862 1.669 -2.352 1.00 20.47 229 GLU F CA 1
ATOM 10690 C C . GLU F 1 233 ? -53.625 2.423 -1.029 1.00 20.07 229 GLU F C 1
ATOM 10691 O O . GLU F 1 233 ? -54.587 2.881 -0.404 1.00 21.02 229 GLU F O 1
ATOM 10697 N N . THR F 1 234 ? -52.360 2.578 -0.610 1.00 17.84 230 THR F N 1
ATOM 10698 C CA . THR F 1 234 ? -52.073 3.094 0.739 1.00 17.03 230 THR F CA 1
ATOM 10699 C C . THR F 1 234 ? -52.025 4.629 0.800 1.00 17.84 230 THR F C 1
ATOM 10700 O O . THR F 1 234 ? -51.702 5.298 -0.205 1.00 17.28 230 THR F O 1
ATOM 10704 N N . ALA F 1 235 ? -52.340 5.174 1.985 1.00 18.22 231 ALA F N 1
ATOM 10705 C CA . ALA F 1 235 ? -52.173 6.626 2.244 1.00 18.18 231 ALA F CA 1
ATOM 10706 C C . ALA F 1 235 ? -50.733 7.034 2.023 1.00 17.26 231 ALA F C 1
ATOM 10707 O O . ALA F 1 235 ? -50.451 8.136 1.513 1.00 17.17 231 ALA F O 1
ATOM 10709 N N . ASP F 1 236 ? -49.807 6.137 2.386 1.00 16.23 232 ASP F N 1
ATOM 10710 C CA . ASP F 1 236 ? -48.395 6.477 2.366 1.00 14.87 232 ASP F CA 1
ATOM 10711 C C . ASP F 1 236 ? -47.890 6.622 0.936 1.00 14.56 232 ASP F C 1
ATOM 10712 O O . ASP F 1 236 ? -47.086 7.508 0.662 1.00 14.16 232 ASP F O 1
ATOM 10717 N N . PHE F 1 237 ? -48.384 5.795 0.022 1.00 14.07 233 PHE F N 1
ATOM 10718 C CA . PHE F 1 237 ? -48.064 5.995 -1.385 1.00 14.86 233 PHE F CA 1
ATOM 10719 C C . PHE F 1 237 ? -48.607 7.355 -1.861 1.00 15.77 233 PHE F C 1
ATOM 10720 O O . PHE F 1 237 ? -47.924 8.086 -2.596 1.00 14.41 233 PHE F O 1
ATOM 10728 N N . ARG F 1 238 ? -49.829 7.694 -1.430 1.00 16.64 234 ARG F N 1
ATOM 10729 C CA . ARG F 1 238 ? -50.415 8.952 -1.881 1.00 18.63 234 ARG F CA 1
ATOM 10730 C C . ARG F 1 238 ? -49.621 10.130 -1.325 1.00 18.70 234 ARG F C 1
ATOM 10731 O O . ARG F 1 238 ? -49.326 11.072 -2.058 1.00 20.39 234 ARG F O 1
ATOM 10739 N N . GLU F 1 239 ? -49.281 10.085 -0.040 1.00 17.63 235 GLU F N 1
ATOM 10740 C CA . GLU F 1 239 ? -48.423 11.097 0.522 1.00 17.65 235 GLU F CA 1
ATOM 10741 C C . GLU F 1 239 ? -47.030 11.108 -0.186 1.00 17.23 235 GLU F C 1
ATOM 10742 O O . GLU F 1 239 ? -46.539 12.174 -0.557 1.00 18.50 235 GLU F O 1
ATOM 10748 N N . GLY F 1 240 ? -46.409 9.943 -0.361 1.00 16.87 236 GLY F N 1
ATOM 10749 C CA . GLY F 1 240 ? -45.106 9.817 -1.029 1.00 17.04 236 GLY F CA 1
ATOM 10750 C C . GLY F 1 240 ? -45.088 10.386 -2.450 1.00 18.99 236 GLY F C 1
ATOM 10751 O O . GLY F 1 240 ? -44.188 11.143 -2.799 1.00 17.52 236 GLY F O 1
ATOM 10752 N N . ALA F 1 241 ? -46.091 10.035 -3.261 1.00 20.32 237 ALA F N 1
ATOM 10753 C CA . ALA F 1 241 ? -46.210 10.592 -4.624 1.00 23.14 237 ALA F CA 1
ATOM 10754 C C . ALA F 1 241 ? -46.395 12.110 -4.604 1.00 25.09 237 ALA F C 1
ATOM 10755 O O . ALA F 1 241 ? -45.640 12.832 -5.262 1.00 26.31 237 ALA F O 1
ATOM 10757 N N . ARG F 1 242 ? -47.372 12.589 -3.830 1.00 25.88 238 ARG F N 1
ATOM 10758 C CA . ARG F 1 242 ? -47.605 14.024 -3.715 1.00 27.35 238 ARG F CA 1
ATOM 10759 C C . ARG F 1 242 ? -46.301 14.739 -3.262 1.00 27.17 238 ARG F C 1
ATOM 10760 O O . ARG F 1 242 ? -45.878 15.720 -3.879 1.00 27.91 238 ARG F O 1
ATOM 10762 N N . ALA F 1 243 ? -45.648 14.222 -2.220 1.00 25.37 239 ALA F N 1
ATOM 10763 C CA . ALA F 1 243 ? -44.453 14.891 -1.692 1.00 25.02 239 ALA F CA 1
ATOM 10764 C C . ALA F 1 243 ? -43.251 14.870 -2.648 1.00 25.08 239 ALA F C 1
ATOM 10765 O O . ALA F 1 243 ? -42.450 15.795 -2.619 1.00 24.81 239 ALA F O 1
ATOM 10767 N N . PHE F 1 244 ? -43.134 13.825 -3.470 1.00 25.15 240 PHE F N 1
ATOM 10768 C CA . PHE F 1 244 ? -42.120 13.748 -4.522 1.00 26.62 240 PHE F CA 1
ATOM 10769 C C . PHE F 1 244 ? -42.338 14.817 -5.620 1.00 28.27 240 PHE F C 1
ATOM 10770 O O . PHE F 1 244 ? -41.439 15.599 -5.916 1.00 28.04 240 PHE F O 1
ATOM 10778 N N . ARG F 1 245 ? -43.537 14.821 -6.205 1.00 29.49 241 ARG F N 1
ATOM 10779 C CA . ARG F 1 245 ? -44.028 15.878 -7.088 1.00 31.35 241 ARG F CA 1
ATOM 10780 C C . ARG F 1 245 ? -43.756 17.291 -6.550 1.00 32.31 241 ARG F C 1
ATOM 10781 O O . ARG F 1 245 ? -43.281 18.145 -7.288 1.00 33.08 241 ARG F O 1
ATOM 10783 N N . GLU F 1 246 ? -44.013 17.496 -5.255 1.00 32.20 242 GLU F N 1
ATOM 10784 C CA . GLU F 1 246 ? -43.879 18.793 -4.562 1.00 32.76 242 GLU F CA 1
ATOM 10785 C C . GLU F 1 246 ? -42.496 19.138 -4.063 1.00 32.99 242 GLU F C 1
ATOM 10786 O O . GLU F 1 246 ? -42.317 20.195 -3.476 1.00 33.41 242 GLU F O 1
ATOM 10792 N N . ARG F 1 247 ? -41.533 18.236 -4.225 1.00 32.72 243 ARG F N 1
ATOM 10793 C CA . ARG F 1 247 ? -40.164 18.505 -3.796 1.00 33.75 243 ARG F CA 1
ATOM 10794 C C . ARG F 1 247 ? -40.079 18.809 -2.289 1.00 33.32 243 ARG F C 1
ATOM 10795 O O . ARG F 1 247 ? -39.355 19.714 -1.856 1.00 34.25 243 ARG F O 1
ATOM 10803 N N . ARG F 1 248 ? -40.811 18.043 -1.489 1.00 31.93 244 ARG F N 1
ATOM 10804 C CA . ARG F 1 248 ? -40.728 18.196 -0.038 1.00 30.22 244 ARG F CA 1
ATOM 10805 C C . ARG F 1 248 ? -40.921 16.888 0.734 1.00 28.67 244 ARG F C 1
ATOM 10806 O O . ARG F 1 248 ? -41.190 15.843 0.148 1.00 27.60 244 ARG F O 1
ATOM 10814 N N . THR F 1 249 ? -40.844 16.996 2.059 1.00 27.59 245 THR F N 1
ATOM 10815 C CA . THR F 1 249 ? -40.830 15.854 2.955 1.00 26.64 245 THR F CA 1
ATOM 10816 C C . THR F 1 249 ? -42.217 15.211 3.137 1.00 25.17 245 THR F C 1
ATOM 10817 O O . THR F 1 249 ? -43.167 15.870 3.574 1.00 25.64 245 THR F O 1
ATOM 10821 N N . PRO F 1 250 ? -42.338 13.925 2.754 1.00 23.23 246 PRO F N 1
ATOM 10822 C CA . PRO F 1 250 ? -43.549 13.170 3.014 1.00 21.46 246 PRO F CA 1
ATOM 10823 C C . PRO F 1 250 ? -43.706 12.974 4.505 1.00 20.29 246 PRO F C 1
ATOM 10824 O O . PRO F 1 250 ? -42.715 12.836 5.214 1.00 19.54 246 PRO F O 1
ATOM 10828 N N . ASN F 1 251 ? -44.947 13.000 4.963 1.00 19.92 247 ASN F N 1
ATOM 10829 C CA . ASN F 1 251 ? -45.286 12.561 6.305 1.00 20.53 247 ASN F CA 1
ATOM 10830 C C . ASN F 1 251 ? -45.918 11.173 6.236 1.00 19.29 247 ASN F C 1
ATOM 10831 O O . ASN F 1 251 ? -47.104 11.025 5.932 1.00 19.17 247 ASN F O 1
ATOM 10836 N N . PHE F 1 252 ? -45.128 10.139 6.486 1.00 17.80 248 PHE F N 1
ATOM 10837 C CA . PHE F 1 252 ? -45.680 8.773 6.379 1.00 16.42 248 PHE F CA 1
ATOM 10838 C C . PHE F 1 252 ? -46.338 8.368 7.688 1.00 16.96 248 PHE F C 1
ATOM 10839 O O . PHE F 1 252 ? -45.873 8.760 8.745 1.00 17.75 248 PHE F O 1
ATOM 10847 N N . ARG F 1 253 ? -47.407 7.580 7.616 1.00 17.74 249 ARG F N 1
ATOM 10848 C CA . ARG F 1 253 ? -48.129 7.113 8.786 1.00 18.19 249 ARG F CA 1
ATOM 10849 C C . ARG F 1 253 ? -47.986 5.598 9.003 1.00 18.71 249 ARG F C 1
ATOM 10850 O O . ARG F 1 253 ? -48.312 5.093 10.056 1.00 19.93 249 ARG F O 1
ATOM 10852 N N . GLY F 1 254 ? -47.516 4.867 8.013 1.00 19.21 250 GLY F N 1
ATOM 10853 C CA . GLY F 1 254 ? -47.600 3.399 8.070 1.00 20.86 250 GLY F CA 1
ATOM 10854 C C . GLY F 1 254 ? -49.007 2.861 7.811 1.00 22.37 250 GLY F C 1
ATOM 10855 O O . GLY F 1 254 ? -49.373 1.780 8.303 1.00 23.28 250 GLY F O 1
ATOM 10856 N N . HIS F 1 255 ? -49.801 3.630 7.069 1.00 23.00 251 HIS F N 1
ATOM 10857 C CA . HIS F 1 255 ? -51.176 3.272 6.668 1.00 24.92 251 HIS F CA 1
ATOM 10858 C C . HIS F 1 255 ? -51.239 3.564 5.169 1.00 24.01 251 HIS F C 1
ATOM 10859 O O . HIS F 1 255 ? -50.335 4.158 4.580 1.00 22.41 251 HIS F O 1
#

Sequence (1499 aa):
GSMMNGISVEHDGAVLRIRLDRPEKLNAVDTPMLEELSVHIRDAEADESVRAVLLTGAGRAFCSSGGDLDTAGAADAANRVVRAITSSLPKPVIAGVHGAAVGFGCSLALACDLVVAAPASYFQLAFTRVGLMPDGGASALLPLLIGRARTSSRMAMTAEKISAATAFEWGMISHITSADEYESVLTDDVLLRSVSGGPTLAFGWTKRALAAATLAELEPVQAIEAEGQLALVETADFREGARAFRERRTPNFRGHSMNGISVEHDGAVLRIRLDRPEKLNAVDTPMLEELSVHIRDAEADESVRAVLLTGAGRAFCSGGDLTGGDTAGAADAANRVVRAITSLPKPVIAGVHGAAVGFGCSLALACDLVVAAPASYFQLAFTRVGLMPDGGASALLPLLIGRARTSSRMAMTAEKISAATAFEWGMISHITSADEYESSVLTDVLRSVSGGPTLAFGWTKRALAAATLAELEPVQAIEAEGQLALVETADFREGARAFRERRTPNFRGHGPGSSMNGISVEHDGAVLRIRLDRPEKLNAVDTPMLEELSVHIRDAEADESVRAVLLTGAGRAFCSSGGDDTAGAADAANRVVRAITSSLPKPVIAGVHGAAVGFGCSLALACDLVVAAPASYFQLAFTRVGLMPDGGASALLPLLIGRARTSRMAMTAEKISAATAFEWGMISHITSSADEYESVLTDVLRSVSGGPTLAFGWTKRALAAATLAELEPVQAIEAEGQLALVETADFREGARAFRERRTPNFRGHSMNGISVEHDGAVLRIRLDRPEKLNAVDTPMLEELSVHIRDAEADESVRAVLLTGAGRAFCSSGGDDTAGAADDAANRVVRAITSLPKPVIAGVHGAAVGFGCSLALACDLVVAAPASYFQLAFTRVGLMPDGGASALLPLLLIGRARTSSRMAMTAEKISAATAFEWGMISHITSADEYESVLTDVLRSVSGGPTLAFGWTKRALAAATLAELEPVQAIEAEGQLALVETADFREGARAFRRERRTPNFRGHMNGISVEHDGAVLRIRLDRPEKLNAVDTPMLEELSVHIRDAEADESVRAVLLTGAGRAFCSSGGGGDTAGAADAANRVVRAITSSLPKPVIAGVHGAAVGFGCSLALACDLVVAAPASYFQLAFTRVGLMPDGGASALLPLLIGRARTSSRMAMTAEKISAATAFEEWGMISHITSADEYESSVLTDDVLRSVSGGPTLAFGWTKRRALAAATLAELEPVQAIEAEGQLALVETADFREGARAFRERRTPNFRGHGSMNGISVEHDGAVLRIRLDRPEKLNAVDTPMLEELSVHIRDAEADESVRAVLLTGAGRAFCSGGDLDTAGAADDAANRVVRAITSLPKPVIAGVHGAAVGFGCSLALACDLVVAAPASYFQLAFTRVGLMPDGGASALLPLLIGRARTSSRMAMTAEKISAATAFEWGMISHITSADEYESVLTDVLRSVSGGPTLAFGWTKRALAAATLAELEPVQAIEAEGQLALVETADFREGARAFRERRTPNFRGH

Organism: Mycobacterium avium (strain 104) (NCBI:txid243243)

B-factor: mean 16.48, std 8.55, range [6.68, 59.36]

Secondary structure (DSSP, 8-state):
--BTTEEEEEETTEEEEEE--GGGTTEE-HHHHHHHHHHHHHHHH-TT--EEEEEESSS-SB-EE---HHHHHHHHHHHHHHHHH-SS-EEEEE-SEEETHHHHHHHHSSEEEE-TT-EEE-GGGGGT----TTHHHHTHHHH-HHHHHHHHHH-PPEEHHHHHHTTS-SEE--TT-HHHHHHHHHHHHHTS-HHHHHHHHHHHHHHH-TTHHHHHHHHHHHHHHHTTSHHHHHHHHHHHTTS-------/-BTTEEEEEETTEEEEEE--GGGTT-B-HHHHHHHHHHHHHHHH-TT-SEEEEEESTT-SB--B-S-SS-HHHHHHHHHHHHHHHHHSSS-EEEEE-SEEETHHHHHHHHSSEEEE-TT-EEE-GGGGGT----TTHHHHTHHHH-HHHHHHHHHH---EEHHHHHHHTSSSEE--TT-HHHHHHHHHHHHHTS-HHHHHHHHHHHHHHH-TTHHHHHHHHHHHHHHHTTSHHHHHHHHHHHTTS-------/-TT-BTTEEEEEETTEEEEEE--GGGTT-B-HHHHHHHHHHHHHTTT-TT-SEEEEEESTT-SB--B--HHHHHHHHHHHHHHHHH-SS-EEEEE-SEEETHHHHHHHTSSEEEE-TT-EEE--GGGGT----TTHHHHTHHHH-HHHHHHHHHH---EEHHHHHHTTSSSEE--TT-HHHHHHHHHHHHHTS-HHHHHHHHHHHHHHH-TTHHHHHHHHHHHHHHHTTSHHHHHHHHHHHTT--------/-BTTEEEEEETTEEEEEE--GGGTTEE-HHHHHHHHHHHHHHTT-TT-SEEEEEESSS-SB-EE--HHHHHHHHHHHHHHHHH-SS-EEEEE-SEEETHHHHHHHHSSEEEE-TT-EEE-GGGGGT----TTHHHHTHHHH-HHHHHHHHHH---EEHHHHHHTTS-SEE--TT-HHHHHHHHHHHHHTS-HHHHHHHHHHHHHHH-TTHHHHHHHHHHHHHHHTTSHHHHHHHHHHHTT--------/-TTEEEEEETTEEEEEE--GGGTTB--HHHHHHHHHHHHHHSS-TT-SEEEEEESTT-SB-B----HHHHHHHHHHHHHHHHH-SS-EEEEE-SEEETHHHHHHHHSSEEEE-TT-EEE--GGGGT----TTHHHHTHHHH-HHHHHHHHHH---EEHHHHHHTTSSSEE--TT-HHHHHHHHHHHHHTS-HHHHHHHHHHHHHHH-TTHHHHHHHHHHHHHHHTTSHHHHHHHHHHHTT--------/--BTTEEEEEETTEEEEEE--GGGTT-B-HHHHHHHHHHHHHHHH-TT-SEEEEEESTT-SB--B---HHHHHHHHHHHHHHHHH-SS-EEEEE-SEEETHHHHHHHHSSEEEE-TT-EEE--GGGGT----TTHHHHTHHHH-HHHHHHHHHH--EEEHHHHHHTTSSSEE--TT-HHHHHHHHHHHHHTS-HHHHHHHHHHHHHHH-TTHHHHHHHHHHHHHHHTTSHHHHHHHHHHHTTS-------

CATH classification: 3.90.226.10 (+1 more: 1.10.12.10)

Radius of gyration: 32.49 Å; Cα contacts (8 Å, |Δi|>4): 3899; chains: 6; bounding box: 88×87×81 Å

Foldseek 3Di:
DADQQWDWDDDFQEIEIERHPVVVLAAHDLSNLQVLLVVLVVLLVPPRHQEYEQAYPDAFRHAYHDLVLLSRLVSLLSNLVSQLLRLHFYEYLGHAECEQSNQSNRLSGPAYEYEQAHWHWDQQPLLQAFGANLLQQRVCVQQRDVVSVCRGPVRDIGTLVRCVVRRSGHHYDDDPCSVVVVVVVCVVRSVDDSNVSSVVSVVVCVVRVPCRVVVSVVRSVRRVVRCVDVSNVQSVVCVVVVHGGDGDPD/DPQQWDWDDDFQEIEIERHPQVQLSADDLSSLQVLLVSLLVLLVDPRHQEYEQAYPHQFRYQYHPPPDPCQLRRLVSLLSSLVSQLQRLHAYEYLGEAEQEASNQLNRQSGPAYEYEQAHWHWDQQPLLQAFGGSLCQLRPCVQQNDVVVCCRGVVRDIGGLVNCVVRRSGHHYDDDPCSVVVVVVVCVVRSVDDSNVSSVVSVVVCVVRVPCSVVSSVVSSVRRVVRCVDPSNVQSVVCVVVVHGGDDDPD/DPPDDQQWDWDDDFQETEIERGPQVVLSAHDQVNLQVLLVSLQVLQVPPRHQEYEYAYPHQWRYAYHPVLLRRLVSLLSSLVSQLLRLHAYEYETEAEQEQSSQLNRLSGPAYEYEQAYWYADQQVLLQAFGGSLLQQSVCVQQRDVVSVCRGPVRDIGTLVRCVVRRSGHHYDDDPCSVVVVVVVVVVRSPDDSNVSSVVSVVVCVVRVPCRVVSSVVRSVRRVVRCVDPSNVQSVVCVVVVHRGDDDPD/DPQQWDWDDDFQEIEIERHPQVVLSAHDLSNLQVLLVVLQVLQVDPRHQEYEQAYPHQFRHAYHPVQLRRQVSLLSNLVSQLQRLHFYEYLGEAEQEQSSQLNRLSGPAYEYEQAHWHADQQPLLQAFGGSQLQQRQCVFQRDVVSCVRGVVRDIGTLVRCVVRRSGHHYDDDPCSVVVVVVVVVDSSVDDSNVSSVVSVVVCVVRPPCRVVSSVVRSVRRVVRCPDVSNVQSVVCVVVVHRGDDDPD/DQQWDWDDDQQEIEIERGPQVVQSEHALVNLLVLLVVLQVLQVDVRHAEYEYAYPHQWRHAYYVGDLLRGLVSLLSNLVSQLLRLHFYEYEGEAEQEASNQSNRLSGPAYEYEQAYWYWDCQVLLQAFGGSLLQQRPCVFQRDVVSVCRGNVRDIGTLVRCVVRRSGHHYDDDPCSVVVVVVVCVVRSVDPSNVSSVVSVVVCVVRVPCSVVRNVVRSVRRVVRCPDPSNVQSVVCVVVVHRGDGDPD/DDDQQWDWDDDFQEIEIERHPQVVLSAHDLSNLQVLLVVLLVLQPDPRHQEYEYAYPHQWRYAYHDVVLLRRLVSLLSSLVSQLLRLHFYEYLGEAEQEASNQLNRLSGPAYEYEQAHWYWDQQCLLQAFGGNLLQQRPCVQQHDVVSCVRGPVRDIGGQVNCCVSRSGHHYDDDPCSVVVVVVVCVDRSPDDSNVSSVVSVVVCVVRVPCRVVVSVVNSVRRVVRCVDPSNVQSVVQVVVVHHGDGDPD

Solvent-accessible surface area: 50988 Å² total; per-residue (Å²): 126,35,128,68,6,3,28,49,106,101,77,66,28,12,3,75,1,117,0,46,40,58,135,106,72,0,17,4,52,21,67,0,6,96,25,0,5,63,26,3,140,66,0,103,90,42,90,66,2,36,0,0,4,0,21,11,9,49,169,2,1,0,31,1,51,70,99,125,40,47,24,34,10,59,5,3,11,141,0,0,76,19,0,13,86,4,54,24,0,0,0,0,1,0,75,12,11,0,20,6,3,0,0,1,0,0,4,0,7,14,2,5,0,0,4,17,38,0,20,0,10,0,24,19,6,129,21,1,23,0,3,28,0,0,1,4,6,3,0,5,24,9,3,6,16,10,24,3,2,60,2,2,10,32,2,59,79,14,14,0,50,48,0,73,72,45,0,1,1,4,12,60,4,45,6,88,75,22,114,76,44,11,84,92,16,9,66,76,5,13,37,6,6,6,74,1,4,6,40,2,10,125,0,10,28,31,10,12,25,57,59,8,108,63,0,1,64,44,1,16,109,0,12,74,42,2,30,128,17,24,4,40,144,35,1,13,138,1,148,172,90,96,101,114,36,78,24,52,18,117,99,54,88,18,3,33,53,101,98,65,66,31,8,8,78,0,24,0,46,14,51,152,46,88,0,17,5,54,20,71,6,3,87,30,0,4,69,48,0,140,92,0,49,94,43,102,63,2,38,0,0,1,0,32,9,32,49,76,4,0,0,31,0,39,50,96,91,72,78,65,34,43,24,34,12,66,1,4,17,117,0,0,92,6,0,9,71,6,75,22,0,0,0,0,0,0,44,17,13,0,21,5,2,0,0,0,0,0,4,0,6,11,1,4,0,0,10,16,39,0,19,0,24,2,28,21,5,54,18,1,8,0,3,25,0,0,1,3,5,2,1,5,22,8,6,8,15,9,29,2,4,54,0,2,10,42,16,63,75,11,13,0,40,41,0,69,116,36,0,1,1,3,10,58,6,43,6,85,70,22,116,63,39,18,84,66,20,7,148,62,5,13,38,6,6,7,74,1,4,8,65,2,11,47,0,10,26,31,10,11,10,59,53,0,124,62,0,11,63,47,2,16,106,0,16,80,40,2,39,149,19,60,4,38,62,39,1,14,22,0,155,178,112,95,114,114,36,122,23,50,9,109,41,146,77,18,131,71,2,4,31,49,99,98,80,62,30,10,9,76,1,112,0,15,62,48,139,47,57,0,24,7,57,24,62,1,2,82,30,1,3,65,47,0,118,89,1,95,91,45,140,63,1,37,0,0,3,0,21,6,6,45,179,3,0,0,35,1,51,126,131,39,45,24,31,14,67,1,4,10,91,0,0,77,9,0,13,85,5,49,19,0,0,0,0,0,0,43,17,12,0,20,6,2,0,0,0,0,0,4,0,6,11,1,5,0,0,10,16,36,0,20,0,24,2,28,21,5,50,31,1,25,0,3,24,1,0,0,4,6,2,0,4,24,8,4,7,17,11,24,3,4,54,1,2,9,41,16,66,76,13,13,0,41,42,0,67,124,42,0,2,1,3,10,54,6,46,4,82,63,21,117,62,42,17,83,96,18,10,66,80,5,11,35,6,6,6,70,1,5,6,65,3,13,48,0,9,26,28,10,12,27,64,54,8,101,67,0,2,64,35,3,17,95,0,15,82,45,2,33,129,16,43,4,51,141,55,0,40,160,5,156,85,93,105,54,125,45,119,21,51,11,125,107,55,74,10,3,28,50,104,99,82,67,29,8,8,70,0,94,0,44,49,48,138,111,87,0,13,4,54,22,69,0,4,74,31,0,14,82,44,0,57,88,1,97,91,48,144,60,2,41,0,0,1,0,10,1,10,43,75,4,0,0,36,0,60,101,133,36,50,20,35,10,70,0,3,10,88,0,0,72,20,0,12,86,5,53,24,0,0,0,0,0,0,44,17,15,0,21,6,2,0,0,1,0,0,5,0,7,10,1,5,0,0,13,18,40,0,20,0,12,2,22,19,5,123,31,0,27,0,3,24,0,0,1,1,8,2,1,6,30,9,8,7,16,10,22,1,4,55,1,1,8,27,1,59,79,14,12,0,53,46,0,67,117,29,0,2,1,3,12,56,6,45,6,87,70,24,120,68,40,12,82,77,19,13,153,58,5,12,38,7,7,6,77,1,5,7,72,0,10,45,0,9,25,30,10,8,27,58,56,7,107,66,0,2,64,22,2,19,109,0,13,88,42,2,36,147,17,16,3,49,138,38,0,14,139,0,152,175,85,231,103,124,33,94,21,103,16,105,169,52,15,5,48,55,106,95,67,71,28,12,8,91,1,24,0,59,74,50,175,54,83,0,34,15,57,34,68,0,4,36,21,0,12,56,44,0,142,70,0,102,91,39,173,65,2,38,0,0,1,0,29,8,37,47,206,3,0,0,34,1,94,130,69,75,36,49,23,28,11,67,0,3,10,108,0,0,74,22,0,13,90,6,56,21,0,0,0,0,0,0,46,17,13,0,19,5,3,0,0,0,0,0,4,1,6,12,1,5,0,0,10,17,38,0,22,0,26,1,27,21,4,50,28,1,26,0,3,24,1,0,1,3,6,1,0,4,25,9,7,7,18,10,21,2,4,56,1,2,11,46,10,64,75,12,14,0,53,42,0,66,92,30,0,2,2,3,11,54,5,43,6,76,74,19,117,75,42,18,87,96,16,7,64,79,5,11,37,6,5,5,78,1,4,8,64,0,11,142,0,8,24,25,18,10,28,57,53,10,99,65,0,2,62,28,2,18,95,0,7,80,40,1,36,151,20,36,5,51,169,32,1,23,75,0,158,174,96,98,55,120,38,122,21,51,8,118,136,39,129,58,8,4,20,53,64,98,76,69,29,11,6,79,0,65,0,44,49,55,132,111,84,0,12,5,46,27,70,0,4,61,27,0,3,71,34,1,136,81,0,103,93,45,153,65,2,36,0,0,11,1,22,9,15,51,77,4,0,0,34,1,37,67,126,130,39,54,22,30,12,65,0,4,9,91,0,0,75,13,0,12,87,5,56,22,0,0,0,0,0,0,46,16,13,0,20,6,2,0,0,1,0,0,4,1,7,12,2,5,0,0,10,16,38,0,17,0,26,1,25,17,5,50,14,1,19,0,3,25,1,0,2,2,6,2,1,5,26,10,7,8,17,10,28,2,3,53,0,2,10,43,12,66,76,12,14,0,34,50,0,54,96,37,0,2,2,4,14,58,7,41,6,86,72,21,118,64,41,15,88,93,18,10,66,80,8,12,38,6,5,6,76,1,4,6,46,1,10,122,0,10,24,30,8,9,26,61,56,7,103,64,0,1,64,51,2,23,96,0,14,86,40,2,28,133,16,42,4,39,138,43,1,29,42,1,142,85,100,224,109,112,36,119,19,49,10,119

InterPro domains:
  IPR001753 Enoyl-CoA hydratase/isomerase-like domain [PF00378] (9-250)
  IPR014748 Enoyl-CoA hydratase, C-terminal [G3DSA:1.10.12.10] (195-251)
  IPR029045 ClpP/crotonase-like domain superfamily [SSF52096] (2-250)